Protein AF-A0A1F3MDR1-F1 (afdb_monomer)

Sequence (789 aa):
MFLGCACSKTVTIESLLQEMSDRKQLTYLPEPKFTLRQASSYNRETVAPGNRAWFANADMSYFVRVENKKNRREFVLFDQEGPGAVVRWWMTFWRAEKGIIRVYLDNDSIPEIEGPPFDVISGQLLAPAPFSQSVPEAAPLNERGHNLYLPIPFSDHIKITYECDSLREQDKHYYPDVFYNICYREYEKGTKVKTFSLRGLQEAKPELDRARELLLSDLSGGRIEKSFDQTVLPGDSLVLIINDPGSAISFLSLKIDSRNPEQALRSTVLSVEFDGEQTVWVPVGEFFGTGYIMFPHKTWVNQTSTEGAMKASWIMPYREQCRLSYINFGKDTIRLTGETGLSEYTWKTGSMYFGTSWHEYHHIKTRNEQNWFFDINFVNIKGKGCYIGDQVTLFNMAETWWGEGDEKIFVDGEKFPSSIGTGSEDYYGYAFGHPEPFSHPFISEPTGAGNFVPGMTVNMRHRSLDAIPFGSSISSNIELWHWASTCINYAMTACFYVQFPFEINIKPDIEGVQRRVATAKENFYEEDSLCFSIETYARKGTVKVAIAQIFCLDGDRSGNIVRIENAIIEAIEKGAEIVAFPESSILGWVNPDAHTRAFSIPGPDSEHLCALAKKYKVFISIGLDEKEGDKLFDSAILIDDEGSILLKHRKINTLDELMSPPYTKGEKIEAINTRLGRIGVMICADSFQEDLLIRMKAQRPDWVIIPYGWAANETDWPVHGKELLRVVQHVAGALNCPVIGTDLVGEISHGPWRGMVYGGQSVAVDRHAKVLATGQDRDKDIVVFEVTY

Nearest PDB structures (foldseek):
  5h8l-assembly1_H  TM=8.966E-01  e=9.185E-19  Medicago truncatula
  5h8i-assembly1_H  TM=8.792E-01  e=1.866E-18  Medicago truncatula
  2e11-assembly2_D  TM=8.778E-01  e=6.828E-15  Xanthomonas campestris pv. campestris
  8ah3-assembly1_A  TM=7.997E-01  e=1.566E-17  Dysgonomonas gadei
  4kq7-assembly1_A  TM=8.150E-01  e=6.803E-17  Bacteroides uniformis ATCC 8492

Mean predicted aligned error: 13.14 Å

Radius of gyration: 31.52 Å; Cα contacts (8 Å, |Δi|>4): 2160; chains: 1; bounding box: 108×48×76 Å

Structure (mmCIF, N/CA/C/O backbone):
data_AF-A0A1F3MDR1-F1
#
_entry.id   AF-A0A1F3MDR1-F1
#
loop_
_atom_site.group_PDB
_atom_site.id
_atom_site.type_symbol
_atom_site.label_atom_id
_atom_site.label_alt_id
_atom_site.label_comp_id
_atom_site.label_asym_id
_atom_site.label_entity_id
_atom_site.label_seq_id
_atom_site.pdbx_PDB_ins_code
_atom_site.Cartn_x
_atom_site.Cartn_y
_atom_site.Cartn_z
_atom_site.occupancy
_atom_site.B_iso_or_equiv
_atom_site.auth_seq_id
_atom_site.auth_comp_id
_atom_site.auth_asym_id
_atom_site.auth_atom_id
_atom_site.pdbx_PDB_model_num
ATOM 1 N N . MET A 1 1 ? -51.276 -8.215 12.165 1.00 32.28 1 MET A N 1
ATOM 2 C CA . MET A 1 1 ? -51.148 -8.053 10.703 1.00 32.28 1 MET A CA 1
ATOM 3 C C . MET A 1 1 ? -51.289 -6.566 10.389 1.00 32.28 1 MET A C 1
ATOM 5 O O . MET A 1 1 ? -52.382 -6.099 10.124 1.00 32.28 1 MET A O 1
ATOM 9 N N . PHE A 1 2 ? -50.200 -5.808 10.524 1.00 29.69 2 PHE A N 1
ATOM 10 C CA . PHE A 1 2 ? -50.075 -4.452 9.986 1.00 29.69 2 PHE A CA 1
ATOM 11 C C . PHE A 1 2 ? -48.893 -4.516 9.023 1.00 29.69 2 PHE A C 1
ATOM 13 O O . PHE A 1 2 ? -47.739 -4.479 9.439 1.00 29.69 2 PHE A O 1
ATOM 20 N N . LEU A 1 3 ? -49.194 -4.738 7.743 1.00 33.66 3 LEU A N 1
ATOM 21 C CA . LEU A 1 3 ? -48.249 -4.551 6.649 1.00 33.66 3 LEU A CA 1
ATOM 22 C C . LEU A 1 3 ? -48.023 -3.042 6.509 1.00 33.66 3 LEU A C 1
ATOM 24 O O . LEU A 1 3 ? -48.744 -2.358 5.788 1.00 33.66 3 LEU A O 1
ATOM 28 N N . GLY A 1 4 ? -47.053 -2.516 7.255 1.00 30.23 4 GLY A N 1
ATOM 29 C CA . GLY A 1 4 ? -46.455 -1.226 6.945 1.00 30.23 4 GLY A CA 1
ATOM 30 C C . GLY A 1 4 ? -45.643 -1.396 5.669 1.00 30.23 4 GLY A C 1
ATOM 31 O O . GLY A 1 4 ? -44.603 -2.047 5.680 1.00 30.23 4 GLY A O 1
ATOM 32 N N . CYS A 1 5 ? -46.151 -0.870 4.559 1.00 30.72 5 CYS A N 1
ATOM 33 C CA . CYS A 1 5 ? -45.410 -0.770 3.312 1.00 30.72 5 CYS A CA 1
ATOM 34 C C . CYS A 1 5 ? -44.198 0.140 3.575 1.00 30.72 5 CYS A C 1
ATOM 36 O O . CYS A 1 5 ? -44.348 1.360 3.634 1.00 30.72 5 CYS A O 1
ATOM 38 N N . ALA A 1 6 ? -43.020 -0.443 3.814 1.00 36.97 6 ALA A N 1
ATOM 39 C CA . ALA A 1 6 ? -41.771 0.301 3.892 1.00 36.97 6 ALA A CA 1
ATOM 40 C C . ALA A 1 6 ? -41.564 0.974 2.531 1.00 36.97 6 ALA A C 1
ATOM 42 O O . ALA A 1 6 ? -41.308 0.314 1.525 1.00 36.97 6 ALA A O 1
ATOM 43 N N . CYS A 1 7 ? -41.778 2.285 2.473 1.00 37.50 7 CYS A N 1
ATOM 44 C CA . CYS A 1 7 ? -41.467 3.072 1.293 1.00 37.50 7 CYS A CA 1
ATOM 45 C C . CYS A 1 7 ? -39.940 3.016 1.141 1.00 37.50 7 CYS A C 1
ATOM 47 O O . CYS A 1 7 ? -39.237 3.654 1.923 1.00 37.50 7 CYS A O 1
ATOM 49 N N . SER A 1 8 ? -39.419 2.182 0.233 1.00 55.41 8 SER A N 1
ATOM 50 C CA . SER A 1 8 ? -37.972 2.042 0.039 1.00 55.41 8 SER A CA 1
ATOM 51 C C . SER A 1 8 ? -37.386 3.422 -0.267 1.00 55.41 8 SER A C 1
ATOM 53 O O . SER A 1 8 ? -37.794 4.045 -1.254 1.00 55.41 8 SER A O 1
ATOM 55 N N . LYS A 1 9 ? -36.468 3.916 0.571 1.00 83.25 9 LYS A N 1
ATOM 56 C CA . LYS A 1 9 ? -35.769 5.179 0.309 1.00 83.25 9 LYS A CA 1
ATOM 57 C C . LYS A 1 9 ? -35.046 5.071 -1.035 1.00 83.25 9 LYS A C 1
ATOM 59 O O . LYS A 1 9 ? -34.333 4.101 -1.271 1.00 83.25 9 LYS A O 1
ATOM 64 N N . THR A 1 10 ? -35.268 6.040 -1.917 1.00 95.25 10 THR A N 1
ATOM 65 C CA . THR A 1 10 ? -34.532 6.143 -3.181 1.00 95.25 10 THR A CA 1
ATOM 66 C C . THR A 1 10 ? -33.100 6.578 -2.883 1.00 95.25 10 THR A C 1
ATOM 68 O O . THR A 1 10 ? -32.912 7.569 -2.180 1.00 95.25 10 THR A O 1
ATOM 71 N N . VAL A 1 11 ? -32.111 5.870 -3.425 1.00 97.94 11 VAL A N 1
ATOM 72 C CA . VAL A 1 11 ? -30.701 6.275 -3.377 1.00 97.94 11 VAL A CA 1
ATOM 73 C C . VAL A 1 11 ? -30.489 7.410 -4.374 1.00 97.94 11 VAL A C 1
ATOM 75 O O . VAL A 1 11 ? -30.808 7.269 -5.553 1.00 97.94 11 VAL A O 1
ATOM 78 N N . THR A 1 12 ? -29.964 8.541 -3.917 1.00 98.19 12 THR A N 1
ATOM 79 C CA . THR A 1 12 ? -29.619 9.702 -4.746 1.00 98.19 12 THR A CA 1
ATOM 80 C C . THR A 1 12 ? -28.217 10.196 -4.401 1.00 98.19 12 THR A C 1
ATOM 82 O O . THR A 1 12 ? -27.624 9.772 -3.408 1.00 98.19 12 THR A O 1
ATOM 85 N N . ILE A 1 13 ? -27.676 11.119 -5.200 1.00 98.19 13 ILE A N 1
ATOM 86 C CA . ILE A 1 13 ? -26.407 11.772 -4.866 1.00 98.19 13 ILE A CA 1
ATOM 87 C C . ILE A 1 13 ? -26.489 12.497 -3.512 1.00 98.19 13 ILE A C 1
ATOM 89 O O . ILE A 1 13 ? -25.580 12.372 -2.701 1.00 98.19 13 ILE A O 1
ATOM 93 N N . GLU A 1 14 ? -27.603 13.172 -3.215 1.00 98.19 14 GLU A N 1
ATOM 94 C CA . GLU A 1 14 ? -27.831 13.849 -1.937 1.00 98.19 14 GLU A CA 1
ATOM 95 C C . GLU A 1 14 ? -27.853 12.856 -0.772 1.00 98.19 14 GLU A C 1
ATOM 97 O O . GLU A 1 14 ? -27.182 13.085 0.231 1.00 98.19 14 GLU A O 1
ATOM 102 N N . SER A 1 15 ? -28.566 11.727 -0.900 1.00 97.56 15 SER A N 1
ATOM 103 C CA . SER A 1 15 ? -28.600 10.731 0.180 1.00 97.56 15 SER A CA 1
ATOM 104 C C . SER A 1 15 ? -27.224 10.112 0.435 1.00 97.56 15 SER A C 1
ATOM 106 O O . SER A 1 15 ? -26.888 9.834 1.582 1.00 97.56 15 SER A O 1
ATOM 108 N N . LEU A 1 16 ? -26.419 9.915 -0.615 1.00 98.44 16 LEU A N 1
ATOM 109 C CA . LEU A 1 16 ? -25.056 9.391 -0.496 1.00 98.44 16 LEU A CA 1
ATOM 110 C C . LEU A 1 16 ? -24.096 10.422 0.116 1.00 98.44 16 LEU A C 1
ATOM 112 O O . LEU A 1 16 ? -23.273 10.061 0.947 1.00 98.44 16 LEU A O 1
ATOM 116 N N . LEU A 1 17 ? -24.215 11.708 -0.221 1.00 98.38 17 LEU A N 1
ATOM 117 C CA . LEU A 1 17 ? -23.436 12.776 0.423 1.00 98.38 17 LEU A CA 1
ATOM 118 C C . LEU A 1 17 ? -23.795 12.935 1.912 1.00 98.38 17 LEU A C 1
ATOM 120 O O . LEU A 1 17 ? -22.915 13.158 2.751 1.00 98.38 17 LEU A O 1
ATOM 124 N N . GLN A 1 18 ? -25.074 12.756 2.255 1.00 97.44 18 GLN A N 1
ATOM 125 C CA . GLN A 1 18 ? -25.537 12.722 3.644 1.00 97.44 18 GLN A CA 1
ATOM 126 C C . GLN A 1 18 ? -24.941 11.548 4.410 1.00 97.44 18 GLN A C 1
ATOM 128 O O . GLN A 1 18 ? -24.435 11.741 5.512 1.00 97.44 18 GLN A O 1
ATOM 133 N N . GLU A 1 19 ? -24.973 10.354 3.818 1.00 97.12 19 GLU A N 1
ATOM 134 C CA . GLU A 1 19 ? -24.381 9.153 4.401 1.00 97.12 19 GLU A CA 1
ATOM 135 C C . GLU A 1 19 ? -22.863 9.299 4.569 1.00 97.12 19 GLU A C 1
ATOM 137 O O . GLU A 1 19 ? -22.340 9.029 5.647 1.00 97.12 19 GLU A O 1
ATOM 142 N N . MET A 1 20 ? -22.166 9.810 3.547 1.00 96.62 20 MET A N 1
ATOM 143 C CA . MET A 1 20 ? -20.709 9.975 3.553 1.00 96.62 20 MET A CA 1
ATOM 144 C C . MET A 1 20 ? -20.214 10.819 4.732 1.00 96.62 20 MET A C 1
ATOM 146 O O . MET A 1 20 ? -19.136 10.571 5.273 1.00 96.62 20 MET A O 1
ATOM 150 N N . SER A 1 21 ? -20.992 11.841 5.088 1.00 95.06 21 SER A N 1
ATOM 151 C CA . SER A 1 21 ? -20.658 12.846 6.096 1.00 95.06 21 SER A CA 1
ATOM 152 C C . SER A 1 21 ? -21.312 12.591 7.460 1.00 95.06 21 SER A C 1
ATOM 154 O O . SER A 1 21 ? -21.230 13.443 8.347 1.00 95.06 21 SER A O 1
ATOM 156 N N . ASP A 1 22 ? -21.921 11.418 7.671 1.00 93.94 22 ASP A N 1
ATOM 157 C CA . ASP A 1 22 ? -22.519 11.011 8.946 1.00 93.94 22 ASP A CA 1
ATOM 158 C C . ASP A 1 22 ? -21.873 9.727 9.491 1.00 93.94 22 ASP A C 1
ATOM 160 O O . ASP A 1 22 ? -22.247 8.605 9.143 1.00 93.94 22 ASP A O 1
ATOM 164 N N . ARG A 1 23 ? -20.942 9.893 10.442 1.00 92.06 23 ARG A N 1
ATOM 165 C CA . ARG A 1 23 ? -20.244 8.773 11.102 1.00 92.06 23 ARG A CA 1
ATOM 166 C C . ARG A 1 23 ? -21.205 7.781 11.770 1.00 92.06 23 ARG A C 1
ATOM 168 O O . ARG A 1 23 ? -20.841 6.620 11.942 1.00 92.06 23 ARG A O 1
ATOM 175 N N . LYS A 1 24 ? -22.420 8.201 12.157 1.00 93.69 24 LYS A N 1
ATOM 176 C CA . LYS A 1 24 ? -23.394 7.303 12.798 1.00 93.69 24 LYS A CA 1
ATOM 177 C C . LYS A 1 24 ? -23.957 6.279 11.817 1.00 93.69 24 LYS A C 1
ATOM 179 O O . LYS A 1 24 ? -24.328 5.199 12.272 1.00 93.69 24 LYS A O 1
ATOM 184 N N . GLN A 1 25 ? -24.006 6.562 10.511 1.00 93.38 25 GLN A N 1
ATOM 185 C CA . GLN A 1 25 ? -24.541 5.603 9.532 1.00 93.38 25 GLN A CA 1
ATOM 186 C C . GLN A 1 25 ? -23.728 4.309 9.496 1.00 93.38 25 GLN A C 1
ATOM 188 O O . GLN A 1 25 ? -24.318 3.234 9.456 1.00 93.38 25 GLN A O 1
ATOM 193 N N . LEU A 1 26 ? -22.402 4.401 9.647 1.00 94.75 26 LEU A N 1
ATOM 194 C CA . LEU A 1 26 ? -21.497 3.244 9.687 1.00 94.75 26 LEU A CA 1
ATOM 195 C C . LEU A 1 26 ? -21.776 2.287 10.860 1.00 94.75 26 LEU A C 1
ATOM 197 O O . LEU A 1 26 ? -21.420 1.114 10.800 1.00 94.75 26 LEU A O 1
ATOM 201 N N . THR A 1 27 ? -22.435 2.769 11.920 1.00 97.19 27 THR A N 1
ATOM 202 C CA . THR A 1 27 ? -22.786 1.963 13.103 1.00 97.19 27 THR A CA 1
ATOM 203 C C . THR A 1 27 ? -24.013 1.075 12.887 1.00 97.19 27 THR A C 1
ATOM 205 O O . THR A 1 27 ? -24.374 0.291 13.769 1.00 97.19 27 THR A O 1
ATOM 208 N N . TYR A 1 28 ? -24.692 1.211 11.745 1.00 96.38 28 TYR A N 1
ATOM 209 C CA . TYR A 1 28 ? -25.867 0.427 11.396 1.00 96.38 28 TYR A CA 1
ATOM 210 C C . TYR A 1 28 ? -25.602 -0.426 10.158 1.00 96.38 28 TYR A C 1
ATOM 212 O O . TYR A 1 28 ? -24.894 -0.009 9.248 1.00 96.38 28 TYR A O 1
ATOM 220 N N . LEU A 1 29 ? -26.205 -1.615 10.098 1.00 94.94 29 LEU A N 1
ATOM 221 C CA . LEU A 1 29 ? -26.254 -2.372 8.849 1.00 94.94 29 LEU A CA 1
ATOM 222 C C . LEU A 1 29 ? -26.883 -1.501 7.745 1.00 94.94 29 LEU A C 1
ATOM 224 O O . LEU A 1 29 ? -27.891 -0.833 8.015 1.00 94.94 29 LEU A O 1
ATOM 228 N N . PRO A 1 30 ? -26.315 -1.508 6.526 1.00 93.06 30 PRO A N 1
ATOM 229 C CA . PRO A 1 30 ? -26.724 -0.589 5.476 1.00 93.06 30 PRO A CA 1
ATOM 230 C C . PRO A 1 30 ? -28.161 -0.845 5.016 1.00 93.06 30 PRO A C 1
ATOM 232 O O . PRO A 1 30 ? -28.604 -1.990 4.875 1.00 93.06 30 PRO A O 1
ATOM 235 N N . GLU A 1 31 ? -28.883 0.245 4.760 1.00 90.88 31 GLU A N 1
ATOM 236 C CA . GLU A 1 31 ? -30.234 0.237 4.205 1.00 90.88 31 GLU A CA 1
ATOM 237 C C . GLU A 1 31 ? -30.361 1.346 3.136 1.00 90.88 31 GLU A C 1
ATOM 239 O O . GLU A 1 31 ? -30.298 2.526 3.491 1.00 90.88 31 GLU A O 1
ATOM 244 N N . PRO A 1 32 ? -30.564 1.006 1.845 1.00 94.12 32 PRO A N 1
ATOM 245 C CA . PRO A 1 32 ? -30.720 -0.348 1.304 1.00 94.12 32 PRO A CA 1
ATOM 246 C C . PRO A 1 32 ? -29.438 -1.183 1.422 1.00 94.12 32 PRO A C 1
ATOM 248 O O . PRO A 1 32 ? -28.334 -0.654 1.540 1.00 94.12 32 PRO A O 1
ATOM 251 N N . LYS A 1 33 ? -29.599 -2.507 1.390 1.00 94.62 33 LYS A N 1
ATOM 252 C CA . LYS A 1 33 ? -28.464 -3.429 1.393 1.00 94.62 33 LYS A CA 1
ATOM 253 C C . LYS A 1 33 ? -27.684 -3.315 0.088 1.00 94.62 33 LYS A C 1
ATOM 255 O O . LYS A 1 33 ? -28.278 -3.179 -0.983 1.00 94.62 33 LYS A O 1
ATOM 260 N N . PHE A 1 34 ? -26.369 -3.438 0.194 1.00 96.94 34 PHE A N 1
ATOM 261 C CA . PHE A 1 34 ? -25.465 -3.508 -0.943 1.00 96.94 34 PHE A CA 1
ATOM 262 C C . PHE A 1 34 ? -24.310 -4.466 -0.660 1.00 96.94 34 PHE A C 1
ATOM 264 O O . PHE A 1 34 ? -23.992 -4.739 0.498 1.00 96.94 34 PHE A O 1
ATOM 271 N N . THR A 1 35 ? -23.666 -4.921 -1.727 1.00 97.31 35 THR A N 1
ATOM 272 C CA . THR A 1 35 ? -22.333 -5.530 -1.691 1.00 97.31 35 THR A CA 1
ATOM 273 C C . THR A 1 35 ? -21.336 -4.517 -2.242 1.00 97.31 35 THR A C 1
ATOM 275 O O . THR A 1 35 ? -21.622 -3.857 -3.241 1.00 97.31 35 THR A O 1
ATOM 278 N N . LEU A 1 36 ? -20.185 -4.351 -1.587 1.00 98.25 36 LEU A N 1
ATOM 279 C CA . LEU A 1 36 ? -19.099 -3.540 -2.133 1.00 98.25 36 LEU A CA 1
ATOM 280 C C . LEU A 1 36 ? -18.196 -4.418 -3.003 1.00 98.25 36 LEU A C 1
ATOM 282 O O . LEU A 1 36 ? -17.826 -5.515 -2.591 1.00 98.25 36 LEU A O 1
ATOM 286 N N . ARG A 1 37 ? -17.826 -3.924 -4.183 1.00 97.81 37 ARG A N 1
ATOM 287 C CA . ARG A 1 37 ? -16.889 -4.577 -5.102 1.00 97.81 37 ARG A CA 1
ATOM 288 C C . ARG A 1 37 ? -15.867 -3.574 -5.630 1.00 97.81 37 ARG A C 1
ATOM 290 O O . ARG A 1 37 ? -16.104 -2.365 -5.589 1.00 97.81 37 ARG A O 1
ATOM 297 N N . GLN A 1 38 ? -14.758 -4.078 -6.159 1.00 97.94 38 GLN A N 1
ATOM 298 C CA . GLN A 1 38 ? -13.736 -3.296 -6.851 1.00 97.94 38 GLN A CA 1
ATOM 299 C C . GLN A 1 38 ? -13.513 -3.839 -8.262 1.00 97.94 38 GLN A C 1
ATOM 301 O O . GLN A 1 38 ? -13.366 -5.042 -8.462 1.00 97.94 38 GLN A O 1
ATOM 306 N N . ALA A 1 39 ? -13.474 -2.938 -9.238 1.00 97.62 39 ALA A N 1
ATOM 307 C CA . ALA A 1 39 ? -12.916 -3.203 -10.556 1.00 97.62 39 ALA A CA 1
ATOM 308 C C . ALA A 1 39 ? -11.551 -2.517 -10.656 1.00 97.62 39 ALA A C 1
ATOM 310 O O . ALA A 1 39 ? -11.451 -1.326 -10.360 1.00 97.62 39 ALA A O 1
ATOM 311 N N . SER A 1 40 ? -10.520 -3.251 -11.067 1.00 97.81 40 SER A N 1
ATOM 312 C CA . SER A 1 40 ? -9.162 -2.717 -11.162 1.00 97.81 40 SER A CA 1
ATOM 313 C C . SER A 1 40 ? -8.386 -3.228 -12.372 1.00 97.81 40 SER A C 1
ATOM 315 O O . SER A 1 40 ? -8.806 -4.172 -13.067 1.00 97.81 40 SER A O 1
ATOM 317 N N . SER A 1 41 ? -7.230 -2.610 -12.607 1.00 97.56 41 SER A N 1
ATOM 318 C CA . SER A 1 41 ? -6.243 -3.042 -13.598 1.00 97.56 41 SER A CA 1
ATOM 319 C C . SER A 1 41 ? -5.437 -4.282 -13.183 1.00 97.56 41 SER A C 1
ATOM 321 O O . SER A 1 41 ? -4.570 -4.671 -13.955 1.00 97.56 41 SER A O 1
ATOM 323 N N . TYR A 1 42 ? -5.769 -4.950 -12.061 1.00 95.56 42 TYR A N 1
ATOM 324 C CA . TYR A 1 42 ? -5.056 -6.137 -11.557 1.00 95.56 42 TYR A CA 1
ATOM 325 C C . TYR A 1 42 ? -4.661 -7.134 -12.658 1.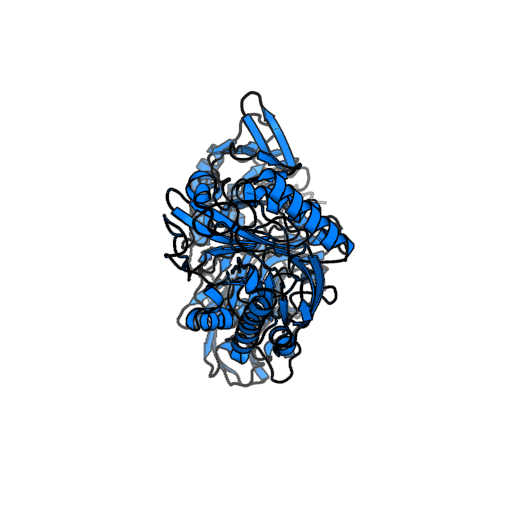00 95.56 42 TYR A C 1
ATOM 327 O O . TYR A 1 42 ? -5.417 -7.381 -13.611 1.00 95.56 42 TYR A O 1
ATOM 335 N N . ASN A 1 43 ? -3.508 -7.777 -12.507 1.00 92.19 43 ASN A N 1
ATOM 336 C CA . ASN A 1 43 ? -3.034 -8.729 -13.502 1.00 92.19 43 ASN A CA 1
ATOM 337 C C . ASN A 1 43 ? -3.990 -9.928 -13.640 1.00 92.19 43 ASN A C 1
ATOM 339 O O . ASN A 1 43 ? -4.242 -10.668 -12.692 1.00 92.19 43 ASN A O 1
ATOM 343 N N . ARG A 1 44 ? -4.507 -10.179 -14.849 1.00 92.56 44 ARG A N 1
ATOM 344 C CA . ARG A 1 44 ? -5.498 -11.248 -15.086 1.00 92.56 44 ARG A CA 1
ATOM 345 C C . ARG A 1 44 ? -4.930 -12.674 -14.992 1.00 92.56 44 ARG A C 1
ATOM 347 O O . ARG A 1 44 ? -5.706 -13.627 -15.048 1.00 92.56 44 ARG A O 1
ATOM 354 N N . GLU A 1 45 ? -3.617 -12.842 -14.832 1.00 91.25 45 GLU A N 1
ATOM 355 C CA . GLU A 1 45 ? -3.001 -14.120 -14.449 1.00 91.25 45 GLU A CA 1
ATOM 356 C C . GLU A 1 45 ? -3.279 -14.491 -12.979 1.00 91.25 45 GLU A C 1
ATOM 358 O O . GLU A 1 45 ? -3.229 -15.675 -12.623 1.00 91.25 45 GLU A O 1
ATOM 363 N N . THR A 1 46 ? -3.664 -13.517 -12.147 1.00 91.94 46 THR A N 1
ATOM 364 C CA . THR A 1 46 ? -4.096 -13.725 -10.761 1.00 91.94 46 THR A CA 1
ATOM 365 C C . THR A 1 46 ? -5.457 -14.416 -10.724 1.00 91.94 46 THR A C 1
ATOM 367 O O . THR A 1 46 ? -6.511 -13.790 -10.821 1.00 91.94 46 THR A O 1
ATOM 370 N N . VAL A 1 47 ? -5.439 -15.749 -10.603 1.00 88.56 47 VAL A N 1
ATOM 371 C CA . VAL A 1 47 ? -6.646 -16.593 -10.723 1.00 88.56 47 VAL A CA 1
ATOM 372 C C . VAL A 1 47 ? -7.039 -17.341 -9.451 1.00 88.56 47 VAL A C 1
ATOM 374 O O . VAL A 1 47 ? -8.228 -17.452 -9.157 1.00 88.56 47 VAL A O 1
ATOM 377 N N . ALA A 1 48 ? -6.079 -17.905 -8.714 1.00 87.81 48 ALA A N 1
ATOM 378 C CA . ALA A 1 48 ? -6.370 -18.734 -7.545 1.00 87.81 48 ALA A CA 1
ATOM 379 C C . ALA A 1 48 ? -5.194 -18.794 -6.553 1.00 87.81 48 ALA A C 1
ATOM 381 O O . ALA A 1 48 ? -4.043 -18.885 -6.998 1.00 87.81 48 ALA A O 1
ATOM 382 N N . PRO A 1 49 ? -5.473 -18.842 -5.234 1.00 84.75 49 PRO A N 1
ATOM 383 C CA . PRO A 1 49 ? -4.449 -19.016 -4.209 1.00 84.75 49 PRO A CA 1
ATOM 384 C C . PRO A 1 49 ? -3.606 -20.281 -4.421 1.00 84.75 49 PRO A C 1
ATOM 386 O O . PRO A 1 49 ? -4.116 -21.326 -4.830 1.00 84.75 49 PRO A O 1
ATOM 389 N N . GLY A 1 50 ? -2.314 -20.201 -4.092 1.00 77.38 50 GLY A N 1
ATOM 390 C CA . GLY A 1 50 ? -1.376 -21.332 -4.143 1.00 77.38 50 GLY A CA 1
ATOM 391 C C . GLY A 1 50 ? -0.683 -21.559 -5.494 1.00 77.38 50 GLY A C 1
ATOM 392 O O . GLY A 1 50 ? 0.200 -22.410 -5.582 1.00 77.38 50 GLY A O 1
ATOM 393 N N . ASN A 1 51 ? -1.033 -20.798 -6.535 1.00 82.69 51 ASN A N 1
ATOM 394 C CA . ASN A 1 51 ? -0.262 -20.709 -7.780 1.00 82.69 51 ASN A CA 1
ATOM 395 C C . ASN A 1 51 ? 0.711 -19.517 -7.701 1.00 82.69 51 ASN A C 1
ATOM 397 O O . ASN A 1 51 ? 0.361 -18.490 -7.135 1.00 82.69 51 ASN A O 1
ATOM 401 N N . ARG A 1 52 ? 1.901 -19.603 -8.311 1.00 82.12 52 ARG A N 1
ATOM 402 C CA . ARG A 1 52 ? 2.833 -18.464 -8.423 1.00 82.12 52 ARG A CA 1
ATOM 403 C C . ARG A 1 52 ? 2.188 -17.248 -9.099 1.00 82.12 52 ARG A C 1
ATOM 405 O O . ARG A 1 52 ? 2.464 -16.127 -8.696 1.00 82.12 52 ARG A O 1
ATOM 412 N N . ALA A 1 53 ? 1.308 -17.480 -10.073 1.00 88.19 53 ALA A N 1
ATOM 413 C CA . ALA A 1 53 ? 0.561 -16.426 -10.759 1.00 88.19 53 ALA A CA 1
ATOM 414 C C . ALA A 1 53 ? -0.437 -15.679 -9.852 1.00 88.19 53 ALA A C 1
ATOM 416 O O . ALA A 1 53 ? -0.962 -14.656 -10.257 1.00 88.19 53 ALA A O 1
ATOM 417 N N . TRP A 1 54 ? -0.695 -16.161 -8.628 1.00 92.44 54 TRP A N 1
ATOM 418 C CA . TRP A 1 54 ? -1.496 -15.439 -7.633 1.00 92.44 54 TRP A CA 1
ATOM 419 C C . TRP A 1 54 ? -0.887 -14.090 -7.229 1.00 92.44 54 TRP A C 1
ATOM 421 O O . TRP A 1 54 ? -1.631 -13.208 -6.824 1.00 92.44 54 TRP A O 1
ATOM 431 N N . PHE A 1 55 ? 0.437 -13.965 -7.376 1.00 91.06 55 PHE A N 1
ATOM 432 C CA . PHE A 1 55 ? 1.245 -12.784 -7.059 1.00 91.06 55 PHE A CA 1
ATOM 433 C C . PHE A 1 55 ? 1.767 -12.097 -8.333 1.00 91.06 55 PHE A C 1
ATOM 435 O O . PHE A 1 55 ? 2.914 -11.641 -8.389 1.00 91.06 55 PHE A O 1
ATOM 442 N N . ALA A 1 56 ? 1.002 -12.168 -9.427 1.00 87.88 56 ALA A N 1
ATOM 443 C CA . ALA A 1 56 ? 1.377 -11.534 -10.684 1.00 87.88 56 ALA A CA 1
ATOM 444 C C . ALA A 1 56 ? 1.188 -10.014 -10.568 1.00 87.88 56 ALA A C 1
ATOM 446 O O . ALA A 1 56 ? 0.062 -9.555 -10.429 1.00 87.88 56 ALA A O 1
ATOM 447 N N . ASN A 1 57 ? 2.284 -9.257 -10.679 1.00 85.88 57 ASN A N 1
ATOM 448 C CA . ASN A 1 57 ? 2.316 -7.828 -10.334 1.00 85.88 57 ASN A CA 1
ATOM 449 C C . ASN A 1 57 ? 2.424 -6.869 -11.529 1.00 85.88 57 ASN A C 1
ATOM 451 O O . ASN A 1 57 ? 2.663 -5.684 -11.370 1.00 85.88 57 ASN A O 1
ATOM 455 N N . ALA A 1 58 ? 2.332 -7.370 -12.763 1.00 84.94 58 ALA A N 1
ATOM 456 C CA . ALA A 1 58 ? 2.145 -6.480 -13.910 1.00 84.94 58 ALA A CA 1
ATOM 457 C C . ALA A 1 58 ? 0.654 -6.141 -13.983 1.00 84.94 58 ALA A C 1
ATOM 459 O O . ALA A 1 58 ? -0.063 -6.784 -14.731 1.00 84.94 58 ALA A O 1
ATOM 460 N N . ASP A 1 59 ? 0.169 -5.253 -13.131 1.00 86.56 59 ASP A N 1
ATOM 461 C CA . ASP A 1 59 ? -1.238 -4.933 -12.840 1.00 86.56 59 ASP A CA 1
ATOM 462 C C . ASP A 1 59 ? -1.677 -3.569 -13.407 1.00 86.56 59 ASP A C 1
ATOM 464 O O . ASP A 1 59 ? -2.632 -2.927 -12.959 1.00 86.56 59 ASP A O 1
ATOM 468 N N . MET A 1 60 ? -0.998 -3.154 -14.469 1.00 93.12 60 MET A N 1
ATOM 469 C CA . MET A 1 60 ? -1.293 -1.975 -15.265 1.00 93.12 60 MET A CA 1
ATOM 470 C C . MET A 1 60 ? -2.017 -2.330 -16.559 1.00 93.12 60 MET A C 1
ATOM 472 O O . MET A 1 60 ? -1.881 -3.422 -17.100 1.00 93.12 60 MET A O 1
ATOM 476 N N . SER A 1 61 ? -2.783 -1.381 -17.097 1.00 95.25 61 SER A N 1
ATOM 477 C CA . SER A 1 61 ? -3.313 -1.402 -18.467 1.00 95.25 61 SER A CA 1
ATOM 478 C C . SER A 1 61 ? -4.146 -2.636 -18.853 1.00 95.25 61 SER A C 1
ATOM 480 O O . SER A 1 61 ? -4.400 -2.880 -20.038 1.00 95.25 61 SER A O 1
ATOM 482 N N . TYR A 1 62 ? -4.654 -3.393 -17.875 1.00 96.00 62 TYR A N 1
ATOM 483 C CA . TYR A 1 62 ? -5.702 -4.379 -18.113 1.00 96.00 62 TYR A CA 1
ATOM 484 C C . TYR A 1 62 ? -7.050 -3.686 -18.190 1.00 96.00 62 TYR A C 1
ATOM 486 O O . TYR A 1 62 ? -7.519 -3.076 -17.233 1.00 96.00 62 TYR A O 1
ATOM 494 N N . PHE A 1 63 ? -7.708 -3.828 -19.332 1.00 96.56 63 PHE A N 1
ATOM 495 C CA . PHE A 1 63 ? -9.038 -3.290 -19.590 1.00 96.56 63 PHE A CA 1
ATOM 496 C C . PHE A 1 63 ? -10.051 -4.430 -19.683 1.00 96.56 63 PHE A C 1
ATOM 498 O O . PHE A 1 63 ? -9.701 -5.551 -20.050 1.00 96.56 63 PHE A O 1
ATOM 505 N N . VAL A 1 64 ? -11.326 -4.152 -19.399 1.00 96.69 64 VAL A N 1
ATOM 506 C CA . VAL A 1 64 ? -12.418 -5.119 -19.611 1.00 96.69 64 VAL A CA 1
ATOM 507 C C . VAL A 1 64 ? -12.463 -5.542 -21.080 1.00 96.69 64 VAL A C 1
ATOM 509 O O . VAL A 1 64 ? -12.628 -6.719 -21.391 1.00 96.69 64 VAL A O 1
ATOM 512 N N . ARG A 1 65 ? -12.339 -4.564 -21.986 1.00 96.75 65 ARG A N 1
ATOM 513 C CA . ARG A 1 65 ? -12.268 -4.739 -23.445 1.00 96.75 65 ARG A CA 1
ATOM 514 C C . ARG A 1 65 ? -11.890 -3.425 -24.132 1.00 96.75 65 ARG A C 1
ATOM 516 O O . ARG A 1 65 ? -11.901 -2.366 -23.507 1.00 96.75 65 ARG A O 1
ATOM 523 N N . VAL A 1 66 ? -11.647 -3.488 -25.441 1.00 96.62 66 VAL A N 1
ATOM 524 C CA . VAL A 1 66 ? -11.444 -2.316 -26.306 1.00 96.62 66 VAL A CA 1
ATOM 525 C C . VAL A 1 66 ? -12.614 -2.174 -27.280 1.00 96.62 66 VAL A C 1
ATOM 527 O O . VAL A 1 66 ? -12.961 -3.117 -27.989 1.00 96.62 66 VAL A O 1
ATOM 530 N N . GLU A 1 67 ? -13.216 -0.988 -27.336 1.00 96.56 67 GLU A N 1
ATOM 531 C CA . GLU A 1 67 ? -14.294 -0.635 -28.261 1.00 96.56 67 GLU A CA 1
ATOM 532 C C . GLU A 1 67 ? -13.781 0.321 -29.347 1.00 96.56 67 GLU A C 1
ATOM 534 O O . GLU A 1 67 ? -13.345 1.439 -29.071 1.00 96.56 67 GLU A O 1
ATOM 539 N N . ASN A 1 68 ? -13.869 -0.100 -30.611 1.00 93.44 68 ASN A N 1
ATOM 540 C CA . ASN A 1 68 ? -13.549 0.749 -31.759 1.00 93.44 68 ASN A CA 1
ATOM 541 C C . ASN A 1 68 ? -14.825 1.435 -32.260 1.00 93.44 68 ASN A C 1
ATOM 543 O O . ASN A 1 68 ? -15.662 0.814 -32.919 1.00 93.44 68 ASN A O 1
ATOM 547 N N . LYS A 1 69 ? -14.985 2.721 -31.943 1.00 89.31 69 LYS A N 1
ATOM 548 C CA . LYS A 1 69 ? -16.051 3.573 -32.488 1.00 89.31 69 LYS A CA 1
ATOM 549 C C . LYS A 1 69 ? -15.547 4.260 -33.758 1.00 89.31 69 LYS A C 1
ATOM 551 O O . LYS A 1 69 ? -14.347 4.360 -33.983 1.00 89.31 69 LYS A O 1
ATOM 556 N N . LYS A 1 70 ? -16.463 4.765 -34.597 1.00 82.62 70 LYS A N 1
ATOM 557 C CA . LYS A 1 70 ? -16.134 5.303 -35.939 1.00 82.62 70 LYS A CA 1
ATOM 558 C C . LYS A 1 70 ? -14.955 6.290 -35.964 1.00 82.62 70 LYS A C 1
ATOM 560 O O . LYS A 1 70 ? -14.224 6.290 -36.945 1.00 82.62 70 LYS A O 1
ATOM 565 N N . ASN A 1 71 ? -14.778 7.090 -34.907 1.00 88.25 71 ASN A N 1
ATOM 566 C CA . ASN A 1 71 ? -13.764 8.147 -34.843 1.00 88.25 71 ASN A CA 1
ATOM 567 C C . ASN A 1 71 ? -12.819 8.046 -33.635 1.00 88.25 71 ASN A C 1
ATOM 569 O O . ASN A 1 71 ? -12.007 8.944 -33.455 1.00 88.25 71 ASN A O 1
ATOM 573 N N . ARG A 1 72 ? -12.954 7.027 -32.778 1.00 92.69 72 ARG A N 1
ATOM 574 C CA . ARG A 1 72 ? -12.158 6.915 -31.547 1.00 92.69 72 ARG A CA 1
ATOM 575 C C . ARG A 1 72 ? -12.107 5.493 -31.014 1.00 92.69 72 ARG A C 1
ATOM 577 O O . ARG A 1 72 ? -13.018 4.699 -31.262 1.00 92.69 72 ARG A O 1
ATOM 584 N N . ARG A 1 73 ? -11.064 5.201 -30.245 1.00 95.44 73 ARG A N 1
ATOM 585 C CA . ARG A 1 73 ? -10.852 3.918 -29.572 1.00 95.44 73 ARG A CA 1
ATOM 586 C C . ARG A 1 73 ? -10.993 4.108 -28.065 1.00 95.44 73 ARG A C 1
ATOM 588 O O . ARG A 1 73 ? -10.267 4.897 -27.473 1.00 95.44 73 ARG A O 1
ATOM 595 N N . GLU A 1 74 ? -11.924 3.378 -27.465 1.00 97.38 74 GLU A N 1
ATOM 596 C CA . GLU A 1 74 ? -12.242 3.455 -26.040 1.00 97.38 74 GLU A CA 1
ATOM 597 C C . GLU A 1 74 ? -11.819 2.163 -25.331 1.00 97.38 74 GLU A C 1
ATOM 599 O O . GLU A 1 74 ? -12.258 1.069 -25.685 1.00 97.38 74 GLU A O 1
ATOM 604 N N . PHE A 1 75 ? -10.974 2.294 -24.315 1.00 98.12 75 PHE A N 1
ATOM 605 C CA . PHE A 1 75 ? -10.584 1.233 -23.396 1.00 98.12 75 PHE A CA 1
ATOM 606 C C . PHE A 1 75 ? -11.592 1.190 -22.247 1.00 98.12 75 PHE A C 1
ATOM 608 O O . PHE A 1 75 ? -11.728 2.156 -21.499 1.00 98.12 75 PHE A O 1
ATOM 615 N N . VAL A 1 76 ? -12.352 0.104 -22.125 1.00 98.44 76 VAL A N 1
ATOM 616 C CA . VAL A 1 76 ? -13.388 -0.026 -21.092 1.00 98.44 76 VAL A CA 1
ATOM 617 C C . VAL A 1 76 ? -12.723 -0.396 -19.768 1.00 98.44 76 VAL A C 1
ATOM 619 O O . VAL A 1 76 ? -12.188 -1.495 -19.641 1.00 98.44 76 VAL A O 1
ATOM 622 N N . LEU A 1 77 ? -12.761 0.517 -18.794 1.00 98.44 77 LEU A N 1
ATOM 623 C CA . LEU A 1 77 ? -12.205 0.308 -17.451 1.00 98.44 77 LEU A CA 1
ATOM 624 C C . LEU A 1 77 ? -13.197 -0.446 -16.559 1.00 98.44 77 LEU A C 1
ATOM 626 O O . LEU A 1 77 ? -12.825 -1.322 -15.786 1.00 98.44 77 LEU A O 1
ATOM 630 N N . PHE A 1 78 ? -14.479 -0.099 -16.679 1.00 98.56 78 PHE A N 1
ATOM 631 C CA . PHE A 1 78 ? -15.553 -0.629 -15.847 1.00 98.56 78 PHE A CA 1
ATOM 632 C C . PHE A 1 78 ? -16.869 -0.648 -16.620 1.00 98.56 78 PHE A C 1
ATOM 634 O O . PHE A 1 78 ? -17.148 0.258 -17.405 1.00 98.56 78 PHE A O 1
ATOM 641 N N . ASP A 1 79 ? -17.656 -1.699 -16.419 1.00 98.44 79 ASP A N 1
ATOM 642 C CA . ASP A 1 79 ? -18.928 -1.922 -17.095 1.00 98.44 79 ASP A CA 1
ATOM 643 C C . ASP A 1 79 ? -19.811 -2.803 -16.209 1.00 98.44 79 ASP A C 1
ATOM 645 O O 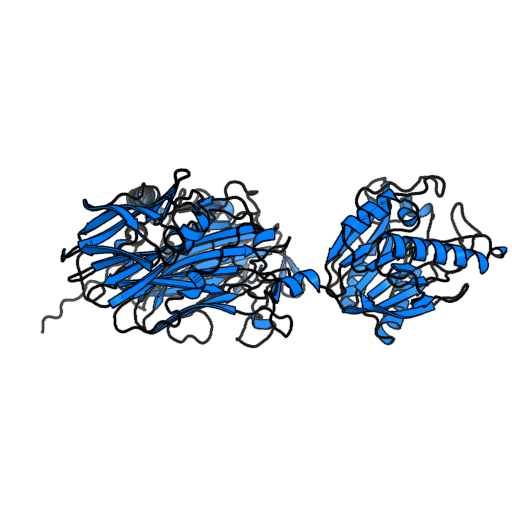. ASP A 1 79 ? -19.455 -3.953 -15.945 1.00 98.44 79 ASP A O 1
ATOM 649 N N . GLN A 1 80 ? -20.908 -2.243 -15.702 1.00 98.00 80 GLN A N 1
ATOM 650 C CA . GLN A 1 80 ? -21.739 -2.889 -14.696 1.00 98.00 80 GLN A CA 1
ATOM 651 C C . GLN A 1 80 ? -23.223 -2.612 -14.926 1.00 98.00 80 GLN A C 1
ATOM 653 O O . GLN A 1 80 ? -23.647 -1.469 -15.083 1.00 98.00 80 GLN A O 1
ATOM 658 N N . GLU A 1 81 ? -24.009 -3.684 -14.874 1.00 97.50 81 GLU A N 1
ATOM 659 C CA . GLU A 1 81 ? -25.471 -3.671 -14.943 1.00 97.50 81 GLU A CA 1
ATOM 660 C C . GLU A 1 81 ? -26.098 -3.628 -13.542 1.00 97.50 81 GLU A C 1
ATOM 662 O O . GLU A 1 81 ? -25.516 -4.099 -12.557 1.00 97.50 81 GLU A O 1
ATOM 667 N N . GLY A 1 82 ? -27.340 -3.157 -13.481 1.00 96.88 82 GLY A N 1
ATOM 668 C CA . GLY A 1 82 ? -28.163 -3.080 -12.281 1.00 96.88 82 GLY A CA 1
ATOM 669 C C . GLY A 1 82 ? -27.993 -1.783 -11.481 1.00 96.88 82 GLY A C 1
ATOM 670 O O . GLY A 1 82 ? -27.140 -0.954 -11.789 1.00 96.88 82 GLY A O 1
ATOM 671 N N . PRO A 1 83 ? -28.811 -1.597 -10.430 1.00 98.00 83 PRO A N 1
ATOM 672 C CA . PRO A 1 83 ? -28.739 -0.416 -9.583 1.00 98.00 83 PRO A CA 1
ATOM 673 C C . PRO A 1 83 ? -27.450 -0.414 -8.757 1.00 98.00 83 PRO A C 1
ATOM 675 O O . PRO A 1 83 ? -27.163 -1.365 -8.025 1.00 98.00 83 PRO A O 1
ATOM 678 N N . GLY A 1 84 ? -26.708 0.689 -8.796 1.00 98.38 84 GLY A N 1
ATOM 679 C CA . GLY A 1 84 ? -25.431 0.798 -8.100 1.00 98.38 84 GLY A CA 1
ATOM 680 C C . GLY A 1 84 ? -24.974 2.230 -7.858 1.00 98.38 84 GLY A C 1
ATOM 681 O O . GLY A 1 84 ? -25.674 3.203 -8.143 1.00 98.38 84 GLY A O 1
ATOM 682 N N . ALA A 1 85 ? -23.786 2.360 -7.273 1.00 98.81 85 ALA A N 1
ATOM 683 C CA . ALA A 1 85 ? -23.081 3.634 -7.184 1.00 98.81 85 ALA A CA 1
ATOM 684 C C . ALA A 1 85 ? -21.569 3.414 -7.171 1.00 98.81 85 ALA A C 1
ATOM 686 O O . ALA A 1 85 ? -21.077 2.645 -6.348 1.00 98.81 85 ALA A O 1
ATOM 687 N N . VAL A 1 86 ? -20.823 4.121 -8.022 1.00 98.88 86 VAL A N 1
ATOM 688 C CA . VAL A 1 86 ? -19.369 4.262 -7.830 1.00 98.88 86 VAL A CA 1
ATOM 689 C C . VAL A 1 86 ? -19.160 5.171 -6.624 1.00 98.88 86 VAL A C 1
ATOM 691 O O . VAL A 1 86 ? -19.779 6.231 -6.551 1.00 98.88 86 VAL A O 1
ATOM 694 N N . VAL A 1 87 ? -18.345 4.739 -5.662 1.00 98.62 87 VAL A N 1
ATOM 695 C CA . VAL A 1 87 ? -18.187 5.409 -4.353 1.00 98.62 87 VAL A CA 1
ATOM 696 C C . VAL A 1 87 ? -16.743 5.766 -4.010 1.00 98.62 87 VAL A C 1
ATOM 698 O O . VAL A 1 87 ? -16.514 6.590 -3.128 1.00 98.62 87 VAL A O 1
ATOM 701 N N . ARG A 1 88 ? -15.776 5.173 -4.713 1.00 98.25 88 ARG A N 1
ATOM 702 C CA . ARG A 1 88 ? -14.372 5.590 -4.717 1.00 98.25 88 ARG A CA 1
ATOM 703 C C . ARG A 1 88 ? -13.767 5.221 -6.061 1.00 98.25 88 ARG A C 1
ATOM 705 O O . ARG A 1 88 ? -13.979 4.115 -6.549 1.00 98.25 88 ARG A O 1
ATOM 712 N N . TRP A 1 89 ? -12.982 6.118 -6.629 1.00 98.50 89 TRP A N 1
ATOM 713 C CA . TRP A 1 89 ? -12.233 5.871 -7.848 1.00 98.50 89 TRP A CA 1
ATOM 714 C C . TRP A 1 89 ? -10.832 6.448 -7.693 1.00 98.50 89 TRP A C 1
ATOM 716 O O . TRP A 1 89 ? -10.671 7.645 -7.482 1.00 98.50 89 TRP A O 1
ATOM 726 N N . TRP A 1 90 ? -9.829 5.583 -7.770 1.00 98.56 90 TRP A N 1
ATOM 727 C CA . TRP A 1 90 ? -8.420 5.945 -7.770 1.00 98.56 90 TRP A CA 1
ATOM 728 C C . TRP A 1 90 ? -7.778 5.619 -9.126 1.00 98.56 90 TRP A C 1
ATOM 730 O O . TRP A 1 90 ? -8.142 4.611 -9.738 1.00 98.56 90 TRP A O 1
ATOM 740 N N . MET A 1 91 ? -6.858 6.465 -9.600 1.00 98.12 91 MET A N 1
ATOM 741 C CA . MET A 1 91 ? -6.023 6.208 -10.782 1.00 98.12 91 MET A CA 1
ATOM 742 C C . MET A 1 91 ? -4.623 6.814 -10.646 1.00 98.12 91 MET A C 1
ATOM 744 O O . MET A 1 91 ? -4.459 7.872 -10.033 1.00 98.12 91 MET A O 1
ATOM 748 N N . THR A 1 92 ? -3.652 6.215 -11.335 1.00 97.75 92 THR A N 1
ATOM 749 C CA . THR A 1 92 ? -2.380 6.861 -11.686 1.00 97.75 92 THR A CA 1
ATOM 750 C C . THR A 1 92 ? -1.904 6.423 -13.076 1.00 97.75 92 THR A C 1
ATOM 752 O O . THR A 1 92 ? -2.490 5.531 -13.700 1.00 97.75 92 THR A O 1
ATOM 755 N N . PHE A 1 93 ? -0.886 7.099 -13.608 1.00 95.56 93 PHE A N 1
ATOM 756 C CA . PHE A 1 93 ? -0.438 6.924 -14.988 1.00 95.56 93 PHE A CA 1
ATOM 757 C C . PHE A 1 93 ? 1.081 6.992 -15.093 1.00 95.56 93 PHE A C 1
ATOM 759 O O . PHE A 1 93 ? 1.708 7.887 -14.535 1.00 95.56 93 PHE A O 1
ATOM 766 N N . TRP A 1 94 ? 1.658 6.151 -15.947 1.00 90.94 94 TRP A N 1
ATOM 767 C CA . TRP A 1 94 ? 3.025 6.330 -16.423 1.00 90.94 94 TRP A CA 1
ATOM 768 C C . TRP A 1 94 ? 3.006 6.627 -17.918 1.00 90.94 94 TRP A C 1
ATOM 770 O O . TRP A 1 94 ? 2.841 5.731 -18.738 1.00 90.94 94 TRP A O 1
ATOM 780 N N . ARG A 1 95 ? 3.169 7.904 -18.299 1.00 91.06 95 ARG A N 1
ATOM 781 C CA . ARG A 1 95 ? 3.186 8.384 -19.704 1.00 91.06 95 ARG A CA 1
ATOM 782 C C . ARG A 1 95 ? 1.881 8.154 -20.487 1.00 91.06 95 ARG A C 1
ATOM 784 O O . ARG A 1 95 ? 1.861 8.238 -21.722 1.00 91.06 95 ARG A O 1
ATOM 791 N N . ALA A 1 96 ? 0.796 7.857 -19.784 1.00 93.31 96 ALA A N 1
ATOM 792 C CA . ALA A 1 96 ? -0.535 7.648 -20.337 1.00 93.31 96 ALA A CA 1
ATOM 793 C C . ALA A 1 96 ? -1.561 8.618 -19.738 1.00 93.31 96 ALA A C 1
ATOM 795 O O . ALA A 1 96 ? -2.738 8.305 -19.733 1.00 93.31 96 ALA A O 1
ATOM 796 N N . GLU A 1 97 ? -1.156 9.787 -19.241 1.00 93.12 97 GLU A N 1
ATOM 797 C CA . GLU A 1 97 ? -2.044 10.763 -18.591 1.00 93.12 97 GLU A CA 1
ATOM 798 C C . GLU A 1 97 ? -2.854 11.623 -19.582 1.00 93.12 97 GLU A C 1
ATOM 800 O O . GLU A 1 97 ? -3.893 12.196 -19.245 1.00 93.12 97 GLU A O 1
ATOM 805 N N . LYS A 1 98 ? -2.389 11.716 -20.836 1.00 93.94 98 LYS A N 1
ATOM 806 C CA . LYS A 1 98 ? -3.018 12.516 -21.898 1.00 93.94 98 LYS A CA 1
ATOM 807 C C . LYS A 1 98 ? -4.101 11.715 -22.615 1.00 93.94 98 LYS A C 1
ATOM 809 O O . LYS A 1 98 ? -3.871 11.164 -23.693 1.00 93.94 98 LYS A O 1
ATOM 814 N N . GLY A 1 99 ? -5.286 11.680 -22.025 1.00 95.38 99 GLY A N 1
ATOM 815 C CA . GLY A 1 99 ? -6.449 11.034 -22.623 1.00 95.38 99 GLY A CA 1
ATOM 816 C C . GLY A 1 99 ? -7.768 11.657 -22.194 1.00 95.38 99 GLY A C 1
ATOM 817 O O . GLY A 1 99 ? -7.792 12.758 -21.648 1.00 95.38 99 GLY A O 1
ATOM 818 N N . ILE A 1 100 ? -8.866 10.953 -22.462 1.00 97.94 100 ILE A N 1
ATOM 819 C CA . ILE A 1 100 ? -10.231 11.382 -22.144 1.00 97.94 100 ILE A CA 1
ATOM 820 C C . ILE A 1 100 ? -10.968 10.250 -21.433 1.00 97.94 100 ILE A C 1
ATOM 822 O O . ILE A 1 100 ? -11.125 9.157 -21.978 1.00 97.94 100 ILE A O 1
ATOM 826 N N . ILE A 1 101 ? -11.452 10.523 -20.226 1.00 98.50 101 ILE A N 1
ATOM 827 C CA . ILE A 1 101 ? -12.382 9.662 -19.499 1.00 98.50 101 ILE A CA 1
ATOM 828 C C . ILE A 1 101 ? -13.804 9.957 -19.963 1.00 98.50 101 ILE A C 1
ATOM 830 O O . ILE A 1 101 ? -14.169 11.116 -20.169 1.00 98.50 101 ILE A O 1
ATOM 834 N N . ARG A 1 102 ? -14.618 8.904 -20.089 1.00 98.44 102 ARG A N 1
ATOM 835 C CA . ARG A 1 102 ? -16.060 9.005 -20.339 1.00 98.44 102 ARG A CA 1
ATOM 836 C C . ARG A 1 102 ? -16.855 8.077 -19.445 1.00 98.44 102 ARG A C 1
ATOM 838 O O . ARG A 1 102 ? -16.513 6.900 -19.350 1.00 98.44 102 ARG A O 1
ATOM 845 N N . VAL A 1 103 ? -17.938 8.592 -18.871 1.00 98.75 103 VAL A N 1
ATOM 846 C CA . VAL A 1 103 ? -18.903 7.825 -18.075 1.00 98.75 103 VAL A CA 1
ATOM 847 C C . VAL A 1 103 ? -20.255 7.849 -18.779 1.00 98.75 103 VAL A C 1
ATOM 849 O O . VAL A 1 103 ? -20.874 8.902 -18.915 1.00 98.75 103 VAL A O 1
ATOM 852 N N . TYR A 1 104 ? -20.696 6.683 -19.235 1.00 98.62 104 TYR A N 1
ATOM 853 C CA . TYR A 1 104 ? -22.014 6.438 -19.814 1.00 98.62 104 TYR A CA 1
ATOM 854 C C . TYR A 1 104 ? -22.924 5.867 -18.732 1.00 98.62 104 TYR A C 1
ATOM 856 O O . TYR A 1 104 ? -22.486 5.008 -17.964 1.00 98.62 104 TYR A O 1
ATOM 864 N N . LEU A 1 105 ? -24.170 6.331 -18.680 1.00 98.50 105 LEU A N 1
ATOM 865 C CA . LEU A 1 105 ? -25.138 5.947 -17.656 1.00 98.50 105 LEU A CA 1
ATOM 866 C C . LEU A 1 105 ? -26.424 5.442 -18.309 1.00 98.50 105 LEU A C 1
ATOM 868 O O . LEU A 1 105 ? -26.859 5.981 -19.324 1.00 98.50 105 LEU A O 1
ATOM 872 N N . ASP A 1 106 ? -27.010 4.404 -17.720 1.00 95.62 106 ASP A N 1
ATOM 873 C CA . ASP A 1 106 ? -28.293 3.796 -18.080 1.00 95.62 106 ASP A CA 1
ATOM 874 C C . ASP A 1 106 ? -28.459 3.529 -19.585 1.00 95.62 106 ASP A C 1
ATOM 876 O O . ASP A 1 106 ? -29.491 3.824 -20.190 1.00 95.62 106 ASP A O 1
ATOM 880 N N . ASN A 1 107 ? -27.424 2.937 -20.192 1.00 93.94 107 ASN A N 1
ATOM 881 C CA . ASN A 1 107 ? -27.362 2.593 -21.615 1.00 93.94 107 ASN A CA 1
ATOM 882 C C . ASN A 1 107 ? -27.440 3.789 -22.586 1.00 93.94 107 ASN A C 1
ATOM 884 O O . ASN A 1 107 ? -27.647 3.585 -23.789 1.00 93.94 107 ASN A O 1
ATOM 888 N N . ASP A 1 108 ? -27.233 5.025 -22.115 1.00 96.31 108 ASP A N 1
ATOM 889 C CA . ASP A 1 108 ? -27.100 6.170 -23.012 1.00 96.31 108 ASP A CA 1
ATOM 890 C C . ASP A 1 108 ? -25.818 6.049 -23.855 1.00 96.31 108 ASP A C 1
ATOM 892 O O . ASP A 1 108 ? -24.736 5.665 -23.403 1.00 96.31 108 ASP A O 1
ATOM 896 N N . SER A 1 109 ? -25.952 6.381 -25.134 1.00 93.31 109 SER A N 1
ATOM 897 C CA . SER A 1 109 ? -24.843 6.449 -26.082 1.00 93.31 109 SER A CA 1
ATOM 898 C C . SER A 1 109 ? -23.990 7.713 -25.923 1.00 93.31 109 SER A C 1
ATOM 900 O O . SER A 1 109 ? -22.867 7.755 -26.437 1.00 93.31 109 SER A O 1
ATOM 902 N N . ILE A 1 110 ? -24.517 8.732 -25.237 1.00 96.31 110 ILE A N 1
ATOM 903 C CA . ILE A 1 110 ? -23.847 9.993 -24.923 1.00 96.31 110 ILE A CA 1
ATOM 904 C C . ILE A 1 110 ? -23.312 9.903 -23.486 1.00 96.31 110 ILE A C 1
ATOM 906 O O . ILE A 1 110 ? -24.063 9.539 -22.584 1.00 96.31 110 ILE A O 1
ATOM 910 N N . PRO A 1 111 ? -22.023 10.200 -23.245 1.00 97.75 111 PRO A N 1
ATOM 911 C CA . PRO A 1 111 ? -21.485 10.182 -21.893 1.00 97.75 111 PRO A CA 1
ATOM 912 C C . PRO A 1 111 ? -22.000 11.383 -21.088 1.00 97.75 111 PRO A C 1
ATOM 914 O O . PRO A 1 111 ? -21.983 12.512 -21.575 1.00 97.75 111 PRO A O 1
ATOM 917 N N . GLU A 1 112 ? -22.403 11.146 -19.841 1.00 98.50 112 GLU A N 1
ATOM 918 C CA . GLU A 1 112 ? -22.818 12.201 -18.903 1.00 98.50 112 GLU A CA 1
ATOM 919 C C . GLU A 1 112 ? -21.604 12.963 -18.348 1.00 98.50 112 GLU A C 1
ATOM 921 O O . GLU A 1 112 ? -21.682 14.154 -18.057 1.00 98.50 112 GLU A O 1
ATOM 926 N N . ILE A 1 113 ? -20.460 12.281 -18.220 1.00 98.56 113 ILE A N 1
ATOM 927 C CA . ILE A 1 113 ? -19.177 12.869 -17.815 1.00 98.56 113 ILE A CA 1
ATOM 928 C C . ILE A 1 113 ? -18.168 12.612 -18.931 1.00 98.56 113 ILE A C 1
ATOM 930 O O . ILE A 1 113 ? -17.961 11.461 -19.316 1.00 98.56 113 ILE A O 1
ATOM 934 N N . GLU A 1 114 ? -17.515 13.665 -19.421 1.00 98.06 114 GLU A N 1
ATOM 935 C CA . GLU A 1 114 ? -16.426 13.586 -20.398 1.00 98.06 114 GLU A CA 1
ATOM 936 C C . GLU A 1 114 ? -15.351 14.631 -20.068 1.00 98.06 114 GLU A C 1
ATOM 938 O O . GLU A 1 114 ? -15.664 15.809 -19.896 1.00 98.06 114 GLU A O 1
ATOM 943 N N . GLY A 1 115 ? -14.085 14.215 -19.982 1.00 97.88 115 GLY A N 1
ATOM 944 C CA . GLY A 1 115 ? -12.974 15.140 -19.751 1.00 97.88 115 GLY A CA 1
ATOM 945 C C . GLY A 1 115 ? -11.619 14.461 -19.526 1.00 97.88 115 GLY A C 1
ATOM 946 O O . GLY A 1 115 ? -11.551 13.231 -19.456 1.00 97.88 115 GLY A O 1
ATOM 947 N N . PRO A 1 116 ? -10.527 15.239 -19.418 1.00 97.62 116 PRO A N 1
ATOM 948 C CA . PRO A 1 116 ? -9.206 14.711 -19.084 1.00 97.62 116 PRO A CA 1
ATOM 949 C C . PRO A 1 116 ? -9.189 14.006 -17.715 1.00 97.62 116 PRO A C 1
ATOM 951 O O . PRO A 1 116 ? -9.865 14.477 -16.795 1.00 97.62 116 PRO A O 1
ATOM 954 N N . PRO A 1 117 ? -8.394 12.931 -17.527 1.00 96.25 117 PRO A N 1
ATOM 955 C CA . PRO A 1 117 ? -8.347 12.188 -16.269 1.00 96.25 117 PRO A CA 1
ATOM 956 C C . PRO A 1 117 ? -8.118 13.057 -15.035 1.00 96.25 117 PRO A C 1
ATOM 958 O O . PRO A 1 117 ? -8.850 12.949 -14.055 1.00 96.25 117 PRO A O 1
ATOM 961 N N . PHE A 1 118 ? -7.144 13.966 -15.097 1.00 96.12 118 PHE A N 1
ATOM 962 C CA . PHE A 1 118 ? -6.806 14.813 -13.954 1.00 96.12 118 PHE A CA 1
ATOM 963 C C . PHE A 1 118 ? -7.913 15.798 -13.598 1.00 96.12 118 PHE A C 1
ATOM 965 O O . PHE A 1 118 ? -8.073 16.089 -12.417 1.00 96.12 118 PHE A O 1
ATOM 972 N N . ASP A 1 119 ? -8.707 16.251 -14.571 1.00 96.81 119 ASP A N 1
ATOM 973 C CA . ASP A 1 119 ? -9.838 17.148 -14.332 1.00 96.81 119 ASP A CA 1
ATOM 974 C C . ASP A 1 119 ? -11.031 16.400 -13.725 1.00 96.81 119 ASP A C 1
ATOM 976 O O . ASP A 1 119 ? -11.680 16.920 -12.814 1.00 96.81 119 ASP A O 1
ATOM 980 N N . VAL A 1 120 ? -11.298 15.180 -14.214 1.00 97.50 120 VAL A N 1
ATOM 981 C CA . VAL A 1 120 ? -12.414 14.321 -13.782 1.00 97.50 120 VAL A CA 1
ATOM 982 C C . VAL A 1 120 ? -12.176 13.736 -12.387 1.00 97.50 120 VAL A C 1
ATOM 984 O O . VAL A 1 120 ? -13.095 13.747 -11.572 1.00 97.50 120 VAL A O 1
ATOM 987 N N . ILE A 1 121 ? -10.974 13.212 -12.121 1.00 97.12 121 ILE A N 1
ATOM 988 C CA . ILE A 1 121 ? -10.699 12.379 -10.938 1.00 97.12 121 ILE A CA 1
ATOM 989 C C . ILE A 1 121 ? -10.179 13.188 -9.751 1.00 97.12 121 ILE A C 1
ATOM 991 O O . ILE A 1 121 ? -10.557 12.919 -8.620 1.00 97.12 121 ILE A O 1
ATOM 995 N N . SER A 1 122 ? -9.295 14.155 -9.993 1.00 95.81 122 SER A N 1
ATOM 996 C CA . SER A 1 122 ? -8.603 14.897 -8.924 1.00 95.81 122 SER A CA 1
ATOM 997 C C . SER A 1 122 ? -8.652 16.417 -9.076 1.00 95.81 122 SER A C 1
ATOM 999 O O . SER A 1 122 ? -8.010 17.141 -8.315 1.00 95.81 122 SER A O 1
ATOM 1001 N N . GLY A 1 123 ? -9.350 16.896 -10.102 1.00 91.75 123 GLY A N 1
ATOM 1002 C CA . GLY A 1 123 ? -9.494 18.299 -10.452 1.00 91.75 123 GLY A CA 1
ATOM 1003 C C . GLY A 1 123 ? -10.843 18.833 -9.995 1.00 91.75 123 GLY A C 1
ATOM 1004 O O . GLY A 1 123 ? -11.465 18.293 -9.086 1.00 91.75 123 GLY A O 1
ATOM 1005 N N . GLN A 1 124 ? -11.313 19.908 -10.622 1.00 91.69 124 GLN A N 1
ATOM 1006 C CA . GLN A 1 124 ? -12.556 20.576 -10.217 1.00 91.69 124 GLN A CA 1
ATOM 1007 C C . GLN A 1 124 ? -13.714 20.371 -11.201 1.00 91.69 124 GLN A C 1
ATOM 1009 O O . GLN A 1 124 ? -14.712 21.082 -11.101 1.00 91.69 124 GLN A O 1
ATOM 1014 N N . LEU A 1 125 ? -13.610 19.426 -12.147 1.00 95.31 125 LEU A N 1
ATOM 1015 C CA . LEU A 1 125 ? -14.679 19.205 -13.128 1.00 95.31 125 LEU A CA 1
ATOM 1016 C C . LEU A 1 125 ? -15.985 18.765 -12.456 1.00 95.31 125 LEU A C 1
ATOM 1018 O O . LEU A 1 125 ? -17.057 19.232 -12.833 1.00 95.31 125 LEU A O 1
ATOM 1022 N N . LEU A 1 126 ? -15.886 17.866 -11.472 1.00 95.81 126 LEU A N 1
ATOM 1023 C CA . LEU A 1 126 ? -17.043 17.305 -10.774 1.00 95.81 126 LEU A CA 1
ATOM 1024 C C . LEU A 1 126 ? -17.232 17.921 -9.385 1.00 95.81 126 LEU A C 1
ATOM 1026 O O . LEU A 1 126 ? -18.311 18.403 -9.055 1.00 95.81 126 LEU A O 1
ATOM 1030 N N . ALA A 1 127 ? -16.195 17.924 -8.552 1.00 96.06 127 ALA A N 1
ATOM 1031 C CA . ALA A 1 127 ? -16.294 18.414 -7.182 1.00 96.06 127 ALA A CA 1
ATOM 1032 C C . ALA A 1 127 ? -14.958 18.994 -6.704 1.00 96.06 127 ALA A C 1
ATOM 1034 O O . ALA A 1 127 ? -13.917 18.650 -7.251 1.00 96.06 127 ALA A O 1
ATOM 1035 N N . PRO A 1 128 ? -14.952 19.877 -5.694 1.00 96.31 128 PRO A N 1
ATOM 1036 C CA . PRO A 1 128 ? -13.715 20.327 -5.065 1.00 96.31 128 PRO A CA 1
ATOM 1037 C C . PRO A 1 128 ? -13.155 19.270 -4.097 1.00 96.31 128 PRO A C 1
ATOM 1039 O O . PRO A 1 128 ? -13.861 18.350 -3.676 1.00 96.31 128 PRO A O 1
ATOM 1042 N N . ALA A 1 129 ? -11.915 19.465 -3.642 1.00 95.94 129 ALA A N 1
ATOM 1043 C CA . ALA A 1 129 ? -11.371 18.741 -2.493 1.00 95.94 129 ALA A CA 1
ATOM 1044 C C . ALA A 1 129 ? -12.305 18.869 -1.264 1.00 95.94 129 ALA A C 1
ATOM 1046 O O . ALA A 1 129 ? -12.850 19.958 -1.030 1.00 95.94 129 ALA A O 1
ATOM 1047 N N . PRO A 1 130 ? -12.498 17.806 -0.462 1.00 96.38 130 PRO A N 1
ATOM 1048 C CA . PRO A 1 130 ? -11.773 16.533 -0.506 1.00 96.38 130 PRO A CA 1
ATOM 1049 C C . PRO A 1 130 ? -12.418 15.469 -1.420 1.00 96.38 130 PRO A C 1
ATOM 1051 O O . PRO A 1 130 ? -11.980 14.330 -1.445 1.00 96.38 130 PRO A O 1
ATOM 1054 N N . PHE A 1 131 ? -13.479 15.782 -2.171 1.00 98.19 131 PHE A N 1
ATOM 1055 C CA . PHE A 1 131 ? -14.142 14.763 -2.999 1.00 98.19 131 PHE A CA 1
ATOM 1056 C C . PHE A 1 131 ? -13.356 14.395 -4.256 1.00 98.19 131 PHE A C 1
ATOM 1058 O O . PHE A 1 131 ? -13.578 13.325 -4.799 1.00 98.19 131 PHE A O 1
ATOM 1065 N N . SER A 1 132 ? -12.500 15.292 -4.734 1.00 97.56 132 SER A N 1
ATOM 1066 C CA . SER A 1 132 ? -11.671 15.134 -5.927 1.00 97.56 132 SER A CA 1
ATOM 1067 C C . SER A 1 132 ? -10.313 15.744 -5.605 1.00 97.56 132 SER A C 1
ATOM 1069 O O . SER A 1 132 ? -10.204 16.964 -5.435 1.00 97.56 132 SER A O 1
ATOM 1071 N N . GLN A 1 133 ? -9.307 14.898 -5.385 1.00 97.19 133 GLN A N 1
ATOM 1072 C CA . GLN A 1 133 ? -7.988 15.328 -4.926 1.00 97.19 133 GLN A CA 1
ATOM 1073 C C . GLN A 1 133 ? -6.903 14.302 -5.273 1.00 97.19 133 GLN A C 1
ATOM 1075 O O . GLN A 1 133 ? -7.115 13.094 -5.205 1.00 97.19 133 GLN A O 1
ATOM 1080 N N . SER A 1 134 ? -5.711 14.787 -5.616 1.00 97.50 134 SER A N 1
ATOM 1081 C CA . SER A 1 134 ? -4.505 13.966 -5.760 1.00 97.50 134 SER A CA 1
ATOM 1082 C C . SER A 1 134 ? -3.630 14.049 -4.506 1.00 97.50 134 SER A C 1
ATOM 1084 O O . SER A 1 134 ? -3.483 15.152 -3.971 1.00 97.50 134 SER A O 1
ATOM 1086 N N . VAL A 1 135 ? -2.994 12.953 -4.090 1.00 97.56 135 VAL A N 1
ATOM 1087 C CA . VAL A 1 135 ? -2.068 12.917 -2.940 1.00 97.56 135 VAL A CA 1
ATOM 1088 C C . VAL A 1 135 ? -0.774 12.138 -3.255 1.00 97.56 135 VAL A C 1
ATOM 1090 O O . VAL A 1 135 ? -0.816 11.246 -4.105 1.00 97.56 135 VAL A O 1
ATOM 1093 N N . PRO A 1 136 ? 0.355 12.455 -2.586 1.00 97.31 136 PRO A N 1
ATOM 1094 C CA . PRO A 1 136 ? 0.566 13.637 -1.743 1.00 97.31 136 PRO A CA 1
ATOM 1095 C C . PRO A 1 136 ? 0.712 14.922 -2.579 1.00 97.31 136 PRO A C 1
ATOM 1097 O O . PRO A 1 136 ? 1.145 14.898 -3.728 1.00 97.31 136 PRO A O 1
ATOM 1100 N N . GLU A 1 137 ? 0.367 16.084 -2.013 1.00 95.06 137 GLU A N 1
ATOM 1101 C CA . GLU A 1 137 ? 0.497 17.374 -2.719 1.00 95.06 137 GLU A CA 1
ATOM 1102 C C . GLU A 1 137 ? 1.962 17.750 -3.012 1.00 95.06 137 GLU A C 1
ATOM 1104 O O . GLU A 1 137 ? 2.225 18.529 -3.925 1.00 95.06 137 GLU A O 1
ATOM 1109 N N . ALA A 1 138 ? 2.920 17.195 -2.270 1.00 95.25 138 ALA A N 1
ATOM 1110 C CA . ALA A 1 138 ? 4.341 17.465 -2.468 1.00 95.25 138 ALA A CA 1
ATOM 1111 C C . ALA A 1 138 ? 4.962 16.690 -3.649 1.00 95.25 138 ALA A C 1
ATOM 1113 O O . ALA A 1 138 ? 5.955 17.151 -4.208 1.00 95.25 138 ALA A O 1
ATOM 1114 N N . ALA A 1 139 ? 4.362 15.571 -4.071 1.00 95.56 139 ALA A N 1
ATOM 1115 C CA . ALA A 1 139 ? 4.852 14.767 -5.191 1.00 95.56 139 ALA A CA 1
ATOM 1116 C C . ALA A 1 139 ? 4.619 15.451 -6.556 1.00 95.56 139 ALA A C 1
ATOM 1118 O O . ALA A 1 139 ? 3.702 16.276 -6.686 1.00 95.56 139 ALA A O 1
ATOM 1119 N N . PRO A 1 140 ? 5.380 15.112 -7.613 1.00 94.81 140 PRO A N 1
ATOM 1120 C CA . PRO A 1 140 ? 5.070 15.513 -8.986 1.00 94.81 140 PRO A CA 1
ATOM 1121 C C . PRO A 1 140 ? 3.644 15.110 -9.379 1.00 94.81 140 PRO A C 1
ATOM 1123 O O . PRO A 1 140 ? 3.198 14.017 -9.060 1.00 94.81 140 PRO A O 1
ATOM 1126 N N . LEU A 1 141 ? 2.901 15.982 -10.074 1.00 93.38 141 LEU A N 1
ATOM 1127 C CA . LEU A 1 141 ? 1.476 15.755 -10.375 1.00 93.38 141 LEU A CA 1
ATOM 1128 C C . LEU A 1 141 ? 1.204 14.409 -11.069 1.00 93.38 141 LEU A C 1
ATOM 1130 O O . LEU A 1 141 ? 0.194 13.785 -10.784 1.00 93.38 141 LEU A O 1
ATOM 1134 N N . ASN A 1 142 ? 2.094 13.990 -11.967 1.00 92.12 142 ASN A N 1
ATOM 1135 C CA . ASN A 1 142 ? 2.017 12.744 -12.731 1.00 92.12 142 ASN A CA 1
ATOM 1136 C C . ASN A 1 142 ? 2.406 11.489 -11.932 1.00 92.12 142 ASN A C 1
ATOM 1138 O O . ASN A 1 142 ? 2.281 10.397 -12.465 1.00 92.12 142 ASN A O 1
ATOM 1142 N N . GLU A 1 143 ? 2.892 11.644 -10.703 1.00 94.44 143 GLU A N 1
ATOM 1143 C CA . GLU A 1 143 ? 3.309 10.551 -9.814 1.00 94.44 143 GLU A CA 1
ATOM 1144 C C . GLU A 1 143 ? 2.425 10.493 -8.554 1.00 94.44 143 GLU A C 1
ATOM 1146 O O . GLU A 1 143 ? 2.724 9.803 -7.587 1.00 94.44 143 GLU A O 1
ATOM 1151 N N . ARG A 1 144 ? 1.295 11.213 -8.548 1.00 97.25 144 ARG A N 1
ATOM 1152 C CA . ARG A 1 144 ? 0.320 11.178 -7.451 1.00 97.25 144 ARG A CA 1
ATOM 1153 C C . ARG A 1 144 ? -0.707 10.071 -7.651 1.00 97.25 144 ARG A C 1
ATOM 1155 O O . ARG A 1 144 ? -1.025 9.674 -8.772 1.00 97.25 144 ARG A O 1
ATOM 1162 N N . GLY A 1 145 ? -1.317 9.654 -6.546 1.00 97.88 145 GLY A N 1
ATOM 1163 C CA . GLY A 1 145 ? -2.585 8.938 -6.582 1.00 97.88 145 GLY A CA 1
ATOM 1164 C C . GLY A 1 145 ? -3.732 9.929 -6.762 1.00 97.88 145 GLY A C 1
ATOM 1165 O O . GLY A 1 145 ? -3.923 10.819 -5.927 1.00 97.88 145 GLY A O 1
ATOM 1166 N N . HIS A 1 146 ? -4.498 9.812 -7.846 1.00 98.38 146 HIS A N 1
ATOM 1167 C CA . HIS A 1 146 ? -5.640 10.683 -8.136 1.00 98.38 146 HIS A CA 1
ATOM 1168 C C . HIS A 1 146 ? -6.923 10.035 -7.621 1.00 98.38 146 HIS A C 1
ATOM 1170 O O . HIS A 1 146 ? -7.271 8.951 -8.073 1.00 98.38 146 HIS A O 1
ATOM 1176 N N . ASN A 1 147 ? -7.637 10.687 -6.697 1.00 98.38 147 ASN A N 1
ATOM 1177 C CA . ASN A 1 147 ? -8.791 10.111 -6.005 1.00 98.38 147 ASN A CA 1
ATOM 1178 C C . ASN A 1 147 ? -10.073 10.927 -6.218 1.00 98.38 147 ASN A C 1
ATOM 1180 O O . ASN A 1 147 ? -10.113 12.112 -5.883 1.00 98.38 147 ASN A O 1
ATOM 1184 N N . LEU A 1 148 ? -11.145 10.242 -6.620 1.00 98.62 148 LEU A N 1
ATOM 1185 C CA . LEU A 1 148 ? -12.519 10.731 -6.641 1.00 98.62 148 LEU A CA 1
ATOM 1186 C C . LEU A 1 148 ? -13.373 9.943 -5.634 1.00 98.62 148 LEU A C 1
ATOM 1188 O O . LEU A 1 148 ? -13.632 8.753 -5.804 1.00 98.62 148 LEU A O 1
ATOM 1192 N N . TYR A 1 149 ? -13.839 10.626 -4.595 1.00 98.50 149 TYR A N 1
ATOM 1193 C CA . TYR A 1 149 ? -14.797 10.138 -3.598 1.00 98.50 149 TYR A CA 1
ATOM 1194 C C . TYR A 1 149 ? -16.231 10.617 -3.867 1.00 98.50 149 TYR A C 1
ATOM 1196 O O . TYR A 1 149 ? -17.154 10.180 -3.185 1.00 98.50 149 TYR A O 1
ATOM 1204 N N . LEU A 1 150 ? -16.451 11.517 -4.837 1.00 98.50 150 LEU A N 1
ATOM 1205 C CA . LEU A 1 150 ? -17.803 11.931 -5.229 1.00 98.50 150 LEU A CA 1
ATOM 1206 C C . LEU A 1 150 ? -18.603 10.711 -5.733 1.00 98.50 150 LEU A C 1
ATOM 1208 O O . LEU A 1 150 ? -18.165 10.067 -6.688 1.00 98.50 150 LEU A O 1
ATOM 1212 N N . PRO A 1 151 ? -19.780 10.401 -5.155 1.00 98.62 151 PRO A N 1
ATOM 1213 C CA . PRO A 1 151 ? -20.543 9.241 -5.579 1.00 98.62 151 PRO A CA 1
ATOM 1214 C C . PRO A 1 151 ? -21.232 9.466 -6.930 1.00 98.62 151 PRO A C 1
ATOM 1216 O O . PRO A 1 151 ? -21.856 10.505 -7.159 1.00 98.62 151 PRO A O 1
ATOM 1219 N N . ILE A 1 152 ? -21.197 8.446 -7.790 1.00 98.81 152 ILE A N 1
ATOM 1220 C CA . ILE A 1 152 ? -21.880 8.418 -9.092 1.00 98.81 152 ILE A CA 1
ATOM 1221 C C . ILE A 1 152 ? -22.933 7.295 -9.054 1.00 98.81 152 ILE A C 1
ATOM 1223 O O . ILE A 1 152 ? -22.608 6.148 -9.376 1.00 98.81 152 ILE A O 1
ATOM 1227 N N . PRO A 1 153 ? -24.172 7.570 -8.595 1.00 98.75 153 PRO A N 1
ATOM 1228 C CA . PRO A 1 153 ? -25.263 6.594 -8.611 1.00 98.75 153 PRO A CA 1
ATOM 1229 C C . PRO A 1 153 ? -25.772 6.311 -10.032 1.00 98.75 153 PRO A C 1
ATOM 1231 O O . PRO A 1 153 ? -25.824 7.211 -10.868 1.00 98.75 153 PRO A O 1
ATOM 1234 N N . PHE A 1 154 ? -26.207 5.081 -10.292 1.00 98.56 154 PHE A N 1
ATOM 1235 C CA . PHE A 1 154 ? -26.784 4.641 -11.567 1.00 98.56 154 PHE A CA 1
ATOM 1236 C C . PHE A 1 154 ? -27.912 3.637 -11.322 1.00 98.56 154 PHE A C 1
ATOM 1238 O O . PHE A 1 154 ? -27.882 2.891 -10.339 1.00 98.56 154 PHE A O 1
ATOM 1245 N N . SER A 1 155 ? -28.945 3.664 -12.164 1.00 97.81 155 SER A N 1
ATOM 1246 C CA . SER A 1 155 ? -30.175 2.901 -11.930 1.00 97.81 155 SER A CA 1
ATOM 1247 C C . SER A 1 155 ? -30.197 1.565 -12.656 1.00 97.81 155 SER A C 1
ATOM 1249 O O . SER A 1 155 ? -30.588 0.559 -12.062 1.00 97.81 155 SER A O 1
ATOM 1251 N N . ASP A 1 156 ? -29.717 1.561 -13.895 1.00 97.06 156 ASP A N 1
ATOM 1252 C CA . ASP A 1 156 ? -29.764 0.414 -14.788 1.00 97.06 156 ASP A CA 1
ATOM 1253 C C . ASP A 1 156 ? -28.362 -0.020 -15.210 1.00 97.06 156 ASP A C 1
ATOM 1255 O O . ASP A 1 156 ? -28.100 -1.218 -15.253 1.00 97.06 156 ASP A O 1
ATOM 1259 N N . HIS A 1 157 ? -27.466 0.920 -15.534 1.00 98.31 157 HIS A N 1
ATOM 1260 C CA . HIS A 1 157 ? -26.158 0.587 -16.106 1.00 98.31 157 HIS A CA 1
ATOM 1261 C C . HIS A 1 157 ? -25.132 1.710 -15.936 1.00 98.31 157 HIS A C 1
ATOM 1263 O O . HIS A 1 157 ? -25.475 2.892 -15.957 1.00 98.31 157 HIS A O 1
ATOM 1269 N N . ILE A 1 158 ? -23.856 1.354 -15.826 1.00 98.75 158 ILE A N 1
ATOM 1270 C CA . ILE A 1 158 ? -22.741 2.292 -15.955 1.00 98.75 158 ILE A CA 1
ATOM 1271 C C . ILE A 1 158 ? -21.624 1.676 -16.791 1.00 98.75 158 ILE A C 1
ATOM 1273 O O . ILE A 1 158 ? -21.235 0.525 -16.594 1.00 98.75 158 ILE A O 1
ATOM 1277 N N . LYS A 1 159 ? -21.042 2.479 -17.683 1.00 98.75 159 LYS A N 1
ATOM 1278 C CA . LYS A 1 159 ? -19.795 2.145 -18.373 1.00 98.75 159 LYS A CA 1
ATOM 1279 C C . LYS A 1 159 ? -18.810 3.296 -18.284 1.00 98.75 159 LYS A C 1
ATOM 1281 O O . LYS A 1 159 ? -19.119 4.420 -18.669 1.00 98.75 159 LYS A O 1
ATOM 1286 N N . ILE A 1 160 ? -17.600 2.992 -17.838 1.00 98.81 160 ILE A N 1
ATOM 1287 C CA . ILE A 1 160 ? -16.483 3.926 -17.753 1.00 98.81 160 ILE A CA 1
ATOM 1288 C C . ILE A 1 160 ? -15.434 3.522 -18.780 1.00 98.81 160 ILE A C 1
ATOM 1290 O O . ILE A 1 160 ? -14.970 2.380 -18.809 1.00 98.81 160 ILE A O 1
ATOM 1294 N N . THR A 1 161 ? -15.042 4.474 -19.618 1.00 98.50 161 THR A N 1
ATOM 1295 C CA . THR A 1 161 ? -14.030 4.264 -20.654 1.00 98.50 161 THR A CA 1
ATOM 1296 C C . THR A 1 161 ? -12.932 5.308 -20.588 1.00 98.50 161 THR A C 1
ATOM 1298 O O . THR A 1 161 ? -13.169 6.438 -20.162 1.00 98.50 161 THR A O 1
ATOM 1301 N N . TYR A 1 162 ? -11.760 4.930 -21.077 1.00 98.31 162 TYR A N 1
ATOM 1302 C CA . TYR A 1 162 ? -10.610 5.790 -21.262 1.00 98.31 162 TYR A CA 1
ATOM 1303 C C . TYR A 1 162 ? -10.197 5.789 -22.736 1.00 98.31 162 TYR A C 1
ATOM 1305 O O . TYR A 1 162 ? -10.086 4.737 -23.355 1.00 98.31 162 TYR A O 1
ATOM 1313 N N . GLU A 1 163 ? -9.996 6.956 -23.330 1.00 96.94 163 GLU A N 1
ATOM 1314 C CA . GLU A 1 163 ? -9.425 7.116 -24.667 1.00 96.94 163 GLU A CA 1
ATOM 1315 C C . GLU A 1 163 ? -8.019 7.687 -24.525 1.00 96.94 163 GLU A C 1
ATOM 1317 O O . GLU A 1 163 ? -7.844 8.733 -23.906 1.00 96.94 163 GLU A O 1
ATOM 1322 N N . CYS A 1 164 ? -7.026 7.029 -25.120 1.00 95.12 164 CYS A N 1
ATOM 1323 C CA . CYS A 1 164 ? -5.659 7.529 -25.137 1.00 95.12 164 CYS A CA 1
ATOM 1324 C C . CYS A 1 164 ? -4.936 7.131 -26.421 1.00 95.12 164 CYS A C 1
ATOM 1326 O O . CYS A 1 164 ? -4.795 5.945 -26.751 1.00 95.12 164 CYS A O 1
ATOM 1328 N N . ASP A 1 165 ? -4.434 8.143 -27.122 1.00 91.69 165 ASP A N 1
ATOM 1329 C CA . ASP A 1 165 ? -3.688 7.978 -28.363 1.00 91.69 165 ASP A CA 1
ATOM 1330 C C . ASP A 1 165 ? -2.242 7.548 -28.139 1.00 91.69 165 ASP A C 1
ATOM 1332 O O . ASP A 1 165 ? -1.584 7.213 -29.120 1.00 91.69 165 ASP A O 1
ATOM 1336 N N . SER A 1 166 ? -1.713 7.528 -26.909 1.00 91.94 166 SER A N 1
ATOM 1337 C CA . SER A 1 166 ? -0.379 6.969 -26.638 1.00 91.94 166 SER A CA 1
ATOM 1338 C C . SER A 1 166 ? -0.412 5.457 -26.416 1.00 91.94 166 SER A C 1
ATOM 1340 O O . SER A 1 166 ? 0.576 4.800 -26.730 1.00 91.94 166 SER A O 1
ATOM 1342 N N . LEU A 1 167 ? -1.549 4.888 -25.994 1.00 94.44 167 LEU A N 1
ATOM 1343 C CA . LEU A 1 167 ? -1.678 3.451 -25.741 1.00 94.44 167 LEU A CA 1
ATOM 1344 C C . LEU A 1 167 ? -1.474 2.622 -27.018 1.00 94.44 167 LEU A C 1
ATOM 1346 O O . LEU A 1 167 ? -2.130 2.828 -28.048 1.00 94.44 167 LEU A O 1
ATOM 1350 N N . ARG A 1 168 ? -0.559 1.661 -26.982 1.00 93.31 168 ARG A N 1
ATOM 1351 C CA . ARG A 1 168 ? -0.226 0.735 -28.068 1.00 93.31 168 ARG A CA 1
ATOM 1352 C C . ARG A 1 168 ? -0.323 -0.684 -27.547 1.00 93.31 168 ARG A C 1
ATOM 1354 O O . ARG A 1 168 ? 0.063 -0.952 -26.419 1.00 93.31 168 ARG A O 1
ATOM 1361 N N . GLU A 1 169 ? -0.852 -1.568 -28.384 1.00 93.25 169 GLU A N 1
ATOM 1362 C CA . GLU A 1 169 ? -0.828 -2.995 -28.094 1.00 93.25 169 GLU A CA 1
ATOM 1363 C C . GLU A 1 169 ? 0.544 -3.554 -28.467 1.00 93.25 169 GLU A C 1
ATOM 1365 O O . GLU A 1 169 ? 1.006 -3.357 -29.593 1.00 93.25 169 GLU A O 1
ATOM 1370 N N . GLN A 1 170 ? 1.170 -4.258 -27.536 1.00 88.88 170 GLN A N 1
ATOM 1371 C CA . GLN A 1 170 ? 2.393 -5.019 -27.730 1.00 88.88 170 GLN A CA 1
ATOM 1372 C C . GLN A 1 170 ? 2.239 -6.345 -26.985 1.00 88.88 170 GLN A C 1
ATOM 1374 O O . GLN A 1 170 ? 1.881 -6.358 -25.813 1.00 88.88 170 GLN A O 1
ATOM 1379 N N . ASP A 1 171 ? 2.454 -7.467 -27.675 1.00 86.38 171 ASP A N 1
ATOM 1380 C CA . ASP A 1 171 ? 2.358 -8.815 -27.093 1.00 86.38 171 ASP A CA 1
ATOM 1381 C C . ASP A 1 171 ? 1.043 -9.090 -26.328 1.00 86.38 171 ASP A C 1
ATOM 1383 O O . ASP A 1 171 ? 1.029 -9.776 -25.311 1.00 86.38 171 ASP A O 1
ATOM 1387 N N . LYS A 1 172 ? -0.088 -8.589 -26.860 1.00 84.38 172 LYS A N 1
ATOM 1388 C CA . LYS A 1 172 ? -1.444 -8.666 -26.265 1.00 84.38 172 LYS A CA 1
ATOM 1389 C C . LYS A 1 172 ? -1.618 -7.893 -24.949 1.00 84.38 172 LYS A C 1
ATOM 1391 O O . LYS A 1 172 ? -2.596 -8.117 -24.238 1.00 84.38 172 LYS A O 1
ATOM 1396 N N . HIS A 1 173 ? -0.706 -6.980 -24.645 1.00 90.00 173 HIS A N 1
ATOM 1397 C CA . HIS A 1 173 ? -0.783 -6.061 -23.516 1.00 90.00 173 HIS A CA 1
ATOM 1398 C C . HIS A 1 173 ? -0.703 -4.608 -24.008 1.00 90.00 173 HIS A C 1
ATOM 1400 O O . HIS A 1 173 ? -0.265 -4.360 -25.132 1.00 90.00 173 HIS A O 1
ATOM 1406 N N . TYR A 1 174 ? -1.159 -3.640 -23.211 1.00 93.75 174 TYR A N 1
ATOM 1407 C CA . TYR A 1 174 ? -1.184 -2.229 -23.605 1.00 93.75 174 TYR A CA 1
ATOM 1408 C C . TYR A 1 174 ? -0.176 -1.401 -22.807 1.00 93.75 174 TYR A C 1
ATOM 1410 O O . TYR A 1 174 ? -0.136 -1.481 -21.589 1.00 93.75 174 TYR A O 1
ATOM 1418 N N . TYR A 1 175 ? 0.581 -0.555 -23.501 1.00 92.25 175 TYR A N 1
ATOM 1419 C CA . TYR A 1 175 ? 1.535 0.391 -22.908 1.00 92.25 175 TYR A CA 1
ATOM 1420 C C . TYR A 1 175 ? 1.355 1.775 -23.535 1.00 92.25 175 TYR A C 1
ATOM 1422 O O . TYR A 1 175 ? 0.986 1.831 -24.713 1.00 92.25 175 TYR A O 1
ATOM 1430 N N . PRO A 1 176 ? 1.660 2.899 -22.859 1.00 92.44 176 PRO A N 1
ATOM 1431 C CA . PRO A 1 176 ? 2.190 3.029 -21.491 1.00 92.44 176 PRO A CA 1
ATOM 1432 C C . PRO A 1 176 ? 1.178 2.704 -20.373 1.00 92.44 176 PRO A C 1
ATOM 1434 O O . PRO A 1 176 ? 0.057 2.297 -20.664 1.00 92.44 176 PRO A O 1
ATOM 1437 N N . ASP A 1 177 ? 1.568 2.856 -19.108 1.00 94.44 177 ASP A N 1
ATOM 1438 C CA . ASP A 1 177 ? 0.874 2.210 -17.987 1.00 94.44 177 ASP A CA 1
ATOM 1439 C C . ASP A 1 177 ? -0.293 3.047 -17.449 1.00 94.44 177 ASP A C 1
ATOM 1441 O O . ASP A 1 177 ? -0.171 4.255 -17.214 1.00 94.44 177 ASP A O 1
ATOM 1445 N N . VAL A 1 178 ? -1.435 2.388 -17.249 1.00 97.25 178 VAL A N 1
ATOM 1446 C CA . VAL A 1 178 ? -2.645 2.956 -16.644 1.00 97.25 178 VAL A CA 1
ATOM 1447 C C . VAL A 1 178 ? -3.065 2.084 -15.470 1.00 97.25 178 VAL A C 1
ATOM 1449 O O . VAL A 1 178 ? -3.452 0.934 -15.675 1.00 97.25 178 VAL A O 1
ATOM 1452 N N . PHE A 1 179 ? -3.066 2.648 -14.268 1.00 97.81 179 PHE A N 1
ATOM 1453 C CA . PHE A 1 179 ? -3.509 1.964 -13.055 1.00 97.81 179 PHE A CA 1
ATOM 1454 C C . PHE A 1 179 ? -4.854 2.533 -12.615 1.00 97.81 179 PHE A C 1
ATOM 1456 O O . PHE A 1 179 ? -5.076 3.748 -12.689 1.00 97.81 179 PHE A O 1
ATOM 1463 N N . TYR A 1 180 ? -5.780 1.677 -12.185 1.00 98.44 180 TYR A N 1
ATOM 1464 C CA . TYR A 1 180 ? -7.071 2.137 -11.680 1.00 98.44 180 TYR A CA 1
ATOM 1465 C C . TYR A 1 180 ? -7.701 1.167 -10.692 1.00 98.44 180 TYR A C 1
ATOM 1467 O O . TYR A 1 180 ? -7.683 -0.036 -10.919 1.00 98.44 180 TYR A O 1
ATOM 1475 N N . ASN A 1 181 ? -8.360 1.729 -9.674 1.00 98.50 181 ASN A N 1
ATOM 1476 C CA . ASN A 1 181 ? -9.167 1.029 -8.675 1.00 98.50 181 ASN A CA 1
ATOM 1477 C C . ASN A 1 181 ? -10.526 1.737 -8.540 1.00 98.50 181 ASN A C 1
ATOM 1479 O O . ASN A 1 181 ? -10.606 2.863 -8.045 1.00 98.50 181 ASN A O 1
ATOM 1483 N N . ILE A 1 182 ? -11.606 1.093 -8.986 1.00 98.69 182 ILE A N 1
ATOM 1484 C CA . ILE A 1 182 ? -12.978 1.625 -8.987 1.00 98.69 182 ILE A CA 1
ATOM 1485 C C . ILE A 1 182 ? -13.818 0.805 -8.010 1.00 98.69 182 ILE A C 1
ATOM 1487 O O . ILE A 1 182 ? -14.257 -0.301 -8.326 1.00 98.69 182 ILE A O 1
ATOM 1491 N N . CYS A 1 183 ? -14.047 1.346 -6.814 1.00 98.50 183 CYS A N 1
ATOM 1492 C CA . CYS A 1 183 ? -14.927 0.748 -5.817 1.00 98.50 183 CYS A CA 1
ATOM 1493 C C . CYS A 1 183 ? -16.375 1.187 -6.064 1.00 98.50 183 CYS A C 1
ATOM 1495 O O . CYS A 1 183 ? -16.678 2.383 -6.167 1.00 98.50 183 CYS A O 1
ATOM 1497 N N . TYR A 1 184 ? -17.292 0.226 -6.087 1.00 98.75 184 TYR A N 1
ATOM 1498 C CA . TYR A 1 184 ? -18.709 0.476 -6.309 1.00 98.75 184 TYR A CA 1
ATOM 1499 C C . TYR A 1 184 ? -19.587 -0.376 -5.395 1.00 98.75 184 TYR A C 1
ATOM 1501 O O . TYR A 1 184 ? -19.229 -1.478 -4.978 1.00 98.75 184 TYR A O 1
ATOM 1509 N N . ARG A 1 185 ? -20.762 0.166 -5.082 1.00 98.50 185 ARG A N 1
ATOM 1510 C CA . ARG A 1 185 ? -21.858 -0.541 -4.428 1.00 98.50 185 ARG A CA 1
ATOM 1511 C C . ARG A 1 185 ? -22.735 -1.183 -5.492 1.00 98.50 185 ARG A C 1
ATOM 1513 O O . ARG A 1 185 ? -23.184 -0.497 -6.409 1.00 98.50 185 ARG A O 1
ATOM 1520 N N . GLU A 1 186 ? -23.015 -2.466 -5.325 1.00 97.94 186 GLU A N 1
ATOM 1521 C CA . GLU A 1 186 ? -24.040 -3.205 -6.057 1.00 97.94 186 GLU A CA 1
ATOM 1522 C C . GLU A 1 186 ? -25.261 -3.361 -5.140 1.00 97.94 186 GLU A C 1
ATOM 1524 O O . GLU A 1 186 ? -25.169 -3.992 -4.083 1.00 97.94 186 GLU A O 1
ATOM 1529 N N . TYR A 1 187 ? -26.392 -2.746 -5.496 1.00 98.00 187 TYR A N 1
ATOM 1530 C CA . TYR A 1 187 ? -27.617 -2.816 -4.694 1.00 98.00 187 TYR A CA 1
ATOM 1531 C C . TYR A 1 187 ? -28.480 -4.023 -5.079 1.00 98.00 187 TYR A C 1
ATOM 1533 O O . TYR A 1 187 ? -28.455 -4.506 -6.211 1.00 98.00 187 TYR A O 1
ATOM 1541 N N . GLU A 1 188 ? -29.322 -4.486 -4.147 1.00 94.88 188 GLU A N 1
ATOM 1542 C CA . GLU A 1 188 ? -30.306 -5.533 -4.446 1.00 94.88 188 GLU A CA 1
ATOM 1543 C C . GLU A 1 188 ? -31.239 -5.106 -5.595 1.00 94.88 188 GLU A C 1
ATOM 1545 O O . GLU A 1 188 ? -31.695 -3.957 -5.670 1.00 94.88 188 GLU A O 1
ATOM 1550 N N . LYS A 1 189 ? -31.576 -6.056 -6.477 1.00 92.25 189 LYS A N 1
ATOM 1551 C CA . LYS A 1 189 ? -32.479 -5.823 -7.611 1.00 92.25 189 LYS A CA 1
ATOM 1552 C C . LYS A 1 189 ? -33.801 -5.199 -7.147 1.00 92.25 189 LYS A C 1
ATOM 1554 O O . LYS A 1 189 ? -34.476 -5.731 -6.271 1.00 92.25 189 LYS A O 1
ATOM 1559 N N . GLY A 1 190 ? -34.203 -4.105 -7.795 1.00 91.12 190 GLY A N 1
ATOM 1560 C CA . GLY A 1 190 ? -35.417 -3.354 -7.457 1.00 91.12 190 GLY A CA 1
ATOM 1561 C C . GLY A 1 190 ? -35.198 -2.211 -6.461 1.00 91.12 190 GLY A C 1
ATOM 1562 O O . GLY A 1 190 ? -36.135 -1.450 -6.211 1.00 91.12 190 GLY A O 1
ATOM 1563 N N . THR A 1 191 ? -33.978 -2.045 -5.936 1.00 96.81 191 THR A N 1
ATOM 1564 C CA . THR A 1 191 ? -33.583 -0.820 -5.230 1.00 96.81 191 THR A CA 1
ATOM 1565 C C . THR A 1 191 ? -33.757 0.375 -6.161 1.00 96.81 191 THR A C 1
ATOM 1567 O O . THR A 1 191 ? -33.259 0.382 -7.283 1.00 96.81 191 THR A O 1
ATOM 1570 N N . LYS A 1 192 ? -34.486 1.394 -5.701 1.00 97.56 192 LYS A N 1
ATOM 1571 C CA . LYS A 1 192 ? -34.679 2.625 -6.468 1.00 97.56 192 LYS A CA 1
ATOM 1572 C C . LYS A 1 192 ? -33.429 3.483 -6.351 1.00 97.56 192 LYS A C 1
ATOM 1574 O O . LYS A 1 192 ? -33.120 3.950 -5.257 1.00 97.56 192 LYS A O 1
ATOM 1579 N N . VAL A 1 193 ? -32.765 3.734 -7.471 1.00 98.25 193 VAL A N 1
ATOM 1580 C CA . VAL A 1 193 ? -31.621 4.645 -7.560 1.00 98.25 193 VAL A CA 1
ATOM 1581 C C . VAL A 1 193 ? -31.966 5.750 -8.554 1.00 98.25 193 VAL A C 1
ATOM 1583 O O . VAL A 1 193 ? -32.512 5.477 -9.620 1.00 98.25 193 VAL A O 1
ATOM 1586 N N . LYS A 1 194 ? -31.703 7.008 -8.195 1.00 98.31 194 LYS A N 1
ATOM 1587 C CA . LYS A 1 194 ? -31.744 8.140 -9.125 1.00 98.31 194 LYS A CA 1
ATOM 1588 C C . LYS A 1 194 ? -30.363 8.265 -9.755 1.00 98.31 194 LYS A C 1
ATOM 1590 O O . LYS A 1 194 ? -29.404 8.587 -9.054 1.00 98.31 194 LYS A O 1
ATOM 1595 N N . THR A 1 195 ? -30.292 8.036 -11.057 1.00 98.50 195 THR A N 1
ATOM 1596 C CA . THR A 1 195 ? -29.053 8.130 -11.829 1.00 98.50 195 THR A CA 1
ATOM 1597 C C . THR A 1 195 ? -28.442 9.517 -11.752 1.00 98.50 195 THR A C 1
ATOM 1599 O O . THR A 1 195 ? -29.140 10.539 -11.735 1.00 98.50 195 THR A O 1
ATOM 1602 N N . PHE A 1 196 ? -27.118 9.533 -11.665 1.00 98.69 196 PHE A N 1
ATOM 1603 C CA . PHE A 1 196 ? -26.303 10.728 -11.676 1.00 98.69 196 PHE A CA 1
ATOM 1604 C C . PHE A 1 196 ? -26.577 11.562 -12.932 1.00 98.69 196 PHE A C 1
ATOM 1606 O O . PHE A 1 196 ? -26.771 11.041 -14.025 1.00 98.69 196 PHE A O 1
ATOM 1613 N N . SER A 1 197 ? -26.565 12.880 -12.767 1.00 98.38 197 SER A N 1
ATOM 1614 C CA . SER A 1 197 ? -26.447 13.826 -13.874 1.00 98.38 197 SER A CA 1
ATOM 1615 C C . SER A 1 197 ? -25.711 15.066 -13.392 1.00 98.38 197 SER A C 1
ATOM 1617 O O . SER A 1 197 ? -25.809 15.421 -12.215 1.00 98.38 197 SER A O 1
ATOM 1619 N N . LEU A 1 198 ? -25.029 15.775 -14.287 1.00 97.88 198 LEU A N 1
ATOM 1620 C CA . LEU A 1 198 ? -24.374 17.048 -13.986 1.00 97.88 198 LEU A CA 1
ATOM 1621 C C . LEU A 1 198 ? -25.382 18.083 -13.480 1.00 97.88 198 LEU A C 1
ATOM 1623 O O . LEU A 1 198 ? -25.096 18.842 -12.555 1.00 97.88 198 LEU A O 1
ATOM 1627 N N . ARG A 1 199 ? -26.603 18.073 -14.028 1.00 97.56 199 ARG A N 1
ATOM 1628 C CA . ARG A 1 199 ? -27.707 18.884 -13.505 1.00 97.56 199 ARG A CA 1
ATOM 1629 C C . ARG A 1 199 ? -28.093 18.462 -12.085 1.00 97.56 199 ARG A C 1
ATOM 1631 O O . ARG A 1 199 ? -28.248 19.321 -11.224 1.00 97.56 199 ARG A O 1
ATOM 1638 N N . GLY A 1 200 ? -28.232 17.161 -11.829 1.00 97.88 200 GLY A N 1
ATOM 1639 C CA . GLY A 1 200 ? -28.521 16.642 -10.491 1.00 97.88 200 GLY A CA 1
ATOM 1640 C C . GLY A 1 200 ? -27.433 17.001 -9.475 1.00 97.88 200 GLY A C 1
ATOM 1641 O O . GLY A 1 200 ? -27.747 17.366 -8.350 1.00 97.88 200 GLY A O 1
ATOM 1642 N N . LEU A 1 201 ? -26.164 16.988 -9.883 1.00 98.06 201 LEU A N 1
ATOM 1643 C CA . LEU A 1 201 ? -25.038 17.433 -9.064 1.00 98.06 201 LEU A CA 1
ATOM 1644 C C . LEU A 1 201 ? -25.105 18.937 -8.747 1.00 98.06 201 LEU A C 1
ATOM 1646 O O . LEU A 1 201 ? -24.854 19.335 -7.611 1.00 98.06 201 LEU A O 1
ATOM 1650 N N . GLN A 1 202 ? -25.490 19.776 -9.715 1.00 97.75 202 GLN A N 1
ATOM 1651 C CA . GLN A 1 202 ? -25.731 21.205 -9.474 1.00 97.75 202 GLN A CA 1
ATOM 1652 C C . GLN A 1 202 ? -26.883 21.430 -8.484 1.00 97.75 202 GLN A C 1
ATOM 1654 O O . GLN A 1 202 ? -26.768 22.271 -7.594 1.00 97.75 202 GLN A O 1
ATOM 1659 N N . GLU A 1 203 ? -27.971 20.666 -8.607 1.00 98.12 203 GLU A N 1
ATOM 1660 C CA . GLU A 1 203 ? -29.104 20.692 -7.670 1.00 98.12 203 GLU A CA 1
ATOM 1661 C C . GLU A 1 203 ? -28.683 20.223 -6.261 1.00 98.12 203 GLU A C 1
ATOM 1663 O O . GLU A 1 203 ? -29.110 20.803 -5.262 1.00 98.12 203 GLU A O 1
ATOM 1668 N N . ALA A 1 204 ? -27.773 19.248 -6.177 1.00 98.00 204 ALA A N 1
ATOM 1669 C CA . ALA A 1 204 ? -27.213 18.710 -4.938 1.00 98.00 204 ALA A CA 1
ATOM 1670 C C . ALA A 1 204 ? -26.115 19.583 -4.302 1.00 98.00 204 ALA A C 1
ATOM 1672 O O . ALA A 1 204 ? -25.614 19.247 -3.226 1.00 98.00 204 ALA A O 1
ATOM 1673 N N . LYS A 1 205 ? -25.736 20.710 -4.922 1.00 97.75 205 LYS A N 1
ATOM 1674 C CA . LYS A 1 205 ? -24.643 21.571 -4.446 1.00 97.75 205 LYS A CA 1
ATOM 1675 C C . LYS A 1 205 ? -24.738 21.964 -2.958 1.00 97.75 205 LYS A C 1
ATOM 1677 O O . LYS A 1 205 ? -23.708 21.891 -2.291 1.00 97.75 205 LYS A O 1
ATOM 1682 N N . PRO A 1 206 ? -25.907 22.336 -2.396 1.00 98.25 206 PRO A N 1
ATOM 1683 C CA . PRO A 1 206 ? -25.999 22.654 -0.969 1.00 98.25 206 PRO A CA 1
ATOM 1684 C C . PRO A 1 206 ? -25.605 21.482 -0.061 1.00 98.25 206 PRO A C 1
ATOM 1686 O O . PRO A 1 206 ? -24.960 21.679 0.965 1.00 98.25 206 PRO A O 1
ATOM 1689 N N . GLU A 1 207 ? -25.964 20.257 -0.450 1.00 98.38 207 GLU A N 1
ATOM 1690 C CA . GLU A 1 207 ? -25.614 19.047 0.294 1.00 98.38 207 GLU A CA 1
ATOM 1691 C C . GLU A 1 207 ? -24.132 18.687 0.113 1.00 98.38 207 GLU A C 1
ATOM 1693 O O . GLU A 1 207 ? -23.471 18.309 1.076 1.00 98.38 207 GLU A O 1
ATOM 1698 N N . LEU A 1 208 ? -23.583 18.883 -1.090 1.00 98.19 208 LEU A N 1
ATOM 1699 C CA . LEU A 1 208 ? -22.150 18.732 -1.364 1.00 98.19 208 LEU A CA 1
ATOM 1700 C C . LEU A 1 208 ? -21.309 19.677 -0.491 1.00 98.19 208 LEU A C 1
ATOM 1702 O O . LEU A 1 208 ? -20.332 19.249 0.123 1.00 98.19 208 LEU A O 1
ATOM 1706 N N . ASP A 1 209 ? -21.708 20.949 -0.403 1.00 98.19 209 ASP A N 1
ATOM 1707 C CA . ASP A 1 209 ? -21.028 21.956 0.415 1.00 98.19 209 ASP A CA 1
ATOM 1708 C C . ASP A 1 209 ? -21.133 21.617 1.919 1.00 98.19 209 ASP A C 1
ATOM 1710 O O . ASP A 1 209 ? -20.135 21.712 2.636 1.00 98.19 209 ASP A O 1
ATOM 1714 N N . ARG A 1 210 ? -22.296 21.130 2.388 1.00 97.94 210 ARG A N 1
ATOM 1715 C CA . ARG A 1 210 ? -22.492 20.653 3.773 1.00 97.94 210 ARG A CA 1
ATOM 1716 C C . ARG A 1 210 ? -21.589 19.463 4.101 1.00 97.94 210 ARG A C 1
ATOM 1718 O O . ARG A 1 210 ? -20.911 19.463 5.127 1.00 97.94 210 ARG A O 1
ATOM 1725 N N . ALA A 1 211 ? -21.570 18.449 3.238 1.00 97.81 211 ALA A N 1
ATOM 1726 C CA . ALA A 1 211 ? -20.730 17.271 3.420 1.00 97.81 211 ALA A CA 1
ATOM 1727 C C . ALA A 1 211 ? -19.241 17.655 3.442 1.00 97.81 211 ALA A C 1
ATOM 1729 O O . ALA A 1 211 ? -18.495 17.177 4.296 1.00 97.81 211 ALA A O 1
ATOM 1730 N N . ARG A 1 212 ? -18.820 18.586 2.574 1.00 97.50 212 ARG A N 1
ATOM 1731 C CA . ARG A 1 212 ? -17.452 19.124 2.553 1.00 97.50 212 ARG A CA 1
ATOM 1732 C C . ARG A 1 212 ? -17.063 19.780 3.872 1.00 97.50 212 ARG A C 1
ATOM 1734 O O . ARG A 1 212 ? -15.980 19.514 4.385 1.00 97.50 212 ARG A O 1
ATOM 1741 N N . GLU A 1 213 ? -17.924 20.641 4.407 1.00 96.44 213 GLU A N 1
ATOM 1742 C CA . GLU A 1 213 ? -17.681 21.319 5.681 1.00 96.44 213 GLU A CA 1
ATOM 1743 C C . GLU A 1 213 ? -17.494 20.305 6.816 1.00 96.44 213 GLU A C 1
ATOM 1745 O O . GLU A 1 213 ? -16.524 20.390 7.567 1.00 96.44 213 GLU A O 1
ATOM 1750 N N . LEU A 1 214 ? -18.354 19.285 6.885 1.00 94.88 214 LEU A N 1
ATOM 1751 C CA . LEU A 1 214 ? -18.269 18.230 7.898 1.00 94.88 214 LEU A CA 1
ATOM 1752 C C . LEU A 1 214 ? -17.003 17.376 7.769 1.00 94.88 214 LEU A C 1
ATOM 1754 O O . LEU A 1 214 ? -16.399 17.036 8.787 1.00 94.88 214 LEU A O 1
ATOM 1758 N N . LEU A 1 215 ? -16.582 17.045 6.546 1.00 95.50 215 LEU A N 1
ATOM 1759 C CA . LEU A 1 215 ? -15.372 16.256 6.297 1.00 95.50 215 LEU A CA 1
ATOM 1760 C C . LEU A 1 215 ? -14.083 17.016 6.644 1.00 95.50 215 LEU A C 1
ATOM 1762 O O . LEU A 1 215 ? -13.105 16.391 7.044 1.00 95.50 215 LEU A O 1
ATOM 1766 N N . LEU A 1 216 ? -14.081 18.347 6.513 1.00 93.88 216 LEU A N 1
ATOM 1767 C CA . LEU A 1 216 ? -12.920 19.202 6.804 1.00 93.88 216 LEU A CA 1
ATOM 1768 C C . LEU A 1 216 ? -12.916 19.785 8.226 1.00 93.88 216 LEU A C 1
ATOM 1770 O O . LEU A 1 216 ? -11.872 20.250 8.701 1.00 93.88 216 LEU A O 1
ATOM 1774 N N . SER A 1 217 ? -14.067 19.771 8.900 1.00 89.88 217 SER A N 1
ATOM 1775 C CA . SER A 1 217 ? -14.220 20.254 10.271 1.00 89.88 217 SER A CA 1
ATOM 1776 C C . SER A 1 217 ? -13.239 19.591 11.243 1.00 89.88 217 SER A C 1
ATOM 1778 O O . SER A 1 217 ? -12.766 18.470 11.037 1.00 89.88 217 SER A O 1
ATOM 1780 N N . ASP A 1 218 ? -12.887 20.300 12.315 1.00 79.69 218 ASP A N 1
ATOM 1781 C CA . ASP A 1 218 ? -12.146 19.684 13.411 1.00 79.69 218 ASP A CA 1
ATOM 1782 C C . ASP A 1 218 ? -12.978 18.587 14.063 1.00 79.69 218 ASP A C 1
ATOM 1784 O O . ASP A 1 218 ? -14.200 18.699 14.202 1.00 79.69 218 ASP A O 1
ATOM 1788 N N . LEU A 1 219 ? -12.285 17.544 14.520 1.00 73.38 219 LEU A N 1
ATOM 1789 C CA . LEU A 1 219 ? -12.869 16.490 15.331 1.00 73.38 219 LEU A CA 1
ATOM 1790 C C . LEU A 1 219 ? -13.459 17.122 16.594 1.00 73.38 219 LEU A C 1
ATOM 1792 O O . LEU A 1 219 ? -12.767 17.373 17.578 1.00 73.38 219 LEU A O 1
ATOM 1796 N N . SER A 1 220 ? -14.744 17.438 16.571 1.00 61.84 220 SER A N 1
ATOM 1797 C CA . SER A 1 220 ? -15.481 18.019 17.681 1.00 61.84 220 SER A CA 1
ATOM 1798 C C . SER A 1 220 ? -16.899 17.478 17.614 1.00 61.84 220 SER A C 1
ATOM 1800 O O . SER A 1 220 ? -17.525 17.437 16.557 1.00 61.84 220 SER A O 1
ATOM 1802 N N . GLY A 1 221 ? -17.392 16.957 18.730 1.00 62.97 221 GLY A N 1
ATOM 1803 C CA . GLY A 1 221 ? -18.725 16.383 18.747 1.00 62.97 221 GLY A CA 1
ATOM 1804 C C . GLY A 1 221 ? -19.030 15.720 20.069 1.00 62.97 221 GLY A C 1
ATOM 1805 O O . GLY A 1 221 ? -18.370 14.764 20.450 1.00 62.97 221 GLY A O 1
ATOM 1806 N N . GLY A 1 222 ? -20.063 16.201 20.747 1.00 79.94 222 GLY A N 1
ATOM 1807 C CA . GLY A 1 222 ? -20.571 15.584 21.965 1.00 79.94 222 GLY A CA 1
ATOM 1808 C C . GLY A 1 222 ? -20.176 16.300 23.252 1.00 79.94 222 GLY A C 1
ATOM 1809 O O . GLY A 1 222 ? -19.293 17.157 23.276 1.00 79.94 222 GLY A O 1
ATOM 1810 N N . ARG A 1 223 ? -20.878 15.950 24.331 1.00 93.94 223 ARG A N 1
ATOM 1811 C CA . ARG A 1 223 ? -20.583 16.441 25.681 1.00 93.94 223 ARG A CA 1
ATOM 1812 C C . ARG A 1 223 ? -19.394 15.679 26.249 1.00 93.94 223 ARG A C 1
ATOM 1814 O O . ARG A 1 223 ? -19.311 14.470 26.059 1.00 93.94 223 ARG A O 1
ATOM 1821 N N . ILE A 1 224 ? -18.514 16.362 26.971 1.00 95.81 224 ILE A N 1
ATOM 1822 C CA . ILE A 1 224 ? -17.481 15.696 27.770 1.00 95.81 224 ILE A CA 1
ATOM 1823 C C . ILE A 1 224 ? -18.183 14.933 28.900 1.00 95.81 224 ILE A C 1
ATOM 1825 O O . ILE A 1 224 ? -18.967 15.521 29.642 1.00 95.81 224 ILE A O 1
ATOM 1829 N N . GLU A 1 225 ? -17.909 13.636 29.010 1.00 96.44 225 GLU A N 1
ATOM 1830 C CA . GLU A 1 225 ? -18.440 12.756 30.059 1.00 96.44 225 GLU A CA 1
ATOM 1831 C C . GLU A 1 225 ? -17.380 12.457 31.123 1.00 96.44 225 GLU A C 1
ATOM 1833 O O . GLU A 1 225 ? -17.655 12.515 32.321 1.00 96.44 225 GLU A O 1
ATOM 1838 N N . LYS A 1 226 ? -16.146 12.162 30.699 1.00 96.75 226 LYS A N 1
ATOM 1839 C CA . LYS A 1 226 ? -15.000 11.963 31.596 1.00 96.75 226 LYS A CA 1
ATOM 1840 C C . LYS A 1 226 ? -13.842 12.850 31.159 1.00 96.75 226 LYS A C 1
ATOM 1842 O O . LYS A 1 226 ? -13.563 12.939 29.968 1.00 96.75 226 LYS A O 1
ATOM 1847 N N . SER A 1 227 ? -13.129 13.400 32.134 1.00 97.62 227 SER A N 1
ATOM 1848 C CA . SER A 1 227 ? -11.789 13.970 31.972 1.00 97.62 227 SER A CA 1
ATOM 1849 C C . SER A 1 227 ? -10.866 13.291 32.977 1.00 97.62 227 SER A C 1
ATOM 1851 O O . SER A 1 227 ? -11.292 12.973 34.092 1.00 97.62 227 SER A O 1
ATOM 1853 N N . PHE A 1 228 ? -9.619 13.047 32.598 1.00 98.31 228 PHE A N 1
ATOM 1854 C CA . PHE A 1 228 ? -8.652 12.362 33.446 1.00 98.31 228 PHE A CA 1
ATOM 1855 C C . PHE A 1 228 ? -7.250 12.946 33.288 1.00 98.31 228 PHE A C 1
ATOM 1857 O O . PHE A 1 228 ? -6.879 13.457 32.236 1.00 98.31 228 PHE A O 1
ATOM 1864 N N . ASP A 1 229 ? -6.489 12.839 34.371 1.00 98.44 229 ASP A N 1
ATOM 1865 C CA . ASP A 1 229 ? -5.060 13.117 34.478 1.00 98.44 229 ASP A CA 1
ATOM 1866 C C . ASP A 1 229 ? -4.539 12.146 35.543 1.00 98.44 229 ASP A C 1
ATOM 1868 O O . ASP A 1 229 ? -4.803 12.325 36.735 1.00 98.44 229 ASP A O 1
ATOM 1872 N N . GLN A 1 230 ? -3.971 11.022 35.110 1.00 98.25 230 GLN A N 1
ATOM 1873 C CA . GLN A 1 230 ? -3.688 9.871 35.969 1.00 98.25 230 GLN A CA 1
ATOM 1874 C C . GLN A 1 230 ? -2.316 9.279 35.678 1.00 98.25 230 GLN A C 1
ATOM 1876 O O . GLN A 1 230 ? -1.896 9.161 34.531 1.00 98.25 230 GLN A O 1
ATOM 1881 N N . THR A 1 231 ? -1.627 8.863 36.738 1.00 98.56 231 THR A N 1
ATOM 1882 C CA . THR A 1 231 ? -0.395 8.075 36.636 1.00 98.56 231 THR A CA 1
ATOM 1883 C C . THR A 1 231 ? -0.751 6.592 36.639 1.00 98.56 231 THR A C 1
ATOM 1885 O O . THR A 1 231 ? -1.462 6.145 37.535 1.00 98.56 231 THR A O 1
ATOM 1888 N N . VAL A 1 232 ? -0.251 5.836 35.664 1.00 98.69 232 VAL A N 1
ATOM 1889 C CA . VAL A 1 232 ? -0.501 4.396 35.514 1.00 98.69 232 VAL A CA 1
ATOM 1890 C C . VAL A 1 232 ? 0.831 3.654 35.598 1.00 98.69 232 VAL A C 1
ATOM 1892 O O . VAL A 1 232 ? 1.740 3.876 34.791 1.00 98.69 232 VAL A O 1
ATOM 1895 N N . LEU A 1 233 ? 0.972 2.795 36.607 1.00 98.69 233 LEU A N 1
ATOM 1896 C CA . LEU A 1 233 ? 2.177 1.990 36.806 1.00 98.69 233 LEU A CA 1
ATOM 1897 C C . LEU A 1 233 ? 2.246 0.838 35.784 1.00 98.69 233 LEU A C 1
ATOM 1899 O O . LEU A 1 233 ? 1.223 0.472 35.204 1.00 98.69 233 LEU A O 1
ATOM 1903 N N . PRO A 1 234 ? 3.432 0.251 35.554 1.00 98.50 234 PRO A N 1
ATOM 1904 C CA . PRO A 1 234 ? 3.565 -0.988 34.790 1.00 98.50 234 PRO A CA 1
ATOM 1905 C C . PRO A 1 234 ? 2.620 -2.087 35.298 1.00 98.50 234 PRO A C 1
ATOM 1907 O O . PRO A 1 234 ? 2.633 -2.413 36.484 1.00 98.50 234 PRO A O 1
ATOM 1910 N N . GLY A 1 235 ? 1.815 -2.661 34.404 1.00 97.19 235 GLY A N 1
ATOM 1911 C CA . GLY A 1 235 ? 0.821 -3.696 34.709 1.00 97.19 235 GLY A CA 1
ATOM 1912 C C . GLY A 1 235 ? -0.534 -3.179 35.213 1.00 97.19 235 GLY A C 1
ATOM 1913 O O . GLY A 1 235 ? -1.487 -3.958 35.251 1.00 97.19 235 GLY A O 1
ATOM 1914 N N . ASP A 1 236 ? -0.648 -1.892 35.552 1.00 98.44 236 ASP A N 1
ATOM 1915 C CA . ASP A 1 236 ? -1.903 -1.278 35.995 1.00 98.44 236 ASP A CA 1
ATOM 1916 C C . ASP A 1 236 ? -2.745 -0.763 34.813 1.00 98.44 236 ASP A C 1
ATOM 1918 O O . ASP A 1 236 ? -2.334 -0.754 33.647 1.00 98.44 236 ASP A O 1
ATOM 1922 N N . SER A 1 237 ? -3.963 -0.309 35.123 1.00 98.38 237 SER A N 1
ATOM 1923 C CA . SER A 1 237 ? -4.860 0.303 34.143 1.00 98.38 237 SER A CA 1
ATOM 1924 C C . SER A 1 237 ? -5.627 1.497 34.705 1.00 98.38 237 SER A C 1
ATOM 1926 O O . SER A 1 237 ? -6.041 1.506 35.865 1.00 98.38 237 SER A O 1
ATOM 1928 N N . LEU A 1 238 ? -5.863 2.492 33.849 1.00 98.62 238 LEU A N 1
ATOM 1929 C CA . LEU A 1 238 ? -6.912 3.488 34.047 1.00 98.62 238 LEU A CA 1
ATOM 1930 C C . LEU A 1 238 ? -8.220 2.914 33.500 1.00 98.62 238 LEU A C 1
ATOM 1932 O O . LEU A 1 238 ? -8.279 2.562 32.325 1.00 98.62 238 LEU A O 1
ATOM 1936 N N . VAL A 1 239 ? -9.269 2.856 34.322 1.00 98.62 239 VAL A N 1
ATOM 1937 C CA . VAL A 1 239 ? -10.587 2.328 33.939 1.00 98.62 239 VAL A CA 1
ATOM 1938 C C . VAL A 1 239 ? -11.642 3.423 34.045 1.00 98.62 239 VAL A C 1
ATOM 1940 O O . VAL A 1 239 ? -11.807 4.033 35.100 1.00 98.62 239 VAL A O 1
ATOM 1943 N N . LEU A 1 240 ? -12.395 3.632 32.967 1.00 98.31 240 LEU A N 1
ATOM 1944 C CA . LEU A 1 240 ? -13.533 4.542 32.896 1.00 98.31 240 LEU A CA 1
ATOM 1945 C C . LEU A 1 240 ? -14.802 3.725 32.628 1.00 98.31 240 LEU A C 1
ATOM 1947 O O . LEU A 1 240 ? -14.908 3.045 31.609 1.00 98.31 240 LEU A O 1
ATOM 1951 N N . ILE A 1 241 ? -15.766 3.792 33.546 1.00 98.12 241 ILE A N 1
ATOM 1952 C CA . ILE A 1 241 ? -17.082 3.157 33.389 1.00 98.12 241 ILE A CA 1
ATOM 1953 C C . ILE A 1 241 ? -18.098 4.239 33.038 1.00 98.12 241 ILE A C 1
ATOM 1955 O O . ILE A 1 241 ? -18.198 5.258 33.731 1.00 98.12 241 ILE A O 1
ATOM 1959 N N . ILE A 1 242 ? -18.846 4.008 31.965 1.00 97.94 242 ILE A N 1
ATOM 1960 C CA . ILE A 1 242 ? -19.866 4.915 31.450 1.00 97.94 242 ILE A CA 1
ATOM 1961 C C . ILE A 1 242 ? -21.195 4.162 31.408 1.00 97.94 242 ILE A C 1
ATOM 1963 O O . ILE A 1 242 ? -21.298 3.119 30.767 1.00 97.94 242 ILE A O 1
ATOM 1967 N N . ASN A 1 243 ? -22.193 4.712 32.104 1.00 96.38 243 ASN A N 1
ATOM 1968 C CA . ASN A 1 243 ? -23.552 4.181 32.215 1.00 96.38 243 ASN A CA 1
ATOM 1969 C C . ASN A 1 243 ? -24.539 5.277 31.788 1.00 96.38 243 ASN A C 1
ATOM 1971 O O . ASN A 1 243 ? -25.120 5.952 32.638 1.00 96.38 243 ASN A O 1
ATOM 1975 N N . ASP A 1 244 ? -24.667 5.496 30.481 1.00 96.00 244 ASP A N 1
ATOM 1976 C CA . ASP A 1 244 ? -25.570 6.498 29.896 1.00 96.00 244 ASP A CA 1
ATOM 1977 C C . ASP A 1 244 ? -26.337 5.886 28.706 1.00 96.00 244 ASP A C 1
ATOM 1979 O O . ASP A 1 244 ? -25.927 6.042 27.552 1.00 96.00 244 ASP A O 1
ATOM 1983 N N . PRO A 1 245 ? -27.410 5.111 28.965 1.00 94.88 245 PRO A N 1
ATOM 1984 C CA . PRO A 1 245 ? -28.209 4.496 27.909 1.00 94.88 245 PRO A CA 1
ATOM 1985 C C . PRO A 1 245 ? -28.767 5.537 26.932 1.00 94.88 245 PRO A C 1
ATOM 1987 O O . PRO A 1 245 ? -29.263 6.588 27.333 1.00 94.88 245 PRO A O 1
ATOM 1990 N N . GLY A 1 246 ? -28.736 5.229 25.634 1.00 94.69 246 GLY A N 1
ATOM 1991 C CA . GLY A 1 246 ? -29.132 6.182 24.586 1.00 94.69 246 GLY A CA 1
ATOM 1992 C C . GLY A 1 246 ? -28.016 7.142 24.158 1.00 94.69 246 GLY A C 1
ATOM 1993 O O . GLY A 1 246 ? -28.275 8.106 23.434 1.00 94.69 246 GLY A O 1
ATOM 1994 N N . SER A 1 247 ? -26.776 6.865 24.562 1.00 96.25 247 SER A N 1
ATOM 1995 C CA . SER A 1 247 ? -25.574 7.555 24.100 1.00 96.25 247 SER A CA 1
ATOM 1996 C C . SER A 1 247 ? -24.614 6.595 23.387 1.00 96.25 247 SER A C 1
ATOM 1998 O O . SER A 1 247 ? -24.692 5.375 23.504 1.00 96.25 247 SER A O 1
ATOM 2000 N N . ALA A 1 248 ? -23.685 7.167 22.628 1.00 97.50 248 ALA A N 1
ATOM 2001 C CA . ALA A 1 248 ? -22.509 6.492 22.090 1.00 97.50 248 ALA A CA 1
ATOM 2002 C C . ALA A 1 248 ? -21.271 7.329 22.413 1.00 97.50 248 ALA A C 1
ATOM 2004 O O . ALA A 1 248 ? -21.358 8.563 22.444 1.00 97.50 248 ALA A O 1
ATOM 2005 N N . ILE A 1 249 ? -20.119 6.678 22.601 1.00 97.81 249 ILE A N 1
ATOM 2006 C CA . ILE A 1 249 ? -18.831 7.384 22.619 1.00 97.81 249 ILE A CA 1
ATOM 2007 C C . ILE A 1 249 ? -18.696 8.109 21.286 1.00 97.81 249 ILE A C 1
ATOM 2009 O O . ILE A 1 249 ? -18.858 7.489 20.239 1.00 97.81 249 ILE A O 1
ATOM 2013 N N . SER A 1 250 ? -18.465 9.417 21.320 1.00 96.25 250 SER A N 1
ATOM 2014 C CA . SER A 1 250 ? -18.345 10.250 20.119 1.00 96.25 250 SER A CA 1
ATOM 2015 C C . SER A 1 250 ? -16.924 10.722 19.865 1.00 96.25 250 SER A C 1
ATOM 2017 O O . SER A 1 250 ? -16.581 11.016 18.721 1.00 96.25 250 SER A O 1
ATOM 2019 N N . PHE A 1 251 ? -16.102 10.796 20.913 1.00 96.75 251 PHE A N 1
ATOM 2020 C CA . PHE A 1 251 ? -14.665 10.972 20.779 1.00 96.75 251 PHE A CA 1
ATOM 2021 C C . PHE A 1 251 ? -13.902 10.464 21.999 1.00 96.75 251 PHE A C 1
ATOM 2023 O O . PHE A 1 251 ? -14.424 10.425 23.116 1.00 96.75 251 PHE A O 1
ATOM 2030 N N . LEU A 1 252 ? -12.627 10.171 21.765 1.00 97.75 252 LEU A N 1
ATOM 2031 C CA . LEU A 1 252 ? -11.593 9.971 22.770 1.00 97.75 252 LEU A CA 1
ATOM 2032 C C . LEU A 1 252 ? -10.465 10.965 22.498 1.00 97.75 252 LEU A C 1
ATOM 2034 O O . LEU A 1 252 ? -10.081 11.149 21.342 1.00 97.75 252 LEU A O 1
ATOM 2038 N N . SER A 1 253 ? -9.931 11.598 23.536 1.00 97.38 253 SER A N 1
ATOM 2039 C CA . SER A 1 253 ? -8.678 12.346 23.468 1.00 97.38 253 SER A CA 1
ATOM 2040 C C . SER A 1 253 ? -7.679 11.788 24.470 1.00 97.38 253 SER A C 1
ATOM 2042 O O . SER A 1 253 ? -8.054 11.314 25.544 1.00 97.38 253 SER A O 1
ATOM 2044 N N . LEU A 1 254 ? -6.404 11.812 24.099 1.00 98.12 254 LEU A N 1
ATOM 2045 C CA . LEU A 1 254 ? -5.329 11.283 24.920 1.00 98.12 254 LEU A CA 1
ATOM 2046 C C . LEU A 1 254 ? -4.030 12.043 24.660 1.00 98.12 254 LEU A C 1
ATOM 2048 O O . LEU A 1 254 ? -3.673 12.338 23.524 1.00 98.12 254 LEU A O 1
ATOM 2052 N N . LYS A 1 255 ? -3.290 12.291 25.729 1.00 98.31 255 LYS A N 1
ATOM 2053 C CA . LYS A 1 255 ? -1.867 12.597 25.732 1.00 98.31 255 LYS A CA 1
ATOM 2054 C C . LYS A 1 255 ? -1.185 11.637 26.700 1.00 98.31 255 LYS A C 1
ATOM 2056 O O . LYS A 1 255 ? -1.731 11.341 27.765 1.00 98.31 255 LYS A O 1
ATOM 2061 N N . ILE A 1 256 ? -0.011 11.154 26.311 1.00 98.06 256 ILE A N 1
ATOM 2062 C CA . ILE A 1 256 ? 0.810 10.242 27.102 1.00 98.06 256 ILE A CA 1
ATOM 2063 C C . ILE A 1 256 ? 2.170 10.879 27.372 1.00 98.06 256 ILE A C 1
ATOM 2065 O O . ILE A 1 256 ? 2.909 11.189 26.442 1.00 98.06 256 ILE A O 1
ATOM 2069 N N . ASP A 1 257 ? 2.502 11.057 28.648 1.00 97.81 257 ASP A N 1
ATOM 2070 C CA . ASP A 1 257 ? 3.843 11.448 29.070 1.00 97.81 257 ASP A CA 1
ATOM 2071 C C . ASP A 1 257 ? 4.570 10.206 29.605 1.00 97.81 257 ASP A C 1
ATOM 2073 O O . ASP A 1 257 ? 4.073 9.498 30.488 1.00 97.81 257 ASP A O 1
ATOM 2077 N N . SER A 1 258 ? 5.755 9.932 29.062 1.00 96.88 258 SER A N 1
ATOM 2078 C CA . SER A 1 258 ? 6.595 8.783 29.412 1.00 96.88 258 SER A CA 1
ATOM 2079 C C . SER A 1 258 ? 8.074 9.134 29.243 1.00 96.88 258 SER A C 1
ATOM 2081 O O . SER A 1 258 ? 8.424 10.057 28.509 1.00 96.88 258 SER A O 1
ATOM 2083 N N . ARG A 1 259 ? 8.957 8.374 29.903 1.00 96.75 259 ARG A N 1
ATOM 2084 C CA . ARG A 1 259 ? 10.412 8.436 29.664 1.00 96.75 259 ARG A CA 1
ATOM 2085 C C . ARG A 1 259 ? 10.808 7.847 28.310 1.00 96.75 259 ARG A C 1
ATOM 2087 O O . ARG A 1 259 ? 11.823 8.255 27.760 1.00 96.75 259 ARG A O 1
ATOM 2094 N N . ASN A 1 260 ? 10.014 6.904 27.810 1.00 96.56 260 ASN A N 1
ATOM 2095 C CA . ASN A 1 260 ? 10.158 6.278 26.503 1.00 96.56 260 ASN A CA 1
ATOM 2096 C C . ASN A 1 260 ? 8.813 6.407 25.766 1.00 96.56 260 ASN A C 1
ATOM 2098 O O . ASN A 1 260 ? 7.961 5.518 25.888 1.00 96.56 260 ASN A O 1
ATOM 2102 N N . PRO A 1 261 ? 8.551 7.558 25.122 1.00 96.06 261 PRO A N 1
ATOM 2103 C CA . PRO A 1 261 ? 7.263 7.826 24.494 1.00 96.06 261 PRO A CA 1
ATOM 2104 C C . PRO A 1 261 ? 6.962 6.856 23.349 1.00 96.06 261 PRO A C 1
ATOM 2106 O O . PRO A 1 261 ? 5.814 6.437 23.217 1.00 96.06 261 PRO A O 1
ATOM 2109 N N . GLU A 1 262 ? 7.968 6.433 22.582 1.00 96.94 262 GLU A N 1
ATOM 2110 C CA . GLU A 1 262 ? 7.783 5.527 21.449 1.00 96.94 262 GLU A CA 1
ATOM 2111 C C . GLU A 1 262 ? 7.290 4.155 21.909 1.00 96.94 262 GLU A C 1
ATOM 2113 O O . GLU A 1 262 ? 6.259 3.657 21.450 1.00 96.94 262 GLU A O 1
ATOM 2118 N N . GLN A 1 263 ? 7.962 3.567 22.905 1.00 97.94 263 GLN A N 1
ATOM 2119 C CA . GLN A 1 263 ? 7.493 2.311 23.482 1.00 97.94 263 GLN A CA 1
ATOM 2120 C C . GLN A 1 263 ? 6.131 2.486 24.155 1.00 97.94 263 GLN A C 1
ATOM 2122 O O . GLN A 1 263 ? 5.286 1.606 24.033 1.00 97.94 263 GLN A O 1
ATOM 2127 N N . ALA A 1 264 ? 5.891 3.608 24.839 1.00 98.38 264 ALA A N 1
ATOM 2128 C CA . ALA A 1 264 ? 4.639 3.845 25.551 1.00 98.38 264 ALA A CA 1
ATOM 2129 C C . ALA A 1 264 ? 3.423 3.949 24.613 1.00 98.38 264 ALA A C 1
ATOM 2131 O O . ALA A 1 264 ? 2.343 3.484 24.984 1.00 98.38 264 ALA A O 1
ATOM 2132 N N . LEU A 1 265 ? 3.591 4.490 23.399 1.00 98.38 265 LEU A N 1
ATOM 2133 C CA . LEU A 1 265 ? 2.553 4.499 22.359 1.00 98.38 265 LEU A CA 1
ATOM 2134 C C . LEU A 1 265 ? 2.162 3.083 21.911 1.00 98.38 265 LEU A C 1
ATOM 2136 O O . LEU A 1 265 ? 0.989 2.845 21.612 1.00 98.38 265 LEU A O 1
ATOM 2140 N N . ARG A 1 266 ? 3.119 2.145 21.899 1.00 98.44 266 ARG A N 1
ATOM 2141 C CA . ARG A 1 266 ? 2.883 0.731 21.571 1.00 98.44 266 ARG A CA 1
ATOM 2142 C C . ARG A 1 266 ? 2.369 -0.082 22.762 1.00 98.44 266 ARG A C 1
ATOM 2144 O O . ARG A 1 266 ? 1.451 -0.878 22.607 1.00 98.44 266 ARG A O 1
ATOM 2151 N N . SER A 1 267 ? 2.948 0.108 23.945 1.00 98.69 267 SER A N 1
ATOM 2152 C CA . SER A 1 267 ? 2.692 -0.727 25.123 1.00 98.69 267 SER A CA 1
ATOM 2153 C C . SER A 1 267 ? 1.519 -0.256 25.980 1.00 98.69 267 SER A C 1
ATOM 2155 O O . SER A 1 267 ? 1.105 -0.970 26.892 1.00 98.69 267 SER A O 1
ATOM 2157 N N . THR A 1 268 ? 0.983 0.939 25.724 1.00 98.81 268 THR A N 1
ATOM 2158 C CA . THR A 1 268 ? -0.289 1.375 26.310 1.00 98.81 268 THR A CA 1
ATOM 2159 C C . THR A 1 268 ? -1.413 0.947 25.385 1.00 98.81 268 THR A C 1
ATOM 2161 O O . THR A 1 268 ? -1.470 1.376 24.235 1.00 98.81 268 THR A O 1
ATOM 2164 N N . VAL A 1 269 ? -2.315 0.108 25.879 1.00 98.88 269 VAL A N 1
ATOM 2165 C CA . VAL A 1 269 ? -3.385 -0.491 25.078 1.00 98.88 269 VAL A CA 1
ATOM 2166 C C . VAL A 1 269 ? -4.735 0.076 25.488 1.00 98.88 269 VAL A C 1
ATOM 2168 O O . VAL A 1 269 ? -5.083 0.080 26.670 1.00 98.88 269 VAL A O 1
ATOM 2171 N N . LEU A 1 270 ? -5.511 0.515 24.499 1.00 98.88 270 LEU A N 1
ATOM 2172 C CA . LEU A 1 270 ? -6.935 0.774 24.642 1.00 98.88 270 LEU A CA 1
ATOM 2173 C C . LEU A 1 270 ? -7.689 -0.558 24.560 1.00 98.88 270 LEU A C 1
ATOM 2175 O O . LEU A 1 270 ? -7.636 -1.256 23.548 1.00 98.88 270 LEU A O 1
ATOM 2179 N N . SER A 1 271 ? -8.417 -0.881 25.624 1.00 98.62 271 SER A N 1
ATOM 2180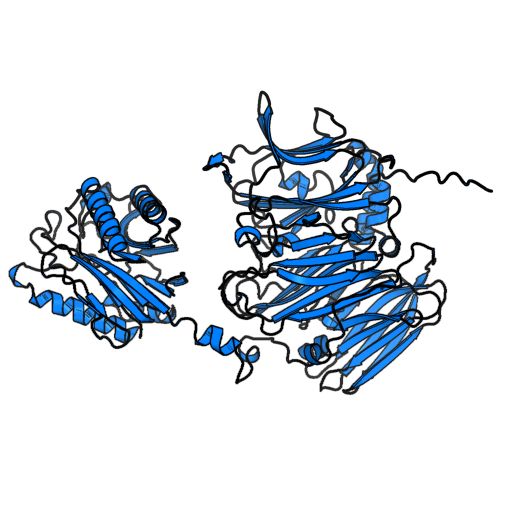 C CA . SER A 1 271 ? -9.350 -2.002 25.690 1.00 98.62 271 SER A CA 1
ATOM 2181 C C . SER A 1 271 ? -10.747 -1.475 25.990 1.00 98.62 271 SER A C 1
ATOM 2183 O O . SER A 1 271 ? -10.924 -0.771 26.984 1.00 98.62 271 SER A O 1
ATOM 2185 N N . VAL A 1 272 ? -11.745 -1.841 25.185 1.00 98.69 272 VAL A N 1
ATOM 2186 C CA . VAL A 1 272 ? -13.141 -1.431 25.416 1.00 98.69 272 VAL A CA 1
ATOM 2187 C C . VAL A 1 272 ? -14.064 -2.637 25.402 1.00 98.69 272 VAL A C 1
ATOM 2189 O O . VAL A 1 272 ? -14.006 -3.481 24.505 1.00 98.69 272 VAL A O 1
ATOM 2192 N N . GLU A 1 273 ? -14.908 -2.688 26.424 1.00 98.31 273 GLU A N 1
ATOM 2193 C CA . GLU A 1 273 ? -15.990 -3.645 26.590 1.00 98.31 273 GLU A CA 1
ATOM 2194 C C . GLU A 1 273 ? -17.324 -2.903 26.492 1.00 98.31 273 GLU A C 1
ATOM 2196 O O . GLU A 1 273 ? -17.552 -1.918 27.204 1.00 98.31 273 GLU A O 1
ATOM 2201 N N . PHE A 1 274 ? -18.197 -3.373 25.605 1.00 98.12 274 PHE A N 1
ATOM 2202 C CA . PHE A 1 274 ? -19.555 -2.869 25.449 1.00 98.12 274 PHE A CA 1
ATOM 2203 C C . PHE A 1 274 ? -20.530 -3.936 25.932 1.00 98.12 274 PHE A C 1
ATOM 2205 O O . PHE A 1 274 ? -20.524 -5.057 25.433 1.00 98.12 274 PHE A O 1
ATOM 2212 N N . ASP A 1 275 ? -21.367 -3.585 26.906 1.00 97.25 275 ASP A N 1
ATOM 2213 C CA . ASP A 1 275 ? -22.415 -4.456 27.448 1.00 97.25 275 ASP A CA 1
ATOM 2214 C C . ASP A 1 275 ? -21.929 -5.860 27.878 1.00 97.25 275 ASP A C 1
ATOM 2216 O O . ASP A 1 275 ? -22.652 -6.843 27.720 1.00 97.25 275 ASP A O 1
ATOM 2220 N N . GLY A 1 276 ? -20.717 -5.964 28.435 1.00 96.00 276 GLY A N 1
ATOM 2221 C CA . GLY A 1 276 ? -20.132 -7.239 28.873 1.00 96.00 276 GLY A CA 1
ATOM 2222 C C . GLY A 1 276 ? -19.147 -7.871 27.887 1.00 96.00 276 GLY A C 1
ATOM 2223 O O . GLY A 1 276 ? -18.464 -8.829 28.244 1.00 96.00 276 GLY A O 1
ATOM 2224 N N . GLU A 1 277 ? -19.056 -7.355 26.659 1.00 96.06 277 GLU A N 1
ATOM 2225 C CA . GLU A 1 277 ? -18.294 -7.983 25.580 1.00 96.06 277 GLU A CA 1
ATOM 2226 C C . GLU A 1 277 ? -17.139 -7.096 25.088 1.00 96.06 277 GLU A C 1
ATOM 2228 O O . GLU A 1 277 ? -17.338 -5.955 24.663 1.00 96.06 277 GLU A O 1
ATOM 2233 N N . GLN A 1 278 ? -15.911 -7.621 25.111 1.00 97.19 278 GLN A N 1
ATOM 2234 C CA . GLN A 1 278 ? -14.724 -6.916 24.615 1.00 97.19 278 GLN A CA 1
ATOM 2235 C C . GLN A 1 278 ? -14.633 -7.006 23.086 1.00 97.19 278 GLN A C 1
ATOM 2237 O O . GLN A 1 278 ? -14.508 -8.096 22.528 1.00 97.19 278 GLN A O 1
ATOM 2242 N N . THR A 1 279 ? -14.620 -5.858 22.409 1.00 97.38 279 THR A N 1
ATOM 2243 C CA . THR A 1 279 ? -14.483 -5.773 20.939 1.00 97.38 279 THR A CA 1
ATOM 2244 C C . THR A 1 279 ? -13.321 -4.900 20.479 1.00 97.38 279 THR A C 1
ATOM 2246 O O . THR A 1 279 ? -12.972 -4.933 19.301 1.00 97.38 279 THR A O 1
ATOM 2249 N N . VAL A 1 280 ? -12.727 -4.115 21.380 1.00 98.62 280 VAL A N 1
ATOM 2250 C CA . VAL A 1 280 ? -11.598 -3.222 21.089 1.00 98.62 280 VAL A CA 1
ATOM 2251 C C . VAL A 1 280 ? -10.405 -3.673 21.916 1.00 98.62 280 VAL A C 1
ATOM 2253 O O . VAL A 1 280 ? -10.499 -3.744 23.143 1.00 98.62 280 VAL A O 1
ATOM 2256 N N . TRP A 1 281 ? -9.289 -3.943 21.245 1.00 98.50 281 TRP A N 1
ATOM 2257 C CA . TRP A 1 281 ? -7.982 -4.167 21.861 1.00 98.50 281 TRP A CA 1
ATOM 2258 C C . TRP A 1 281 ? -6.898 -3.712 20.883 1.00 98.50 281 TRP A C 1
ATOM 2260 O O . TRP A 1 281 ? -6.697 -4.330 19.837 1.00 98.50 281 TRP A O 1
ATOM 2270 N N . VAL A 1 282 ? -6.252 -2.582 21.171 1.00 98.81 282 VAL A N 1
ATOM 2271 C CA . VAL A 1 282 ? -5.336 -1.923 20.225 1.00 98.81 282 VAL A CA 1
ATOM 2272 C C . VAL A 1 282 ? -4.363 -0.986 20.957 1.00 98.81 282 VAL A C 1
ATOM 2274 O O . VAL A 1 282 ? -4.780 -0.296 21.893 1.00 98.81 282 VAL A O 1
ATOM 2277 N N . PRO A 1 283 ? -3.077 -0.919 20.567 1.00 98.81 283 PRO A N 1
ATOM 2278 C CA . PRO A 1 283 ? -2.159 0.107 21.058 1.00 98.81 283 PRO A CA 1
ATOM 2279 C C . PRO A 1 283 ? -2.694 1.518 20.826 1.00 98.81 283 PRO A C 1
ATOM 2281 O O . PRO A 1 283 ? -3.254 1.809 19.769 1.00 98.81 283 PRO A O 1
ATOM 2284 N N . VAL A 1 284 ? -2.502 2.424 21.784 1.00 98.50 284 VAL A N 1
ATOM 2285 C CA . VAL A 1 284 ? -3.044 3.786 21.671 1.00 98.50 284 VAL A CA 1
ATOM 2286 C C . VAL A 1 284 ? -2.483 4.519 20.456 1.00 98.50 284 VAL A C 1
ATOM 2288 O O . VAL A 1 284 ? -3.243 5.165 19.744 1.00 98.50 284 VAL A O 1
ATOM 2291 N N . GLY A 1 285 ? -1.190 4.374 20.162 1.00 98.00 285 GLY A N 1
ATOM 2292 C CA . GLY A 1 285 ? -0.596 5.037 19.006 1.00 98.00 285 GLY A CA 1
ATOM 2293 C C . GLY A 1 285 ? -1.163 4.545 17.668 1.00 98.00 285 GLY A C 1
ATOM 2294 O O . GLY A 1 285 ? -1.402 5.343 16.761 1.00 98.00 285 GLY A O 1
ATOM 2295 N N . GLU A 1 286 ? -1.498 3.256 17.577 1.00 97.81 286 GLU A N 1
ATOM 2296 C CA . GLU A 1 286 ? -2.147 2.679 16.397 1.00 97.81 286 GLU A CA 1
ATOM 2297 C C . GLU A 1 286 ? -3.593 3.174 16.275 1.00 97.81 286 GLU A C 1
ATOM 2299 O O . GLU A 1 286 ? -3.988 3.673 15.228 1.00 97.81 286 GLU A O 1
ATOM 2304 N N . PHE A 1 287 ? -4.357 3.138 17.372 1.00 98.12 287 PHE A N 1
ATOM 2305 C CA . PHE A 1 287 ? -5.746 3.604 17.410 1.00 98.12 287 PHE A CA 1
ATOM 2306 C C . PHE A 1 287 ? -5.901 5.080 17.022 1.00 98.12 287 PHE A C 1
ATOM 2308 O O . PHE A 1 287 ? -6.899 5.461 16.405 1.00 98.12 287 PHE A O 1
ATOM 2315 N N . PHE A 1 288 ? -4.928 5.914 17.398 1.00 97.50 288 PHE A N 1
ATOM 2316 C CA . PHE A 1 288 ? -4.930 7.342 17.102 1.00 97.50 288 PHE A CA 1
ATOM 2317 C C . PHE A 1 288 ? -4.289 7.713 15.760 1.00 97.50 288 PHE A C 1
ATOM 2319 O O . PHE A 1 288 ? -4.399 8.877 15.380 1.00 97.50 288 PHE A O 1
ATOM 2326 N N . GLY A 1 289 ? -3.708 6.762 15.025 1.00 95.69 289 GLY A N 1
ATOM 2327 C CA . GLY A 1 289 ? -3.224 6.987 13.662 1.00 95.69 289 GLY A CA 1
ATOM 2328 C C . GLY A 1 289 ? -1.745 7.349 13.531 1.00 95.69 289 GLY A C 1
ATOM 2329 O O . GLY A 1 289 ? -1.340 7.868 12.505 1.00 95.69 289 GLY A O 1
ATOM 2330 N N . THR A 1 290 ? -0.920 7.148 14.559 1.00 95.00 290 THR A N 1
ATOM 2331 C CA . THR A 1 290 ? 0.493 7.578 14.528 1.00 95.00 290 THR A CA 1
ATOM 2332 C C . THR A 1 290 ? 1.497 6.426 14.560 1.00 95.00 290 THR A C 1
ATOM 2334 O O . THR A 1 290 ? 2.700 6.655 14.465 1.00 95.00 290 THR A O 1
ATOM 2337 N N . GLY A 1 291 ? 1.041 5.183 14.718 1.00 96.56 291 GLY A N 1
ATOM 2338 C CA . GLY A 1 291 ? 1.938 4.067 15.008 1.00 96.56 291 GLY A CA 1
ATOM 2339 C C . GLY A 1 291 ? 2.608 4.262 16.369 1.00 96.56 291 GLY A C 1
ATOM 2340 O O . GLY A 1 291 ? 1.954 4.652 17.333 1.00 96.56 291 GLY A O 1
ATOM 2341 N N . TYR A 1 292 ? 3.909 4.011 16.479 1.00 96.88 292 TYR A N 1
ATOM 2342 C CA . TYR A 1 292 ? 4.646 4.146 17.745 1.00 96.88 292 TYR A CA 1
ATOM 2343 C C . TYR A 1 292 ? 5.640 5.317 17.766 1.00 96.88 292 TYR A C 1
ATOM 2345 O O . TYR A 1 292 ? 6.467 5.402 18.664 1.00 96.88 292 TYR A O 1
ATOM 2353 N N . ILE A 1 293 ? 5.558 6.247 16.813 1.00 95.62 293 ILE A N 1
ATOM 2354 C CA . ILE A 1 293 ? 6.289 7.523 16.841 1.00 95.62 293 ILE A CA 1
ATOM 2355 C C . ILE A 1 293 ? 5.275 8.628 16.562 1.00 95.62 293 ILE A C 1
ATOM 2357 O O . ILE A 1 293 ? 4.422 8.473 15.697 1.00 95.62 293 ILE A O 1
ATOM 2361 N N . MET A 1 294 ? 5.338 9.736 17.298 1.00 95.81 294 MET A N 1
ATOM 2362 C CA . MET A 1 294 ? 4.367 10.820 17.154 1.00 95.81 294 MET A CA 1
ATOM 2363 C C . MET A 1 294 ? 4.607 11.624 15.866 1.00 95.81 294 MET A C 1
ATOM 2365 O O . MET A 1 294 ? 5.572 12.382 15.782 1.00 95.81 294 MET A O 1
ATOM 2369 N N . PHE A 1 295 ? 3.690 11.515 14.908 1.00 94.75 295 PHE A N 1
ATOM 2370 C CA . PHE A 1 295 ? 3.635 12.315 13.686 1.00 94.75 295 PHE A CA 1
ATOM 2371 C C . PHE A 1 295 ? 2.299 13.045 13.611 1.00 94.75 295 PHE A C 1
ATOM 2373 O O . PHE A 1 295 ? 1.270 12.422 13.876 1.00 94.75 295 PHE A O 1
ATOM 2380 N N . PRO A 1 296 ? 2.273 14.344 13.269 1.00 95.38 296 PRO A N 1
ATOM 2381 C CA . PRO A 1 296 ? 1.027 15.080 13.119 1.00 95.38 296 PRO A CA 1
ATOM 2382 C C . PRO A 1 296 ? 0.307 14.660 11.834 1.00 95.38 296 PRO A C 1
ATOM 2384 O O . PRO A 1 296 ? 0.897 14.635 10.759 1.00 95.38 296 PRO A O 1
ATOM 2387 N N . HIS A 1 297 ? -0.987 14.384 11.938 1.00 95.75 297 HIS A N 1
ATOM 2388 C CA . HIS A 1 297 ? -1.859 14.148 10.789 1.00 95.75 297 HIS A CA 1
ATOM 2389 C C . HIS A 1 297 ? -3.310 14.469 11.164 1.00 95.75 297 HIS A C 1
ATOM 2391 O O . HIS A 1 297 ? -3.639 14.643 12.344 1.00 95.75 297 HIS A O 1
ATOM 2397 N N . LYS A 1 298 ? -4.192 14.564 10.164 1.00 95.44 298 LYS A N 1
ATOM 2398 C CA . LYS A 1 298 ? -5.627 14.790 10.381 1.00 95.44 298 LYS A CA 1
ATOM 2399 C C . LYS A 1 298 ? -6.476 14.110 9.308 1.00 95.44 298 LYS A C 1
ATOM 2401 O O . LYS A 1 298 ? -6.536 14.571 8.172 1.00 95.44 298 LYS A O 1
ATOM 2406 N N . THR A 1 299 ? -7.209 13.078 9.699 1.00 95.50 299 THR A N 1
ATOM 2407 C CA . THR A 1 299 ? -8.284 12.479 8.900 1.00 95.50 299 THR A CA 1
ATOM 2408 C C . THR A 1 299 ? -9.653 12.908 9.427 1.00 95.50 299 THR A C 1
ATOM 2410 O O . THR A 1 299 ? -9.775 13.727 10.342 1.00 95.50 299 THR A O 1
ATOM 2413 N N . TRP A 1 300 ? -10.724 12.347 8.862 1.00 93.69 300 TRP A N 1
ATOM 2414 C CA . TRP A 1 300 ? -12.076 12.573 9.361 1.00 93.69 300 TRP A CA 1
ATOM 2415 C C . TRP A 1 300 ? -12.362 11.859 10.684 1.00 93.69 300 TRP A C 1
ATOM 2417 O O . TRP A 1 300 ? -13.382 12.135 11.311 1.00 93.69 300 TRP A O 1
ATOM 2427 N N . VAL A 1 301 ? -11.514 10.938 11.132 1.00 93.25 301 VAL A N 1
ATOM 2428 C CA . VAL A 1 301 ? -11.735 10.180 12.375 1.00 93.25 301 VAL A CA 1
ATOM 2429 C C . VAL A 1 301 ? -10.556 10.241 13.330 1.00 93.25 301 VAL A C 1
ATOM 2431 O O . VAL A 1 301 ? -10.784 10.052 14.521 1.00 93.25 301 VAL A O 1
ATOM 2434 N N . ASN A 1 302 ? -9.355 10.575 12.861 1.00 94.69 302 ASN A N 1
ATOM 2435 C CA . ASN A 1 302 ? -8.123 10.596 13.638 1.00 94.69 302 ASN A CA 1
ATOM 2436 C C . ASN A 1 302 ? -7.394 11.934 13.493 1.00 94.69 302 ASN A C 1
ATOM 2438 O O . ASN A 1 302 ? -7.417 12.564 12.438 1.00 94.69 302 ASN A O 1
ATOM 2442 N N . GLN A 1 303 ? -6.768 12.391 14.573 1.00 95.69 303 GLN A N 1
ATOM 2443 C CA . GLN A 1 303 ? -5.928 13.580 14.563 1.00 95.69 303 GLN A CA 1
ATOM 2444 C C . GLN A 1 303 ? -4.843 13.473 15.629 1.00 95.69 303 GLN A C 1
ATOM 2446 O O . GLN A 1 303 ? -5.123 13.127 16.780 1.00 95.69 303 GLN A O 1
ATOM 2451 N N . THR A 1 304 ? -3.627 13.861 15.266 1.00 96.31 304 THR A N 1
ATOM 2452 C CA . THR A 1 304 ? -2.493 13.993 16.186 1.00 96.31 304 THR A CA 1
ATOM 2453 C C . THR A 1 304 ? -1.763 15.314 15.961 1.00 96.31 304 THR A C 1
ATOM 2455 O O . THR A 1 304 ? -1.818 15.892 14.874 1.00 96.31 304 THR A O 1
ATOM 2458 N N . SER A 1 305 ? -1.092 15.820 16.997 1.00 94.56 305 SER A N 1
ATOM 2459 C CA . SER A 1 305 ? -0.336 17.075 16.937 1.00 94.56 305 SER A CA 1
ATOM 2460 C C . SER A 1 305 ? 1.123 16.905 17.354 1.00 94.56 305 SER A C 1
ATOM 2462 O O . SER A 1 305 ? 1.497 15.947 18.033 1.00 94.56 305 SER A O 1
ATOM 2464 N N . THR A 1 306 ? 1.948 17.886 16.991 1.00 89.56 306 THR A N 1
ATOM 2465 C CA . THR A 1 306 ? 3.364 17.971 17.377 1.00 89.56 306 THR A CA 1
ATOM 2466 C C . THR A 1 306 ? 3.578 18.046 18.890 1.00 89.56 306 THR A C 1
ATOM 2468 O O . THR A 1 306 ? 4.634 17.670 19.388 1.00 89.56 306 THR A O 1
ATOM 2471 N N . GLU A 1 307 ? 2.572 18.483 19.649 1.00 92.19 307 GLU A N 1
ATOM 2472 C CA . GLU A 1 307 ? 2.598 18.581 21.115 1.00 92.19 307 GLU A CA 1
ATOM 2473 C C . GLU A 1 307 ? 2.204 17.264 21.813 1.00 92.19 307 GLU A C 1
ATOM 2475 O O . GLU A 1 307 ? 2.120 17.217 23.050 1.00 92.19 307 GLU A O 1
ATOM 2480 N N . GLY A 1 308 ? 1.939 16.207 21.035 1.00 93.50 308 GLY A N 1
ATOM 2481 C CA . GLY A 1 308 ? 1.572 14.875 21.513 1.00 93.50 308 GLY A CA 1
ATOM 2482 C C . GLY A 1 308 ? 0.098 14.716 21.888 1.00 93.50 308 GLY A C 1
ATOM 2483 O O . GLY A 1 308 ? -0.251 13.762 22.583 1.00 93.50 308 GLY A O 1
ATOM 2484 N N . ALA A 1 309 ? -0.768 15.648 21.477 1.00 95.25 309 ALA A N 1
ATOM 2485 C CA . ALA A 1 309 ? -2.209 15.493 21.637 1.00 95.25 309 ALA A CA 1
ATOM 2486 C C . ALA A 1 309 ? -2.749 14.543 20.564 1.00 95.25 309 ALA A C 1
ATOM 2488 O O . ALA A 1 309 ? -2.456 14.712 19.382 1.00 95.25 309 ALA A O 1
ATOM 2489 N N . MET A 1 310 ? -3.559 13.571 20.975 1.00 97.62 310 MET A N 1
ATOM 2490 C CA . MET A 1 310 ? -4.209 12.607 20.095 1.00 97.62 310 MET A CA 1
ATOM 2491 C C . MET A 1 310 ? -5.726 12.668 20.275 1.00 97.62 310 MET A C 1
ATOM 2493 O O . MET A 1 310 ? -6.220 12.811 21.397 1.00 97.62 310 MET A O 1
ATOM 2497 N N . LYS A 1 311 ? -6.478 12.550 19.179 1.00 96.88 311 LYS A N 1
ATOM 2498 C CA . LYS A 1 311 ? -7.942 12.535 19.187 1.00 96.88 311 LYS A CA 1
ATOM 2499 C C . LYS A 1 311 ? -8.496 11.567 18.148 1.00 96.88 311 LYS A C 1
ATOM 2501 O O . LYS A 1 311 ? -8.007 11.508 17.026 1.00 96.88 311 LYS A O 1
ATOM 2506 N N . ALA A 1 312 ? -9.545 10.841 18.523 1.00 96.50 312 ALA A N 1
ATOM 2507 C CA . ALA A 1 312 ? -10.275 9.933 17.650 1.00 96.50 312 ALA A CA 1
ATOM 2508 C C . ALA A 1 312 ? -11.783 10.162 17.800 1.00 96.50 312 ALA A C 1
ATOM 2510 O O . ALA A 1 312 ? -12.251 10.367 18.917 1.00 96.50 312 ALA A O 1
ATOM 2511 N N . SER A 1 313 ? -12.545 10.132 16.704 1.00 95.06 313 SER A N 1
ATOM 2512 C CA . SER A 1 313 ? -14.004 10.378 16.674 1.00 95.06 313 SER A CA 1
ATOM 2513 C C . SER A 1 313 ? -14.806 9.213 16.088 1.00 95.06 313 SER A C 1
ATOM 2515 O O . SER A 1 313 ? -15.791 9.410 15.372 1.00 95.06 313 SER A O 1
ATOM 2517 N N . TRP A 1 314 ? -14.375 7.986 16.382 1.00 95.56 314 TRP A N 1
ATOM 2518 C CA . TRP A 1 314 ? -15.167 6.782 16.140 1.00 95.56 314 TRP A CA 1
ATOM 2519 C C . TRP A 1 314 ? -16.436 6.808 16.998 1.00 95.56 314 TRP A C 1
ATOM 2521 O O . TRP A 1 314 ? -16.363 7.071 18.199 1.00 95.56 314 TRP A O 1
ATOM 2531 N N . ILE A 1 315 ? -17.593 6.523 16.394 1.00 96.88 315 ILE A N 1
ATOM 2532 C CA . ILE A 1 315 ? -18.852 6.416 17.135 1.00 96.88 315 ILE A CA 1
ATOM 2533 C C . ILE A 1 315 ? -18.931 5.019 17.741 1.00 96.88 315 ILE A C 1
ATOM 2535 O O . ILE A 1 315 ? -19.105 4.054 17.014 1.00 96.88 315 ILE A O 1
ATOM 2539 N N . MET A 1 316 ? -18.836 4.887 19.060 1.00 98.00 316 MET A N 1
ATOM 2540 C CA . MET A 1 316 ? -18.870 3.577 19.719 1.00 98.00 316 MET A CA 1
ATOM 2541 C C . MET A 1 316 ? -20.166 3.420 20.519 1.00 98.00 316 MET A C 1
ATOM 2543 O O . MET A 1 316 ? -20.247 3.896 21.659 1.00 98.00 316 MET A O 1
ATOM 2547 N N . PRO A 1 317 ? -21.218 2.838 19.920 1.00 97.62 317 PRO A N 1
ATOM 2548 C CA . PRO A 1 317 ? -22.494 2.670 20.595 1.00 97.62 317 PRO A CA 1
ATOM 2549 C C . PRO A 1 317 ? -22.463 1.511 21.593 1.00 97.62 317 PRO A C 1
ATOM 2551 O O . PRO A 1 317 ? -21.777 0.510 21.396 1.00 97.62 317 PRO A O 1
ATOM 2554 N N . TYR A 1 318 ? -23.276 1.641 22.634 1.00 97.12 318 TYR A N 1
ATOM 2555 C CA . TYR A 1 318 ? -23.560 0.619 23.639 1.00 97.12 318 TYR A CA 1
ATOM 2556 C C . TYR A 1 318 ? -25.029 0.721 24.056 1.00 97.12 318 TYR A C 1
ATOM 2558 O O . TYR A 1 318 ? -25.693 1.721 23.764 1.00 97.12 318 TYR A O 1
ATOM 2566 N N . ARG A 1 319 ? -25.568 -0.319 24.697 1.00 95.69 319 ARG A N 1
ATOM 2567 C CA . ARG A 1 319 ? -26.958 -0.320 25.174 1.00 95.69 319 ARG A CA 1
ATOM 2568 C C . ARG A 1 319 ? -27.060 0.227 26.585 1.00 95.69 319 ARG A C 1
ATOM 2570 O O . ARG A 1 319 ? -27.836 1.144 26.826 1.00 95.69 319 ARG A O 1
ATOM 2577 N N . GLU A 1 320 ? -26.272 -0.341 27.486 1.00 95.88 320 GLU A N 1
ATOM 2578 C CA . GLU A 1 320 ? -26.363 -0.116 28.925 1.00 95.88 320 GLU A CA 1
ATOM 2579 C C . GLU A 1 320 ? -25.047 0.433 29.475 1.00 95.88 320 GLU A C 1
ATOM 2581 O O . GLU A 1 320 ? -25.048 1.411 30.226 1.00 95.88 320 GLU A O 1
ATOM 2586 N N . GLN A 1 321 ? -23.919 -0.176 29.092 1.00 97.31 321 GLN A N 1
ATOM 2587 C CA . GLN A 1 321 ? -22.621 0.140 29.678 1.00 97.31 321 GLN A CA 1
ATOM 2588 C C . GLN A 1 321 ? -21.477 0.068 28.667 1.00 97.31 321 GLN A C 1
ATOM 2590 O O . GLN A 1 321 ? -21.380 -0.849 27.855 1.00 97.31 321 GLN A O 1
ATOM 2595 N N . CYS A 1 322 ? -20.547 1.010 28.806 1.00 98.25 322 CYS A N 1
ATOM 2596 C CA . CYS A 1 322 ? -19.235 0.976 28.178 1.00 98.25 322 CYS A CA 1
ATOM 2597 C C . CYS A 1 322 ? -18.152 1.017 29.266 1.00 98.25 322 CYS A C 1
ATOM 2599 O O . CYS A 1 322 ? -18.088 1.963 30.058 1.00 98.25 322 CYS A O 1
ATOM 2601 N N . ARG A 1 323 ? -17.278 0.007 29.292 1.00 98.69 323 ARG A N 1
ATOM 2602 C CA . ARG A 1 323 ? -16.091 -0.049 30.151 1.00 98.69 323 ARG A CA 1
ATOM 2603 C C . ARG A 1 323 ? -14.849 0.152 29.288 1.00 98.69 323 ARG A C 1
ATOM 2605 O O . ARG A 1 323 ? -14.410 -0.750 28.581 1.00 98.69 323 ARG A O 1
ATOM 2612 N N . LEU A 1 324 ? -14.268 1.343 29.375 1.00 98.50 324 LEU A N 1
ATOM 2613 C CA . LEU A 1 324 ? -13.050 1.728 28.668 1.00 98.50 324 LEU A CA 1
ATOM 2614 C C . LEU A 1 324 ? -11.845 1.574 29.597 1.00 98.50 324 LEU A C 1
ATOM 2616 O O . LEU A 1 324 ? -11.903 1.942 30.769 1.00 98.50 324 LEU A O 1
ATOM 2620 N N . SER A 1 325 ? -10.745 1.011 29.108 1.00 98.69 325 SER A N 1
ATOM 2621 C CA . SER A 1 325 ? -9.504 0.856 29.870 1.00 98.69 325 SER A CA 1
ATOM 2622 C C . SER A 1 325 ? -8.283 1.243 29.048 1.00 98.69 325 SER A C 1
ATOM 2624 O O . SER A 1 325 ? -8.141 0.797 27.913 1.00 98.69 325 SER A O 1
ATOM 2626 N N . TYR A 1 326 ? -7.379 2.012 29.650 1.00 98.81 326 TYR A N 1
ATOM 2627 C CA . TYR A 1 326 ? -6.014 2.198 29.165 1.00 98.81 326 TYR A CA 1
ATOM 2628 C C . TYR A 1 326 ? -5.082 1.360 30.038 1.00 98.81 326 TYR A C 1
ATOM 2630 O O . TYR A 1 326 ? -4.932 1.644 31.227 1.00 98.81 326 TYR A O 1
ATOM 2638 N N . ILE A 1 327 ? -4.506 0.305 29.469 1.00 98.81 327 ILE A N 1
ATOM 2639 C CA . ILE A 1 327 ? -3.688 -0.683 30.182 1.00 98.81 327 ILE A CA 1
ATOM 2640 C C . ILE A 1 327 ? -2.220 -0.437 29.846 1.00 98.81 327 ILE A C 1
ATOM 2642 O O . ILE A 1 327 ? -1.868 -0.392 28.668 1.00 98.81 327 ILE A O 1
ATOM 2646 N N . ASN A 1 328 ? -1.363 -0.287 30.855 1.00 98.75 328 ASN A N 1
ATOM 2647 C CA . ASN A 1 328 ? 0.072 -0.105 30.651 1.00 98.75 328 ASN A CA 1
ATOM 2648 C C . ASN A 1 328 ? 0.791 -1.460 30.698 1.00 98.75 328 ASN A C 1
ATOM 2650 O O . ASN A 1 328 ? 1.140 -1.945 31.772 1.00 98.75 328 ASN A O 1
ATOM 2654 N N . PHE A 1 329 ? 1.052 -2.065 29.540 1.00 98.75 329 PHE A N 1
ATOM 2655 C CA . PHE A 1 329 ? 1.883 -3.271 29.450 1.00 98.75 329 PHE A CA 1
ATOM 2656 C C . PHE A 1 329 ? 3.388 -2.963 29.418 1.00 98.75 329 PHE A C 1
ATOM 2658 O O . PHE A 1 329 ? 4.199 -3.889 29.442 1.00 98.75 329 PHE A O 1
ATOM 2665 N N . GLY A 1 330 ? 3.768 -1.685 29.361 1.00 97.75 330 GLY A N 1
ATOM 2666 C CA . GLY A 1 330 ? 5.154 -1.236 29.306 1.00 97.75 330 GLY A CA 1
ATOM 2667 C C . GLY A 1 330 ? 5.900 -1.399 30.628 1.00 97.75 330 GLY A C 1
ATOM 2668 O O . GLY A 1 330 ? 5.348 -1.802 31.649 1.00 97.75 330 GLY A O 1
ATOM 2669 N N . LYS A 1 331 ? 7.193 -1.067 30.602 1.00 97.06 331 LYS A N 1
ATOM 2670 C CA . LYS A 1 331 ? 8.078 -1.120 31.781 1.00 97.06 331 LYS A CA 1
ATOM 2671 C C . LYS A 1 331 ? 8.171 0.211 32.528 1.00 97.06 331 LYS A C 1
ATOM 2673 O O . LYS A 1 331 ? 8.596 0.228 33.680 1.00 97.06 331 LYS A O 1
ATOM 2678 N N . ASP A 1 332 ? 7.781 1.305 31.881 1.00 96.88 332 ASP A N 1
ATOM 2679 C CA . ASP A 1 332 ? 7.825 2.647 32.450 1.00 96.88 332 ASP A CA 1
ATOM 2680 C C . ASP A 1 332 ? 6.473 3.039 33.050 1.00 96.88 332 ASP A C 1
ATOM 2682 O O . ASP A 1 332 ? 5.411 2.708 32.522 1.00 96.88 332 ASP A O 1
ATOM 2686 N N . THR A 1 333 ? 6.511 3.791 34.148 1.00 98.38 333 THR A N 1
ATOM 2687 C CA . THR A 1 333 ? 5.340 4.526 34.632 1.00 98.38 333 THR A CA 1
ATOM 2688 C C . THR A 1 333 ? 4.977 5.612 33.623 1.00 98.38 333 THR A C 1
ATOM 2690 O O . THR A 1 333 ? 5.837 6.406 33.238 1.00 98.38 333 THR A O 1
ATOM 2693 N N . ILE A 1 334 ? 3.700 5.681 33.253 1.00 98.62 334 ILE A N 1
ATOM 2694 C CA . ILE A 1 334 ? 3.172 6.669 32.306 1.00 98.62 334 ILE A CA 1
ATOM 2695 C C . ILE A 1 334 ? 2.188 7.608 33.000 1.00 98.62 334 ILE A C 1
ATOM 2697 O O . ILE A 1 334 ? 1.549 7.237 33.988 1.00 98.62 334 ILE A O 1
ATOM 2701 N N . ARG A 1 335 ? 2.030 8.818 32.465 1.00 98.62 335 ARG A N 1
ATOM 2702 C CA . ARG A 1 335 ? 0.939 9.726 32.827 1.00 98.62 335 ARG A CA 1
ATOM 2703 C C . ARG A 1 335 ? 0.021 9.904 31.627 1.00 98.62 335 ARG A C 1
ATOM 2705 O O . ARG A 1 335 ? 0.486 10.221 30.537 1.00 98.62 335 ARG A O 1
ATOM 2712 N N . LEU A 1 336 ? -1.270 9.682 31.837 1.00 98.69 336 LEU A N 1
ATOM 2713 C CA . LEU A 1 336 ? -2.312 9.811 30.828 1.00 98.69 336 LEU A CA 1
ATOM 2714 C C . LEU A 1 336 ? -3.188 11.013 31.155 1.00 98.69 336 LEU A C 1
ATOM 2716 O O . LEU A 1 336 ? -3.738 11.083 32.254 1.00 98.69 336 LEU A O 1
ATOM 2720 N N . THR A 1 337 ? -3.368 11.901 30.182 1.00 98.69 337 THR A N 1
ATOM 2721 C CA . THR A 1 337 ? -4.286 13.042 30.276 1.00 98.69 337 THR A CA 1
ATOM 2722 C C . THR A 1 337 ? -5.231 13.021 29.089 1.00 98.69 337 THR A C 1
ATOM 2724 O O . THR A 1 337 ? -4.786 12.821 27.962 1.00 98.69 337 THR A O 1
ATOM 2727 N N . GLY A 1 338 ? -6.526 13.226 29.300 1.00 97.62 338 GLY A N 1
ATOM 2728 C CA . GLY A 1 338 ? -7.477 13.145 28.199 1.00 97.62 338 GLY A CA 1
ATOM 2729 C C . GLY A 1 338 ? -8.933 13.245 28.610 1.00 97.62 338 GLY A C 1
ATOM 2730 O O . GLY A 1 338 ? -9.269 13.489 29.771 1.00 97.62 338 GLY A O 1
ATOM 2731 N N . GLU A 1 339 ? -9.799 13.067 27.619 1.00 97.62 339 GLU A N 1
ATOM 2732 C CA . GLU A 1 339 ? -11.243 13.201 27.746 1.00 97.62 339 GLU A CA 1
ATOM 2733 C C . GLU A 1 339 ? -11.971 12.120 26.945 1.00 97.62 339 GLU A C 1
ATOM 2735 O O . GLU A 1 339 ? -11.501 11.621 25.922 1.00 97.62 339 GLU A O 1
ATOM 2740 N N . THR A 1 340 ? -13.164 11.771 27.405 1.00 97.12 340 THR A N 1
ATOM 2741 C CA . THR A 1 340 ? -14.109 10.912 26.691 1.00 97.12 340 THR A CA 1
ATOM 2742 C C . THR A 1 340 ? -15.415 11.664 26.535 1.00 97.12 340 THR A C 1
ATOM 2744 O O . THR A 1 340 ? -15.963 12.162 27.523 1.00 97.12 340 THR A O 1
ATOM 2747 N N . GLY A 1 341 ? -15.910 11.747 25.302 1.00 96.38 341 GLY A N 1
ATOM 2748 C CA . GLY A 1 341 ? -17.158 12.430 24.989 1.00 96.38 341 GLY A CA 1
ATOM 2749 C C . GLY A 1 341 ? -18.268 11.506 24.520 1.00 96.38 341 GLY A C 1
ATOM 2750 O O . GLY A 1 341 ? -18.013 10.440 23.959 1.00 96.38 341 GLY A O 1
ATOM 2751 N N . LEU A 1 342 ? -19.504 11.955 24.730 1.00 97.00 342 LEU A N 1
ATOM 2752 C CA . LEU A 1 342 ? -20.728 11.266 24.340 1.00 97.00 342 LEU A CA 1
ATOM 2753 C C . LEU A 1 342 ? -21.569 12.091 23.370 1.00 97.00 342 LEU A C 1
ATOM 2755 O O . LEU A 1 342 ? -21.706 13.309 23.510 1.00 97.00 342 LEU A O 1
ATOM 2759 N N . SER A 1 343 ? -22.232 11.399 22.448 1.00 95.44 343 SER A N 1
ATOM 2760 C CA . SER A 1 343 ? -23.317 11.953 21.638 1.00 95.44 343 SER A CA 1
ATOM 2761 C C . SER A 1 343 ? -24.567 11.089 21.751 1.00 95.44 343 SER A C 1
ATOM 2763 O O . SER A 1 343 ? -24.467 9.888 21.990 1.00 95.44 343 SER A O 1
ATOM 2765 N N . GLU A 1 344 ? -25.736 11.695 21.545 1.00 95.69 344 GLU A N 1
ATOM 2766 C CA . GLU A 1 344 ? -27.005 10.965 21.518 1.00 95.69 344 GLU A CA 1
ATOM 2767 C C . GLU A 1 344 ? -26.987 9.869 20.449 1.00 95.69 344 GLU A C 1
ATOM 2769 O O . GLU A 1 344 ? -26.547 10.087 19.312 1.00 95.69 344 GLU A O 1
ATOM 2774 N N . TYR A 1 345 ? -27.503 8.697 20.797 1.00 96.25 345 TYR A N 1
ATOM 2775 C CA . TYR A 1 345 ? -27.526 7.529 19.936 1.00 96.25 345 TYR A CA 1
ATOM 2776 C C . TYR A 1 345 ? -28.832 6.753 20.093 1.00 96.25 345 TYR A C 1
ATOM 2778 O O . TYR A 1 345 ? -29.327 6.524 21.192 1.00 96.25 345 TYR A O 1
ATOM 2786 N N . THR A 1 346 ? -29.396 6.311 18.973 1.00 95.06 346 THR A N 1
ATOM 2787 C CA . THR A 1 346 ? -30.621 5.510 18.972 1.00 95.06 346 THR A CA 1
ATOM 2788 C C . THR A 1 346 ? -30.287 4.077 18.605 1.00 95.06 346 THR A C 1
ATOM 2790 O O . THR A 1 346 ? -30.072 3.755 17.437 1.00 95.06 346 THR A O 1
ATOM 2793 N N . TRP A 1 347 ? -30.289 3.199 19.604 1.00 94.75 347 TRP A N 1
ATOM 2794 C CA . TRP A 1 347 ? -30.110 1.775 19.365 1.00 94.75 347 TRP A CA 1
ATOM 2795 C C . TRP A 1 347 ? -31.294 1.199 18.575 1.00 94.75 347 TRP A C 1
ATOM 2797 O O . TRP A 1 347 ? -32.452 1.350 18.968 1.00 94.75 347 TRP A O 1
ATOM 2807 N N . LYS A 1 348 ? -31.016 0.503 17.469 1.00 94.12 348 LYS A N 1
ATOM 2808 C CA . LYS A 1 348 ? -32.016 -0.205 16.651 1.00 94.12 348 LYS A CA 1
ATOM 2809 C C . LYS A 1 348 ? -31.541 -1.614 16.301 1.00 94.12 348 LYS A C 1
ATOM 2811 O O . LYS A 1 348 ? -30.404 -1.985 16.563 1.00 94.12 348 LYS A O 1
ATOM 2816 N N . THR A 1 349 ? -32.402 -2.422 15.682 1.00 91.19 349 THR A N 1
ATOM 2817 C CA . THR A 1 349 ? -32.078 -3.814 15.306 1.00 91.19 349 THR A CA 1
ATOM 2818 C C . THR A 1 349 ? -30.826 -3.928 14.431 1.00 91.19 349 THR A C 1
ATOM 2820 O O . THR A 1 349 ? -30.092 -4.904 14.543 1.00 91.19 349 THR A O 1
ATOM 2823 N N . GLY A 1 350 ? -30.573 -2.931 13.580 1.00 93.12 350 GLY A N 1
ATOM 2824 C CA . GLY A 1 350 ? -29.381 -2.869 12.736 1.00 93.12 350 GLY A CA 1
ATOM 2825 C C . GLY A 1 350 ? -28.131 -2.308 13.418 1.00 93.12 350 GLY A C 1
ATOM 2826 O O . GLY A 1 350 ? -27.114 -2.242 12.747 1.00 93.12 350 GLY A O 1
ATOM 2827 N N . SER A 1 351 ? -28.187 -1.876 14.685 1.00 97.25 351 SER A N 1
ATOM 2828 C CA . SER A 1 351 ? -27.022 -1.346 15.410 1.00 97.25 351 SER A CA 1
ATOM 2829 C C . SER A 1 351 ? -25.944 -2.407 15.605 1.00 97.25 351 SER A C 1
ATOM 2831 O O . SER A 1 351 ? -26.238 -3.591 15.799 1.00 97.25 351 SER A O 1
ATOM 2833 N N . MET A 1 352 ? -24.699 -1.951 15.568 1.00 98.06 352 MET A N 1
ATOM 2834 C CA . MET A 1 352 ? -23.488 -2.753 15.664 1.00 98.06 352 MET A CA 1
ATOM 2835 C C . MET A 1 352 ? -22.520 -2.108 16.655 1.00 98.06 352 MET A C 1
ATOM 2837 O O . MET A 1 352 ? -22.471 -0.886 16.769 1.00 98.06 352 MET A O 1
ATOM 2841 N N . TYR A 1 353 ? -21.733 -2.923 17.346 1.00 98.38 353 TYR A N 1
ATOM 2842 C CA . TYR A 1 353 ? -20.678 -2.471 18.247 1.00 98.38 353 TYR A CA 1
ATOM 2843 C C . TYR A 1 353 ? -19.420 -2.136 17.457 1.00 98.38 353 TYR A C 1
ATOM 2845 O O . TYR A 1 353 ? -19.068 -2.869 16.534 1.00 98.38 353 TYR A O 1
ATOM 2853 N N . PHE A 1 354 ? -18.741 -1.049 17.821 1.00 98.69 354 PHE A N 1
ATOM 2854 C CA . PHE A 1 354 ? -17.415 -0.744 17.283 1.00 98.69 354 PHE A CA 1
ATOM 2855 C C . PHE A 1 354 ? -16.413 -1.800 17.753 1.00 98.69 354 PHE A C 1
ATOM 2857 O O . PHE A 1 354 ? -16.509 -2.286 18.879 1.00 98.69 354 PHE A O 1
ATOM 2864 N N . GLY A 1 355 ? -15.442 -2.142 16.920 1.00 98.38 355 GLY A N 1
ATOM 2865 C CA . GLY A 1 355 ? -14.383 -3.070 17.266 1.00 98.38 355 GLY A CA 1
ATOM 2866 C C . GLY A 1 355 ? -13.093 -2.776 16.520 1.00 98.38 355 GLY A C 1
ATOM 2867 O O . GLY A 1 355 ? -13.085 -2.141 15.462 1.00 98.38 355 GLY A O 1
ATOM 2868 N N . THR A 1 356 ? -11.997 -3.249 17.101 1.00 98.44 356 THR A N 1
ATOM 2869 C CA . THR A 1 356 ? -10.670 -3.192 16.498 1.00 98.44 356 THR A CA 1
ATOM 2870 C C . THR A 1 356 ? -9.929 -4.499 16.716 1.00 98.44 356 THR A C 1
ATOM 2872 O O . THR A 1 356 ? -10.179 -5.229 17.676 1.00 98.44 356 THR A O 1
ATOM 2875 N N . SER A 1 357 ? -8.966 -4.772 15.847 1.00 97.31 357 SER A N 1
ATOM 2876 C CA . SER A 1 357 ? -7.938 -5.777 16.098 1.00 97.31 357 SER A CA 1
ATOM 2877 C C . SER A 1 357 ? -6.570 -5.233 15.743 1.00 97.31 357 SER A C 1
ATOM 2879 O O . SER A 1 357 ? -6.444 -4.470 14.787 1.00 97.31 357 SER A O 1
ATOM 2881 N N . TRP A 1 358 ? -5.555 -5.668 16.482 1.00 98.44 358 TRP A N 1
ATOM 2882 C CA . TRP A 1 358 ? -4.160 -5.341 16.228 1.00 98.44 358 TRP A CA 1
ATOM 2883 C C . TRP A 1 358 ? -3.288 -6.581 16.391 1.00 98.44 358 TRP A C 1
ATOM 2885 O O . TRP A 1 358 ? -3.509 -7.374 17.307 1.00 98.44 358 TRP A O 1
ATOM 2895 N N . HIS A 1 359 ? -2.296 -6.722 15.520 1.00 98.06 359 HIS A N 1
ATOM 2896 C CA . HIS A 1 359 ? -1.193 -7.664 15.680 1.00 98.06 359 HIS A CA 1
ATOM 2897 C C . HIS A 1 359 ? 0.021 -7.191 14.876 1.00 98.06 359 HIS A C 1
ATOM 2899 O O . HIS A 1 359 ? -0.112 -6.387 13.951 1.00 98.06 359 HIS A O 1
ATOM 2905 N N . GLU A 1 360 ? 1.203 -7.700 15.219 1.00 97.38 360 GLU A N 1
ATOM 2906 C CA . GLU A 1 360 ? 2.435 -7.433 14.483 1.00 97.38 360 GLU A CA 1
ATOM 2907 C C . GLU A 1 360 ? 3.051 -8.724 13.954 1.00 97.38 360 GLU A C 1
ATOM 2909 O O . GLU A 1 360 ? 3.363 -9.650 14.706 1.00 97.38 360 GLU A O 1
ATOM 2914 N N . TYR A 1 361 ? 3.313 -8.737 12.651 1.00 96.12 361 TYR A N 1
ATOM 2915 C CA . TYR A 1 361 ? 4.255 -9.657 12.040 1.00 96.12 361 TYR A CA 1
ATOM 2916 C C . TYR A 1 361 ? 5.675 -9.169 12.342 1.00 96.12 361 TYR A C 1
ATOM 2918 O O . TYR A 1 361 ? 6.294 -8.432 11.571 1.00 96.12 361 TYR A O 1
ATOM 2926 N N . HIS A 1 362 ? 6.154 -9.534 13.528 1.00 93.38 362 HIS A N 1
ATOM 2927 C CA . HIS A 1 362 ? 7.455 -9.122 14.036 1.00 93.38 362 HIS A CA 1
ATOM 2928 C C . HIS A 1 362 ? 8.573 -9.853 13.291 1.00 93.38 362 HIS A C 1
ATOM 2930 O O . HIS A 1 362 ? 8.543 -11.083 13.200 1.00 93.38 362 HIS A O 1
ATOM 2936 N N . HIS A 1 363 ? 9.563 -9.113 12.783 1.00 91.81 363 HIS A N 1
ATOM 2937 C CA . HIS A 1 363 ? 10.712 -9.677 12.071 1.00 91.81 363 HIS A CA 1
ATOM 2938 C C . HIS A 1 363 ? 10.303 -10.634 10.938 1.00 91.81 363 HIS A C 1
ATOM 2940 O O . HIS A 1 363 ? 10.913 -11.684 10.711 1.00 91.81 363 HIS A O 1
ATOM 2946 N N . ILE A 1 364 ? 9.238 -10.278 10.219 1.00 92.88 364 ILE A N 1
ATOM 2947 C CA . ILE A 1 364 ? 8.725 -11.094 9.129 1.00 92.88 364 ILE A CA 1
ATOM 2948 C C . ILE A 1 364 ? 9.659 -11.028 7.930 1.00 92.88 364 ILE A C 1
ATOM 2950 O O . ILE A 1 364 ? 10.068 -9.952 7.493 1.00 92.88 364 ILE A O 1
ATOM 2954 N N . LYS A 1 365 ? 9.979 -12.198 7.372 1.00 91.88 365 LYS A N 1
ATOM 2955 C CA . LYS A 1 365 ? 10.706 -12.291 6.109 1.00 91.88 365 LYS A CA 1
ATOM 2956 C C . LYS A 1 365 ? 9.781 -11.874 4.977 1.00 91.88 365 LYS A C 1
ATOM 2958 O O . LYS A 1 365 ? 8.699 -12.420 4.818 1.00 91.88 365 LYS A O 1
ATOM 2963 N N . THR A 1 366 ? 10.266 -10.982 4.136 1.00 92.50 366 THR A N 1
ATOM 2964 C CA . THR A 1 366 ? 9.581 -10.504 2.919 1.00 92.50 366 THR A CA 1
ATOM 2965 C C . THR A 1 366 ? 9.522 -11.543 1.792 1.00 92.50 366 THR A C 1
ATOM 2967 O O . THR A 1 366 ? 8.957 -11.292 0.728 1.00 92.50 366 THR A O 1
ATOM 2970 N N . ARG A 1 367 ? 10.130 -12.714 2.006 1.00 87.81 367 ARG A N 1
ATOM 2971 C CA . ARG A 1 367 ? 10.090 -13.885 1.131 1.00 87.81 367 ARG A CA 1
ATOM 2972 C C . ARG A 1 367 ? 9.911 -15.144 1.964 1.00 87.81 367 ARG A C 1
ATOM 2974 O O . ARG A 1 367 ? 10.503 -15.271 3.038 1.00 87.81 367 ARG A O 1
ATOM 2981 N N . ASN A 1 368 ? 9.114 -16.078 1.458 1.00 84.12 368 ASN A N 1
ATOM 2982 C CA . ASN A 1 368 ? 8.977 -17.398 2.063 1.00 84.12 368 ASN A CA 1
ATOM 2983 C C . ASN A 1 368 ? 10.206 -18.289 1.770 1.00 84.12 368 ASN A C 1
ATOM 2985 O O . ASN A 1 368 ? 11.167 -17.872 1.123 1.00 84.12 368 ASN A O 1
ATOM 2989 N N . GLU A 1 369 ? 10.184 -19.538 2.237 1.00 77.50 369 GLU A N 1
ATOM 2990 C CA . GLU A 1 369 ? 11.295 -20.490 2.071 1.00 77.50 369 GLU A CA 1
ATOM 2991 C C . GLU A 1 369 ? 11.605 -20.838 0.605 1.00 77.50 369 GLU A C 1
ATOM 2993 O O . GLU A 1 369 ? 12.734 -21.199 0.281 1.00 77.50 369 GLU A O 1
ATOM 2998 N N . GLN A 1 370 ? 10.625 -20.706 -0.291 1.00 75.19 370 GLN A N 1
ATOM 2999 C CA . GLN A 1 370 ? 10.770 -20.908 -1.736 1.00 75.19 370 GLN A CA 1
ATOM 3000 C C . GLN A 1 370 ? 11.166 -19.617 -2.471 1.00 75.19 370 GLN A C 1
ATOM 3002 O O . GLN A 1 370 ? 11.178 -19.586 -3.702 1.00 75.19 370 GLN A O 1
ATOM 3007 N N . ASN A 1 371 ? 11.501 -18.557 -1.728 1.00 79.56 371 ASN A N 1
ATOM 3008 C CA . ASN A 1 371 ? 11.798 -17.225 -2.243 1.00 79.56 371 ASN A CA 1
ATOM 3009 C C . ASN A 1 371 ? 10.622 -16.588 -3.016 1.00 79.56 371 ASN A C 1
ATOM 3011 O O . ASN A 1 371 ? 10.823 -15.856 -3.985 1.00 79.56 371 ASN A O 1
ATOM 3015 N N . TRP A 1 372 ? 9.385 -16.888 -2.613 1.00 84.25 372 TRP A N 1
ATOM 3016 C CA . TRP A 1 372 ? 8.159 -16.313 -3.176 1.00 84.25 372 TRP A CA 1
ATOM 3017 C C . TRP A 1 372 ? 7.528 -15.283 -2.238 1.00 84.25 372 TRP A C 1
ATOM 3019 O O . TRP A 1 372 ? 7.789 -15.266 -1.030 1.00 84.25 372 TRP A O 1
ATOM 3029 N N . PHE A 1 373 ? 6.674 -14.448 -2.824 1.00 90.69 373 PHE A N 1
ATOM 3030 C CA . PHE A 1 373 ? 5.735 -13.574 -2.126 1.00 90.69 373 PHE A CA 1
ATOM 3031 C C . PHE A 1 373 ? 4.595 -14.386 -1.500 1.00 90.69 373 PHE A C 1
ATOM 3033 O O . PHE A 1 373 ? 4.399 -15.560 -1.833 1.00 90.69 373 PHE A O 1
ATOM 3040 N N . PHE A 1 374 ? 3.880 -13.783 -0.555 1.00 94.06 374 PHE A N 1
ATOM 3041 C CA . PHE A 1 374 ? 2.768 -14.425 0.139 1.00 94.06 374 PHE A CA 1
ATOM 3042 C C . PHE A 1 374 ? 1.806 -13.391 0.728 1.00 94.06 374 PHE A C 1
ATOM 3044 O O . PHE A 1 374 ? 2.204 -12.265 1.010 1.00 94.06 374 PHE A O 1
ATOM 3051 N N . ASP A 1 375 ? 0.552 -13.786 0.939 1.00 95.69 375 ASP A N 1
ATOM 3052 C CA . ASP A 1 375 ? -0.449 -12.943 1.595 1.00 95.69 375 ASP A CA 1
ATOM 3053 C C . ASP A 1 375 ? -0.231 -12.906 3.116 1.00 95.69 375 ASP A C 1
ATOM 3055 O O . ASP A 1 375 ? -0.015 -13.943 3.755 1.00 95.69 375 ASP A O 1
ATOM 3059 N N . ILE A 1 376 ? -0.363 -11.722 3.706 1.00 96.75 376 ILE A N 1
ATOM 3060 C CA . ILE A 1 376 ? -0.518 -11.508 5.148 1.00 96.75 376 ILE A CA 1
ATOM 3061 C C . ILE A 1 376 ? -1.947 -11.044 5.453 1.00 96.75 376 ILE A C 1
ATOM 3063 O O . ILE A 1 376 ? -2.642 -10.492 4.599 1.00 96.75 376 ILE A O 1
ATOM 3067 N N . ASN A 1 377 ? -2.428 -11.316 6.666 1.00 97.31 377 ASN A N 1
ATOM 3068 C CA . ASN A 1 377 ? -3.835 -11.147 7.021 1.00 97.31 377 ASN A CA 1
ATOM 3069 C C . ASN A 1 377 ? -4.022 -9.956 7.960 1.00 97.31 377 ASN A C 1
ATOM 3071 O O . ASN A 1 377 ? -3.459 -9.953 9.042 1.00 97.31 377 ASN A O 1
ATOM 3075 N N . PHE A 1 378 ? -4.889 -9.003 7.610 1.00 97.44 378 PHE A N 1
ATOM 3076 C CA . PHE A 1 378 ? -5.342 -7.988 8.566 1.00 97.44 378 PHE A CA 1
ATOM 3077 C C . PHE A 1 378 ? -6.281 -8.601 9.603 1.00 97.44 378 PHE A C 1
ATOM 3079 O O . PHE A 1 378 ? -6.114 -8.405 10.807 1.00 97.44 378 PHE A O 1
ATOM 3086 N N . VAL A 1 379 ? -7.323 -9.287 9.118 1.00 98.38 379 VAL A N 1
ATOM 3087 C CA . VAL A 1 379 ? -8.362 -9.877 9.961 1.00 98.38 379 VAL A CA 1
ATOM 3088 C C . VAL A 1 379 ? -9.210 -10.889 9.190 1.00 98.38 379 VAL A C 1
ATOM 3090 O O . VAL A 1 379 ? -9.486 -10.729 8.000 1.00 98.38 379 VAL A O 1
ATOM 3093 N N . ASN A 1 380 ? -9.695 -11.899 9.905 1.00 98.62 380 ASN A N 1
ATOM 3094 C CA . ASN A 1 380 ? -10.800 -12.767 9.523 1.00 98.62 380 ASN A CA 1
ATOM 3095 C C . ASN A 1 380 ? -11.899 -12.657 10.581 1.00 98.62 380 ASN A C 1
ATOM 3097 O O . ASN A 1 380 ? -11.671 -12.994 11.745 1.00 98.62 380 ASN A O 1
ATOM 3101 N N . ILE A 1 381 ? -13.091 -12.229 10.172 1.00 98.69 381 ILE A N 1
ATOM 3102 C CA . ILE A 1 381 ? -14.265 -12.120 11.043 1.00 98.69 381 ILE A CA 1
ATOM 3103 C C . ILE A 1 381 ? -15.353 -13.037 10.498 1.00 98.69 381 ILE A C 1
ATOM 3105 O O . ILE A 1 381 ? -15.653 -12.993 9.308 1.00 98.69 381 ILE A O 1
ATOM 3109 N N . LYS A 1 382 ? -15.975 -13.844 11.359 1.00 98.62 382 LYS A N 1
ATOM 3110 C CA . LYS A 1 382 ? -17.229 -14.547 11.056 1.00 98.62 382 LYS A CA 1
ATOM 3111 C C . LYS A 1 382 ? -18.345 -13.943 11.889 1.00 98.62 382 LYS A C 1
ATOM 3113 O O . LYS A 1 382 ? -18.231 -13.873 13.107 1.00 98.62 382 LYS A O 1
ATOM 3118 N N . GLY A 1 383 ? -19.422 -13.522 11.252 1.00 97.69 383 GLY A N 1
ATOM 3119 C CA . GLY A 1 383 ? -20.520 -12.803 11.883 1.00 97.69 383 GLY A CA 1
ATOM 3120 C C . GLY A 1 383 ? -21.160 -11.825 10.908 1.00 97.69 383 GLY A C 1
ATOM 3121 O O . GLY A 1 383 ? -21.006 -11.949 9.697 1.00 97.69 383 GLY A O 1
ATOM 3122 N N . LYS A 1 384 ? -21.881 -10.845 11.449 1.00 98.00 384 LYS A N 1
ATOM 3123 C CA . LYS A 1 384 ? -22.497 -9.760 10.678 1.00 98.00 384 LYS A CA 1
ATOM 3124 C C . LYS A 1 384 ? -21.864 -8.444 11.066 1.00 98.00 384 LYS A C 1
ATOM 3126 O O . LYS A 1 384 ? -21.738 -8.171 12.260 1.00 98.00 384 LYS A O 1
ATOM 3131 N N . GLY A 1 385 ? -21.509 -7.632 10.084 1.00 98.12 385 GLY A N 1
ATOM 3132 C CA . GLY A 1 385 ? -20.819 -6.390 10.368 1.00 98.12 385 GLY A CA 1
ATOM 3133 C C . GLY A 1 385 ? -20.506 -5.553 9.144 1.00 98.12 385 GLY A C 1
ATOM 3134 O O . GLY A 1 385 ? -21.036 -5.770 8.054 1.00 98.12 385 GLY A O 1
ATOM 3135 N N . CYS A 1 386 ? -19.628 -4.584 9.359 1.00 98.25 386 CYS A N 1
ATOM 3136 C CA . CYS A 1 386 ? -19.078 -3.718 8.338 1.00 98.25 386 CYS A CA 1
ATOM 3137 C C . CYS A 1 386 ? -17.605 -3.434 8.639 1.00 98.25 386 CYS A C 1
ATOM 3139 O O . CYS A 1 386 ? -17.266 -3.013 9.744 1.00 98.25 386 CYS A O 1
ATOM 3141 N N . TYR A 1 387 ? -16.728 -3.651 7.662 1.00 98.50 387 TYR A N 1
ATOM 3142 C CA . TYR A 1 387 ? -15.319 -3.271 7.736 1.00 98.50 387 TYR A CA 1
ATOM 3143 C C . TYR A 1 387 ? -15.167 -1.811 7.310 1.00 98.50 387 TYR A C 1
ATOM 3145 O O . TYR A 1 387 ? -15.608 -1.436 6.220 1.00 98.50 387 TYR A O 1
ATOM 3153 N N . ILE A 1 388 ? -14.595 -0.979 8.181 1.00 97.94 388 ILE A N 1
ATOM 3154 C CA . ILE A 1 388 ? -14.650 0.491 8.059 1.00 97.94 388 ILE A CA 1
ATOM 3155 C C . ILE A 1 388 ? -13.276 1.154 7.969 1.00 97.94 388 ILE A C 1
ATOM 3157 O O . ILE A 1 388 ? -13.187 2.377 7.894 1.00 97.94 388 ILE A O 1
ATOM 3161 N N . GLY A 1 389 ? -12.199 0.380 7.991 1.00 97.06 389 GLY A N 1
ATOM 3162 C CA . GLY A 1 389 ? -10.865 0.921 7.813 1.00 97.06 389 GLY A CA 1
ATOM 3163 C C . GLY A 1 389 ? -9.788 0.050 8.415 1.00 97.06 389 GLY A C 1
ATOM 3164 O O . GLY A 1 389 ? -10.059 -0.948 9.086 1.00 97.06 389 GLY A O 1
ATOM 3165 N N . ASP A 1 390 ? -8.566 0.473 8.167 1.00 97.94 390 ASP A N 1
ATOM 3166 C CA . ASP A 1 390 ? -7.362 -0.244 8.526 1.00 97.94 390 ASP A CA 1
ATOM 3167 C C . ASP A 1 390 ? -6.147 0.679 8.485 1.00 97.94 390 ASP A C 1
ATOM 3169 O O . ASP A 1 390 ? -6.200 1.811 7.992 1.00 97.94 390 ASP A O 1
ATOM 3173 N N . GLN A 1 391 ? -5.066 0.184 9.071 1.00 97.81 391 GLN A N 1
ATOM 3174 C CA . GLN A 1 391 ? -3.794 0.874 9.144 1.00 97.81 391 GLN A CA 1
ATOM 3175 C C . GLN A 1 391 ? -2.651 -0.126 9.162 1.00 97.81 391 GLN A C 1
ATOM 3177 O O . GLN A 1 391 ? -2.741 -1.181 9.799 1.00 97.81 391 GLN A O 1
ATOM 3182 N N . VAL A 1 392 ? -1.557 0.269 8.527 1.00 98.12 392 VAL A N 1
ATOM 3183 C CA . VAL A 1 392 ? -0.265 -0.397 8.598 1.00 98.12 392 VAL A CA 1
ATOM 3184 C C . VAL A 1 392 ? 0.740 0.549 9.224 1.00 98.12 392 VAL A C 1
ATOM 3186 O O . VAL A 1 392 ? 0.890 1.685 8.783 1.00 98.12 392 VAL A O 1
ATOM 3189 N N . THR A 1 393 ? 1.453 0.045 10.225 1.00 98.38 393 THR A N 1
ATOM 3190 C CA . THR A 1 393 ? 2.665 0.657 10.771 1.00 98.38 393 THR A CA 1
ATOM 3191 C C . THR A 1 393 ? 3.796 -0.334 10.555 1.00 98.38 393 THR A C 1
ATOM 3193 O O . THR A 1 393 ? 3.783 -1.418 11.142 1.00 98.38 393 THR A O 1
ATOM 3196 N N . LEU A 1 394 ? 4.777 0.008 9.726 1.00 96.69 394 LEU A N 1
ATOM 3197 C CA . LEU A 1 394 ? 5.899 -0.880 9.436 1.00 96.69 394 LEU A CA 1
ATOM 3198 C C . LEU A 1 394 ? 7.241 -0.197 9.625 1.00 96.69 394 LEU A C 1
ATOM 3200 O O . LEU A 1 394 ? 7.349 1.020 9.501 1.00 96.69 394 LEU A O 1
ATOM 3204 N N . PHE A 1 395 ? 8.266 -1.005 9.880 1.00 97.25 395 PHE A N 1
ATOM 3205 C CA . PHE A 1 395 ? 9.657 -0.575 9.852 1.00 97.25 395 PHE A CA 1
ATOM 3206 C C . PHE A 1 395 ? 10.395 -1.336 8.753 1.00 97.25 395 PHE A C 1
ATOM 3208 O O . PHE A 1 395 ? 10.619 -2.544 8.877 1.00 97.25 395 PHE A O 1
ATOM 3215 N N . ASN A 1 396 ? 10.748 -0.628 7.683 1.00 94.31 396 ASN A N 1
ATOM 3216 C CA . ASN A 1 396 ? 11.544 -1.147 6.580 1.00 94.31 396 ASN A CA 1
ATOM 3217 C C . ASN A 1 396 ? 13.026 -1.176 6.980 1.00 94.31 396 ASN A C 1
ATOM 3219 O O . ASN A 1 396 ? 13.495 -0.308 7.713 1.00 94.31 396 ASN A O 1
ATOM 3223 N N . MET A 1 397 ? 13.768 -2.165 6.488 1.00 88.00 397 MET A N 1
ATOM 3224 C CA . MET A 1 397 ? 15.209 -2.327 6.718 1.00 88.00 397 MET A CA 1
ATOM 3225 C C . MET A 1 397 ? 16.044 -2.234 5.438 1.00 88.00 397 MET A C 1
ATOM 3227 O O . MET A 1 397 ? 17.277 -2.173 5.508 1.00 88.00 397 MET A O 1
ATOM 3231 N N . ALA A 1 398 ? 15.390 -2.184 4.276 1.00 85.56 398 ALA A N 1
ATOM 3232 C CA . ALA A 1 398 ? 16.031 -2.158 2.974 1.00 85.56 398 ALA A CA 1
ATOM 3233 C C . ALA A 1 398 ? 15.970 -0.774 2.315 1.00 85.56 398 ALA A C 1
ATOM 3235 O O . ALA A 1 398 ? 15.043 0.005 2.507 1.00 85.56 398 ALA A O 1
ATOM 3236 N N . GLU A 1 399 ? 16.962 -0.500 1.469 1.00 86.69 399 GLU A N 1
ATOM 3237 C CA . GLU A 1 399 ? 17.030 0.697 0.621 1.00 86.69 399 GLU A CA 1
ATOM 3238 C C . GLU A 1 399 ? 16.245 0.501 -0.689 1.00 86.69 399 GLU A C 1
ATOM 3240 O O . GLU A 1 399 ? 16.761 0.690 -1.791 1.00 86.69 399 GLU A O 1
ATOM 3245 N N . THR A 1 400 ? 15.020 -0.015 -0.587 1.00 88.19 400 THR A N 1
ATOM 3246 C CA . THR A 1 400 ? 14.136 -0.245 -1.734 1.00 88.19 400 THR A CA 1
ATOM 3247 C C . THR A 1 400 ? 12.680 -0.350 -1.290 1.00 88.19 400 THR A C 1
ATOM 3249 O O . THR A 1 400 ? 12.403 -0.505 -0.098 1.00 88.19 400 THR A O 1
ATOM 3252 N N . TRP A 1 401 ? 11.764 -0.279 -2.254 1.00 93.81 401 TRP A N 1
ATOM 3253 C CA . TRP A 1 401 ? 10.327 -0.217 -2.021 1.00 93.81 401 TRP A CA 1
ATOM 3254 C C . TRP A 1 401 ? 9.749 -1.517 -1.448 1.00 93.81 401 TRP A C 1
ATOM 3256 O O . TRP A 1 401 ? 10.162 -2.626 -1.817 1.00 93.81 401 TRP A O 1
ATOM 3266 N N . TRP A 1 402 ? 8.811 -1.367 -0.512 1.00 94.94 402 TRP A N 1
ATOM 3267 C CA . TRP A 1 402 ? 8.248 -2.460 0.283 1.00 94.94 402 TRP A CA 1
ATOM 3268 C C . TRP A 1 402 ? 6.847 -2.904 -0.136 1.00 94.94 402 TRP A C 1
ATOM 3270 O O . TRP A 1 402 ? 6.413 -3.954 0.336 1.00 94.94 402 TRP A O 1
ATOM 3280 N N . GLY A 1 403 ? 6.140 -2.109 -0.939 1.00 95.31 403 GLY A N 1
ATOM 3281 C CA . GLY A 1 403 ? 4.682 -2.081 -0.902 1.00 95.31 403 GLY A CA 1
ATOM 3282 C C . GLY A 1 403 ? 3.963 -2.247 -2.229 1.00 95.31 403 GLY A C 1
ATOM 3283 O O . GLY A 1 403 ? 2.913 -1.646 -2.368 1.00 95.31 403 GLY A O 1
ATOM 3284 N N . GLU A 1 404 ? 4.417 -3.074 -3.173 1.00 94.81 404 GLU A N 1
ATOM 3285 C CA . GLU A 1 404 ? 3.564 -3.352 -4.361 1.00 94.81 404 GLU A CA 1
ATOM 3286 C C . GLU A 1 404 ? 2.570 -4.477 -4.122 1.00 94.81 404 GLU A C 1
ATOM 3288 O O . GLU A 1 404 ? 2.078 -5.102 -5.046 1.00 94.81 404 GLU A O 1
ATOM 3293 N N . GLY A 1 405 ? 2.295 -4.780 -2.858 1.00 94.06 405 GLY A N 1
ATOM 3294 C CA . GLY A 1 405 ? 1.390 -5.856 -2.533 1.00 94.06 405 GLY A CA 1
ATOM 3295 C C . GLY A 1 405 ? -0.065 -5.464 -2.748 1.00 94.06 405 GLY A C 1
ATOM 3296 O O . GLY A 1 405 ? -0.552 -4.546 -2.087 1.00 94.06 405 GLY A O 1
ATOM 3297 N N . ASP A 1 406 ? -0.763 -6.219 -3.591 1.00 96.56 406 ASP A N 1
ATOM 3298 C CA . ASP A 1 406 ? -2.208 -6.120 -3.805 1.00 96.56 406 ASP A CA 1
ATOM 3299 C C . ASP A 1 406 ? -3.018 -6.502 -2.565 1.00 96.56 406 ASP A C 1
ATOM 3301 O O . ASP A 1 406 ? -2.835 -7.593 -2.006 1.00 96.56 406 ASP A O 1
ATOM 3305 N N . GLU A 1 407 ? -4.016 -5.696 -2.184 1.00 96.88 407 GLU A N 1
ATOM 3306 C CA . GLU A 1 407 ? -5.031 -6.168 -1.245 1.00 96.88 407 GLU A CA 1
ATOM 3307 C C . GLU A 1 407 ? -5.931 -7.225 -1.894 1.00 96.88 407 GLU A C 1
ATOM 3309 O O . GLU A 1 407 ? -6.271 -7.148 -3.075 1.00 96.88 407 GLU A O 1
ATOM 3314 N N . LYS A 1 408 ? -6.369 -8.205 -1.101 1.00 97.06 408 LYS A N 1
ATOM 3315 C CA . LYS A 1 408 ? -7.314 -9.253 -1.499 1.00 97.06 408 LYS A CA 1
ATOM 3316 C C . LYS A 1 408 ? -8.332 -9.475 -0.392 1.00 97.06 408 LYS A C 1
ATOM 3318 O O . LYS A 1 408 ? -8.058 -10.133 0.619 1.00 97.06 408 LYS A O 1
ATOM 3323 N N . ILE A 1 409 ? -9.527 -8.923 -0.592 1.00 98.00 409 ILE A N 1
ATOM 3324 C CA . ILE A 1 409 ? -10.610 -8.962 0.396 1.00 98.00 409 ILE A CA 1
ATOM 3325 C C . ILE A 1 409 ? -11.729 -9.878 -0.093 1.00 98.00 409 ILE A C 1
ATOM 3327 O O . ILE A 1 409 ? -12.295 -9.684 -1.170 1.00 98.00 409 ILE A O 1
ATOM 3331 N N . PHE A 1 410 ? -12.057 -10.871 0.728 1.00 98.06 410 PHE A N 1
ATOM 3332 C CA . PHE A 1 410 ? -13.116 -11.845 0.487 1.00 98.06 410 PHE A CA 1
ATOM 3333 C C . PHE A 1 410 ? -14.283 -11.572 1.427 1.00 98.06 410 PHE A C 1
ATOM 3335 O O . PHE A 1 410 ? -14.084 -11.418 2.636 1.00 98.06 410 PHE A O 1
ATOM 3342 N N . VAL A 1 411 ? -15.500 -11.576 0.893 1.00 98.25 411 VAL A N 1
ATOM 3343 C CA . VAL A 1 411 ? -16.722 -11.358 1.670 1.00 98.25 411 VAL A CA 1
ATOM 3344 C C . VAL A 1 411 ? -17.620 -12.584 1.548 1.00 98.25 411 VAL A C 1
ATOM 3346 O O . VAL A 1 411 ? -17.704 -13.214 0.503 1.00 98.25 411 VAL A O 1
ATOM 3349 N N . ASP A 1 412 ? -18.268 -12.971 2.643 1.00 97.75 412 ASP A N 1
ATOM 3350 C CA . ASP A 1 412 ? -19.330 -13.982 2.680 1.00 97.75 412 ASP A CA 1
ATOM 3351 C C . ASP A 1 412 ? -19.012 -15.324 1.986 1.00 97.75 412 ASP A C 1
ATOM 3353 O O . ASP A 1 412 ? -19.870 -15.957 1.368 1.00 97.75 412 ASP A O 1
ATOM 3357 N N . GLY A 1 413 ? -17.766 -15.793 2.131 1.00 93.44 413 GLY A N 1
ATOM 3358 C CA . GLY A 1 413 ? -17.319 -17.095 1.625 1.00 93.44 413 GLY A CA 1
ATOM 3359 C C . GLY A 1 413 ? -17.031 -17.130 0.121 1.00 93.44 413 GLY A C 1
ATOM 3360 O O . GLY A 1 413 ? -16.992 -18.214 -0.468 1.00 93.44 413 GLY A O 1
ATOM 3361 N N . GLU A 1 414 ? -16.839 -15.967 -0.503 1.00 95.44 414 GLU A N 1
ATOM 3362 C CA . GLU A 1 414 ? -16.376 -15.844 -1.884 1.00 95.44 414 GLU A CA 1
ATOM 3363 C C . GLU A 1 414 ? -15.102 -16.668 -2.147 1.00 95.44 414 GLU A C 1
ATOM 3365 O O . GLU A 1 414 ? -14.207 -16.774 -1.309 1.00 95.44 414 GLU A O 1
ATOM 3370 N N . LYS A 1 415 ? -15.014 -17.261 -3.346 1.00 92.88 415 LYS A N 1
ATOM 3371 C CA . LYS A 1 415 ? -13.842 -18.046 -3.785 1.00 92.88 415 LYS A CA 1
ATOM 3372 C C . LYS A 1 415 ? -12.770 -17.205 -4.474 1.00 92.88 415 LYS A C 1
ATOM 3374 O O . LYS A 1 415 ? -11.642 -17.662 -4.618 1.00 92.88 415 LYS A O 1
ATOM 3379 N N . PHE A 1 416 ? -13.148 -16.019 -4.932 1.00 94.69 416 PHE A N 1
ATOM 3380 C CA . PHE A 1 416 ? -12.288 -15.034 -5.570 1.00 94.69 416 PHE A CA 1
ATOM 3381 C C . PHE A 1 416 ? -12.627 -13.678 -4.946 1.00 94.69 416 PHE A C 1
ATOM 3383 O O . PHE A 1 416 ? -13.819 -13.427 -4.742 1.00 94.69 416 PHE A O 1
ATOM 3390 N N . PRO A 1 417 ? -11.635 -12.850 -4.588 1.00 96.06 417 PRO A N 1
ATOM 3391 C CA . PRO A 1 417 ? -11.888 -11.655 -3.799 1.00 96.06 417 PRO A CA 1
ATOM 3392 C C . PRO A 1 417 ? -12.733 -10.646 -4.587 1.00 96.06 417 PRO A C 1
ATOM 3394 O O . PRO A 1 417 ? -12.493 -10.401 -5.769 1.00 96.06 417 PRO A O 1
ATOM 3397 N N . SER A 1 418 ? -13.727 -10.047 -3.930 1.00 93.69 418 SER A N 1
ATOM 3398 C CA . SER A 1 418 ? -14.516 -8.945 -4.496 1.00 93.69 418 SER A CA 1
ATOM 3399 C C . SER A 1 418 ? -13.745 -7.623 -4.519 1.00 93.69 418 SER A C 1
ATOM 3401 O O . SER A 1 418 ? -14.144 -6.713 -5.248 1.00 93.69 418 SER A O 1
ATOM 3403 N N . SER A 1 419 ? -12.648 -7.524 -3.758 1.00 96.06 419 SER A N 1
ATOM 3404 C CA . SER A 1 419 ? -11.672 -6.435 -3.834 1.00 96.06 419 SER A CA 1
ATOM 3405 C C . SER A 1 419 ? -10.287 -6.995 -4.120 1.00 96.06 419 SER A C 1
ATOM 3407 O O . SER A 1 419 ? -9.759 -7.734 -3.289 1.00 96.06 419 SER A O 1
ATOM 3409 N N . ILE A 1 420 ? -9.716 -6.632 -5.268 1.00 95.56 420 ILE A N 1
ATOM 3410 C CA . ILE A 1 420 ? -8.331 -6.931 -5.635 1.00 95.56 420 ILE A CA 1
ATOM 3411 C C . ILE A 1 420 ? -7.622 -5.655 -6.100 1.00 95.56 420 ILE A C 1
ATOM 3413 O O . ILE A 1 420 ? -8.170 -4.911 -6.923 1.00 95.56 420 ILE A O 1
ATOM 3417 N N . GLY A 1 421 ? -6.462 -5.400 -5.503 1.00 94.94 421 GLY A N 1
ATOM 3418 C CA . GLY A 1 421 ? -5.661 -4.189 -5.659 1.00 94.94 421 GLY A CA 1
ATOM 3419 C C . GLY A 1 421 ? -4.777 -4.119 -6.893 1.00 94.94 421 GLY A C 1
ATOM 3420 O O . GLY A 1 421 ? -5.004 -4.843 -7.864 1.00 94.94 421 GLY A O 1
ATOM 3421 N N . THR A 1 422 ? -3.822 -3.192 -6.804 1.00 96.19 422 THR A N 1
ATOM 3422 C CA . THR A 1 422 ? -2.729 -2.936 -7.764 1.00 96.19 422 THR A CA 1
ATOM 3423 C C . THR A 1 422 ? -1.419 -2.506 -7.062 1.00 96.19 422 THR A C 1
ATOM 3425 O O . THR A 1 422 ? -0.549 -1.896 -7.667 1.00 96.19 422 THR A O 1
ATOM 3428 N N . GLY A 1 423 ? -1.336 -2.688 -5.739 1.00 96.19 423 GLY A N 1
ATOM 3429 C CA . GLY A 1 423 ? -0.286 -2.116 -4.888 1.00 96.19 423 GLY A CA 1
ATOM 3430 C C . GLY A 1 423 ? -0.788 -1.594 -3.537 1.00 96.19 423 GLY A C 1
ATOM 3431 O O . GLY A 1 423 ? -1.951 -1.204 -3.370 1.00 96.19 423 GLY A O 1
ATOM 3432 N N . SER A 1 424 ? 0.093 -1.568 -2.533 1.00 97.38 424 SER A N 1
ATOM 3433 C CA . SER A 1 424 ? -0.265 -1.117 -1.182 1.00 97.38 424 SER A CA 1
ATOM 3434 C C . SER A 1 424 ? -0.432 0.402 -1.128 1.00 97.38 424 SER A C 1
ATOM 3436 O O . SER A 1 424 ? -1.332 0.903 -0.453 1.00 97.38 424 SER A O 1
ATOM 3438 N N . GLU A 1 425 ? 0.390 1.158 -1.852 1.00 97.31 425 GLU A N 1
ATOM 3439 C CA . GLU A 1 425 ? 0.247 2.608 -1.990 1.00 97.31 425 GLU A CA 1
ATOM 3440 C C . GLU A 1 425 ? -1.060 2.996 -2.690 1.00 97.31 425 GLU A C 1
ATOM 3442 O O . GLU A 1 425 ? -1.746 3.926 -2.255 1.00 97.31 425 GLU A O 1
ATOM 3447 N N . ASP A 1 426 ? -1.460 2.219 -3.696 1.00 97.69 426 ASP A N 1
ATOM 3448 C CA . ASP A 1 426 ? -2.687 2.408 -4.470 1.00 97.69 426 ASP A CA 1
ATOM 3449 C C . ASP A 1 426 ? -3.930 2.157 -3.605 1.00 97.69 426 ASP A C 1
ATOM 3451 O O . ASP A 1 426 ? -4.930 2.899 -3.635 1.00 97.69 426 ASP A O 1
ATOM 3455 N N . TYR A 1 427 ? -3.850 1.120 -2.765 1.00 97.81 427 TYR A N 1
ATOM 3456 C CA . TYR A 1 427 ? -4.847 0.812 -1.748 1.00 97.81 427 TYR A CA 1
ATOM 3457 C C . TYR A 1 427 ? -5.026 1.968 -0.757 1.00 97.81 427 TYR A C 1
ATOM 3459 O O . TYR A 1 427 ? -6.168 2.342 -0.448 1.00 97.81 427 TYR A O 1
ATOM 3467 N N . TYR A 1 428 ? -3.916 2.571 -0.316 1.00 98.19 428 TYR A N 1
ATOM 3468 C CA . TYR A 1 428 ? -3.881 3.759 0.544 1.00 98.19 428 TYR A CA 1
ATOM 3469 C C . TYR A 1 428 ? -4.038 5.085 -0.217 1.00 98.19 428 TYR A C 1
ATOM 3471 O O . TYR A 1 428 ? -4.107 6.152 0.390 1.00 98.19 428 TYR A O 1
ATOM 3479 N N . GLY A 1 429 ? -4.229 5.022 -1.535 1.00 97.38 429 GLY A N 1
ATOM 3480 C CA . GLY A 1 429 ? -4.664 6.118 -2.389 1.00 97.38 429 GLY A CA 1
ATOM 3481 C C . GLY A 1 429 ? -3.579 7.099 -2.831 1.00 97.38 429 GLY A C 1
ATOM 3482 O O . GLY A 1 429 ? -3.936 8.102 -3.450 1.00 97.38 429 GLY A O 1
ATOM 3483 N N . TYR A 1 430 ? -2.301 6.832 -2.566 1.00 97.88 430 TYR A N 1
ATOM 3484 C CA . TYR A 1 430 ? -1.182 7.547 -3.195 1.00 97.88 430 TYR A CA 1
ATOM 3485 C C . TYR A 1 430 ? -0.603 6.700 -4.339 1.00 97.88 430 TYR A C 1
ATOM 3487 O O . TYR A 1 430 ? -1.335 5.871 -4.868 1.00 97.88 430 TYR A O 1
ATOM 3495 N N . ALA A 1 431 ? 0.608 6.989 -4.819 1.00 97.44 431 ALA A N 1
ATOM 3496 C CA . ALA A 1 431 ? 1.233 6.271 -5.932 1.00 97.44 431 ALA A CA 1
ATOM 3497 C C . ALA A 1 431 ? 2.769 6.380 -5.875 1.00 97.44 431 ALA A C 1
ATOM 3499 O O . ALA A 1 431 ? 3.302 7.250 -5.177 1.00 97.44 431 ALA A O 1
ATOM 3500 N N . PHE A 1 432 ? 3.467 5.517 -6.626 1.00 95.38 432 PHE A N 1
ATOM 3501 C CA . PHE A 1 432 ? 4.929 5.534 -6.834 1.00 95.38 432 PHE A CA 1
ATOM 3502 C C . PHE A 1 432 ? 5.771 5.470 -5.542 1.00 95.38 432 PHE A C 1
ATOM 3504 O O . PHE A 1 432 ? 6.929 5.890 -5.517 1.00 95.38 432 PHE A O 1
ATOM 3511 N N . GLY A 1 433 ? 5.199 4.966 -4.444 1.00 96.44 433 GLY A N 1
ATOM 3512 C CA . GLY A 1 433 ? 5.879 4.871 -3.149 1.00 96.44 433 GLY A CA 1
ATOM 3513 C C . GLY A 1 433 ? 6.295 6.217 -2.532 1.00 96.44 433 GLY A C 1
ATOM 3514 O O . GLY A 1 433 ? 7.149 6.232 -1.641 1.00 96.44 433 GLY A O 1
ATOM 3515 N N . HIS A 1 434 ? 5.729 7.344 -2.984 1.00 96.69 434 HIS A N 1
ATOM 3516 C CA . HIS A 1 434 ? 6.111 8.686 -2.528 1.00 96.69 434 HIS A CA 1
ATOM 3517 C C . HIS A 1 434 ? 6.169 8.802 -0.993 1.00 96.69 434 HIS A C 1
ATOM 3519 O O . HIS A 1 434 ? 5.198 8.426 -0.344 1.00 96.69 434 HIS A O 1
ATOM 3525 N N . PRO A 1 435 ? 7.289 9.275 -0.402 1.00 96.38 435 PRO A N 1
ATOM 3526 C CA . PRO A 1 435 ? 7.495 9.270 1.050 1.00 96.38 435 PRO A CA 1
ATOM 3527 C C . PRO A 1 435 ? 6.951 10.512 1.771 1.00 96.38 435 PRO A C 1
ATOM 3529 O O . PRO A 1 435 ? 7.095 10.638 2.994 1.00 96.38 435 PRO A O 1
ATOM 3532 N N . GLU A 1 436 ? 6.465 11.506 1.022 1.00 97.12 436 GLU A N 1
ATOM 3533 C CA . GLU A 1 436 ? 6.038 12.773 1.591 1.00 97.12 436 GLU A CA 1
ATOM 3534 C C . GLU A 1 436 ? 4.736 12.618 2.384 1.00 97.12 436 GLU A C 1
ATOM 3536 O O . GLU A 1 436 ? 3.723 12.182 1.830 1.00 97.12 436 GLU A O 1
ATOM 3541 N N . PRO A 1 437 ? 4.706 13.069 3.651 1.00 97.12 437 PRO A N 1
ATOM 3542 C CA . PRO A 1 437 ? 3.534 12.887 4.482 1.00 97.12 437 PRO A CA 1
ATOM 3543 C C . PRO A 1 437 ? 2.338 13.667 3.935 1.00 97.12 437 PRO A C 1
ATOM 3545 O O . PRO A 1 437 ? 2.459 14.807 3.472 1.00 97.12 437 PRO A O 1
ATOM 3548 N N . PHE A 1 438 ? 1.153 13.077 4.049 1.00 97.88 438 PHE A N 1
ATOM 3549 C CA . PHE A 1 438 ? -0.096 13.714 3.653 1.00 97.88 438 PHE A CA 1
ATOM 3550 C C . PHE A 1 438 ? -1.259 13.316 4.554 1.00 97.88 438 PHE A C 1
ATOM 3552 O O . PHE A 1 438 ? -1.254 12.288 5.231 1.00 97.88 438 PHE A O 1
ATOM 3559 N N . SER A 1 439 ? -2.303 14.140 4.517 1.00 96.75 439 SER A N 1
ATOM 3560 C CA . SER A 1 439 ? -3.561 13.907 5.213 1.00 96.75 439 SER A CA 1
ATOM 3561 C C . SER A 1 439 ? -4.745 14.210 4.310 1.00 96.75 439 SER A C 1
ATOM 3563 O O . SER A 1 439 ? -4.813 15.256 3.666 1.00 96.75 439 SER A O 1
ATOM 3565 N N . HIS A 1 440 ? -5.698 13.291 4.303 1.00 97.50 440 HIS A N 1
ATOM 3566 C CA . HIS A 1 440 ? -6.981 13.401 3.636 1.00 97.50 440 HIS A CA 1
ATOM 3567 C C . HIS A 1 440 ? -8.063 12.839 4.580 1.00 97.50 440 HIS A C 1
ATOM 3569 O O . HIS A 1 440 ? -7.768 11.961 5.393 1.00 97.50 440 HIS A O 1
ATOM 3575 N N . PRO A 1 441 ? -9.334 13.278 4.498 1.00 97.38 441 PRO A N 1
ATOM 3576 C CA . PRO A 1 441 ? -10.406 12.754 5.349 1.00 97.38 441 PRO A CA 1
ATOM 3577 C C . PRO A 1 441 ? -10.500 11.219 5.422 1.00 97.38 441 PRO A C 1
ATOM 3579 O O . PRO A 1 441 ? -10.834 10.684 6.479 1.00 97.38 441 PRO A O 1
ATOM 3582 N N . PHE A 1 442 ? -10.177 10.521 4.330 1.00 97.88 442 PHE A N 1
ATOM 3583 C CA . PHE A 1 442 ? -10.310 9.061 4.207 1.00 97.88 442 PHE A CA 1
ATOM 3584 C C . PHE A 1 442 ? -8.987 8.288 4.128 1.00 97.88 442 PHE A C 1
ATOM 3586 O O . PHE A 1 442 ? -9.008 7.073 4.270 1.00 97.88 442 PHE A O 1
ATOM 3593 N N . ILE A 1 443 ? -7.852 8.947 3.894 1.00 98.06 443 ILE A N 1
ATOM 3594 C CA . ILE A 1 443 ? -6.541 8.292 3.735 1.00 98.06 443 ILE A CA 1
ATOM 3595 C C . ILE A 1 443 ? -5.439 9.183 4.307 1.00 98.06 443 ILE A C 1
ATOM 3597 O O . ILE A 1 443 ? -5.565 10.407 4.292 1.00 98.06 443 ILE A O 1
ATOM 3601 N N . SER A 1 444 ? -4.360 8.607 4.821 1.00 98.06 444 SER A N 1
ATOM 3602 C CA . SER A 1 444 ? -3.226 9.396 5.312 1.00 98.06 444 SER A CA 1
ATOM 3603 C C . SER A 1 444 ? -1.950 8.572 5.313 1.00 98.06 444 SER A C 1
ATOM 3605 O O . SER A 1 444 ? -1.982 7.400 5.686 1.00 98.06 444 SER A O 1
ATOM 3607 N N . GLU A 1 445 ? -0.838 9.237 5.022 1.00 98.25 445 GLU A N 1
ATOM 3608 C CA . GLU A 1 445 ? 0.503 8.764 5.346 1.00 98.25 445 GLU A CA 1
ATOM 3609 C C . GLU A 1 445 ? 1.146 9.792 6.297 1.00 98.25 445 GLU A C 1
ATOM 3611 O O . GLU A 1 445 ? 1.626 10.831 5.846 1.00 98.25 445 GLU A O 1
ATOM 3616 N N . PRO A 1 446 ? 1.104 9.599 7.630 1.00 97.38 446 PRO A N 1
ATOM 3617 C CA . PRO A 1 446 ? 1.765 10.511 8.569 1.00 97.38 446 PRO A CA 1
ATOM 3618 C C . PRO A 1 446 ? 3.293 10.520 8.428 1.00 97.38 446 PRO A C 1
ATOM 3620 O O . PRO A 1 446 ? 3.939 11.510 8.768 1.00 97.38 446 PRO A O 1
ATOM 3623 N N . THR A 1 447 ? 3.870 9.416 7.947 1.00 97.31 447 THR A N 1
ATOM 3624 C CA . THR A 1 447 ? 5.286 9.295 7.593 1.00 97.31 447 THR A CA 1
ATOM 3625 C C . THR A 1 447 ? 5.457 8.213 6.530 1.00 97.31 447 THR A C 1
ATOM 3627 O O . THR A 1 447 ? 4.999 7.089 6.730 1.00 97.31 447 THR A O 1
ATOM 3630 N N . GLY A 1 448 ? 6.145 8.538 5.437 1.00 97.00 448 GLY A N 1
ATOM 3631 C CA . GLY A 1 448 ? 6.644 7.589 4.438 1.00 97.00 448 GLY A CA 1
ATOM 3632 C C . GLY A 1 448 ? 8.165 7.448 4.480 1.00 97.00 448 GLY A C 1
ATOM 3633 O O . GLY A 1 448 ? 8.784 7.005 3.515 1.00 97.00 448 GLY A O 1
ATOM 3634 N N . ALA A 1 449 ? 8.805 7.841 5.589 1.00 95.75 449 ALA A N 1
ATOM 3635 C CA . ALA A 1 449 ? 10.264 7.832 5.720 1.00 95.75 449 ALA A CA 1
ATOM 3636 C C . ALA A 1 449 ? 10.882 6.438 5.497 1.00 95.75 449 ALA A C 1
ATOM 3638 O O . ALA A 1 449 ? 12.035 6.346 5.087 1.00 95.75 449 ALA A O 1
ATOM 3639 N N . GLY A 1 450 ? 10.121 5.368 5.751 1.00 95.62 450 GLY A N 1
ATOM 3640 C CA . GLY A 1 450 ? 10.508 3.982 5.497 1.00 95.62 450 GLY A CA 1
ATOM 3641 C C . GLY A 1 450 ? 10.230 3.468 4.079 1.00 95.62 450 GLY A C 1
ATOM 3642 O O . GLY A 1 450 ? 10.487 2.296 3.815 1.00 95.62 450 GLY A O 1
ATOM 3643 N N . ASN A 1 451 ? 9.699 4.280 3.155 1.00 96.44 451 ASN A N 1
ATOM 3644 C CA . ASN A 1 451 ? 9.234 3.772 1.857 1.00 96.44 451 ASN A CA 1
ATOM 3645 C C . ASN A 1 451 ? 10.378 3.189 1.015 1.00 96.44 451 ASN A C 1
ATOM 3647 O O . ASN A 1 451 ? 10.257 2.076 0.517 1.00 96.44 451 ASN A O 1
ATOM 3651 N N . PHE A 1 452 ? 11.517 3.881 0.930 1.00 92.31 452 PHE A N 1
ATOM 3652 C CA . PHE A 1 452 ? 12.670 3.457 0.119 1.00 92.31 452 PHE A CA 1
ATOM 3653 C C . PHE A 1 452 ? 13.977 3.311 0.903 1.00 92.31 452 PHE A C 1
ATOM 3655 O O . PHE A 1 452 ? 15.019 3.063 0.302 1.00 92.31 452 PHE A O 1
ATOM 3662 N N . VAL A 1 453 ? 13.958 3.501 2.221 1.00 89.38 453 VAL A N 1
ATOM 3663 C CA . VAL A 1 453 ? 15.141 3.429 3.091 1.00 89.38 453 VAL A CA 1
ATOM 3664 C C . VAL A 1 453 ? 14.764 2.826 4.444 1.00 89.38 453 VAL A C 1
ATOM 3666 O O . VAL A 1 453 ? 13.577 2.781 4.774 1.00 89.38 453 VAL A O 1
ATOM 3669 N N . PRO A 1 454 ? 15.743 2.388 5.260 1.00 91.25 454 PRO A N 1
ATOM 3670 C CA . PRO A 1 454 ? 15.454 1.927 6.607 1.00 91.25 454 PRO A CA 1
ATOM 3671 C C . PRO A 1 454 ? 14.734 3.001 7.429 1.00 91.25 454 PRO A C 1
ATOM 3673 O O . PRO A 1 454 ? 15.259 4.100 7.615 1.00 91.25 454 PRO A O 1
ATOM 3676 N N . GLY A 1 455 ? 13.543 2.693 7.933 1.00 94.81 455 GLY A N 1
ATOM 3677 C CA . GLY A 1 455 ? 12.701 3.683 8.596 1.00 94.81 455 GLY A CA 1
ATOM 3678 C C . GLY A 1 455 ? 11.261 3.228 8.770 1.00 94.81 455 GLY A C 1
ATOM 3679 O O . GLY A 1 455 ? 10.870 2.153 8.315 1.00 94.81 455 GLY A O 1
ATOM 3680 N N . MET A 1 456 ? 10.468 4.062 9.444 1.00 96.88 456 MET A N 1
ATOM 3681 C CA . MET A 1 456 ? 9.060 3.774 9.701 1.00 96.88 456 MET A CA 1
ATOM 3682 C C . MET A 1 456 ? 8.155 4.385 8.628 1.00 96.88 456 MET A C 1
ATOM 3684 O O . MET A 1 456 ? 8.319 5.555 8.267 1.00 96.88 456 MET A O 1
ATOM 3688 N N . THR A 1 457 ? 7.164 3.607 8.204 1.00 98.12 457 THR A N 1
ATOM 3689 C CA . THR A 1 457 ? 6.040 4.054 7.380 1.00 98.12 457 THR A CA 1
ATOM 3690 C C . THR A 1 457 ? 4.734 3.790 8.121 1.00 98.12 457 THR A C 1
ATOM 3692 O O . THR A 1 457 ? 4.568 2.731 8.731 1.00 98.12 457 THR A O 1
ATOM 3695 N N . VAL A 1 458 ? 3.812 4.751 8.073 1.00 98.44 458 VAL A N 1
ATOM 3696 C CA . VAL A 1 458 ? 2.446 4.601 8.587 1.00 98.44 458 VAL A CA 1
ATOM 3697 C C . VAL A 1 458 ? 1.483 4.958 7.474 1.00 98.44 458 VAL A C 1
ATOM 3699 O O . VAL A 1 458 ? 1.531 6.074 6.975 1.00 98.44 458 VAL A O 1
ATOM 3702 N N . ASN A 1 459 ? 0.587 4.042 7.134 1.00 98.38 459 ASN A N 1
ATOM 3703 C CA . ASN A 1 459 ? -0.464 4.250 6.149 1.00 98.38 459 ASN A CA 1
ATOM 3704 C C . ASN A 1 459 ? -1.818 3.895 6.750 1.00 98.38 459 ASN A C 1
ATOM 3706 O O . ASN A 1 459 ? -1.940 2.892 7.452 1.00 98.38 459 ASN A O 1
ATOM 3710 N N . MET A 1 460 ? -2.841 4.703 6.481 1.00 97.12 460 MET A N 1
ATOM 3711 C CA . MET A 1 460 ? -4.192 4.461 6.986 1.00 97.12 460 MET A CA 1
ATOM 3712 C C . MET A 1 460 ? -5.258 4.720 5.933 1.00 97.12 460 MET A C 1
ATOM 3714 O O . MET A 1 460 ? -5.155 5.646 5.125 1.00 97.12 460 MET A O 1
ATOM 3718 N N . ARG A 1 461 ? -6.330 3.930 6.008 1.00 97.62 461 ARG A N 1
ATOM 3719 C CA . ARG A 1 461 ? -7.541 4.093 5.212 1.00 97.62 461 ARG A CA 1
ATOM 3720 C C . ARG A 1 461 ? -8.761 4.016 6.114 1.00 97.62 461 ARG A C 1
ATOM 3722 O O . ARG A 1 461 ? -8.987 3.035 6.817 1.00 97.62 461 ARG A O 1
ATOM 3729 N N . HIS A 1 462 ? -9.595 5.041 6.047 1.00 96.19 462 HIS A N 1
ATOM 3730 C CA . HIS A 1 462 ? -10.913 5.084 6.661 1.00 96.19 462 HIS A CA 1
ATOM 3731 C C . HIS A 1 462 ? -11.967 5.041 5.569 1.00 96.19 462 HIS A C 1
ATOM 3733 O O . HIS A 1 462 ? -11.935 5.817 4.616 1.00 96.19 462 HIS A O 1
ATOM 3739 N N . ARG A 1 463 ? -12.922 4.135 5.726 1.00 96.56 463 ARG A N 1
ATOM 3740 C CA . ARG A 1 463 ? -13.952 3.870 4.733 1.00 96.56 463 ARG A CA 1
ATOM 3741 C C . ARG A 1 463 ? -15.247 4.536 5.155 1.00 96.56 463 ARG A C 1
ATOM 3743 O O . ARG A 1 463 ? -15.706 4.365 6.285 1.00 96.56 463 ARG A O 1
ATOM 3750 N N . SER A 1 464 ? -15.822 5.297 4.233 1.00 95.50 464 SER A N 1
ATOM 3751 C CA . SER A 1 464 ? -17.132 5.921 4.411 1.00 95.50 464 SER A CA 1
ATOM 3752 C C . SER A 1 464 ? -18.126 5.235 3.481 1.00 95.50 464 SER A C 1
ATOM 3754 O O . SER A 1 464 ? -18.619 4.153 3.801 1.00 95.50 464 SER A O 1
ATOM 3756 N N . LEU A 1 465 ? -18.360 5.774 2.281 1.00 97.88 465 LEU A N 1
ATOM 3757 C CA . LEU A 1 465 ? -19.252 5.115 1.329 1.00 97.88 465 LEU A CA 1
ATOM 3758 C C . LEU A 1 465 ? -18.714 3.767 0.821 1.00 97.88 465 LEU A C 1
ATOM 3760 O O . LEU A 1 465 ? -19.497 2.898 0.442 1.00 97.88 465 LEU A O 1
ATOM 3764 N N . ASP A 1 466 ? -17.403 3.564 0.858 1.00 97.69 466 ASP A N 1
ATOM 3765 C CA . ASP A 1 466 ? -16.708 2.333 0.478 1.00 97.69 466 ASP A CA 1
ATOM 3766 C C . ASP A 1 466 ? -16.432 1.395 1.672 1.00 97.69 466 ASP A C 1
ATOM 3768 O O . ASP A 1 466 ? -15.484 0.601 1.652 1.00 97.69 466 ASP A O 1
ATOM 3772 N N . ALA A 1 467 ? -17.237 1.490 2.735 1.00 98.00 467 ALA A N 1
ATOM 3773 C CA . ALA A 1 467 ? -17.243 0.502 3.807 1.00 98.00 467 ALA A CA 1
ATOM 3774 C C . ALA A 1 467 ? -17.771 -0.852 3.293 1.00 98.00 467 ALA A C 1
ATOM 3776 O O . ALA A 1 467 ? -18.636 -0.897 2.415 1.00 98.00 467 ALA A O 1
ATOM 3777 N N . ILE A 1 468 ? -17.238 -1.957 3.824 1.00 98.50 468 ILE A N 1
ATOM 3778 C CA . ILE A 1 468 ? -17.497 -3.313 3.314 1.00 98.50 468 ILE A CA 1
ATOM 3779 C C . ILE A 1 468 ? -18.460 -4.043 4.259 1.00 98.50 468 ILE A C 1
ATOM 3781 O O . ILE A 1 468 ? -18.011 -4.586 5.275 1.00 98.50 468 ILE A O 1
ATOM 3785 N N . PRO A 1 469 ? -19.776 -4.062 3.984 1.00 98.12 469 PRO A N 1
ATOM 3786 C CA . PRO A 1 469 ? -20.710 -4.860 4.766 1.00 98.12 469 PRO A CA 1
ATOM 3787 C C . PRO A 1 469 ? -20.488 -6.356 4.516 1.00 98.12 469 PRO A C 1
ATOM 3789 O O . PRO A 1 469 ? -20.213 -6.772 3.393 1.00 98.12 469 PRO A O 1
ATOM 3792 N N . PHE A 1 470 ? -20.659 -7.170 5.556 1.00 98.31 470 PHE A N 1
ATOM 3793 C CA . PHE A 1 470 ? -20.604 -8.629 5.471 1.00 98.31 470 PHE A CA 1
ATOM 3794 C C . PHE A 1 470 ? -21.741 -9.265 6.277 1.00 98.31 470 PHE A C 1
ATOM 3796 O O . PHE A 1 470 ? -22.036 -8.865 7.409 1.00 98.31 470 PHE A O 1
ATOM 3803 N N . GLY A 1 471 ? -22.414 -10.251 5.682 1.00 97.06 471 GLY A N 1
ATOM 3804 C CA . GLY A 1 471 ? -23.560 -10.941 6.277 1.00 97.06 471 GLY A CA 1
ATOM 3805 C C . GLY A 1 471 ? -23.210 -12.217 7.050 1.00 97.06 471 GLY A C 1
ATOM 3806 O O . GLY A 1 471 ? -24.037 -12.717 7.820 1.00 97.06 471 GLY A O 1
ATOM 3807 N N . SER A 1 472 ? -22.019 -12.759 6.824 1.00 97.88 472 SER A N 1
ATOM 3808 C CA . SER A 1 472 ? -21.537 -14.021 7.385 1.00 97.88 472 SER A CA 1
ATOM 3809 C C . SER A 1 472 ? -20.036 -14.029 7.670 1.00 97.88 472 SER A C 1
ATOM 3811 O O . SER A 1 472 ? -19.635 -14.618 8.676 1.00 97.88 472 SER A O 1
ATOM 3813 N N . SER A 1 473 ? -19.201 -13.391 6.841 1.00 98.50 473 SER A N 1
ATOM 3814 C CA . SER A 1 473 ? -17.760 -13.307 7.100 1.00 98.50 473 SER A CA 1
ATOM 3815 C C . SER A 1 473 ? -17.034 -12.282 6.235 1.00 98.50 473 SER A C 1
ATOM 3817 O O . SER A 1 473 ? -17.464 -12.003 5.121 1.00 98.50 473 SER A O 1
ATOM 3819 N N . ILE A 1 474 ? -15.870 -11.827 6.691 1.00 98.62 474 ILE A N 1
ATOM 3820 C CA . ILE A 1 474 ? -14.882 -11.108 5.880 1.00 98.62 474 ILE A CA 1
ATOM 3821 C C . ILE A 1 474 ? -13.480 -11.670 6.145 1.00 98.62 474 ILE A C 1
ATOM 3823 O O . ILE A 1 474 ? -13.157 -12.025 7.280 1.00 98.62 474 ILE A O 1
ATOM 3827 N N . SER A 1 475 ? -12.656 -11.747 5.101 1.00 98.25 475 SER A N 1
ATOM 3828 C CA . SER A 1 475 ? -11.219 -12.022 5.170 1.00 98.25 475 SER A CA 1
ATOM 3829 C C . SER A 1 475 ? -10.479 -10.920 4.423 1.00 98.25 475 SER A C 1
ATOM 3831 O O . SER A 1 475 ? -10.618 -10.813 3.207 1.00 98.25 475 SER A O 1
ATOM 3833 N N . SER A 1 476 ? -9.742 -10.082 5.151 1.00 98.00 476 SER A N 1
ATOM 3834 C CA . SER A 1 476 ? -8.953 -8.985 4.585 1.00 98.00 476 SER A CA 1
ATOM 3835 C C . SER A 1 476 ? -7.477 -9.367 4.589 1.00 98.00 476 SER A C 1
ATOM 3837 O O . SER A 1 476 ? -6.903 -9.611 5.654 1.00 98.00 476 SER A O 1
ATOM 3839 N N . ASN A 1 477 ? -6.883 -9.450 3.403 1.00 97.56 477 ASN A N 1
ATOM 3840 C CA . ASN A 1 477 ? -5.490 -9.829 3.197 1.00 97.56 477 ASN A CA 1
ATOM 3841 C C . ASN A 1 477 ? -4.806 -8.804 2.294 1.00 97.56 477 ASN A C 1
ATOM 3843 O O . ASN A 1 477 ? -5.476 -8.096 1.544 1.00 97.56 477 ASN A O 1
ATOM 3847 N N . ILE A 1 478 ? -3.484 -8.755 2.357 1.00 97.06 478 ILE A N 1
ATOM 3848 C CA . ILE A 1 478 ? -2.643 -7.982 1.445 1.00 97.06 478 ILE A CA 1
ATOM 3849 C C . ILE A 1 478 ? -1.372 -8.772 1.172 1.00 97.06 478 ILE A C 1
ATOM 3851 O O . ILE A 1 478 ? -0.887 -9.487 2.052 1.00 97.06 478 ILE A O 1
ATOM 3855 N N . GLU A 1 479 ? -0.846 -8.691 -0.041 1.00 96.38 479 GLU A N 1
ATOM 3856 C CA . GLU A 1 479 ? 0.427 -9.331 -0.343 1.00 96.38 479 GLU A CA 1
ATOM 3857 C C . GLU A 1 479 ? 1.574 -8.659 0.417 1.00 96.38 479 GLU A C 1
ATOM 3859 O O . GLU A 1 479 ? 1.676 -7.436 0.490 1.00 96.38 479 GLU A O 1
ATOM 3864 N N . LEU A 1 480 ? 2.499 -9.461 0.940 1.00 95.81 480 LEU A N 1
ATOM 3865 C CA . LEU A 1 480 ? 3.810 -8.973 1.337 1.00 95.81 480 LEU A CA 1
ATOM 3866 C C . LEU A 1 480 ? 4.743 -9.012 0.118 1.00 95.81 480 LEU A C 1
ATOM 3868 O O . LEU A 1 480 ? 5.494 -9.973 -0.080 1.00 95.81 480 LEU A O 1
ATOM 3872 N N . TRP A 1 481 ? 4.675 -7.961 -0.702 1.00 93.75 481 TRP A N 1
ATOM 3873 C CA . TRP A 1 481 ? 5.460 -7.813 -1.929 1.00 93.75 481 TRP A CA 1
ATOM 3874 C C . TRP A 1 481 ? 6.482 -6.679 -1.823 1.00 93.75 481 TRP A C 1
ATOM 3876 O O . TRP A 1 481 ? 6.201 -5.514 -2.074 1.00 93.75 481 TRP A O 1
ATOM 3886 N N . HIS A 1 482 ? 7.705 -7.040 -1.438 1.00 93.31 482 HIS A N 1
ATOM 3887 C CA . HIS A 1 482 ? 8.813 -6.101 -1.245 1.00 93.31 482 HIS A CA 1
ATOM 3888 C C . HIS A 1 482 ? 9.906 -6.344 -2.288 1.00 93.31 482 HIS A C 1
ATOM 3890 O O . HIS A 1 482 ? 10.261 -7.493 -2.517 1.00 93.31 482 HIS A O 1
ATOM 3896 N N . TRP A 1 483 ? 10.540 -5.323 -2.860 1.00 85.62 483 TRP A N 1
ATOM 3897 C CA . TRP A 1 483 ? 11.638 -5.511 -3.825 1.00 85.62 483 TRP A CA 1
ATOM 3898 C C . TRP A 1 483 ? 12.896 -6.205 -3.270 1.00 85.62 483 TRP A C 1
ATOM 3900 O O . TRP A 1 483 ? 13.649 -6.821 -4.025 1.00 85.62 483 TRP A O 1
ATOM 3910 N N . ALA A 1 484 ? 13.124 -6.163 -1.955 1.00 85.94 484 ALA A N 1
ATOM 3911 C CA . ALA A 1 484 ? 14.225 -6.861 -1.300 1.00 85.94 484 ALA A CA 1
ATOM 3912 C C . ALA A 1 484 ? 13.748 -8.139 -0.607 1.00 85.94 484 ALA A C 1
ATOM 3914 O O . ALA A 1 484 ? 12.650 -8.195 -0.065 1.00 85.94 484 ALA A O 1
ATOM 3915 N N . SER A 1 485 ? 14.632 -9.138 -0.550 1.00 84.94 485 SER A N 1
ATOM 3916 C CA . SER A 1 485 ? 14.541 -10.227 0.424 1.00 84.94 485 SER A CA 1
ATOM 3917 C C . SER A 1 485 ? 15.200 -9.775 1.730 1.00 84.94 485 SER A C 1
ATOM 3919 O O . SER A 1 485 ? 16.392 -9.992 1.938 1.00 84.94 485 SER A O 1
ATOM 3921 N N . THR A 1 486 ? 14.425 -9.122 2.590 1.00 86.62 486 THR A N 1
ATOM 3922 C CA . THR A 1 486 ? 14.824 -8.652 3.927 1.00 86.62 486 THR A CA 1
ATOM 3923 C C . THR A 1 486 ? 13.819 -9.084 5.010 1.00 86.62 486 THR A C 1
ATOM 3925 O O . THR A 1 486 ? 12.853 -9.802 4.720 1.00 86.62 486 THR A O 1
ATOM 3928 N N . CYS A 1 487 ? 14.039 -8.650 6.250 1.00 90.31 487 CYS A N 1
ATOM 3929 C CA . CYS A 1 487 ? 13.039 -8.660 7.309 1.00 90.31 487 CYS A CA 1
ATOM 3930 C C . CYS A 1 487 ? 12.499 -7.261 7.588 1.00 90.31 487 CYS A C 1
ATOM 3932 O O . CYS A 1 487 ? 13.248 -6.290 7.556 1.00 90.31 487 CYS A O 1
ATOM 3934 N N . ILE A 1 488 ? 11.227 -7.186 7.962 1.00 94.31 488 ILE A N 1
ATOM 3935 C CA . ILE A 1 488 ? 10.577 -5.952 8.411 1.00 94.31 488 ILE A CA 1
ATOM 3936 C C . ILE A 1 488 ? 9.741 -6.229 9.663 1.00 94.31 488 ILE A C 1
ATOM 3938 O O . ILE A 1 488 ? 9.440 -7.383 9.973 1.00 94.31 488 ILE A O 1
ATOM 3942 N N . ASN A 1 489 ? 9.356 -5.179 10.381 1.00 95.88 489 ASN A N 1
ATOM 3943 C CA . ASN A 1 489 ? 8.235 -5.254 11.319 1.00 95.88 489 ASN A CA 1
ATOM 3944 C C . ASN A 1 489 ? 7.004 -4.738 10.593 1.00 95.88 489 ASN A C 1
ATOM 3946 O O . ASN A 1 489 ? 7.087 -3.679 9.980 1.00 95.88 489 ASN A O 1
ATOM 3950 N N . TYR A 1 490 ? 5.893 -5.469 10.646 1.00 97.25 490 TYR A N 1
ATOM 3951 C CA . TYR A 1 490 ? 4.669 -5.095 9.939 1.00 97.25 490 TYR A CA 1
ATOM 3952 C C . TYR A 1 490 ? 3.468 -5.241 10.875 1.00 97.25 490 TYR A C 1
ATOM 3954 O O . TYR A 1 490 ? 2.955 -6.341 11.093 1.00 97.25 490 TYR A O 1
ATOM 3962 N N . ALA A 1 491 ? 3.051 -4.132 11.483 1.00 98.31 491 ALA A N 1
ATOM 3963 C CA . ALA A 1 491 ? 1.913 -4.081 12.388 1.00 98.31 491 ALA A CA 1
ATOM 3964 C C . ALA A 1 491 ? 0.644 -3.677 11.638 1.00 98.31 491 ALA A C 1
ATOM 3966 O O . ALA A 1 491 ? 0.637 -2.705 10.886 1.00 98.31 491 ALA A O 1
ATOM 3967 N N . MET A 1 492 ? -0.430 -4.431 11.862 1.00 98.12 492 MET A N 1
ATOM 3968 C CA . MET A 1 492 ? -1.695 -4.296 11.150 1.00 98.12 492 MET A CA 1
ATOM 3969 C C . MET A 1 492 ? -2.821 -4.017 12.134 1.00 98.12 492 MET A C 1
ATOM 3971 O O . MET A 1 492 ? -3.010 -4.754 13.107 1.00 98.12 492 MET A O 1
ATOM 3975 N N . THR A 1 493 ? -3.602 -2.980 11.844 1.00 98.50 493 THR A N 1
ATOM 3976 C CA . THR A 1 493 ? -4.818 -2.633 12.581 1.00 98.50 493 THR A CA 1
ATOM 3977 C C . THR A 1 493 ? -6.019 -2.736 11.656 1.00 98.50 493 THR A C 1
ATOM 3979 O O . THR A 1 493 ? -5.985 -2.218 10.545 1.00 98.50 493 THR A O 1
ATOM 3982 N N . ALA A 1 494 ? -7.097 -3.360 12.124 1.00 98.50 494 ALA A N 1
ATOM 3983 C CA . ALA A 1 494 ? -8.391 -3.347 11.451 1.00 98.50 494 ALA A CA 1
ATOM 3984 C C . ALA A 1 494 ? -9.445 -2.690 12.344 1.00 98.50 494 ALA A C 1
ATOM 3986 O O . ALA A 1 494 ? -9.476 -2.938 13.550 1.00 98.50 494 ALA A O 1
ATOM 3987 N N . CYS A 1 495 ? -10.334 -1.906 11.737 1.00 98.56 495 CYS A N 1
ATOM 3988 C CA . CYS A 1 495 ? -11.477 -1.263 12.377 1.00 98.56 495 CYS A CA 1
ATOM 3989 C C . CYS A 1 495 ? -12.776 -1.763 11.735 1.00 98.56 495 CYS A C 1
ATOM 3991 O O . CYS A 1 495 ? -12.917 -1.807 10.508 1.00 98.56 495 CYS A O 1
ATOM 3993 N N . PHE A 1 496 ? -13.755 -2.123 12.561 1.00 98.69 496 PHE A N 1
ATOM 3994 C CA . PHE A 1 496 ? -15.018 -2.699 12.103 1.00 98.69 496 PHE A CA 1
ATOM 3995 C C . PHE A 1 496 ? -16.176 -2.358 13.044 1.00 98.69 496 PHE A C 1
ATOM 3997 O O . PHE A 1 496 ? -15.985 -1.972 14.194 1.00 98.69 496 PHE A O 1
ATOM 4004 N N . TYR A 1 497 ? -17.396 -2.539 12.550 1.00 98.69 497 TYR A N 1
ATOM 4005 C CA . TYR A 1 497 ? -18.601 -2.634 13.364 1.00 98.69 497 TYR A CA 1
ATOM 4006 C C . TYR A 1 497 ? -19.186 -4.040 13.243 1.00 98.69 497 TYR A C 1
ATOM 4008 O O . TYR A 1 497 ? -19.264 -4.567 12.137 1.00 98.69 497 TYR A O 1
ATOM 4016 N N . VAL A 1 498 ? -19.610 -4.655 14.348 1.00 98.31 498 VAL A N 1
ATOM 4017 C CA . VAL A 1 498 ? -20.111 -6.043 14.373 1.00 98.31 498 VAL A CA 1
ATOM 4018 C C . VAL A 1 498 ? -21.341 -6.227 15.260 1.00 98.31 498 VAL A C 1
ATOM 4020 O O . VAL A 1 498 ? -21.554 -5.505 16.234 1.00 98.31 498 VAL A O 1
ATOM 4023 N N . GLN A 1 499 ? -22.162 -7.225 14.934 1.00 97.31 499 GLN A N 1
ATOM 4024 C CA . GLN A 1 499 ? -23.206 -7.746 15.818 1.00 97.31 499 GLN A CA 1
ATOM 4025 C C . GLN A 1 499 ? -22.738 -9.031 16.503 1.00 97.31 499 GLN A C 1
ATOM 4027 O O . GLN A 1 499 ? -22.061 -9.854 15.890 1.00 97.31 499 GLN A O 1
ATOM 4032 N N . PHE A 1 500 ? -23.162 -9.239 17.750 1.00 94.88 500 PHE A N 1
ATOM 4033 C CA . PHE A 1 500 ? -22.953 -10.507 18.447 1.00 94.88 500 PHE A CA 1
ATOM 4034 C C . PHE A 1 500 ? -23.970 -11.584 18.027 1.00 94.88 500 PHE A C 1
ATOM 4036 O O . PHE A 1 500 ? -25.132 -11.256 17.759 1.00 94.88 500 PHE A O 1
ATOM 4043 N N . PRO A 1 501 ? -23.573 -12.872 18.047 1.00 95.94 501 PRO A N 1
ATOM 4044 C CA . PRO A 1 501 ? -22.204 -13.360 18.259 1.00 95.94 501 PRO A CA 1
ATOM 4045 C C . PRO A 1 501 ? -21.330 -13.203 16.999 1.00 95.94 501 PRO A C 1
ATOM 4047 O O . PRO A 1 501 ? -21.840 -13.261 15.880 1.00 95.94 501 PRO A O 1
ATOM 4050 N N . PHE A 1 502 ? -20.013 -13.066 17.181 1.00 97.44 502 PHE A N 1
ATOM 4051 C CA . PHE A 1 502 ? -19.026 -13.115 16.097 1.00 97.44 502 PHE A CA 1
ATOM 4052 C C . PHE A 1 502 ? -17.750 -13.849 16.542 1.00 97.44 502 PHE A C 1
ATOM 4054 O O . PHE A 1 502 ? -17.479 -13.982 17.735 1.00 97.44 502 PHE A O 1
ATOM 4061 N N . GLU A 1 503 ? -16.958 -14.318 15.581 1.00 98.06 503 GLU A N 1
ATOM 4062 C CA . GLU A 1 503 ? -15.615 -14.864 15.789 1.00 98.06 503 GLU A CA 1
ATOM 4063 C C . GLU A 1 503 ? -14.590 -13.994 15.065 1.00 98.06 503 GLU A C 1
ATOM 4065 O O . GLU A 1 503 ? -14.844 -13.523 13.959 1.00 98.06 503 GLU A O 1
ATOM 4070 N N . ILE A 1 504 ? -13.410 -13.839 15.661 1.00 98.19 504 ILE A N 1
ATOM 4071 C CA . ILE A 1 504 ? -12.265 -13.141 15.072 1.00 98.19 504 ILE A CA 1
ATOM 4072 C C . ILE A 1 504 ? -10.989 -13.956 15.297 1.00 98.19 504 ILE A C 1
ATOM 4074 O O . ILE A 1 504 ? -10.801 -14.533 16.380 1.00 98.19 504 ILE A O 1
ATOM 4078 N N . ASN A 1 505 ? -10.135 -14.043 14.274 1.00 98.25 505 ASN A N 1
ATOM 4079 C CA . ASN A 1 505 ? -8.878 -14.798 14.332 1.00 98.25 505 ASN A CA 1
ATOM 4080 C C . ASN A 1 505 ? -7.785 -14.090 15.144 1.00 98.25 505 ASN A C 1
ATOM 4082 O O . ASN A 1 505 ? -6.996 -14.768 15.796 1.00 98.25 505 ASN A O 1
ATOM 4086 N N . ILE A 1 506 ? -7.754 -12.757 15.126 1.00 97.44 506 ILE A N 1
ATOM 4087 C CA . ILE A 1 506 ? -6.777 -11.968 15.877 1.00 97.44 506 ILE A CA 1
ATOM 4088 C C . ILE A 1 506 ? -7.179 -11.929 17.351 1.00 97.44 506 ILE A C 1
ATOM 4090 O O . ILE A 1 506 ? -8.328 -11.640 17.692 1.00 97.44 506 ILE A O 1
ATOM 4094 N N . LYS A 1 507 ? -6.230 -12.254 18.230 1.00 95.50 507 LYS A N 1
ATOM 4095 C CA . LYS A 1 507 ? -6.392 -12.236 19.688 1.00 95.50 507 LYS A CA 1
ATOM 4096 C C . LYS A 1 507 ? -5.470 -11.177 20.298 1.00 95.50 507 LYS A C 1
ATOM 4098 O O . LYS A 1 507 ? -4.450 -10.876 19.685 1.00 95.50 507 LYS A O 1
ATOM 4103 N N . PRO A 1 508 ? -5.800 -10.642 21.488 1.00 96.50 508 PRO A N 1
ATOM 4104 C CA . PRO A 1 508 ? -4.902 -9.772 22.242 1.00 96.50 508 PRO A CA 1
ATOM 4105 C C . PRO A 1 508 ? -3.472 -10.325 22.329 1.00 96.50 508 PRO A C 1
ATOM 4107 O O . PRO A 1 508 ? -3.268 -11.422 22.851 1.00 96.50 508 PRO A O 1
ATOM 4110 N N . ASP A 1 509 ? -2.495 -9.560 21.840 1.00 95.81 509 ASP A N 1
ATOM 4111 C CA . ASP A 1 509 ? -1.080 -9.944 21.788 1.00 95.81 509 ASP A CA 1
ATOM 4112 C C . ASP A 1 509 ? -0.256 -9.123 22.790 1.00 95.81 509 ASP A C 1
ATOM 4114 O O . ASP A 1 509 ? 0.366 -8.112 22.456 1.00 95.81 509 ASP A O 1
ATOM 4118 N N . ILE A 1 510 ? -0.290 -9.550 24.058 1.00 97.25 510 ILE A N 1
ATOM 4119 C CA . ILE A 1 510 ? 0.430 -8.880 25.153 1.00 97.25 510 ILE A CA 1
ATOM 4120 C C . ILE A 1 510 ? 1.941 -8.877 24.893 1.00 97.25 510 ILE A C 1
ATOM 4122 O O . ILE A 1 510 ? 2.606 -7.881 25.170 1.00 97.25 510 ILE A O 1
ATOM 4126 N N . GLU A 1 511 ? 2.483 -9.966 24.349 1.00 96.12 511 GLU A N 1
ATOM 4127 C CA . GLU A 1 511 ? 3.910 -10.055 24.052 1.00 96.12 511 GLU A CA 1
ATOM 4128 C C . GLU A 1 511 ? 4.289 -9.041 22.966 1.00 96.12 511 GLU A C 1
ATOM 4130 O O . GLU A 1 511 ? 5.219 -8.261 23.159 1.00 96.12 511 GLU A O 1
ATOM 4135 N N . GLY A 1 512 ? 3.521 -8.974 21.875 1.00 95.69 512 GLY A N 1
ATOM 4136 C CA . GLY A 1 512 ? 3.747 -8.042 20.771 1.00 95.69 512 GLY A CA 1
ATOM 4137 C C . GLY A 1 512 ? 3.749 -6.571 21.190 1.00 95.69 512 GLY A C 1
ATOM 4138 O O . GLY A 1 512 ? 4.604 -5.811 20.740 1.00 95.69 512 GLY A O 1
ATOM 4139 N N . VAL A 1 513 ? 2.860 -6.152 22.098 1.00 98.06 513 VAL A N 1
ATOM 4140 C CA . VAL A 1 513 ? 2.856 -4.759 22.599 1.00 98.06 513 VAL A CA 1
ATOM 4141 C C . VAL A 1 513 ? 3.983 -4.465 23.597 1.00 98.06 513 VAL A C 1
ATOM 4143 O O . VAL A 1 513 ? 4.311 -3.302 23.838 1.00 98.06 513 VAL A O 1
ATOM 4146 N N . GLN A 1 514 ? 4.592 -5.504 24.174 1.00 97.00 514 GLN A N 1
ATOM 4147 C CA . GLN A 1 514 ? 5.755 -5.401 25.059 1.00 97.00 514 GLN A CA 1
ATOM 4148 C C . GLN A 1 514 ? 7.092 -5.460 24.318 1.00 97.00 514 GLN A C 1
ATOM 4150 O O . GLN A 1 514 ? 8.102 -5.015 24.877 1.00 97.00 514 GLN A O 1
ATOM 4155 N N . ARG A 1 515 ? 7.117 -5.997 23.090 1.00 94.19 515 ARG A N 1
ATOM 4156 C CA . ARG A 1 515 ? 8.321 -6.035 22.251 1.00 94.19 515 ARG A CA 1
ATOM 4157 C C . ARG A 1 515 ? 8.851 -4.628 22.016 1.00 94.19 515 ARG A C 1
ATOM 4159 O O . ARG A 1 515 ? 8.095 -3.659 21.906 1.00 94.19 515 ARG A O 1
ATOM 4166 N N . ARG A 1 516 ? 10.180 -4.533 21.962 1.00 93.25 516 ARG A N 1
ATOM 4167 C CA . ARG A 1 516 ? 10.872 -3.271 21.722 1.00 93.25 516 ARG A CA 1
ATOM 4168 C C . ARG A 1 516 ? 10.503 -2.755 20.334 1.00 93.25 516 ARG A C 1
ATOM 4170 O O . ARG A 1 516 ? 10.680 -3.468 19.352 1.00 93.25 516 ARG A O 1
ATOM 4177 N N . VAL A 1 517 ? 10.037 -1.515 20.255 1.00 95.38 517 VAL A N 1
ATOM 4178 C CA . VAL A 1 517 ? 9.776 -0.869 18.963 1.00 95.38 517 VAL A CA 1
ATOM 4179 C C . VAL A 1 517 ? 11.077 -0.450 18.276 1.00 95.38 517 VAL A C 1
ATOM 4181 O O . VAL A 1 517 ? 12.007 0.036 18.928 1.00 95.38 517 VAL A O 1
ATOM 4184 N N . ALA A 1 518 ? 11.135 -0.623 16.954 1.00 93.56 518 ALA A N 1
ATOM 4185 C CA . ALA A 1 518 ? 12.272 -0.207 16.139 1.00 93.56 518 ALA A CA 1
ATOM 4186 C C . ALA A 1 518 ? 12.119 1.261 15.725 1.00 93.56 518 ALA A C 1
ATOM 4188 O O . ALA A 1 518 ? 11.161 1.618 15.046 1.00 93.56 518 ALA A O 1
ATOM 4189 N N . THR A 1 519 ? 13.059 2.114 16.116 1.00 90.50 519 THR A N 1
ATOM 4190 C CA . THR A 1 519 ? 13.088 3.541 15.738 1.00 90.50 519 THR A CA 1
ATOM 4191 C C . THR A 1 519 ? 14.279 3.895 14.852 1.00 90.50 519 THR A C 1
ATOM 4193 O O . THR A 1 519 ? 14.321 4.988 14.297 1.00 90.50 519 THR A O 1
ATOM 4196 N N . ALA A 1 520 ? 15.236 2.975 14.704 1.00 87.19 520 ALA A N 1
ATOM 4197 C CA . ALA A 1 520 ? 16.404 3.114 13.848 1.00 87.19 520 ALA A CA 1
ATOM 4198 C C . ALA A 1 520 ? 16.953 1.726 13.476 1.00 87.19 520 ALA A C 1
ATOM 4200 O O . ALA A 1 520 ? 16.665 0.730 14.140 1.00 87.19 520 ALA A O 1
ATOM 4201 N N . LYS A 1 521 ? 17.791 1.643 12.440 1.00 81.38 521 LYS A N 1
ATOM 4202 C CA . LYS A 1 521 ? 18.365 0.364 11.988 1.00 81.38 521 LYS A CA 1
ATOM 4203 C C . LYS A 1 521 ? 19.127 -0.357 13.110 1.00 81.38 521 LYS A C 1
ATOM 4205 O O . LYS A 1 521 ? 19.079 -1.580 13.224 1.00 81.38 521 LYS A O 1
ATOM 4210 N N . GLU A 1 522 ? 19.793 0.406 13.972 1.00 82.06 522 GLU A N 1
ATOM 4211 C CA . GLU A 1 522 ? 20.640 -0.089 15.060 1.00 82.06 522 GLU A CA 1
ATOM 4212 C C . GLU A 1 522 ? 19.845 -0.752 16.188 1.00 82.06 522 GLU A C 1
ATOM 4214 O O . GLU A 1 522 ? 20.420 -1.494 16.981 1.00 82.06 522 GLU A O 1
ATOM 4219 N N . ASN A 1 523 ? 18.542 -0.472 16.294 1.00 83.50 523 ASN A N 1
ATOM 4220 C CA . ASN A 1 523 ? 17.684 -1.040 17.332 1.00 83.50 523 ASN A CA 1
ATOM 4221 C C . ASN A 1 523 ? 16.635 -2.024 16.810 1.00 83.50 523 ASN A C 1
ATOM 4223 O O . ASN A 1 523 ? 15.834 -2.505 17.610 1.00 83.50 523 ASN A O 1
ATOM 4227 N N . PHE A 1 524 ? 16.671 -2.328 15.511 1.00 85.00 524 PHE A N 1
ATOM 4228 C CA . PHE A 1 524 ? 15.825 -3.344 14.902 1.00 85.00 524 PHE A CA 1
ATOM 4229 C C . PHE A 1 524 ? 16.269 -4.754 15.313 1.00 85.00 524 PHE A C 1
ATOM 4231 O O . PHE A 1 524 ? 15.459 -5.556 15.758 1.00 85.00 524 PHE A O 1
ATOM 4238 N N . TYR A 1 525 ? 17.566 -5.061 15.221 1.00 74.06 525 TYR A N 1
ATOM 4239 C CA . TYR A 1 525 ? 18.065 -6.402 15.526 1.00 74.06 525 TYR A CA 1
ATOM 4240 C C . TYR A 1 525 ? 18.252 -6.653 17.023 1.00 74.06 525 TYR A C 1
ATOM 4242 O O . TYR A 1 525 ? 18.847 -5.851 17.743 1.00 74.06 525 TYR A O 1
ATOM 4250 N N . GLU A 1 526 ? 17.827 -7.835 17.463 1.00 67.62 526 GLU A N 1
ATOM 4251 C CA . GLU A 1 526 ? 18.270 -8.443 18.720 1.00 67.62 526 GLU A CA 1
ATOM 4252 C C . GLU A 1 526 ? 19.549 -9.263 18.464 1.00 67.62 526 GLU A C 1
ATOM 4254 O O . GLU A 1 526 ? 19.711 -9.796 17.360 1.00 67.62 526 GLU A O 1
ATOM 4259 N N . GLU A 1 527 ? 20.447 -9.364 19.460 1.00 50.59 527 GLU A N 1
ATOM 4260 C CA . GLU A 1 527 ? 21.819 -9.918 19.336 1.00 50.59 527 GLU A CA 1
ATOM 4261 C C . GLU A 1 527 ? 21.890 -11.352 18.753 1.00 50.59 527 GLU A C 1
ATOM 4263 O O . GLU A 1 527 ? 22.944 -11.741 18.260 1.00 50.59 527 GLU A O 1
ATOM 4268 N N . ASP A 1 528 ? 20.768 -12.084 18.685 1.00 51.44 528 ASP A N 1
ATOM 4269 C CA . ASP A 1 528 ? 20.661 -13.454 18.152 1.00 51.44 528 ASP A CA 1
ATOM 4270 C C . ASP A 1 528 ? 19.557 -13.642 17.076 1.00 51.44 528 ASP A C 1
ATOM 4272 O O . ASP A 1 528 ? 19.114 -14.761 16.801 1.00 51.44 528 ASP A O 1
ATOM 4276 N N . SER A 1 529 ? 19.057 -12.565 16.455 1.00 55.34 529 SER A N 1
ATOM 4277 C CA . SER A 1 529 ? 17.908 -12.673 15.538 1.00 55.34 529 SER A CA 1
ATOM 4278 C C . SER A 1 529 ? 18.253 -13.304 14.174 1.00 55.34 529 SER A C 1
ATOM 4280 O O . SER A 1 529 ? 19.201 -12.919 13.488 1.00 55.34 529 SER A O 1
ATOM 4282 N N . LEU A 1 530 ? 17.404 -14.229 13.701 1.00 53.12 530 LEU A N 1
ATOM 4283 C CA . LEU A 1 530 ? 17.444 -14.783 12.333 1.00 53.12 530 LEU A CA 1
ATOM 4284 C C . LEU A 1 530 ? 17.413 -13.688 11.250 1.00 53.12 530 LEU A C 1
ATOM 4286 O O . LEU A 1 530 ? 17.961 -13.879 10.166 1.00 53.12 530 LEU A O 1
ATOM 4290 N N . CYS A 1 531 ? 16.817 -12.535 11.543 1.00 57.53 531 CYS A N 1
ATOM 4291 C CA . CYS A 1 531 ? 16.785 -11.393 10.637 1.00 57.53 531 CYS A CA 1
ATOM 4292 C C . CYS A 1 531 ? 18.135 -10.692 10.496 1.00 57.53 531 CYS A C 1
ATOM 4294 O O . CYS A 1 531 ? 18.479 -10.300 9.383 1.00 57.53 531 CYS A O 1
ATOM 4296 N N . PHE A 1 532 ? 18.951 -10.640 11.557 1.00 47.59 532 PHE A N 1
ATOM 4297 C CA . PHE A 1 532 ? 20.339 -10.185 11.449 1.00 47.59 532 PHE A CA 1
ATOM 4298 C C . PHE A 1 532 ? 21.109 -11.072 10.466 1.00 47.59 532 PHE A C 1
ATOM 4300 O O . PHE A 1 532 ? 21.866 -10.582 9.631 1.00 47.59 532 PHE A O 1
ATOM 4307 N N . SER A 1 533 ? 20.854 -12.385 10.482 1.00 43.12 533 SER A N 1
ATOM 4308 C CA . SER A 1 533 ? 21.478 -13.296 9.524 1.00 43.12 533 SER A CA 1
ATOM 4309 C C . SER A 1 533 ? 21.017 -13.063 8.080 1.00 43.12 533 SER A C 1
ATOM 4311 O O . SER A 1 533 ? 21.822 -13.232 7.184 1.00 43.12 533 SER A O 1
ATOM 4313 N N . ILE A 1 534 ? 19.794 -12.597 7.813 1.00 48.50 534 ILE A N 1
ATOM 4314 C CA . ILE A 1 534 ? 19.322 -12.350 6.437 1.00 48.50 534 ILE A CA 1
ATOM 4315 C C . ILE A 1 534 ? 20.053 -11.170 5.788 1.00 48.50 534 ILE A C 1
ATOM 4317 O O . ILE A 1 534 ? 20.484 -11.296 4.647 1.00 48.50 534 ILE A O 1
ATOM 4321 N N . GLU A 1 535 ? 20.277 -10.067 6.508 1.00 46.38 535 GLU A N 1
ATOM 4322 C CA . GLU A 1 535 ? 21.061 -8.939 5.974 1.00 46.38 535 GLU A CA 1
ATOM 4323 C C . GLU A 1 535 ? 22.579 -9.161 6.033 1.00 46.38 535 GLU A C 1
ATOM 4325 O O . GLU A 1 535 ? 23.309 -8.583 5.231 1.00 46.38 535 GLU A O 1
ATOM 4330 N N . THR A 1 536 ? 23.065 -10.010 6.947 1.00 40.72 536 THR A N 1
ATOM 4331 C CA . THR A 1 536 ? 24.511 -10.256 7.132 1.00 40.72 536 THR A CA 1
ATOM 4332 C C . THR A 1 536 ? 25.014 -11.518 6.403 1.00 40.72 536 THR A C 1
ATOM 4334 O O . THR A 1 536 ? 26.218 -11.665 6.205 1.00 40.72 536 THR A O 1
ATOM 4337 N N . TYR A 1 537 ? 24.121 -12.422 5.968 1.00 41.88 537 TYR A N 1
ATOM 4338 C CA . TYR A 1 537 ? 24.416 -13.607 5.133 1.00 41.88 537 TYR A CA 1
ATOM 4339 C C . TYR A 1 537 ? 23.907 -13.496 3.685 1.00 41.88 537 TYR A C 1
ATOM 4341 O O . TYR A 1 537 ? 24.175 -14.392 2.879 1.00 41.88 537 TYR A O 1
ATOM 4349 N N . ALA A 1 538 ? 23.211 -12.418 3.319 1.00 42.41 538 ALA A N 1
ATOM 4350 C CA . ALA A 1 538 ? 22.987 -12.081 1.919 1.00 42.41 538 ALA A CA 1
ATOM 4351 C C . ALA A 1 538 ? 24.319 -11.556 1.330 1.00 42.41 538 ALA A C 1
ATOM 4353 O O . ALA A 1 538 ? 24.699 -10.427 1.598 1.00 42.41 538 ALA A O 1
ATOM 4354 N N . ARG A 1 539 ? 25.083 -12.309 0.537 1.00 52.50 539 ARG A N 1
ATOM 4355 C CA . ARG A 1 539 ? 24.683 -13.450 -0.285 1.00 52.50 539 ARG A CA 1
ATOM 4356 C C . ARG A 1 539 ? 25.800 -14.478 -0.383 1.00 52.50 539 ARG A C 1
ATOM 4358 O O . ARG A 1 539 ? 26.797 -14.219 -1.033 1.00 52.50 539 ARG A O 1
ATOM 4365 N N . LYS A 1 540 ? 25.575 -15.669 0.176 1.00 54.59 540 LYS A N 1
ATOM 4366 C CA . LYS A 1 540 ? 26.273 -16.872 -0.286 1.00 54.59 540 LYS A CA 1
ATOM 4367 C C . LYS A 1 540 ? 25.520 -17.484 -1.450 1.00 54.59 540 LYS A C 1
ATOM 4369 O O . LYS A 1 540 ? 24.453 -18.061 -1.261 1.00 54.59 540 LYS A O 1
ATOM 4374 N N . GLY A 1 541 ? 26.076 -17.336 -2.641 1.00 69.81 541 GLY A N 1
ATOM 4375 C CA . GLY A 1 541 ? 25.553 -17.925 -3.866 1.00 69.81 541 GLY A CA 1
ATOM 4376 C C . GLY A 1 541 ? 26.686 -18.498 -4.697 1.00 69.81 541 GLY A C 1
ATOM 4377 O O . GLY A 1 541 ? 27.835 -18.084 -4.562 1.00 69.81 541 GLY A O 1
ATOM 4378 N N . THR A 1 542 ? 26.357 -19.459 -5.550 1.00 88.38 542 THR A N 1
ATOM 4379 C CA . THR A 1 542 ? 27.258 -19.933 -6.598 1.00 88.38 542 THR A CA 1
ATOM 4380 C C . THR A 1 542 ? 26.584 -19.651 -7.929 1.00 88.38 542 THR A C 1
ATOM 4382 O O . THR A 1 542 ? 25.466 -20.111 -8.143 1.00 88.38 542 THR A O 1
ATOM 4385 N N . VAL A 1 543 ? 27.247 -18.888 -8.794 1.00 94.25 543 VAL A N 1
ATOM 4386 C CA . VAL A 1 543 ? 26.772 -18.560 -10.146 1.00 94.25 543 VAL A CA 1
ATOM 4387 C C . VAL A 1 543 ? 27.711 -19.154 -11.185 1.00 94.25 543 VAL A C 1
ATOM 4389 O O . VAL A 1 543 ? 28.932 -19.126 -11.007 1.00 94.25 543 VAL A O 1
ATOM 4392 N N . LYS A 1 544 ? 27.157 -19.667 -12.287 1.00 97.38 544 LYS A N 1
ATOM 4393 C CA . LYS A 1 544 ? 27.953 -20.093 -13.447 1.00 97.38 544 LYS A CA 1
ATOM 4394 C C . LYS A 1 544 ? 28.175 -18.934 -14.411 1.00 97.38 544 LYS A C 1
ATOM 4396 O O . LYS A 1 544 ? 27.251 -18.498 -15.095 1.00 97.38 544 LYS A O 1
ATOM 4401 N N . VAL A 1 545 ? 29.412 -18.457 -14.482 1.00 98.38 545 VAL A N 1
ATOM 4402 C CA . VAL A 1 545 ? 29.831 -17.341 -15.339 1.00 98.38 545 VAL A CA 1
ATOM 4403 C C . VAL A 1 545 ? 30.563 -17.885 -16.557 1.00 98.38 545 VAL A C 1
ATOM 4405 O O . VAL A 1 545 ? 31.440 -18.736 -16.413 1.00 98.38 545 VAL A O 1
ATOM 4408 N N . ALA A 1 546 ? 30.234 -17.379 -17.744 1.00 98.62 546 ALA A N 1
ATOM 4409 C CA . ALA A 1 546 ? 31.025 -17.574 -18.952 1.00 98.62 546 ALA A CA 1
ATOM 4410 C C . ALA A 1 546 ? 31.886 -16.341 -19.237 1.00 98.62 546 ALA A C 1
ATOM 4412 O O . ALA A 1 546 ? 31.358 -15.248 -19.427 1.00 98.62 546 ALA A O 1
ATOM 4413 N N . ILE A 1 547 ? 33.200 -16.531 -19.335 1.00 98.19 547 ILE A N 1
ATOM 4414 C CA . ILE A 1 547 ? 34.087 -15.594 -20.033 1.00 98.19 547 ILE A CA 1
ATOM 4415 C C . ILE A 1 547 ? 33.934 -15.863 -21.528 1.00 98.19 547 ILE A C 1
ATOM 4417 O O . ILE A 1 547 ? 34.210 -16.979 -21.974 1.00 98.19 547 ILE A O 1
ATOM 4421 N N . ALA A 1 548 ? 33.512 -14.858 -22.292 1.00 98.25 548 ALA A N 1
ATOM 4422 C CA . ALA A 1 548 ? 33.421 -14.926 -23.743 1.00 98.25 548 ALA A CA 1
ATOM 4423 C C . ALA A 1 548 ? 34.598 -14.194 -24.395 1.00 98.25 548 ALA A C 1
ATOM 4425 O O . ALA A 1 548 ? 34.474 -13.061 -24.853 1.00 98.25 548 ALA A O 1
ATOM 4426 N N . GLN A 1 549 ? 35.747 -14.864 -24.460 1.00 97.88 549 GLN A N 1
ATOM 4427 C CA . GLN A 1 549 ? 36.919 -14.373 -25.177 1.00 97.88 549 GLN A CA 1
ATOM 4428 C C . GLN A 1 549 ? 36.713 -14.585 -26.679 1.00 97.88 549 GLN A C 1
ATOM 4430 O O . GLN A 1 549 ? 36.755 -15.713 -27.180 1.00 97.88 549 GLN A O 1
ATOM 4435 N N . ILE A 1 550 ? 36.451 -13.500 -27.405 1.00 97.94 550 ILE A N 1
ATOM 4436 C CA . ILE A 1 550 ? 36.021 -13.553 -28.806 1.00 97.94 550 ILE A CA 1
ATOM 4437 C C . ILE A 1 550 ? 36.883 -12.682 -29.717 1.00 97.94 550 ILE A C 1
ATOM 4439 O O . ILE A 1 550 ? 37.506 -11.712 -29.290 1.00 97.94 550 ILE A O 1
ATOM 4443 N N . PHE A 1 551 ? 36.860 -13.013 -31.008 1.00 96.56 551 PHE A N 1
ATOM 4444 C CA . PHE A 1 551 ? 37.323 -12.108 -32.054 1.00 96.56 551 PHE A CA 1
ATOM 4445 C C . PHE A 1 551 ? 36.312 -10.974 -32.245 1.00 96.56 551 PHE A C 1
ATOM 4447 O O . PHE A 1 551 ? 35.121 -11.237 -32.436 1.00 96.56 551 PHE A O 1
ATOM 4454 N N . CYS A 1 552 ? 36.803 -9.739 -32.289 1.00 94.56 552 CYS A N 1
ATOM 4455 C CA . CYS A 1 552 ? 36.067 -8.571 -32.765 1.00 94.56 552 CYS A CA 1
ATOM 4456 C C . CYS A 1 552 ? 36.808 -8.029 -33.988 1.00 94.56 552 CYS A C 1
ATOM 4458 O O . CYS A 1 552 ? 37.965 -7.636 -33.885 1.00 94.56 552 CYS A O 1
ATOM 4460 N N . LEU A 1 553 ? 36.177 -8.075 -35.163 1.00 94.69 553 LEU A N 1
ATOM 4461 C CA . LEU A 1 553 ? 36.769 -7.505 -36.373 1.00 94.69 553 LEU A CA 1
ATOM 4462 C C . LEU A 1 553 ? 36.376 -6.032 -36.470 1.00 94.69 553 LEU A C 1
ATOM 4464 O O . LEU A 1 553 ? 35.181 -5.723 -36.473 1.00 94.69 553 LEU A O 1
ATOM 4468 N N . ASP A 1 554 ? 37.356 -5.136 -36.570 1.00 93.56 554 ASP A N 1
ATOM 4469 C CA . ASP A 1 554 ? 37.100 -3.695 -36.507 1.00 93.56 554 ASP A CA 1
ATOM 4470 C C . ASP A 1 554 ? 36.091 -3.254 -37.572 1.00 93.56 554 ASP A C 1
ATOM 4472 O O . ASP A 1 554 ? 36.272 -3.432 -38.779 1.00 93.56 554 ASP A O 1
ATOM 4476 N N . GLY A 1 555 ? 34.984 -2.678 -37.112 1.00 90.00 555 GLY A N 1
ATOM 4477 C CA . GLY A 1 555 ? 33.916 -2.192 -37.971 1.00 90.00 555 GLY A CA 1
ATOM 4478 C C . GLY A 1 555 ? 33.012 -3.264 -38.603 1.00 90.00 555 GLY A C 1
ATOM 4479 O O . GLY A 1 555 ? 32.059 -2.880 -39.289 1.00 90.00 555 GLY A O 1
ATOM 4480 N N . ASP A 1 556 ? 33.206 -4.564 -38.371 1.00 95.75 556 ASP A N 1
ATOM 4481 C CA . ASP A 1 556 ? 32.292 -5.634 -38.821 1.00 95.75 556 ASP A CA 1
ATOM 4482 C C . ASP A 1 556 ? 31.116 -5.814 -37.844 1.00 95.75 556 ASP A C 1
ATOM 4484 O O . ASP A 1 556 ? 30.916 -6.882 -37.270 1.00 95.75 556 ASP A O 1
ATOM 4488 N N . ARG A 1 557 ? 30.312 -4.758 -37.645 1.00 96.94 557 ARG A N 1
ATOM 4489 C CA . ARG A 1 557 ? 29.168 -4.768 -36.708 1.00 96.94 557 ARG A CA 1
ATOM 4490 C C . ARG A 1 557 ? 28.319 -6.035 -36.846 1.00 96.94 557 ARG A C 1
ATOM 4492 O O . ARG A 1 557 ? 28.030 -6.696 -35.856 1.00 96.94 557 ARG A O 1
ATOM 4499 N N . SER A 1 558 ? 27.895 -6.359 -38.069 1.00 96.25 558 SER A N 1
ATOM 4500 C CA . SER A 1 558 ? 27.007 -7.498 -38.318 1.00 96.25 558 SER A CA 1
ATOM 4501 C C . SER A 1 558 ? 27.670 -8.830 -37.989 1.00 96.25 558 SER A C 1
ATOM 4503 O O . SER A 1 558 ? 27.041 -9.674 -37.356 1.00 96.25 558 SER A O 1
ATOM 4505 N N . GLY A 1 559 ? 28.928 -9.031 -38.390 1.00 97.38 559 GLY A N 1
ATOM 4506 C CA . GLY A 1 559 ? 29.633 -10.266 -38.076 1.00 97.38 559 GLY A CA 1
ATOM 4507 C C . GLY A 1 559 ? 29.959 -10.381 -36.589 1.00 97.38 559 GLY A C 1
ATOM 4508 O O . GLY A 1 559 ? 29.861 -11.470 -36.031 1.00 97.38 559 GLY A O 1
ATOM 4509 N N . ASN A 1 560 ? 30.283 -9.275 -35.918 1.00 98.06 560 ASN A N 1
ATOM 4510 C CA . ASN A 1 560 ? 30.557 -9.261 -34.482 1.00 98.06 560 ASN A CA 1
ATOM 4511 C C . ASN A 1 560 ? 29.302 -9.578 -33.660 1.00 98.06 560 ASN A C 1
ATOM 4513 O O . ASN A 1 560 ? 29.385 -10.390 -32.744 1.00 98.06 560 ASN A O 1
ATOM 4517 N N . ILE A 1 561 ? 28.124 -9.075 -34.048 1.00 98.12 561 ILE A N 1
ATOM 4518 C CA . ILE A 1 561 ? 26.846 -9.484 -33.436 1.00 98.12 561 ILE A CA 1
ATOM 4519 C C . ILE A 1 561 ? 26.621 -10.997 -33.578 1.00 98.12 561 ILE A C 1
ATOM 4521 O O . ILE A 1 561 ? 26.261 -11.659 -32.607 1.00 98.12 561 ILE A O 1
ATOM 4525 N N . VAL A 1 562 ? 26.900 -11.575 -34.751 1.00 97.62 562 VAL A N 1
ATOM 4526 C CA . VAL A 1 562 ? 26.800 -13.032 -34.955 1.00 97.62 562 VAL A CA 1
ATOM 4527 C C . VAL A 1 562 ? 27.800 -13.795 -34.076 1.00 97.62 562 VAL A C 1
ATOM 4529 O O . VAL A 1 562 ? 27.472 -14.852 -33.539 1.00 97.62 562 VAL A O 1
ATOM 4532 N N . ARG A 1 563 ? 29.021 -13.278 -33.890 1.00 97.88 563 ARG A N 1
ATOM 4533 C CA . ARG A 1 563 ? 30.024 -13.878 -32.988 1.00 97.88 563 ARG A CA 1
ATOM 4534 C C . ARG A 1 563 ? 29.575 -13.830 -31.528 1.00 97.88 563 ARG A C 1
ATOM 4536 O O . ARG A 1 563 ? 29.738 -14.830 -30.833 1.00 97.88 563 ARG A O 1
ATOM 4543 N N . ILE A 1 564 ? 28.976 -12.718 -31.100 1.00 98.69 564 ILE A N 1
ATOM 4544 C CA . ILE A 1 564 ? 28.379 -12.554 -29.770 1.00 98.69 564 ILE A CA 1
ATOM 4545 C C . ILE A 1 564 ? 27.251 -13.572 -29.567 1.00 98.69 564 ILE A C 1
ATOM 4547 O O . ILE A 1 564 ? 27.274 -14.311 -28.587 1.00 98.69 564 ILE A O 1
ATOM 4551 N N . GLU A 1 565 ? 26.307 -13.686 -30.506 1.00 98.56 565 GLU A N 1
ATOM 4552 C CA . GLU A 1 565 ? 25.215 -14.664 -30.404 1.00 98.56 565 GLU A CA 1
ATOM 4553 C C . GLU A 1 565 ? 25.741 -16.108 -30.349 1.00 98.56 565 GLU A C 1
ATOM 4555 O O . GLU A 1 565 ? 25.318 -16.886 -29.496 1.00 98.56 565 GLU A O 1
ATOM 4560 N N . ASN A 1 566 ? 26.720 -16.464 -31.184 1.00 98.25 566 ASN A N 1
ATOM 4561 C CA . ASN A 1 566 ? 27.332 -17.796 -31.149 1.00 98.25 566 ASN A CA 1
ATOM 4562 C C . ASN A 1 566 ? 28.034 -18.087 -29.812 1.00 98.25 566 ASN A C 1
ATOM 4564 O O . ASN A 1 566 ? 27.976 -19.214 -29.321 1.00 98.25 566 ASN A O 1
ATOM 4568 N N . ALA A 1 567 ? 28.690 -17.088 -29.217 1.00 98.62 567 ALA A N 1
ATOM 4569 C CA . ALA A 1 567 ? 29.303 -17.212 -27.898 1.00 98.62 567 ALA A CA 1
ATOM 4570 C C . ALA A 1 567 ? 28.253 -17.398 -26.790 1.00 98.62 567 ALA A C 1
ATOM 4572 O O . ALA A 1 567 ? 28.463 -18.212 -25.894 1.00 98.62 567 ALA A O 1
ATOM 4573 N N . ILE A 1 568 ? 27.111 -16.704 -26.879 1.00 98.75 568 ILE A N 1
ATOM 4574 C CA . ILE A 1 568 ? 25.973 -16.886 -25.964 1.00 98.75 568 ILE A CA 1
ATOM 4575 C C . ILE A 1 568 ? 25.448 -18.321 -26.037 1.00 98.75 568 ILE A C 1
ATOM 4577 O O . ILE A 1 568 ? 25.291 -18.968 -25.003 1.00 98.75 568 ILE A O 1
ATOM 4581 N N . ILE A 1 569 ? 25.215 -18.834 -27.249 1.00 98.44 569 ILE A N 1
ATOM 4582 C CA . ILE A 1 569 ? 24.720 -20.201 -27.458 1.00 98.44 569 ILE A CA 1
ATOM 4583 C C . ILE A 1 569 ? 25.682 -21.215 -26.824 1.00 98.44 569 ILE A C 1
ATOM 4585 O O . ILE A 1 569 ? 25.259 -22.041 -26.019 1.00 98.44 569 ILE A O 1
ATOM 4589 N N . GLU A 1 570 ? 26.981 -21.105 -27.115 1.00 98.31 570 GLU A N 1
ATOM 4590 C CA . GLU A 1 570 ? 27.998 -22.012 -26.570 1.00 98.31 570 GLU A CA 1
ATOM 4591 C C . GLU A 1 570 ? 28.100 -21.929 -25.033 1.00 98.31 570 GLU A C 1
ATOM 4593 O O . GLU A 1 570 ? 28.265 -22.945 -24.355 1.00 98.31 570 GLU A O 1
ATOM 4598 N N . ALA A 1 571 ? 27.984 -20.727 -24.461 1.00 98.38 571 ALA A N 1
ATOM 4599 C CA . ALA A 1 571 ? 28.009 -20.524 -23.015 1.00 98.38 571 ALA A CA 1
ATOM 4600 C C . ALA A 1 571 ? 26.818 -21.202 -22.317 1.00 98.38 571 ALA A C 1
ATOM 4602 O O . ALA A 1 571 ? 26.986 -21.853 -21.283 1.00 98.38 571 ALA A O 1
ATOM 4603 N N . ILE A 1 572 ? 25.623 -21.094 -22.897 1.00 96.50 572 ILE A N 1
ATOM 4604 C CA . ILE A 1 572 ? 24.396 -21.681 -22.343 1.00 96.50 572 ILE A CA 1
ATOM 4605 C C . ILE A 1 572 ? 24.395 -23.200 -22.471 1.00 96.50 572 ILE A C 1
ATOM 4607 O O . ILE A 1 572 ? 23.974 -23.883 -21.539 1.00 96.50 572 ILE A O 1
ATOM 4611 N N . GLU A 1 573 ? 24.922 -23.752 -23.567 1.00 96.50 573 GLU A N 1
ATOM 4612 C CA . GLU A 1 573 ? 25.129 -25.202 -23.701 1.00 96.50 573 GLU A CA 1
ATOM 4613 C C . GLU A 1 573 ? 26.025 -25.757 -22.580 1.00 96.50 573 GLU A C 1
ATOM 4615 O O . GLU A 1 573 ? 25.837 -26.886 -22.124 1.00 96.50 573 GLU A O 1
ATOM 4620 N N . LYS A 1 574 ? 26.960 -24.938 -22.080 1.00 96.38 574 LYS A N 1
ATOM 4621 C CA . LYS A 1 574 ? 27.819 -25.235 -20.922 1.00 96.38 574 LYS A CA 1
ATOM 4622 C C . LYS A 1 574 ? 27.186 -24.852 -19.569 1.00 96.38 574 LYS A C 1
ATOM 4624 O O . LYS A 1 574 ? 27.800 -25.063 -18.522 1.00 96.38 574 LYS A O 1
ATOM 4629 N N . GLY A 1 575 ? 25.953 -24.342 -19.565 1.00 95.00 575 GLY A N 1
ATOM 4630 C CA . GLY A 1 575 ? 25.165 -24.029 -18.372 1.00 95.00 575 GLY A CA 1
ATOM 4631 C C . GLY A 1 575 ? 25.476 -22.681 -17.722 1.00 95.00 575 GLY A C 1
ATOM 4632 O O . GLY A 1 575 ? 25.268 -22.546 -16.518 1.00 95.00 575 GLY A O 1
ATOM 4633 N N . ALA A 1 576 ? 26.009 -21.715 -18.473 1.00 97.75 576 ALA A N 1
ATOM 4634 C CA . ALA A 1 576 ? 26.235 -20.365 -17.970 1.00 97.75 576 ALA A CA 1
ATOM 4635 C C . ALA A 1 576 ? 24.916 -19.629 -17.692 1.00 97.75 576 ALA A C 1
ATOM 4637 O O . ALA A 1 576 ? 23.965 -19.709 -18.466 1.00 97.75 576 ALA A O 1
ATOM 4638 N N . GLU A 1 577 ? 24.891 -18.871 -16.601 1.00 97.75 577 GLU A N 1
ATOM 4639 C CA . GLU A 1 577 ? 23.776 -17.998 -16.221 1.00 97.75 577 GLU A CA 1
ATOM 4640 C C . GLU A 1 577 ? 24.016 -16.541 -16.625 1.00 97.75 577 GLU A C 1
ATOM 4642 O O . GLU A 1 577 ? 23.068 -15.765 -16.762 1.00 97.75 577 GLU A O 1
ATOM 4647 N N . ILE A 1 578 ? 25.284 -16.183 -16.830 1.00 98.69 578 ILE A N 1
ATOM 4648 C CA . ILE A 1 578 ? 25.734 -14.887 -17.325 1.00 98.69 578 ILE A CA 1
ATOM 4649 C C . ILE A 1 578 ? 26.923 -15.059 -18.265 1.00 98.69 578 ILE A C 1
ATOM 4651 O O . ILE A 1 578 ? 27.819 -15.866 -18.005 1.00 98.69 578 ILE A O 1
ATOM 4655 N N . VAL A 1 579 ? 26.943 -14.267 -19.335 1.00 98.81 579 VAL A N 1
ATOM 4656 C CA . VAL A 1 579 ? 28.046 -14.207 -20.297 1.00 98.81 579 VAL A CA 1
ATOM 4657 C C . VAL A 1 579 ? 28.712 -12.833 -20.226 1.00 98.81 579 VAL A 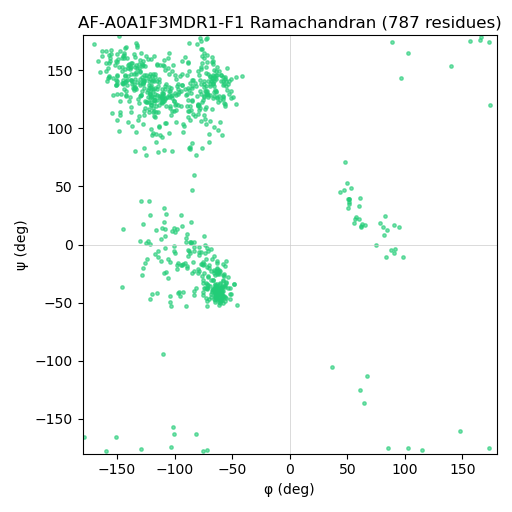C 1
ATOM 4659 O O . VAL A 1 579 ? 28.058 -11.813 -20.446 1.00 98.81 579 VAL A O 1
ATOM 4662 N N . ALA A 1 580 ? 30.003 -12.810 -19.895 1.00 98.69 580 ALA A N 1
ATOM 4663 C CA . ALA A 1 580 ? 30.829 -11.611 -19.814 1.00 98.69 580 ALA A CA 1
ATOM 4664 C C . ALA A 1 580 ? 31.659 -11.456 -21.095 1.00 98.69 580 ALA A C 1
ATOM 4666 O O . ALA A 1 580 ? 32.438 -12.342 -21.446 1.00 98.69 580 ALA A O 1
ATOM 4667 N N . PHE A 1 581 ? 31.475 -10.333 -21.783 1.00 98.75 581 PHE A N 1
ATOM 4668 C CA . PHE A 1 581 ? 32.120 -9.991 -23.045 1.00 98.75 581 PHE A CA 1
ATOM 4669 C C . PHE A 1 581 ? 33.162 -8.871 -22.881 1.00 98.75 581 PHE A C 1
ATOM 4671 O O . PHE A 1 581 ? 33.078 -8.098 -21.923 1.00 98.75 581 PHE A O 1
ATOM 4678 N N . PRO A 1 582 ? 34.116 -8.750 -23.823 1.00 98.50 582 PRO A N 1
ATOM 4679 C CA . PRO A 1 582 ? 35.182 -7.747 -23.781 1.00 98.50 582 PRO A CA 1
ATOM 4680 C C . PRO A 1 582 ? 34.739 -6.301 -24.066 1.00 98.50 582 PRO A C 1
ATOM 4682 O O . PRO A 1 582 ? 33.575 -6.015 -24.370 1.00 98.50 582 PRO A O 1
ATOM 4685 N N . GLU A 1 583 ? 35.702 -5.382 -23.977 1.00 97.56 583 GLU A N 1
ATOM 4686 C CA . GLU A 1 583 ? 35.560 -3.951 -24.291 1.00 97.56 583 GLU A CA 1
ATOM 4687 C C . GLU A 1 583 ? 35.310 -3.735 -25.796 1.00 97.56 583 GLU A C 1
ATOM 4689 O O . GLU A 1 583 ? 35.848 -4.463 -26.628 1.00 97.56 583 GLU A O 1
ATOM 4694 N N . SER A 1 584 ? 34.471 -2.754 -26.157 1.00 96.00 584 SER A N 1
ATOM 4695 C CA . SER A 1 584 ? 34.133 -2.399 -27.552 1.00 96.00 584 SER A CA 1
ATOM 4696 C C . SER A 1 584 ? 33.856 -3.592 -28.493 1.00 96.00 584 SER A C 1
ATOM 4698 O O . SER A 1 584 ? 34.295 -3.630 -29.646 1.00 96.00 584 SER A O 1
ATOM 4700 N N . SER A 1 585 ? 33.065 -4.568 -28.035 1.00 97.62 585 SER A N 1
ATOM 4701 C CA . SER A 1 585 ? 32.830 -5.857 -28.714 1.00 97.62 585 SER A CA 1
ATOM 4702 C C . SER A 1 585 ? 32.032 -5.779 -30.028 1.00 97.62 585 SER A C 1
ATOM 4704 O O . SER A 1 585 ? 31.835 -6.797 -30.690 1.00 97.62 585 SER A O 1
ATOM 4706 N N . ILE A 1 586 ? 31.547 -4.597 -30.424 1.00 97.62 586 ILE A N 1
ATOM 4707 C CA . ILE A 1 586 ? 30.751 -4.411 -31.651 1.00 97.62 586 ILE A CA 1
ATOM 4708 C C . ILE A 1 586 ? 31.568 -3.765 -32.768 1.00 97.62 586 ILE A C 1
ATOM 4710 O O . ILE A 1 586 ? 31.538 -4.248 -33.903 1.00 97.62 586 ILE A O 1
ATOM 4714 N N . LEU A 1 587 ? 32.264 -2.664 -32.476 1.00 96.62 587 LEU A N 1
ATOM 4715 C CA . LEU A 1 587 ? 32.992 -1.888 -33.483 1.00 96.62 587 LEU A CA 1
ATOM 4716 C C . LEU A 1 587 ? 34.510 -2.068 -33.414 1.00 96.62 587 LEU A C 1
ATOM 4718 O O . LEU A 1 587 ? 35.170 -1.709 -34.388 1.00 96.62 587 LEU A O 1
ATOM 4722 N N . GLY A 1 588 ? 35.038 -2.671 -32.349 1.00 94.25 588 GLY A N 1
ATOM 4723 C CA . GLY A 1 588 ? 36.472 -2.807 -32.112 1.00 94.25 588 GLY A CA 1
ATOM 4724 C C . GLY A 1 588 ? 36.993 -1.712 -31.187 1.00 94.25 588 GLY A C 1
ATOM 4725 O O . GLY A 1 588 ? 36.534 -0.569 -31.230 1.00 94.25 588 GLY A O 1
ATOM 4726 N N . TRP A 1 589 ? 37.937 -2.074 -30.322 1.00 94.75 589 TRP A N 1
ATOM 4727 C CA . TRP A 1 589 ? 38.524 -1.154 -29.351 1.00 94.75 589 TRP A CA 1
ATOM 4728 C C . TRP A 1 589 ? 39.422 -0.127 -30.049 1.00 94.75 589 TRP A C 1
ATOM 4730 O O . TRP A 1 589 ? 40.119 -0.456 -31.005 1.00 94.75 589 TRP A O 1
ATOM 4740 N N . VAL A 1 590 ? 39.371 1.130 -29.588 1.00 91.50 590 VAL A N 1
ATOM 4741 C CA . VAL A 1 590 ? 40.084 2.300 -30.155 1.00 91.50 590 VAL A CA 1
ATOM 4742 C C . VAL A 1 590 ? 39.898 2.498 -31.667 1.00 91.50 590 VAL A C 1
ATOM 4744 O O . VAL A 1 590 ? 40.778 3.026 -32.354 1.00 91.50 590 VAL A O 1
ATOM 4747 N N . ASN A 1 591 ? 38.730 2.114 -32.192 1.00 94.12 591 ASN A N 1
ATOM 4748 C CA . ASN A 1 591 ? 38.357 2.309 -33.588 1.00 94.12 591 ASN A CA 1
ATOM 4749 C C . ASN A 1 591 ? 37.768 3.722 -33.829 1.00 94.12 591 ASN A C 1
ATOM 4751 O O . ASN A 1 591 ? 36.633 3.984 -33.418 1.00 94.12 591 ASN A O 1
ATOM 4755 N N . PRO A 1 592 ? 38.448 4.623 -34.575 1.00 93.50 592 PRO A N 1
ATOM 4756 C CA . PRO A 1 592 ? 37.956 5.982 -34.820 1.00 93.50 592 PRO A CA 1
ATOM 4757 C C . PRO A 1 592 ? 36.614 6.046 -35.559 1.00 93.50 592 PRO A C 1
ATOM 4759 O O . PRO A 1 592 ? 35.878 7.024 -35.405 1.00 93.50 592 PRO A O 1
ATOM 4762 N N . ASP A 1 593 ? 36.252 5.011 -36.323 1.00 94.44 593 ASP A N 1
ATOM 4763 C CA . ASP A 1 593 ? 34.965 4.958 -37.018 1.00 94.44 593 ASP A CA 1
ATOM 4764 C C . ASP A 1 593 ? 33.778 4.956 -36.042 1.00 94.44 593 ASP A C 1
ATOM 4766 O O . ASP A 1 593 ? 32.671 5.357 -36.424 1.00 94.44 593 ASP A O 1
ATOM 4770 N N . ALA A 1 594 ? 33.987 4.575 -34.775 1.00 95.56 594 ALA A N 1
ATOM 4771 C CA . ALA A 1 594 ? 32.968 4.617 -33.731 1.00 95.56 594 ALA A CA 1
ATOM 4772 C C . ALA A 1 594 ? 32.345 6.016 -33.577 1.00 95.56 594 ALA A C 1
ATOM 4774 O O . ALA A 1 594 ? 31.133 6.121 -33.393 1.00 95.56 594 ALA A O 1
ATOM 4775 N N . HIS A 1 595 ? 33.105 7.095 -33.812 1.00 95.44 595 HIS A N 1
ATOM 4776 C CA . HIS A 1 595 ? 32.584 8.474 -33.812 1.00 95.44 595 HIS A CA 1
ATOM 4777 C C . HIS A 1 595 ? 31.448 8.702 -34.807 1.00 95.44 595 HIS A C 1
ATOM 4779 O O . HIS A 1 595 ? 30.604 9.574 -34.604 1.00 95.44 595 HIS A O 1
ATOM 4785 N N . THR A 1 596 ? 31.400 7.937 -35.895 1.00 94.81 596 THR A N 1
ATOM 4786 C CA . THR A 1 596 ? 30.347 8.053 -36.915 1.00 94.81 596 THR A CA 1
ATOM 4787 C C . THR A 1 596 ? 29.360 6.897 -36.883 1.00 94.81 596 THR A C 1
ATOM 4789 O O . THR A 1 596 ? 28.223 7.066 -37.320 1.00 94.81 596 THR A O 1
ATOM 4792 N N . ARG A 1 597 ? 29.773 5.742 -36.354 1.00 96.38 597 ARG A N 1
ATOM 4793 C CA . ARG A 1 597 ? 29.015 4.496 -36.459 1.00 96.38 597 ARG A CA 1
ATOM 4794 C C . ARG A 1 597 ? 28.321 4.081 -35.173 1.00 96.38 597 ARG A C 1
ATOM 4796 O O . ARG A 1 597 ? 27.294 3.420 -35.295 1.00 96.38 597 ARG A O 1
ATOM 4803 N N . ALA A 1 598 ? 28.839 4.427 -33.994 1.00 97.44 598 ALA A N 1
ATOM 4804 C CA . ALA A 1 598 ? 28.257 4.023 -32.716 1.00 97.44 598 ALA A CA 1
ATOM 4805 C C . ALA A 1 598 ? 26.833 4.571 -32.535 1.00 97.44 598 ALA A C 1
ATOM 4807 O O . ALA A 1 598 ? 26.486 5.641 -33.047 1.00 97.44 598 ALA A O 1
ATOM 4808 N N . PHE A 1 599 ? 26.009 3.818 -31.810 1.00 98.12 599 PHE A N 1
ATOM 4809 C CA . PHE A 1 599 ? 24.643 4.204 -31.468 1.00 98.12 599 PHE A CA 1
ATOM 4810 C C . PHE A 1 599 ? 24.542 4.642 -30.004 1.00 98.12 599 PHE A C 1
ATOM 4812 O O . PHE A 1 599 ? 25.446 4.400 -29.207 1.00 98.12 5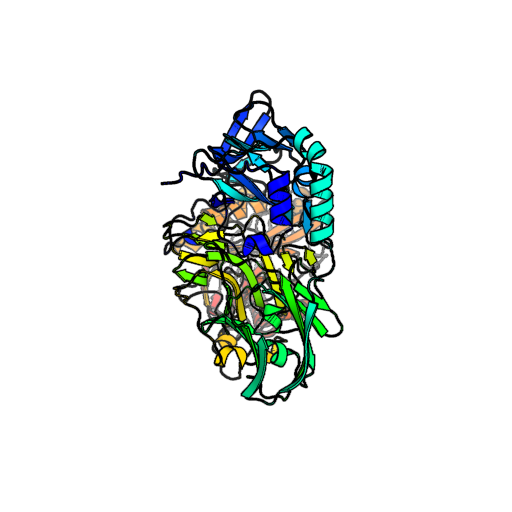99 PHE A O 1
ATOM 4819 N N . SER A 1 600 ? 23.440 5.302 -29.648 1.00 97.69 600 SER A N 1
ATOM 4820 C CA . SER A 1 600 ? 23.114 5.605 -28.254 1.00 97.69 600 SER A CA 1
ATOM 4821 C C . SER A 1 600 ? 22.799 4.338 -27.462 1.00 97.69 600 SER A C 1
ATOM 4823 O O . SER A 1 600 ? 22.455 3.303 -28.038 1.00 97.69 600 SER A O 1
ATOM 4825 N N . ILE A 1 601 ? 22.864 4.442 -26.134 1.00 97.44 601 ILE A N 1
ATOM 4826 C CA . ILE A 1 601 ? 22.373 3.413 -25.218 1.00 97.44 601 ILE A CA 1
ATOM 4827 C C . ILE A 1 601 ? 21.318 4.047 -24.292 1.00 97.44 601 ILE A C 1
ATOM 4829 O O . ILE A 1 601 ? 21.673 4.891 -23.458 1.00 97.44 601 ILE A O 1
ATOM 4833 N N . PRO A 1 602 ? 20.036 3.642 -24.381 1.00 96.88 602 PRO A N 1
ATOM 4834 C CA . PRO A 1 602 ? 19.492 2.627 -25.288 1.00 96.88 602 PRO A CA 1
ATOM 4835 C C . PRO A 1 602 ? 19.522 3.055 -26.769 1.00 96.88 602 PRO A C 1
ATOM 4837 O O . PRO A 1 602 ? 19.573 4.244 -27.100 1.00 96.88 602 PRO A O 1
ATOM 4840 N N . GLY A 1 603 ? 19.512 2.064 -27.657 1.00 96.31 603 GLY A N 1
ATOM 4841 C CA . GLY A 1 603 ? 19.588 2.220 -29.112 1.00 96.31 603 GLY A CA 1
ATOM 4842 C C . GLY A 1 603 ? 19.898 0.894 -29.819 1.00 96.31 603 GLY A C 1
ATOM 4843 O O . GLY A 1 603 ? 20.113 -0.109 -29.133 1.00 96.31 603 GLY A O 1
ATOM 4844 N N . PRO A 1 604 ? 19.964 0.869 -31.167 1.00 97.81 604 PRO A N 1
ATOM 4845 C CA . PRO A 1 604 ? 19.865 -0.361 -31.964 1.00 97.81 604 PRO A CA 1
ATOM 4846 C C . PRO A 1 604 ? 20.801 -1.505 -31.559 1.00 97.81 604 PRO A C 1
ATOM 4848 O O . PRO A 1 604 ? 20.376 -2.657 -31.509 1.00 97.81 604 PRO A O 1
ATOM 4851 N N . ASP A 1 605 ? 22.065 -1.198 -31.250 1.00 97.56 605 ASP A N 1
ATOM 4852 C CA . ASP A 1 605 ? 23.049 -2.208 -30.846 1.00 97.56 605 ASP A CA 1
ATOM 4853 C C . ASP A 1 605 ? 22.696 -2.792 -29.455 1.00 97.56 605 ASP A C 1
ATOM 4855 O O . ASP A 1 605 ? 22.654 -4.010 -29.281 1.00 97.56 605 ASP A O 1
ATOM 4859 N N . SER A 1 606 ? 22.345 -1.945 -28.478 1.00 98.25 606 SER A N 1
ATOM 4860 C CA . SER A 1 606 ? 21.935 -2.389 -27.132 1.00 98.25 606 SER A CA 1
ATOM 4861 C C . SER A 1 606 ? 20.563 -3.077 -27.101 1.00 98.25 606 SER A C 1
ATOM 4863 O O . SER A 1 606 ? 20.394 -4.055 -26.383 1.00 98.25 606 SER A O 1
ATOM 4865 N N . GLU A 1 607 ? 19.608 -2.648 -27.930 1.00 98.44 607 GLU A N 1
ATOM 4866 C CA . GLU A 1 607 ? 18.297 -3.297 -28.079 1.00 98.44 607 GLU A CA 1
ATOM 4867 C C . GLU A 1 607 ? 18.427 -4.706 -28.670 1.00 98.44 607 GLU A C 1
ATOM 4869 O O . GLU A 1 607 ? 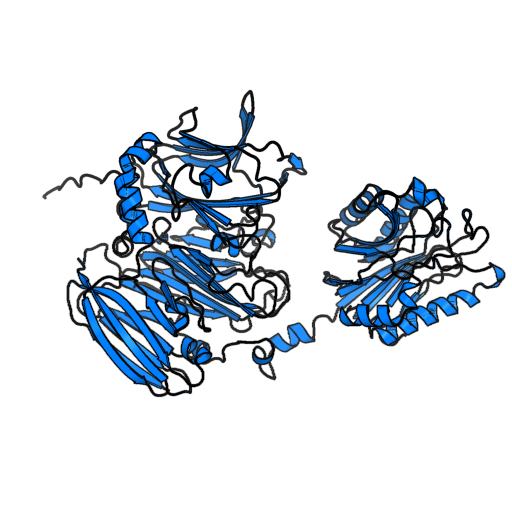17.732 -5.630 -28.244 1.00 98.44 607 GLU A O 1
ATOM 4874 N N . HIS A 1 608 ? 19.351 -4.900 -29.618 1.00 98.38 608 HIS A N 1
ATOM 4875 C CA . HIS A 1 608 ? 19.646 -6.226 -30.153 1.00 98.38 608 HIS A CA 1
ATOM 4876 C C . HIS A 1 608 ? 20.210 -7.147 -29.064 1.00 98.38 608 HIS A C 1
ATOM 4878 O O . HIS A 1 608 ? 19.782 -8.293 -28.938 1.00 98.38 608 HIS A O 1
ATOM 4884 N N . LEU A 1 609 ? 21.133 -6.644 -28.241 1.00 98.62 609 LEU A N 1
ATOM 4885 C CA . LEU A 1 609 ? 21.696 -7.393 -27.114 1.00 98.62 609 LEU A CA 1
ATOM 4886 C C . LEU A 1 609 ? 20.626 -7.738 -26.064 1.00 98.62 609 LEU A C 1
ATOM 4888 O O . LEU A 1 609 ? 20.576 -8.878 -25.606 1.00 98.62 609 LEU A O 1
ATOM 4892 N N . CYS A 1 610 ? 19.716 -6.809 -25.756 1.00 98.44 610 CYS A N 1
ATOM 4893 C CA . CYS A 1 610 ? 18.535 -7.063 -24.925 1.00 98.44 610 CYS A CA 1
ATOM 4894 C C . CYS A 1 610 ? 17.663 -8.193 -25.485 1.00 98.44 610 CYS A C 1
ATOM 4896 O O . CYS A 1 610 ? 17.245 -9.089 -24.748 1.00 98.44 610 CYS A O 1
ATOM 4898 N N . ALA A 1 611 ? 17.417 -8.188 -26.798 1.00 98.31 611 ALA A N 1
ATOM 4899 C CA . ALA A 1 611 ? 16.647 -9.236 -27.457 1.00 98.31 611 ALA A CA 1
ATOM 4900 C C . ALA A 1 611 ? 17.343 -10.604 -27.371 1.00 98.31 611 ALA A C 1
ATOM 4902 O O . ALA A 1 611 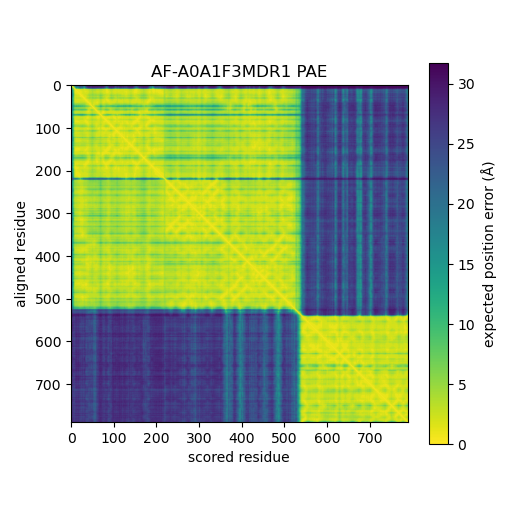? 16.667 -11.609 -27.156 1.00 98.31 611 ALA A O 1
ATOM 4903 N N . LEU A 1 612 ? 18.676 -10.654 -27.491 1.00 98.50 612 LEU A N 1
ATOM 4904 C CA . LEU A 1 612 ? 19.447 -11.887 -27.306 1.00 98.50 612 LEU A CA 1
ATOM 4905 C C . LEU A 1 612 ? 19.368 -12.390 -25.858 1.00 98.50 612 LEU A C 1
ATOM 4907 O O . LEU A 1 612 ? 19.061 -13.564 -25.656 1.00 98.50 612 LEU A O 1
ATOM 4911 N N . ALA A 1 613 ? 19.563 -11.518 -24.863 1.00 98.31 613 ALA A N 1
ATOM 4912 C CA . ALA A 1 613 ? 19.462 -11.877 -23.445 1.00 98.31 613 ALA A CA 1
ATOM 4913 C C . ALA A 1 613 ? 18.093 -12.497 -23.115 1.00 98.31 613 ALA A C 1
ATOM 4915 O O . ALA A 1 613 ? 18.014 -13.607 -22.584 1.00 98.31 613 ALA A O 1
ATOM 4916 N N . LYS A 1 614 ? 17.009 -11.845 -23.562 1.00 97.00 614 LYS A N 1
ATOM 4917 C CA . LYS A 1 614 ? 15.630 -12.327 -23.400 1.00 97.00 614 LYS A CA 1
ATOM 4918 C C . LYS A 1 614 ? 15.365 -13.638 -24.139 1.00 97.00 614 LYS A C 1
ATOM 4920 O O . LYS A 1 614 ? 14.736 -14.542 -23.589 1.00 97.00 614 LYS A O 1
ATOM 4925 N N . LYS A 1 615 ? 15.816 -13.744 -25.396 1.00 97.81 615 LYS A N 1
ATOM 4926 C CA . LYS A 1 615 ? 15.637 -14.936 -26.247 1.00 97.81 615 LYS A CA 1
ATOM 4927 C C . LYS A 1 615 ? 16.269 -16.167 -25.611 1.00 97.81 615 LYS A C 1
ATOM 4929 O O . LYS A 1 615 ? 15.684 -17.245 -25.659 1.00 97.81 615 LYS A O 1
ATOM 4934 N N . TYR A 1 616 ? 17.455 -15.994 -25.043 1.00 96.81 616 TYR A N 1
ATOM 4935 C CA . TYR A 1 616 ? 18.260 -17.087 -24.523 1.00 96.81 616 TYR A CA 1
ATOM 4936 C C . TYR A 1 616 ? 18.179 -17.259 -23.002 1.00 96.81 616 TYR A C 1
ATOM 4938 O O . TYR A 1 616 ? 18.762 -18.203 -22.477 1.00 96.81 616 TYR A O 1
ATOM 4946 N N . LYS A 1 617 ? 17.421 -16.401 -22.306 1.00 95.31 617 LYS A N 1
ATOM 4947 C CA . LYS A 1 617 ? 17.224 -16.440 -20.851 1.00 95.31 617 LYS A CA 1
ATOM 4948 C C . LYS A 1 617 ? 18.546 -16.465 -20.080 1.00 95.31 617 LYS A C 1
ATOM 4950 O O . LYS A 1 617 ? 18.745 -17.271 -19.174 1.00 95.31 617 LYS A O 1
ATOM 4955 N N . VAL A 1 618 ? 19.448 -15.561 -20.457 1.00 98.06 618 VAL A N 1
ATOM 4956 C CA . VAL A 1 618 ? 20.784 -15.429 -19.868 1.00 98.06 618 VAL A CA 1
ATOM 4957 C C . VAL A 1 618 ? 21.098 -13.963 -19.598 1.00 98.06 618 VAL A C 1
ATOM 4959 O O . VAL A 1 618 ? 20.694 -13.092 -20.366 1.00 98.06 618 VAL A O 1
ATOM 4962 N N . PHE A 1 619 ? 21.852 -13.690 -18.537 1.00 98.62 619 PHE A N 1
ATOM 4963 C CA . PHE A 1 619 ? 22.408 -12.358 -18.316 1.00 98.62 619 PHE A CA 1
ATOM 4964 C C . PHE A 1 619 ? 23.551 -12.089 -19.304 1.00 98.62 619 PHE A C 1
ATOM 4966 O O . PHE A 1 619 ? 24.315 -12.991 -19.660 1.00 98.62 619 PHE A O 1
ATOM 4973 N N . ILE A 1 620 ? 23.719 -10.831 -19.706 1.00 98.88 620 ILE A N 1
ATOM 4974 C CA . ILE A 1 620 ? 24.815 -10.401 -20.585 1.00 98.88 620 ILE A CA 1
ATOM 4975 C C . ILE A 1 620 ? 25.512 -9.196 -19.960 1.00 98.88 620 ILE A C 1
ATOM 4977 O O . ILE A 1 620 ? 24.862 -8.209 -19.626 1.00 98.88 620 ILE A O 1
ATOM 4981 N N . SER A 1 621 ? 26.838 -9.250 -19.842 1.00 98.69 621 SER A N 1
ATOM 4982 C CA . SER A 1 621 ? 27.674 -8.077 -19.580 1.00 98.69 621 SER A CA 1
ATOM 4983 C C . SER A 1 621 ? 28.586 -7.842 -20.775 1.00 98.69 621 SER A C 1
ATOM 4985 O O . SER A 1 621 ? 29.279 -8.767 -21.187 1.00 98.69 621 SER A O 1
ATOM 4987 N N . ILE A 1 622 ? 28.563 -6.650 -21.370 1.00 98.69 622 ILE A N 1
ATOM 4988 C CA . ILE A 1 622 ? 29.288 -6.387 -22.621 1.00 98.69 622 ILE A CA 1
ATOM 4989 C C . ILE A 1 622 ? 29.735 -4.934 -22.742 1.00 98.69 622 ILE A C 1
ATOM 4991 O O . ILE A 1 622 ? 28.970 -4.021 -22.427 1.00 98.69 622 ILE A O 1
ATOM 4995 N N . GLY A 1 623 ? 30.972 -4.739 -23.213 1.00 98.12 623 GLY A N 1
ATOM 4996 C CA . GLY A 1 623 ? 31.516 -3.437 -23.586 1.00 98.12 623 GLY A CA 1
ATOM 4997 C C . GLY A 1 623 ? 31.182 -3.059 -25.032 1.00 98.12 623 GLY A C 1
ATOM 4998 O O . GLY A 1 623 ? 31.241 -3.897 -25.934 1.00 98.12 623 GLY A O 1
ATOM 4999 N N . LEU A 1 624 ? 30.832 -1.796 -25.263 1.00 98.00 624 LEU A N 1
ATOM 5000 C CA . LEU A 1 624 ? 30.470 -1.234 -26.562 1.00 98.00 624 LEU A CA 1
ATOM 5001 C C . LEU A 1 624 ? 30.646 0.291 -26.590 1.00 98.00 624 LEU A C 1
ATOM 5003 O O . LEU A 1 624 ? 30.493 0.978 -25.581 1.00 98.00 624 LEU A O 1
ATOM 5007 N N . ASP A 1 625 ? 30.906 0.825 -27.780 1.00 98.12 625 ASP A N 1
ATOM 5008 C CA . ASP A 1 625 ? 30.980 2.264 -28.007 1.00 98.12 625 ASP A CA 1
ATOM 5009 C C . ASP A 1 625 ? 29.571 2.888 -28.013 1.00 98.12 625 ASP A C 1
ATOM 5011 O O . ASP A 1 625 ? 28.683 2.451 -28.750 1.00 98.12 625 ASP A O 1
ATOM 5015 N N . GLU A 1 626 ? 29.371 3.936 -27.213 1.00 98.19 626 GLU A N 1
ATOM 5016 C CA . GLU A 1 626 ? 28.115 4.680 -27.086 1.00 98.19 626 GLU A CA 1
ATOM 5017 C C . GLU A 1 626 ? 28.259 6.080 -27.685 1.00 98.19 626 GLU A C 1
ATOM 5019 O O . GLU A 1 626 ? 29.162 6.834 -27.325 1.00 98.19 626 GLU A O 1
ATOM 5024 N N . LYS A 1 627 ? 27.315 6.478 -28.540 1.00 97.25 627 LYS A N 1
ATOM 5025 C CA . LYS A 1 627 ? 27.240 7.842 -29.069 1.00 97.25 627 LYS A CA 1
ATOM 5026 C C . LYS A 1 627 ? 26.058 8.612 -28.487 1.00 97.25 627 LYS A C 1
ATOM 5028 O O . LYS A 1 627 ? 24.908 8.214 -28.653 1.00 97.25 627 LYS A O 1
ATOM 5033 N N . GLU A 1 628 ? 26.335 9.761 -27.877 1.00 96.12 628 GLU A N 1
ATOM 5034 C CA . GLU A 1 628 ? 25.327 10.700 -27.378 1.00 96.12 628 GLU A CA 1
ATOM 5035 C C . GLU A 1 628 ? 25.609 12.104 -27.931 1.00 96.12 628 GLU A C 1
ATOM 5037 O O . GLU A 1 628 ? 26.529 12.804 -27.501 1.00 96.12 628 GLU A O 1
ATOM 5042 N N . GLY A 1 629 ? 24.824 12.515 -28.931 1.00 93.12 629 GLY A N 1
ATOM 5043 C CA . GLY A 1 629 ? 25.113 13.725 -29.701 1.00 93.12 629 GLY A CA 1
ATOM 5044 C C . GLY A 1 629 ? 26.467 13.614 -30.410 1.00 93.12 629 GLY A C 1
ATOM 5045 O O . GLY A 1 629 ? 26.711 12.649 -31.136 1.00 93.12 629 GLY A O 1
ATOM 5046 N N . ASP A 1 630 ? 27.347 14.587 -30.173 1.00 92.12 630 ASP A N 1
ATOM 5047 C CA . ASP A 1 630 ? 28.713 14.617 -30.720 1.00 92.12 630 ASP A CA 1
ATOM 5048 C C . ASP A 1 630 ? 29.749 13.930 -29.811 1.00 92.12 630 ASP A C 1
ATOM 5050 O O . ASP A 1 630 ? 30.941 13.934 -30.116 1.00 92.12 630 ASP A O 1
ATOM 5054 N N . LYS A 1 631 ? 29.319 13.359 -28.679 1.00 96.69 631 LYS A N 1
ATOM 5055 C CA . LYS A 1 631 ? 30.200 12.692 -27.716 1.00 96.69 631 LYS A CA 1
ATOM 5056 C C . LYS A 1 631 ? 30.201 11.186 -27.945 1.00 96.69 631 LYS A C 1
ATOM 5058 O O . LYS A 1 631 ? 29.140 10.572 -28.064 1.00 96.69 631 LYS A O 1
ATOM 5063 N N . LEU A 1 632 ? 31.395 10.605 -27.949 1.00 97.75 632 LEU A N 1
ATOM 5064 C CA . LEU A 1 632 ? 31.615 9.162 -27.944 1.00 97.75 632 LEU A CA 1
ATOM 5065 C C . LEU A 1 632 ? 32.051 8.728 -26.545 1.00 97.75 632 LEU A C 1
ATOM 5067 O O . LEU A 1 632 ? 32.949 9.347 -25.979 1.00 97.75 632 LEU A O 1
ATOM 5071 N N . PHE A 1 633 ? 31.452 7.678 -26.002 1.00 98.06 633 PHE A N 1
ATOM 5072 C CA . PHE A 1 633 ? 31.792 7.085 -24.712 1.00 98.06 633 PHE A CA 1
ATOM 5073 C C . PHE A 1 633 ? 32.174 5.619 -24.902 1.00 98.06 633 PHE A C 1
ATOM 5075 O O . PHE A 1 633 ? 31.551 4.910 -25.688 1.00 98.06 633 PHE A O 1
ATOM 5082 N N . ASP A 1 634 ? 33.156 5.161 -24.139 1.00 97.88 634 ASP A N 1
ATOM 5083 C CA . ASP A 1 634 ? 33.422 3.739 -23.939 1.00 97.88 634 ASP A CA 1
ATOM 5084 C C . ASP A 1 634 ? 32.537 3.256 -22.786 1.00 97.88 634 ASP A C 1
ATOM 5086 O O . ASP A 1 634 ? 32.616 3.788 -21.670 1.00 97.88 634 ASP A O 1
ATOM 5090 N N . SER A 1 635 ? 31.612 2.346 -23.085 1.00 98.38 635 SER A N 1
ATOM 5091 C CA . SER A 1 635 ? 30.548 1.953 -22.165 1.00 98.38 635 SER A CA 1
ATOM 5092 C C . SER A 1 635 ? 30.472 0.448 -21.985 1.00 98.38 635 SER A C 1
ATOM 5094 O O . SER A 1 635 ? 30.793 -0.323 -22.881 1.00 98.38 635 SER A O 1
ATOM 5096 N N . ALA A 1 636 ? 29.964 0.019 -20.837 1.00 98.56 636 ALA A N 1
ATOM 5097 C CA . ALA A 1 636 ? 29.609 -1.361 -20.566 1.00 98.56 636 ALA A CA 1
ATOM 5098 C C . ALA A 1 636 ? 28.195 -1.423 -20.008 1.00 98.56 636 ALA A C 1
ATOM 5100 O O . ALA A 1 636 ? 27.806 -0.599 -19.176 1.00 98.56 636 ALA A O 1
ATOM 5101 N N . ILE A 1 637 ? 27.427 -2.407 -20.460 1.00 98.56 637 ILE A N 1
ATOM 5102 C CA . ILE A 1 637 ? 26.068 -2.646 -19.976 1.00 98.56 637 ILE A CA 1
ATOM 5103 C C . ILE A 1 637 ? 25.950 -4.018 -19.330 1.00 98.56 637 ILE A C 1
ATOM 5105 O O . ILE A 1 637 ? 26.606 -4.969 -19.752 1.00 98.56 637 ILE A O 1
ATOM 5109 N N . LEU A 1 638 ? 25.096 -4.102 -18.312 1.00 98.69 638 LEU A N 1
ATOM 5110 C CA . LEU A 1 638 ? 24.613 -5.343 -17.716 1.00 98.69 638 LEU A CA 1
ATOM 5111 C C . LEU A 1 638 ? 23.132 -5.493 -18.060 1.00 98.69 638 LEU A C 1
ATOM 5113 O O . LEU A 1 638 ? 22.343 -4.595 -17.770 1.00 98.69 638 LEU A O 1
ATOM 5117 N N . ILE A 1 639 ? 22.769 -6.621 -18.656 1.00 98.50 639 ILE A N 1
ATOM 5118 C CA . ILE A 1 639 ? 21.421 -6.943 -19.124 1.00 98.50 639 ILE A CA 1
ATOM 5119 C C . ILE A 1 639 ? 20.942 -8.205 -18.402 1.00 98.50 639 ILE A C 1
ATOM 5121 O O . ILE A 1 639 ? 21.713 -9.162 -18.287 1.00 98.50 639 ILE A O 1
ATOM 5125 N N . ASP A 1 640 ? 19.698 -8.211 -17.921 1.00 95.12 640 ASP A N 1
ATOM 5126 C CA . ASP A 1 640 ? 19.075 -9.400 -17.326 1.00 95.12 640 ASP A CA 1
ATOM 5127 C C . ASP A 1 640 ? 18.531 -10.394 -18.367 1.00 95.12 640 ASP A C 1
ATOM 5129 O O . ASP A 1 640 ? 18.486 -10.130 -19.569 1.00 95.12 640 ASP A O 1
ATOM 5133 N N . ASP A 1 641 ? 18.093 -11.559 -17.892 1.00 93.44 641 ASP A N 1
ATOM 5134 C CA . ASP A 1 641 ? 17.491 -12.625 -18.698 1.00 93.44 641 ASP A CA 1
ATOM 5135 C C . ASP A 1 641 ? 16.056 -12.328 -19.180 1.00 93.44 641 ASP A C 1
ATOM 5137 O O . ASP A 1 641 ? 15.466 -13.124 -19.920 1.00 93.44 641 ASP A O 1
ATOM 5141 N N . GLU A 1 642 ? 15.502 -11.167 -18.828 1.00 90.56 642 GLU A N 1
ATOM 5142 C CA . GLU A 1 642 ? 14.254 -10.630 -19.374 1.00 90.56 642 GLU A CA 1
ATOM 5143 C C . GLU A 1 642 ? 14.491 -9.560 -20.456 1.00 90.56 642 GLU A C 1
ATOM 5145 O O . GLU A 1 642 ? 13.550 -9.162 -21.152 1.00 90.56 642 GLU A O 1
ATOM 5150 N N . GLY A 1 643 ? 15.751 -9.174 -20.686 1.00 88.50 643 GLY A N 1
ATOM 5151 C CA . GLY A 1 643 ? 16.167 -8.209 -21.700 1.00 88.50 643 GLY A CA 1
ATOM 5152 C C . GLY A 1 643 ? 16.203 -6.758 -21.217 1.00 88.50 643 GLY A C 1
ATOM 5153 O O . GLY A 1 643 ? 16.232 -5.851 -22.049 1.00 88.50 643 GLY A O 1
ATOM 5154 N N . SER A 1 644 ? 16.208 -6.506 -19.910 1.00 91.06 644 SER A N 1
ATOM 5155 C CA . SER A 1 644 ? 16.303 -5.161 -19.334 1.00 91.06 644 SER A CA 1
ATOM 5156 C C . SER A 1 644 ? 17.759 -4.774 -19.083 1.00 91.06 644 SER A C 1
ATOM 5158 O O . SER A 1 644 ? 18.521 -5.542 -18.499 1.00 91.06 644 SER A O 1
ATOM 5160 N N . ILE A 1 645 ? 18.156 -3.559 -19.481 1.00 97.50 645 ILE A N 1
ATOM 5161 C CA . ILE A 1 645 ? 19.463 -2.992 -19.113 1.00 97.50 645 ILE A CA 1
ATOM 5162 C C . ILE A 1 645 ? 19.399 -2.582 -17.640 1.00 97.50 645 ILE A C 1
ATOM 5164 O O . ILE A 1 645 ? 18.757 -1.593 -17.295 1.00 97.50 645 ILE A O 1
ATOM 5168 N N . LEU A 1 646 ? 20.076 -3.338 -16.782 1.00 86.62 646 LEU A N 1
ATOM 5169 C CA . LEU A 1 646 ? 20.127 -3.112 -15.339 1.00 86.62 646 LEU A CA 1
ATOM 5170 C C . LEU A 1 646 ? 21.138 -2.032 -14.950 1.00 86.62 646 LEU A C 1
ATOM 5172 O O . LEU A 1 646 ? 20.920 -1.272 -14.012 1.00 86.62 646 LEU A O 1
ATOM 5176 N N . LEU A 1 647 ? 22.273 -1.987 -15.646 1.00 94.69 647 LEU A N 1
ATOM 5177 C CA . LEU A 1 647 ? 23.368 -1.073 -15.337 1.00 94.69 647 LEU A CA 1
ATOM 5178 C C . LEU A 1 647 ? 24.050 -0.634 -16.629 1.00 94.69 647 LEU A C 1
ATOM 5180 O O . LEU A 1 647 ? 24.279 -1.451 -17.519 1.00 94.69 647 LEU A O 1
ATOM 5184 N N . LYS A 1 648 ? 24.391 0.656 -16.714 1.00 97.56 648 LYS A N 1
ATOM 5185 C CA . LYS A 1 648 ? 25.222 1.238 -17.772 1.00 97.56 648 LYS A CA 1
ATOM 5186 C C . LYS A 1 648 ? 26.371 2.007 -17.134 1.00 97.56 648 LYS A C 1
ATOM 5188 O O . LYS A 1 648 ? 26.146 3.022 -16.480 1.00 97.56 648 LYS A O 1
ATOM 5193 N N . HIS A 1 649 ? 27.590 1.541 -17.359 1.00 98.06 649 HIS A N 1
ATOM 5194 C CA . HIS A 1 649 ? 28.812 2.188 -16.900 1.00 98.06 649 HIS A CA 1
ATOM 5195 C C . HIS A 1 649 ? 29.506 2.873 -18.074 1.00 98.06 649 HIS A C 1
ATOM 5197 O O . HIS A 1 649 ? 29.672 2.258 -19.122 1.00 98.06 649 HIS A O 1
ATOM 5203 N N . ARG A 1 650 ? 29.914 4.133 -17.900 1.00 98.38 650 ARG A N 1
ATOM 5204 C CA . ARG A 1 650 ? 30.763 4.871 -18.849 1.00 98.38 650 ARG A CA 1
ATOM 5205 C C . ARG A 1 650 ? 32.151 4.980 -18.239 1.00 98.38 650 ARG A C 1
ATOM 5207 O O . ARG A 1 650 ? 32.272 5.468 -17.114 1.00 98.38 650 ARG A O 1
ATOM 5214 N N . LYS A 1 651 ? 33.177 4.568 -18.978 1.00 97.81 651 LYS A N 1
ATOM 5215 C CA . LYS A 1 651 ? 34.566 4.553 -18.511 1.00 97.81 651 LYS A CA 1
ATOM 5216 C C . LYS A 1 651 ? 34.996 5.927 -18.014 1.00 97.81 651 LYS A C 1
ATOM 5218 O O . LYS A 1 651 ? 34.760 6.943 -18.672 1.00 97.81 651 LYS A O 1
ATOM 5223 N N . ILE A 1 652 ? 35.627 5.966 -16.846 1.00 97.62 652 ILE A N 1
ATOM 5224 C CA . ILE A 1 652 ? 36.059 7.213 -16.206 1.00 97.62 652 ILE A CA 1
ATOM 5225 C C . ILE A 1 652 ? 37.520 7.488 -16.570 1.00 97.62 652 ILE A C 1
ATOM 5227 O O . ILE A 1 652 ? 37.872 8.608 -16.949 1.00 97.62 652 ILE A O 1
ATOM 5231 N N . ASN A 1 653 ? 38.367 6.459 -16.518 1.00 96.19 653 ASN A N 1
ATOM 5232 C CA . ASN A 1 653 ? 39.755 6.542 -16.950 1.00 96.19 653 ASN A CA 1
ATOM 5233 C C . ASN A 1 653 ? 39.878 6.243 -18.454 1.00 96.19 653 ASN A C 1
ATOM 5235 O O . ASN A 1 653 ? 40.152 5.118 -18.860 1.00 96.19 653 ASN A O 1
ATOM 5239 N N . THR A 1 654 ? 39.645 7.249 -19.295 1.00 91.56 654 THR A N 1
ATOM 5240 C CA . THR A 1 654 ? 39.535 7.099 -20.758 1.00 91.56 654 THR A CA 1
ATOM 5241 C C . THR A 1 654 ? 40.854 6.920 -21.504 1.00 91.56 654 THR A C 1
ATOM 5243 O O . THR A 1 654 ? 40.804 6.469 -22.644 1.00 91.56 654 THR A O 1
ATOM 5246 N N . LEU A 1 655 ? 42.003 7.245 -20.890 1.00 90.38 655 LEU A N 1
ATOM 5247 C CA . LEU A 1 655 ? 43.320 7.276 -21.551 1.00 90.38 655 LEU A CA 1
ATOM 5248 C C . LEU A 1 655 ? 43.251 8.055 -22.883 1.00 90.38 655 LEU A C 1
ATOM 5250 O O . LEU A 1 655 ? 43.280 7.486 -23.974 1.00 90.38 655 LEU A O 1
ATOM 5254 N N . ASP A 1 656 ? 43.089 9.378 -22.775 1.00 87.50 656 ASP A N 1
ATOM 5255 C CA . ASP A 1 656 ? 42.745 10.288 -23.882 1.00 87.50 656 ASP A CA 1
ATOM 5256 C C . ASP A 1 656 ? 43.733 10.224 -25.076 1.00 87.50 656 ASP A C 1
ATOM 5258 O O . ASP A 1 656 ? 43.409 10.642 -26.186 1.00 87.50 656 ASP A O 1
ATOM 5262 N N . GLU A 1 657 ? 44.935 9.688 -24.875 1.00 88.25 657 GLU A N 1
ATOM 5263 C CA . GLU A 1 657 ? 45.970 9.476 -25.887 1.00 88.25 657 GLU A CA 1
ATOM 5264 C C . GLU A 1 657 ? 45.721 8.295 -26.846 1.00 88.25 657 GLU A C 1
ATOM 5266 O O . GLU A 1 657 ? 46.391 8.205 -27.877 1.00 88.25 657 GLU A O 1
ATOM 5271 N N . LEU A 1 658 ? 44.790 7.386 -26.538 1.00 86.62 658 LEU A N 1
ATOM 5272 C CA . LEU A 1 658 ? 44.620 6.136 -27.291 1.00 86.62 658 LEU A CA 1
ATOM 5273 C C . LEU A 1 658 ? 43.923 6.306 -28.648 1.00 86.62 658 LEU A C 1
ATOM 5275 O O . LEU A 1 658 ? 44.146 5.510 -29.562 1.00 86.62 658 LEU A O 1
ATOM 5279 N N . MET A 1 659 ? 43.083 7.333 -28.792 1.00 88.50 659 MET A N 1
ATOM 5280 C CA . MET A 1 659 ? 42.294 7.585 -29.997 1.00 88.50 659 MET A CA 1
ATOM 5281 C C . MET A 1 659 ? 42.049 9.085 -30.184 1.00 88.50 659 MET A C 1
ATOM 5283 O O . MET A 1 659 ? 41.887 9.825 -29.219 1.00 88.50 659 MET A O 1
ATOM 5287 N N . SER A 1 660 ? 42.000 9.545 -31.438 1.00 88.56 660 SER A N 1
ATOM 5288 C CA . SER A 1 660 ? 41.654 10.930 -31.772 1.00 88.56 660 SER A CA 1
ATOM 5289 C C . SER A 1 660 ? 40.477 10.973 -32.756 1.00 88.56 660 SER A C 1
ATOM 5291 O O . SER A 1 660 ? 40.605 10.411 -33.847 1.00 88.56 660 SER A O 1
ATOM 5293 N N . PRO A 1 661 ? 39.356 11.645 -32.421 1.00 93.06 661 PRO A N 1
ATOM 5294 C CA . PRO A 1 661 ? 39.049 12.269 -31.125 1.00 93.06 661 PRO A CA 1
ATOM 5295 C C . PRO A 1 661 ? 38.960 11.251 -29.964 1.00 93.06 661 PRO A C 1
ATOM 5297 O O . PRO A 1 661 ? 38.647 10.084 -30.216 1.00 93.06 661 PRO A O 1
ATOM 5300 N N . PRO A 1 662 ? 39.229 11.662 -28.710 1.00 94.62 662 PRO A N 1
ATOM 5301 C CA . PRO A 1 662 ? 39.193 10.759 -27.560 1.00 94.62 662 PRO A CA 1
ATOM 5302 C C . PRO A 1 662 ? 37.763 10.401 -27.142 1.00 94.62 662 PRO A C 1
ATOM 5304 O O . PRO A 1 662 ? 36.798 11.080 -27.509 1.00 94.62 662 PRO A O 1
ATOM 5307 N N . TYR A 1 663 ? 37.643 9.354 -26.324 1.00 96.62 663 TYR A N 1
ATOM 5308 C CA . TYR A 1 663 ? 36.412 9.065 -25.594 1.00 96.62 663 TYR A CA 1
ATOM 5309 C C . TYR A 1 663 ? 36.108 10.158 -24.562 1.00 96.62 663 TYR A C 1
ATOM 5311 O O . TYR A 1 663 ? 36.993 10.796 -23.993 1.00 96.62 663 TYR A O 1
ATOM 5319 N N . THR A 1 664 ? 34.825 10.362 -24.295 1.00 97.50 664 THR A N 1
ATOM 5320 C CA . THR A 1 664 ? 34.334 11.249 -23.246 1.00 97.50 664 THR A CA 1
ATOM 5321 C C . THR A 1 664 ? 34.301 10.498 -21.919 1.00 97.50 664 THR A C 1
ATOM 5323 O O . THR A 1 664 ? 33.845 9.358 -21.860 1.00 97.50 664 THR A O 1
ATOM 5326 N N . LYS A 1 665 ? 34.759 11.151 -20.847 1.00 97.19 665 LYS A N 1
ATOM 5327 C CA . LYS A 1 665 ? 34.796 10.578 -19.493 1.00 97.19 665 LYS A CA 1
ATOM 5328 C C . LYS A 1 665 ? 33.392 10.398 -18.919 1.00 97.19 665 LYS A C 1
ATOM 5330 O O . LYS A 1 665 ? 32.555 11.296 -19.022 1.00 97.19 665 LYS A O 1
ATOM 5335 N N . GLY A 1 666 ? 33.156 9.247 -18.299 1.00 96.44 666 GLY A N 1
ATOM 5336 C CA . GLY A 1 666 ? 32.023 9.004 -17.413 1.00 96.44 666 GLY A CA 1
ATOM 5337 C C . GLY A 1 666 ? 32.219 9.620 -16.025 1.00 96.44 666 GLY A C 1
ATOM 5338 O O . GLY A 1 666 ? 33.280 10.153 -15.700 1.00 96.44 666 GLY A O 1
ATOM 5339 N N . GLU A 1 667 ? 31.184 9.530 -15.187 1.00 92.38 667 GLU A N 1
ATOM 5340 C CA . GLU A 1 667 ? 31.173 10.157 -13.853 1.00 92.38 667 GLU A CA 1
ATOM 5341 C C . GLU A 1 667 ? 30.792 9.195 -12.720 1.00 92.38 667 GLU A C 1
ATOM 5343 O O . GLU A 1 667 ? 31.189 9.404 -11.570 1.00 92.38 667 GLU A O 1
ATOM 5348 N N . LYS A 1 668 ? 30.031 8.135 -13.015 1.00 89.94 668 LYS A N 1
ATOM 5349 C CA . LYS A 1 668 ? 29.411 7.249 -12.020 1.00 89.94 668 LYS A CA 1
ATOM 5350 C C . LYS A 1 668 ? 30.087 5.885 -11.988 1.00 89.94 668 LYS A C 1
ATOM 5352 O O . LYS A 1 668 ? 30.605 5.429 -12.996 1.00 89.94 668 LYS A O 1
ATOM 5357 N N . ILE A 1 669 ? 30.068 5.258 -10.816 1.00 91.81 669 ILE A N 1
ATOM 5358 C CA . ILE A 1 669 ? 30.507 3.880 -10.606 1.00 91.81 669 ILE A CA 1
ATOM 5359 C C . ILE A 1 669 ? 29.515 3.229 -9.649 1.00 91.81 669 ILE A C 1
ATOM 5361 O O . ILE A 1 669 ? 29.237 3.770 -8.577 1.00 91.81 669 ILE A O 1
ATOM 5365 N N . GLU A 1 670 ? 28.916 2.125 -10.076 1.00 87.94 670 GLU A N 1
ATOM 5366 C CA . GLU A 1 670 ? 27.727 1.559 -9.442 1.00 87.94 670 GLU A CA 1
ATOM 5367 C C . GLU A 1 670 ? 27.823 0.029 -9.412 1.00 87.94 670 GLU A C 1
ATOM 5369 O O . GLU A 1 670 ? 28.507 -0.591 -10.230 1.00 87.94 670 GLU A O 1
ATOM 5374 N N . ALA A 1 671 ? 27.129 -0.579 -8.453 1.00 91.25 671 ALA A N 1
ATOM 5375 C CA . ALA A 1 671 ? 26.851 -2.008 -8.437 1.00 91.25 671 ALA A CA 1
ATOM 5376 C C . ALA A 1 671 ? 25.352 -2.205 -8.205 1.00 91.25 671 ALA A C 1
ATOM 5378 O O . ALA A 1 671 ? 24.748 -1.468 -7.422 1.00 91.25 671 ALA A O 1
ATOM 5379 N N . ILE A 1 672 ? 24.748 -3.194 -8.860 1.00 84.88 672 ILE A N 1
ATOM 5380 C CA . ILE A 1 672 ? 23.299 -3.418 -8.795 1.00 84.88 672 ILE A CA 1
ATOM 5381 C C . ILE A 1 672 ? 22.960 -4.806 -8.266 1.00 84.88 672 ILE A C 1
ATOM 5383 O O . ILE A 1 672 ? 23.687 -5.773 -8.479 1.00 84.88 672 ILE A O 1
ATOM 5387 N N . ASN A 1 673 ? 21.848 -4.898 -7.539 1.00 82.44 673 ASN A N 1
ATOM 5388 C CA . ASN A 1 673 ? 21.318 -6.155 -7.033 1.00 82.44 673 ASN A CA 1
ATOM 5389 C C . ASN A 1 673 ? 20.667 -6.955 -8.162 1.00 82.44 673 ASN A C 1
ATOM 5391 O O . ASN A 1 673 ? 19.778 -6.450 -8.837 1.00 82.44 673 ASN A O 1
ATOM 5395 N N . THR A 1 674 ? 21.075 -8.211 -8.322 1.00 83.50 674 THR A N 1
ATOM 5396 C CA . THR A 1 674 ? 20.499 -9.143 -9.298 1.00 83.50 674 THR A CA 1
ATOM 5397 C C . THR A 1 674 ? 20.199 -10.489 -8.637 1.00 83.50 674 THR A C 1
ATOM 5399 O O . THR A 1 674 ? 20.640 -10.750 -7.512 1.00 83.50 674 THR A O 1
ATOM 5402 N N . ARG A 1 675 ? 19.516 -11.392 -9.356 1.00 84.19 675 ARG A N 1
ATOM 5403 C CA . ARG A 1 675 ? 19.368 -12.795 -8.923 1.00 84.19 675 ARG A CA 1
ATOM 5404 C C . ARG A 1 675 ? 20.703 -13.553 -8.834 1.00 84.19 675 ARG A C 1
ATOM 5406 O O . ARG A 1 675 ? 20.750 -14.603 -8.208 1.00 84.19 675 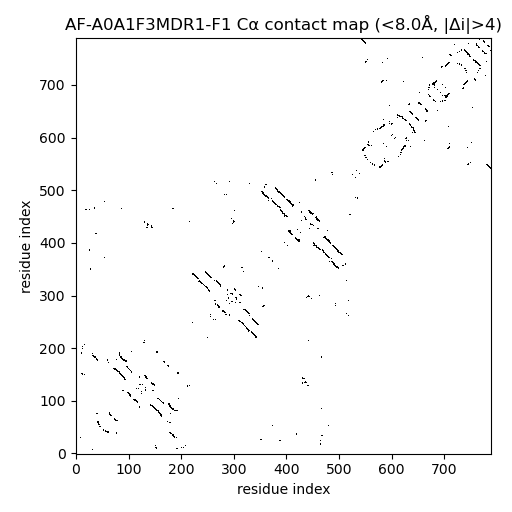ARG A O 1
ATOM 5413 N N . LEU A 1 676 ? 21.766 -13.015 -9.438 1.00 87.75 676 LEU A N 1
ATOM 5414 C CA . LEU A 1 676 ? 23.121 -13.574 -9.494 1.00 87.75 676 LEU A CA 1
ATOM 5415 C C . LEU A 1 676 ? 24.094 -12.897 -8.511 1.00 87.75 676 LEU A C 1
ATOM 5417 O O . LEU A 1 676 ? 25.305 -13.079 -8.608 1.00 87.75 676 LEU A O 1
ATOM 5421 N N . GLY A 1 677 ? 23.584 -12.085 -7.580 1.00 86.94 677 GLY A N 1
ATOM 5422 C CA . GLY A 1 677 ? 24.398 -11.287 -6.662 1.00 86.94 677 GLY A CA 1
ATOM 5423 C C . GLY A 1 677 ? 24.475 -9.808 -7.046 1.00 86.94 677 GLY A C 1
ATOM 5424 O O . GLY A 1 677 ? 23.770 -9.333 -7.939 1.00 86.94 677 GLY A O 1
ATOM 5425 N N . ARG A 1 678 ? 25.280 -9.045 -6.304 1.00 89.06 678 ARG A N 1
ATOM 5426 C CA . ARG A 1 678 ? 25.473 -7.601 -6.450 1.00 89.06 678 ARG A CA 1
ATOM 5427 C C . ARG A 1 678 ? 26.639 -7.419 -7.389 1.00 89.06 678 ARG A C 1
ATOM 5429 O O . ARG A 1 678 ? 27.784 -7.589 -6.983 1.00 89.06 678 ARG A O 1
ATOM 5436 N N . ILE A 1 679 ? 26.333 -7.103 -8.634 1.00 96.69 679 ILE A N 1
ATOM 5437 C CA . ILE A 1 679 ? 27.335 -7.082 -9.690 1.00 96.69 679 ILE A CA 1
ATOM 5438 C C . ILE A 1 679 ? 27.808 -5.647 -9.860 1.00 96.69 679 ILE A C 1
ATOM 5440 O O . ILE A 1 679 ? 27.005 -4.757 -10.149 1.00 96.69 679 ILE A O 1
ATOM 5444 N N . GLY A 1 680 ? 29.104 -5.429 -9.652 1.00 97.56 680 GLY A N 1
ATOM 5445 C CA . GLY A 1 680 ? 29.779 -4.201 -10.066 1.00 97.56 680 GLY A CA 1
ATOM 5446 C C . GLY A 1 680 ? 30.319 -4.338 -11.487 1.00 97.56 680 GLY A C 1
ATOM 5447 O O . GLY A 1 680 ? 30.767 -5.416 -11.881 1.00 97.56 680 GLY A O 1
ATOM 5448 N N . VAL A 1 681 ? 30.309 -3.247 -12.248 1.00 98.19 681 VAL A N 1
ATOM 5449 C CA . VAL A 1 681 ? 30.934 -3.188 -13.577 1.00 98.19 681 VAL A CA 1
ATOM 5450 C C . VAL A 1 681 ? 31.936 -2.038 -13.602 1.00 98.19 681 VAL A C 1
ATOM 5452 O O . VAL A 1 681 ? 31.626 -0.928 -13.176 1.00 98.19 681 VAL A O 1
ATOM 5455 N N . MET A 1 682 ? 33.144 -2.316 -14.083 1.00 98.44 682 MET A N 1
ATOM 5456 C CA . MET A 1 682 ? 34.192 -1.327 -14.376 1.00 98.44 682 MET A CA 1
ATOM 5457 C C . MET A 1 682 ? 34.698 -1.572 -15.796 1.00 98.44 682 MET A C 1
ATOM 5459 O O . MET A 1 682 ? 34.436 -2.643 -16.324 1.00 98.44 682 MET A O 1
ATOM 5463 N N . ILE A 1 683 ? 35.431 -0.643 -16.418 1.00 98.50 683 ILE A N 1
ATOM 5464 C CA . ILE A 1 683 ? 36.025 -0.882 -17.746 1.00 98.50 683 ILE A CA 1
ATOM 5465 C C . ILE A 1 683 ? 37.530 -0.668 -17.699 1.00 98.50 683 ILE A C 1
ATOM 5467 O O . ILE A 1 683 ? 37.995 0.422 -17.371 1.00 98.50 683 ILE A O 1
ATOM 5471 N N . CYS A 1 684 ? 38.284 -1.702 -18.071 1.00 97.25 684 CYS A N 1
ATOM 5472 C CA . CYS A 1 684 ? 39.721 -1.668 -18.321 1.00 97.25 684 CYS A CA 1
ATOM 5473 C C . CYS A 1 684 ? 40.507 -0.737 -17.387 1.00 97.25 684 CYS A C 1
ATOM 5475 O O . CYS A 1 684 ? 40.687 -1.051 -16.212 1.00 97.25 684 CYS A O 1
ATOM 5477 N N . ALA A 1 685 ? 40.944 0.424 -17.874 1.00 97.12 685 ALA A N 1
ATOM 5478 C CA . ALA A 1 685 ? 41.786 1.361 -17.141 1.00 97.12 685 ALA A CA 1
ATOM 5479 C C . ALA A 1 685 ? 41.148 1.961 -15.874 1.00 97.12 685 ALA A C 1
ATOM 5481 O O . ALA A 1 685 ? 41.876 2.490 -15.029 1.00 97.12 685 ALA A O 1
ATOM 5482 N N . ASP A 1 686 ? 39.831 1.836 -15.675 1.00 97.81 686 ASP A N 1
ATOM 5483 C CA . ASP A 1 686 ? 39.201 2.145 -14.386 1.00 97.81 686 ASP A CA 1
ATOM 5484 C C . ASP A 1 686 ? 39.813 1.299 -13.254 1.00 97.81 686 ASP A C 1
ATOM 5486 O O . ASP A 1 686 ? 39.940 1.763 -12.124 1.00 97.81 686 ASP A O 1
ATOM 5490 N N . SER A 1 687 ? 40.256 0.074 -13.564 1.00 96.81 687 SER A N 1
ATOM 5491 C CA . SER A 1 687 ? 40.899 -0.840 -12.609 1.00 96.81 687 SER A CA 1
ATOM 5492 C C . SER A 1 687 ? 42.272 -0.377 -12.110 1.00 96.81 687 SER A C 1
ATOM 5494 O O . SER A 1 687 ? 42.785 -0.935 -11.142 1.00 96.81 687 SER A O 1
ATOM 5496 N N . PHE A 1 688 ? 42.875 0.638 -12.740 1.00 95.38 688 PHE A N 1
ATOM 5497 C CA . PHE A 1 688 ? 44.196 1.150 -12.358 1.00 95.38 688 PHE A CA 1
ATOM 5498 C C . PHE A 1 688 ? 44.120 2.281 -11.327 1.00 95.38 688 PHE A C 1
ATOM 5500 O O . PHE A 1 688 ? 45.138 2.644 -10.739 1.00 95.38 688 PHE A O 1
ATOM 5507 N N . GLN A 1 689 ? 42.942 2.886 -11.151 1.00 93.75 689 GLN A N 1
ATOM 5508 C CA . GLN A 1 689 ? 42.766 4.066 -10.312 1.00 93.75 689 GLN A CA 1
ATOM 5509 C C . GLN A 1 689 ? 42.222 3.684 -8.932 1.00 93.75 689 GLN A C 1
ATOM 5511 O O . GLN A 1 689 ? 41.098 3.209 -8.790 1.00 93.75 689 GLN A O 1
ATOM 5516 N N . GLU A 1 690 ? 43.022 3.925 -7.892 1.00 93.38 690 GLU A N 1
ATOM 5517 C CA . GLU A 1 690 ? 42.677 3.570 -6.508 1.00 93.38 690 GLU A CA 1
ATOM 5518 C C . GLU A 1 690 ? 41.408 4.268 -5.995 1.00 93.38 690 GLU A C 1
ATOM 5520 O O . GLU A 1 690 ? 40.641 3.682 -5.232 1.00 93.38 690 GLU A O 1
ATOM 5525 N N . ASP A 1 691 ? 41.139 5.505 -6.418 1.00 94.88 691 ASP A N 1
ATOM 5526 C CA . ASP A 1 691 ? 39.919 6.218 -6.029 1.00 94.88 691 ASP A CA 1
ATOM 5527 C C . ASP A 1 691 ? 38.662 5.539 -6.594 1.00 94.88 691 ASP A C 1
ATOM 5529 O O . ASP A 1 691 ? 37.653 5.427 -5.893 1.00 94.88 691 ASP A O 1
ATOM 5533 N N . LEU A 1 692 ? 38.727 5.014 -7.820 1.00 96.56 692 LEU A N 1
ATOM 5534 C CA . LEU A 1 692 ? 37.647 4.235 -8.420 1.00 96.56 692 LEU A CA 1
ATOM 5535 C C . LEU A 1 692 ? 37.459 2.896 -7.708 1.00 96.56 692 LEU A C 1
ATOM 5537 O O . LEU A 1 692 ? 36.320 2.514 -7.444 1.00 96.56 692 LEU A O 1
ATOM 5541 N N . LEU A 1 693 ? 38.541 2.225 -7.302 1.00 97.38 693 LEU A N 1
ATOM 5542 C CA . LEU A 1 693 ? 38.448 1.009 -6.486 1.00 97.38 693 LEU A CA 1
ATOM 5543 C C . LEU A 1 693 ? 37.790 1.284 -5.129 1.00 97.38 693 LEU A C 1
ATOM 5545 O O . LEU A 1 693 ? 36.929 0.520 -4.696 1.00 97.38 693 LEU A O 1
ATOM 5549 N N . ILE A 1 694 ? 38.119 2.401 -4.473 1.00 92.25 694 ILE A N 1
ATOM 5550 C CA . ILE A 1 694 ? 37.468 2.817 -3.221 1.00 92.25 694 ILE A CA 1
ATOM 5551 C C . ILE A 1 694 ? 35.972 3.061 -3.443 1.00 92.25 694 ILE A C 1
ATOM 5553 O O . ILE A 1 694 ? 35.144 2.586 -2.661 1.00 92.25 694 ILE A O 1
ATOM 5557 N N . ARG A 1 695 ? 35.611 3.772 -4.516 1.00 95.06 695 ARG A N 1
ATOM 5558 C CA . ARG A 1 695 ? 34.209 4.053 -4.846 1.00 95.06 695 ARG A CA 1
ATOM 5559 C C . ARG A 1 695 ? 33.438 2.776 -5.180 1.00 95.06 695 ARG A C 1
ATOM 5561 O O . ARG A 1 695 ? 32.329 2.617 -4.679 1.00 95.06 695 ARG A O 1
ATOM 5568 N N . MET A 1 696 ? 34.023 1.849 -5.941 1.00 97.25 696 MET A N 1
ATOM 5569 C CA . MET A 1 696 ? 33.421 0.542 -6.221 1.00 97.25 696 MET A CA 1
ATOM 5570 C C . MET A 1 696 ? 33.272 -0.286 -4.941 1.00 97.25 696 MET A C 1
ATOM 5572 O O . MET A 1 696 ? 32.211 -0.842 -4.682 1.00 97.25 696 MET A O 1
ATOM 5576 N N . LYS A 1 697 ? 34.284 -0.311 -4.069 1.00 92.06 697 LYS A N 1
ATOM 5577 C CA . LYS A 1 697 ? 34.202 -1.005 -2.776 1.00 92.06 697 LYS A CA 1
ATOM 5578 C C . LYS A 1 697 ? 33.076 -0.462 -1.898 1.00 92.06 697 LYS A C 1
ATOM 5580 O O . LYS A 1 697 ? 32.404 -1.236 -1.219 1.00 92.06 697 LYS A O 1
ATOM 5585 N N . ALA A 1 698 ? 32.841 0.851 -1.929 1.00 85.56 698 ALA A N 1
ATOM 5586 C CA . ALA A 1 698 ? 31.730 1.476 -1.215 1.00 85.56 698 ALA A CA 1
ATOM 5587 C C . ALA A 1 698 ? 30.358 1.000 -1.727 1.00 85.56 698 ALA A C 1
ATOM 5589 O O . ALA A 1 698 ? 29.412 0.957 -0.945 1.00 85.56 698 ALA A O 1
ATOM 5590 N N . GLN A 1 699 ? 30.268 0.554 -2.987 1.00 87.19 699 GLN A N 1
ATOM 5591 C CA . GLN A 1 699 ? 29.071 -0.083 -3.544 1.00 87.19 699 GLN A CA 1
ATOM 5592 C C . GLN A 1 699 ? 28.851 -1.514 -3.038 1.00 87.19 699 GLN A C 1
ATOM 5594 O O . GLN A 1 699 ? 27.798 -2.078 -3.319 1.00 87.19 699 GLN A O 1
ATOM 5599 N N . ARG A 1 700 ? 29.804 -2.097 -2.294 1.00 87.25 700 ARG A N 1
ATOM 5600 C CA . ARG A 1 700 ? 29.746 -3.454 -1.718 1.00 87.25 700 ARG A CA 1
ATOM 5601 C C . ARG A 1 700 ? 29.353 -4.540 -2.739 1.00 87.25 700 ARG A C 1
ATOM 5603 O O . ARG A 1 700 ? 28.388 -5.260 -2.492 1.00 87.25 700 ARG A O 1
ATOM 5610 N N . PRO A 1 701 ? 30.036 -4.651 -3.894 1.00 93.31 701 PRO A N 1
ATOM 5611 C CA . PRO A 1 701 ? 29.741 -5.707 -4.853 1.00 93.31 701 PRO A CA 1
ATOM 5612 C C . PRO A 1 701 ? 30.037 -7.086 -4.251 1.00 93.31 701 PRO A C 1
ATOM 5614 O O . PRO A 1 701 ? 31.029 -7.268 -3.544 1.00 93.31 701 PRO A O 1
ATOM 5617 N N . ASP A 1 702 ? 29.188 -8.053 -4.582 1.00 93.12 702 ASP A N 1
ATOM 5618 C CA . ASP A 1 702 ? 29.432 -9.466 -4.306 1.00 93.12 702 ASP A CA 1
ATOM 5619 C C . ASP A 1 702 ? 30.525 -9.999 -5.240 1.00 93.12 702 ASP A C 1
ATOM 5621 O O . ASP A 1 702 ? 31.305 -10.855 -4.839 1.00 93.12 702 ASP A O 1
ATOM 5625 N N . TRP A 1 703 ? 30.590 -9.480 -6.472 1.00 97.06 703 TRP A N 1
ATOM 5626 C CA . TRP A 1 703 ? 31.637 -9.730 -7.466 1.00 97.06 703 TRP A CA 1
ATOM 5627 C C . TRP A 1 703 ? 31.601 -8.666 -8.580 1.00 97.06 703 TRP A C 1
ATOM 5629 O O . TRP A 1 703 ? 30.614 -7.937 -8.732 1.00 97.06 703 TRP A O 1
ATOM 5639 N N . VAL A 1 704 ? 32.692 -8.537 -9.342 1.00 98.50 704 VAL A N 1
ATOM 5640 C CA . VAL A 1 704 ? 32.872 -7.477 -10.354 1.00 98.50 704 VAL A CA 1
ATOM 5641 C C . VAL A 1 704 ? 33.255 -8.039 -11.722 1.00 98.50 704 VAL A C 1
ATOM 5643 O O . VAL A 1 704 ? 34.089 -8.939 -11.821 1.00 98.50 704 VAL A O 1
ATOM 5646 N N . ILE A 1 705 ? 32.678 -7.469 -12.782 1.00 98.56 705 ILE A N 1
ATOM 5647 C CA . ILE A 1 705 ? 33.027 -7.755 -14.180 1.00 98.56 705 ILE A CA 1
ATOM 5648 C C . ILE A 1 705 ? 33.767 -6.558 -14.771 1.00 98.56 705 ILE A C 1
ATOM 5650 O O . ILE A 1 705 ? 33.362 -5.410 -14.578 1.00 98.56 705 ILE A O 1
ATOM 5654 N N . ILE A 1 706 ? 34.841 -6.837 -15.506 1.00 98.69 706 ILE A N 1
ATOM 5655 C CA . ILE A 1 706 ? 35.654 -5.830 -16.178 1.00 98.69 706 ILE A CA 1
ATOM 5656 C C . ILE A 1 706 ? 35.896 -6.269 -17.631 1.00 98.69 706 ILE A C 1
ATOM 5658 O O . ILE A 1 706 ? 36.659 -7.212 -17.862 1.00 98.69 706 ILE A O 1
ATOM 5662 N N . PRO A 1 707 ? 35.257 -5.627 -18.626 1.00 98.44 707 PRO A N 1
ATOM 5663 C CA . PRO A 1 707 ? 35.656 -5.757 -20.017 1.00 98.44 707 PRO A CA 1
ATOM 5664 C C . PRO A 1 707 ? 37.012 -5.072 -20.227 1.00 98.44 707 PRO A C 1
ATOM 5666 O O . PRO A 1 707 ? 37.246 -3.968 -19.720 1.00 98.44 707 PRO A O 1
ATOM 5669 N N . TYR A 1 708 ? 37.880 -5.724 -20.991 1.00 98.19 708 TYR A N 1
ATOM 5670 C CA . TYR A 1 708 ? 39.190 -5.233 -21.398 1.00 98.19 708 TYR A CA 1
ATOM 5671 C C . TYR A 1 708 ? 39.333 -5.260 -22.927 1.00 98.19 708 TYR A C 1
ATOM 5673 O O . TYR A 1 708 ? 38.784 -6.131 -23.601 1.00 98.19 708 TYR A O 1
ATOM 5681 N N . GLY A 1 709 ? 40.064 -4.278 -23.449 1.00 94.88 709 GLY A N 1
ATOM 5682 C CA . GLY A 1 709 ? 40.773 -4.290 -24.724 1.00 94.88 709 GLY A CA 1
ATOM 5683 C C . GLY A 1 709 ? 42.272 -4.204 -24.441 1.00 94.88 709 GLY A C 1
ATOM 5684 O O . GLY A 1 709 ? 42.866 -3.129 -24.483 1.00 94.88 709 GLY A O 1
ATOM 5685 N N . TRP A 1 710 ? 42.877 -5.330 -24.068 1.00 95.62 710 TRP A N 1
ATOM 5686 C CA . TRP A 1 710 ? 44.255 -5.432 -23.593 1.00 95.62 710 TRP A CA 1
ATOM 5687 C C . TRP A 1 710 ? 45.182 -5.883 -24.730 1.00 95.62 710 TRP A C 1
ATOM 5689 O O . TRP A 1 710 ? 45.187 -7.043 -25.137 1.00 95.62 710 TRP A O 1
ATOM 5699 N N . ALA A 1 711 ? 45.977 -4.960 -25.276 1.00 95.75 711 ALA A N 1
ATOM 5700 C CA . ALA A 1 711 ? 46.779 -5.207 -26.475 1.00 95.75 711 ALA A CA 1
ATOM 5701 C C . ALA A 1 711 ? 48.269 -4.882 -26.291 1.00 95.75 711 ALA A C 1
ATOM 5703 O O . ALA A 1 711 ? 48.633 -3.914 -25.625 1.00 95.75 711 ALA A O 1
ATOM 5704 N N . ALA A 1 712 ? 49.128 -5.657 -26.957 1.00 96.44 712 ALA A N 1
ATOM 5705 C CA . ALA A 1 712 ? 50.577 -5.438 -27.033 1.00 96.44 712 ALA A CA 1
ATOM 5706 C C . ALA A 1 712 ? 51.150 -5.925 -28.372 1.00 96.44 712 ALA A C 1
ATOM 5708 O O . ALA A 1 712 ? 50.415 -6.450 -29.212 1.00 96.44 712 ALA A O 1
ATOM 5709 N N . ASN A 1 713 ? 52.464 -5.779 -28.582 1.00 96.62 713 ASN A N 1
ATOM 5710 C CA . ASN A 1 713 ? 53.101 -6.369 -29.758 1.00 96.62 713 ASN A CA 1
ATOM 5711 C C . ASN A 1 713 ? 52.995 -7.895 -29.692 1.00 96.62 713 ASN A C 1
ATOM 5713 O O . ASN A 1 713 ? 53.065 -8.491 -28.617 1.00 96.62 713 ASN A O 1
ATOM 5717 N N . GLU A 1 714 ? 52.917 -8.545 -30.852 1.00 93.38 714 GLU A N 1
ATOM 5718 C CA . GLU A 1 714 ? 52.830 -10.007 -30.943 1.00 93.38 714 GLU A CA 1
ATOM 5719 C C . GLU A 1 714 ? 53.941 -10.723 -30.147 1.00 93.38 714 GLU A C 1
ATOM 5721 O O . GLU A 1 714 ? 53.693 -11.741 -29.503 1.00 93.38 714 GLU A O 1
ATOM 5726 N N . THR A 1 715 ? 55.157 -10.165 -30.136 1.00 95.75 715 THR A N 1
ATOM 5727 C CA . THR A 1 715 ? 56.324 -10.731 -29.439 1.00 95.75 715 THR A CA 1
ATOM 5728 C C . THR A 1 715 ? 56.242 -10.673 -27.915 1.00 95.75 715 THR A C 1
ATOM 5730 O O . THR A 1 715 ? 56.999 -11.379 -27.248 1.00 95.75 715 THR A O 1
ATOM 5733 N N . ASP A 1 716 ? 55.358 -9.840 -27.362 1.00 95.88 716 ASP A N 1
ATOM 5734 C CA . ASP A 1 716 ? 55.188 -9.672 -25.915 1.00 95.88 716 ASP A CA 1
ATOM 5735 C C . ASP A 1 716 ? 54.250 -10.749 -25.326 1.00 95.88 716 ASP A C 1
ATOM 5737 O O . ASP A 1 716 ? 54.237 -11.006 -24.115 1.00 95.88 716 ASP A O 1
ATOM 5741 N N . TRP A 1 717 ? 53.502 -11.453 -26.180 1.00 94.12 717 TRP A N 1
ATOM 5742 C CA . TRP A 1 717 ? 52.645 -12.574 -25.801 1.00 94.12 717 TRP A CA 1
ATOM 5743 C C . TRP A 1 717 ? 53.429 -13.897 -25.734 1.00 94.12 717 TRP A C 1
ATOM 5745 O O . TRP A 1 717 ? 54.313 -14.144 -26.557 1.00 94.12 717 TRP A O 1
ATOM 5755 N N . PRO A 1 718 ? 53.145 -14.787 -24.760 1.00 93.38 718 PRO A N 1
ATOM 5756 C CA . PRO A 1 718 ? 52.052 -14.747 -23.778 1.00 93.38 718 PRO A CA 1
ATOM 5757 C C . PRO A 1 718 ? 52.445 -14.099 -22.433 1.00 93.38 718 PRO A C 1
ATOM 5759 O O . PRO A 1 718 ? 51.806 -14.330 -21.406 1.00 93.38 718 PRO A O 1
ATOM 5762 N N . VAL A 1 719 ? 53.563 -13.365 -22.368 1.00 94.19 719 VAL A N 1
ATOM 5763 C CA . VAL A 1 719 ? 54.045 -12.789 -21.099 1.00 94.19 719 VAL A CA 1
ATOM 5764 C C . VAL A 1 719 ? 53.149 -11.636 -20.653 1.00 94.19 719 VAL A C 1
ATOM 5766 O O . VAL A 1 719 ? 52.869 -11.535 -19.458 1.00 94.19 719 VAL A O 1
ATOM 5769 N N . HIS A 1 720 ? 52.659 -10.831 -21.596 1.00 94.00 720 HIS A N 1
ATOM 5770 C CA . HIS A 1 720 ? 51.802 -9.681 -21.320 1.00 94.00 720 HIS A CA 1
ATOM 5771 C C . HIS A 1 720 ? 50.480 -10.048 -20.619 1.00 94.00 720 HIS A C 1
ATOM 5773 O O . HIS A 1 720 ? 50.059 -9.335 -19.711 1.00 94.00 720 HIS A O 1
ATOM 5779 N N . GLY A 1 721 ? 49.886 -11.219 -20.888 1.00 94.06 721 GLY A N 1
ATOM 5780 C CA . GLY A 1 721 ? 48.688 -11.675 -20.162 1.00 94.06 721 GLY A CA 1
ATOM 5781 C C . GLY A 1 721 ? 48.910 -11.901 -18.659 1.00 94.06 721 GLY A C 1
ATOM 5782 O O . GLY A 1 721 ? 47.972 -11.838 -17.864 1.00 94.06 721 GLY A O 1
ATOM 5783 N N . LYS A 1 722 ? 50.164 -12.079 -18.210 1.00 95.06 722 LYS A N 1
ATOM 5784 C CA . LYS A 1 722 ? 50.482 -12.112 -16.769 1.00 95.06 722 LYS A CA 1
ATOM 5785 C C . LYS A 1 722 ? 50.292 -10.751 -16.102 1.00 95.06 722 LYS A C 1
ATOM 5787 O O . LYS A 1 722 ? 50.146 -10.701 -14.883 1.00 95.06 722 LYS A O 1
ATOM 5792 N N . GLU A 1 723 ? 50.332 -9.659 -16.860 1.00 96.50 723 GLU A N 1
ATOM 5793 C CA . GLU A 1 723 ? 50.070 -8.313 -16.351 1.00 96.50 723 GLU A CA 1
ATOM 5794 C C . GLU A 1 723 ? 48.573 -8.107 -16.131 1.00 96.50 723 GLU A C 1
ATOM 5796 O O . GLU A 1 723 ? 48.197 -7.678 -15.042 1.00 96.50 723 GLU A O 1
ATOM 5801 N N . LEU A 1 724 ? 47.728 -8.549 -17.072 1.00 96.75 724 LEU A N 1
ATOM 5802 C CA . LEU A 1 724 ? 46.272 -8.572 -16.896 1.00 96.75 724 LEU A CA 1
ATOM 5803 C C . LEU A 1 724 ? 45.869 -9.375 -15.648 1.00 96.75 724 LEU A C 1
ATOM 5805 O O . LEU A 1 724 ? 45.105 -8.886 -14.816 1.00 96.75 724 LEU A O 1
ATOM 5809 N N . LEU A 1 725 ? 46.458 -10.562 -15.446 1.00 97.81 725 LEU A N 1
ATOM 5810 C CA . LEU A 1 725 ? 46.252 -11.344 -14.221 1.00 97.81 725 LEU A CA 1
ATOM 5811 C C . LEU A 1 725 ? 46.601 -10.544 -12.957 1.00 97.81 725 LEU A C 1
ATOM 5813 O O . LEU A 1 725 ? 45.821 -10.545 -12.008 1.00 97.81 725 LEU A O 1
ATOM 5817 N N . ARG A 1 726 ? 47.746 -9.848 -12.925 1.00 97.88 726 ARG A N 1
ATOM 5818 C CA . ARG A 1 726 ? 48.145 -9.046 -11.753 1.00 97.88 726 ARG A CA 1
ATOM 5819 C C . ARG A 1 726 ? 47.171 -7.905 -11.483 1.00 97.88 726 ARG A C 1
ATOM 5821 O O . ARG A 1 726 ? 46.874 -7.651 -10.319 1.00 97.88 726 ARG A O 1
ATOM 5828 N N . VAL A 1 727 ? 46.674 -7.243 -12.528 1.00 97.81 727 VAL A N 1
ATOM 5829 C CA . VAL A 1 727 ? 45.660 -6.188 -12.400 1.00 97.81 727 VAL A CA 1
ATOM 5830 C C . VAL A 1 727 ? 44.382 -6.764 -11.796 1.00 97.81 727 VAL A C 1
ATOM 5832 O O . VAL A 1 727 ? 43.921 -6.278 -10.768 1.00 97.81 727 VAL A O 1
ATOM 5835 N N . VAL A 1 728 ? 43.848 -7.847 -12.362 1.00 98.31 728 VAL A N 1
ATOM 5836 C CA . VAL A 1 728 ? 42.614 -8.481 -11.871 1.00 98.31 728 VAL A CA 1
ATOM 5837 C C . VAL A 1 728 ? 42.771 -8.982 -10.425 1.00 98.31 728 VAL A C 1
ATOM 5839 O O . VAL A 1 728 ? 41.875 -8.793 -9.602 1.00 98.31 728 VAL A O 1
ATOM 5842 N N . GLN A 1 729 ? 43.934 -9.541 -10.070 1.00 98.31 729 GLN A N 1
ATOM 5843 C CA . GLN A 1 729 ? 44.263 -9.929 -8.692 1.00 98.31 729 GLN A CA 1
ATOM 5844 C C . GLN A 1 729 ? 44.328 -8.735 -7.733 1.00 98.31 729 GLN A C 1
ATOM 5846 O O . GLN A 1 729 ? 43.833 -8.831 -6.608 1.00 98.31 729 GLN A O 1
ATOM 5851 N N . HIS A 1 730 ? 44.924 -7.620 -8.164 1.00 97.69 730 HIS A N 1
ATOM 5852 C CA . HIS A 1 730 ? 44.983 -6.385 -7.380 1.00 97.69 730 HIS A CA 1
ATOM 5853 C C . HIS A 1 730 ? 43.581 -5.856 -7.080 1.00 97.69 730 HIS A C 1
ATOM 5855 O O . HIS A 1 730 ? 43.258 -5.607 -5.918 1.00 97.69 730 HIS A O 1
ATOM 5861 N N . VAL A 1 731 ? 42.717 -5.783 -8.097 1.00 98.25 731 VAL A N 1
ATOM 5862 C CA . VAL A 1 731 ? 41.320 -5.356 -7.934 1.00 98.25 731 VAL A CA 1
ATOM 5863 C C . VAL A 1 731 ? 40.578 -6.272 -6.961 1.00 98.25 731 VAL A C 1
ATOM 5865 O O . VAL A 1 731 ? 39.937 -5.781 -6.032 1.00 98.25 731 VAL A O 1
ATOM 5868 N N . ALA A 1 732 ? 40.698 -7.594 -7.114 1.00 97.62 732 ALA A N 1
ATOM 5869 C CA . ALA A 1 732 ? 40.039 -8.547 -6.221 1.00 97.62 732 ALA A CA 1
ATOM 5870 C C . ALA A 1 732 ? 40.482 -8.371 -4.762 1.00 97.62 732 ALA A C 1
ATOM 5872 O O . ALA A 1 732 ? 39.649 -8.375 -3.854 1.00 97.62 732 ALA A O 1
ATOM 5873 N N . GLY A 1 733 ? 41.778 -8.134 -4.533 1.00 94.69 733 GLY A N 1
ATOM 5874 C CA . GLY A 1 733 ? 42.316 -7.821 -3.210 1.00 94.69 733 GLY A CA 1
ATOM 5875 C C . GLY A 1 733 ? 41.804 -6.490 -2.649 1.00 94.69 733 GLY A C 1
ATOM 5876 O O . GLY A 1 733 ? 41.421 -6.419 -1.479 1.00 94.69 733 GLY A O 1
ATOM 5877 N N . ALA A 1 734 ? 41.748 -5.441 -3.474 1.00 94.50 734 ALA A N 1
ATOM 5878 C CA . ALA A 1 734 ? 41.272 -4.120 -3.069 1.00 94.50 734 ALA A CA 1
ATOM 5879 C C . ALA A 1 734 ? 39.783 -4.139 -2.684 1.00 94.50 734 ALA A C 1
ATOM 5881 O O . ALA A 1 734 ? 39.397 -3.607 -1.633 1.00 94.50 734 ALA A O 1
ATOM 5882 N N . LEU A 1 735 ? 38.955 -4.796 -3.501 1.00 94.62 735 LEU A N 1
ATOM 5883 C CA . LEU A 1 735 ? 37.505 -4.874 -3.323 1.00 94.62 735 LEU A CA 1
ATOM 5884 C C . LEU A 1 735 ? 37.074 -5.965 -2.333 1.00 94.62 735 LEU A C 1
ATOM 5886 O O . LEU A 1 735 ? 36.017 -5.830 -1.723 1.00 94.62 735 LEU A O 1
ATOM 5890 N N . ASN A 1 736 ? 37.906 -6.990 -2.113 1.00 94.00 736 ASN A N 1
ATOM 5891 C CA . ASN A 1 736 ? 37.606 -8.183 -1.308 1.00 94.00 736 ASN A CA 1
ATOM 5892 C C . ASN A 1 736 ? 36.413 -8.999 -1.854 1.00 94.00 736 ASN A C 1
ATOM 5894 O O . ASN A 1 736 ? 35.599 -9.507 -1.081 1.00 94.00 736 ASN A O 1
ATOM 5898 N N . CYS A 1 737 ? 36.328 -9.131 -3.180 1.00 95.44 737 CYS A N 1
ATOM 5899 C CA . CYS A 1 737 ? 35.311 -9.908 -3.898 1.00 95.44 737 CYS A CA 1
ATOM 5900 C C . CYS A 1 737 ? 35.916 -10.564 -5.162 1.00 95.44 737 CYS A C 1
ATOM 5902 O O . CYS A 1 737 ? 37.003 -10.153 -5.580 1.00 95.44 737 CYS A O 1
ATOM 5904 N N . PRO A 1 738 ? 35.278 -11.590 -5.760 1.00 98.12 738 PRO A N 1
ATOM 5905 C CA . PRO A 1 738 ? 35.691 -12.149 -7.046 1.00 98.12 738 PRO A CA 1
ATOM 5906 C C . PRO A 1 738 ? 35.663 -11.116 -8.180 1.00 98.12 738 PRO A C 1
ATOM 5908 O O . PRO A 1 738 ? 34.789 -10.248 -8.221 1.00 98.12 738 PRO A O 1
ATOM 5911 N N . VAL A 1 739 ? 36.599 -11.238 -9.123 1.00 98.62 739 VAL A N 1
ATOM 5912 C CA . VAL A 1 739 ? 36.724 -10.334 -10.278 1.00 98.62 739 VAL A CA 1
ATOM 5913 C C . VAL A 1 739 ? 36.916 -11.140 -11.555 1.00 98.62 739 VAL A C 1
ATOM 5915 O O . VAL A 1 739 ? 37.729 -12.065 -11.591 1.00 98.62 739 VAL A O 1
ATOM 5918 N N . ILE A 1 740 ? 36.176 -10.775 -12.600 1.00 98.56 740 ILE A N 1
ATOM 5919 C CA . ILE A 1 740 ? 36.198 -11.409 -13.918 1.00 98.56 740 ILE A CA 1
ATOM 5920 C C . ILE A 1 740 ? 36.649 -10.377 -14.952 1.00 98.56 740 ILE A C 1
ATOM 5922 O O . ILE A 1 740 ? 35.916 -9.437 -15.249 1.00 98.56 740 ILE A O 1
ATOM 5926 N N . GLY A 1 741 ? 37.849 -10.559 -15.499 1.00 98.19 741 GLY A N 1
ATOM 5927 C CA . GLY A 1 741 ? 38.401 -9.770 -16.596 1.00 98.19 741 GLY A CA 1
ATOM 5928 C C . GLY A 1 741 ? 38.257 -10.497 -17.930 1.00 98.19 741 GLY A C 1
ATOM 5929 O O . GLY A 1 741 ? 38.794 -11.594 -18.084 1.00 98.19 741 GLY A O 1
ATOM 5930 N N . THR A 1 742 ? 37.556 -9.895 -18.892 1.00 98.19 742 THR A N 1
ATOM 5931 C CA . THR A 1 742 ? 37.320 -10.499 -20.219 1.00 98.19 742 THR A CA 1
ATOM 5932 C C . THR A 1 742 ? 37.968 -9.651 -21.304 1.00 98.19 742 THR A C 1
ATOM 5934 O O . THR A 1 742 ? 37.666 -8.467 -21.394 1.00 98.19 742 THR A O 1
ATOM 5937 N N . ASP A 1 743 ? 38.830 -10.253 -22.120 1.00 98.00 743 ASP A N 1
ATOM 5938 C CA . ASP A 1 743 ? 39.608 -9.592 -23.169 1.00 98.00 743 ASP A CA 1
ATOM 5939 C C . ASP A 1 743 ? 39.316 -10.165 -24.570 1.00 98.00 743 ASP A C 1
ATOM 5941 O O . ASP A 1 743 ? 38.790 -11.275 -24.718 1.00 98.00 743 ASP A O 1
ATOM 5945 N N . LEU A 1 744 ? 39.636 -9.386 -25.602 1.00 97.25 744 LEU A N 1
ATOM 5946 C CA . LEU A 1 744 ? 39.519 -9.765 -27.012 1.00 97.25 744 LEU A CA 1
ATOM 5947 C C . LEU A 1 744 ? 40.642 -10.722 -27.447 1.00 97.25 744 LEU A C 1
ATOM 5949 O O . LEU A 1 744 ? 41.645 -10.901 -26.762 1.00 97.25 744 LEU A O 1
ATOM 5953 N N . VAL A 1 745 ? 40.494 -11.320 -28.631 1.00 96.88 745 VAL A N 1
ATOM 5954 C CA . VAL A 1 745 ? 41.588 -12.008 -29.340 1.00 96.88 745 VAL A CA 1
ATOM 5955 C C . VAL A 1 745 ? 41.699 -11.547 -30.787 1.00 96.88 745 VAL A C 1
ATOM 5957 O O . VAL A 1 745 ? 40.696 -11.227 -31.428 1.00 96.88 745 VAL A O 1
ATOM 5960 N N . GLY A 1 746 ? 42.922 -11.556 -31.314 1.00 95.19 746 GLY A N 1
ATOM 5961 C CA . GLY A 1 746 ? 43.224 -11.222 -32.707 1.00 95.19 746 GLY A CA 1
ATOM 5962 C C . GLY A 1 746 ? 44.064 -9.956 -32.857 1.00 95.19 746 GLY A C 1
ATOM 5963 O O . GLY A 1 746 ? 44.503 -9.359 -31.880 1.00 95.19 746 GLY A O 1
ATOM 5964 N N . GLU A 1 747 ? 44.320 -9.567 -34.103 1.00 95.44 747 GLU A N 1
ATOM 5965 C CA . GLU A 1 747 ? 45.082 -8.360 -34.436 1.00 95.44 747 GLU A CA 1
ATO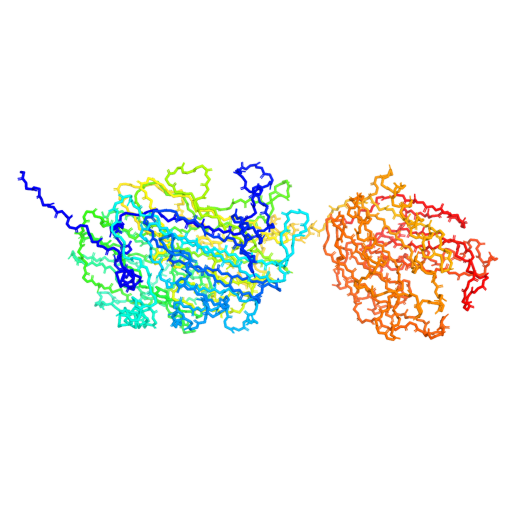M 5966 C C . GLU A 1 747 ? 44.142 -7.171 -34.658 1.00 95.44 747 GLU A C 1
ATOM 5968 O O . GLU A 1 747 ? 43.128 -7.293 -35.350 1.00 95.44 747 GLU A O 1
ATOM 5973 N N . ILE A 1 748 ? 44.519 -6.010 -34.124 1.00 95.94 748 ILE A N 1
ATOM 5974 C CA . ILE A 1 748 ? 43.864 -4.732 -34.400 1.00 95.94 748 ILE A CA 1
ATOM 5975 C C . ILE A 1 748 ? 44.128 -4.363 -35.857 1.00 95.94 748 ILE A C 1
ATOM 5977 O O . ILE A 1 748 ? 45.262 -4.126 -36.274 1.00 95.94 748 ILE A O 1
ATOM 5981 N N . SER A 1 749 ? 43.070 -4.284 -36.650 1.00 93.81 749 SER A N 1
ATOM 5982 C CA . SER A 1 749 ? 43.131 -4.059 -38.094 1.00 93.81 749 SER A CA 1
ATOM 5983 C C . SER A 1 749 ? 42.915 -2.595 -38.488 1.00 93.81 749 SER A C 1
ATOM 5985 O O . SER A 1 749 ? 43.292 -2.188 -39.596 1.00 93.81 749 SER A O 1
ATOM 5987 N N . HIS A 1 750 ? 42.354 -1.785 -37.585 1.00 91.38 750 HIS A N 1
ATOM 5988 C CA . HIS A 1 750 ? 42.003 -0.390 -37.832 1.00 91.38 750 HIS A CA 1
ATOM 5989 C C . HIS A 1 750 ? 42.327 0.533 -36.644 1.00 91.38 750 HIS A C 1
ATOM 5991 O O . HIS A 1 750 ? 42.392 0.103 -35.501 1.00 91.38 750 HIS A O 1
ATOM 5997 N N . GLY A 1 751 ? 42.523 1.827 -36.912 1.00 89.88 751 GLY A N 1
ATOM 5998 C CA . GLY A 1 751 ? 42.816 2.824 -35.877 1.00 89.88 751 GLY A CA 1
ATOM 5999 C C . GLY A 1 751 ? 44.300 2.954 -35.493 1.00 89.88 751 GLY A C 1
ATOM 6000 O O . GLY A 1 751 ? 45.171 2.362 -36.139 1.00 89.88 751 GLY A O 1
ATOM 6001 N N . PRO A 1 752 ? 44.618 3.775 -34.472 1.00 91.88 752 PRO A N 1
ATOM 6002 C CA . PRO A 1 752 ? 45.998 4.121 -34.106 1.00 91.88 752 PRO A CA 1
ATOM 6003 C C . PRO A 1 752 ? 46.836 2.941 -33.603 1.00 91.88 752 PRO A C 1
ATOM 6005 O O . PRO A 1 752 ? 48.060 2.983 -33.688 1.00 91.88 752 PRO A O 1
ATOM 6008 N N . TRP A 1 753 ? 46.176 1.892 -33.112 1.00 93.75 753 TRP A N 1
ATOM 6009 C CA . TRP A 1 753 ? 46.800 0.688 -32.559 1.00 93.75 753 TRP A CA 1
ATOM 6010 C C . TRP A 1 753 ? 46.883 -0.470 -33.559 1.00 93.75 753 TRP A C 1
ATOM 6012 O O . TRP A 1 753 ? 47.166 -1.604 -33.178 1.00 93.75 753 TRP A O 1
ATOM 6022 N N . ARG A 1 754 ? 46.654 -0.201 -34.849 1.00 94.88 754 ARG A N 1
ATOM 6023 C CA . ARG A 1 754 ? 46.733 -1.211 -35.905 1.00 94.88 754 ARG A CA 1
ATOM 6024 C C . ARG A 1 754 ? 48.051 -1.998 -35.854 1.00 94.88 754 ARG A C 1
ATOM 6026 O O . ARG A 1 754 ? 49.128 -1.405 -35.828 1.00 94.88 754 ARG A O 1
ATOM 6033 N N . GLY A 1 755 ? 47.951 -3.323 -35.934 1.00 94.25 755 GLY A N 1
ATOM 6034 C CA . GLY A 1 755 ? 49.072 -4.265 -35.872 1.00 94.25 755 GLY A CA 1
ATOM 6035 C C . GLY A 1 755 ? 49.413 -4.747 -34.459 1.00 94.25 755 GLY A C 1
ATOM 6036 O O . GLY A 1 755 ? 50.231 -5.651 -34.312 1.00 94.25 755 GLY A O 1
ATOM 6037 N N . MET A 1 756 ? 48.796 -4.176 -33.420 1.00 96.38 756 MET A N 1
ATOM 6038 C CA . MET A 1 756 ? 48.861 -4.730 -32.067 1.00 96.38 756 MET A CA 1
ATOM 6039 C C . MET A 1 756 ? 47.936 -5.941 -31.943 1.00 96.38 756 MET A C 1
ATOM 6041 O O . MET A 1 756 ? 46.960 -6.075 -32.680 1.00 96.38 756 MET A O 1
ATOM 6045 N N . VAL A 1 757 ? 48.239 -6.822 -30.995 1.00 96.62 757 VAL A N 1
ATOM 6046 C CA . VAL A 1 757 ? 47.536 -8.089 -30.788 1.00 96.62 757 VAL A CA 1
ATOM 6047 C C . VAL A 1 757 ? 46.841 -8.086 -29.433 1.00 96.62 757 VAL A C 1
ATOM 6049 O O . VAL A 1 757 ? 47.496 -7.859 -28.410 1.00 96.62 757 VAL A O 1
ATOM 6052 N N . TYR A 1 758 ? 45.547 -8.409 -29.432 1.00 96.25 758 TYR A N 1
ATOM 6053 C CA . TYR A 1 758 ? 44.849 -8.915 -28.255 1.00 96.25 758 TYR A CA 1
ATOM 6054 C C . TYR A 1 758 ? 45.193 -10.396 -28.097 1.00 96.25 758 TYR A C 1
ATOM 6056 O O . TYR A 1 758 ? 44.896 -11.225 -28.967 1.00 96.25 758 TYR A O 1
ATOM 6064 N N . GLY A 1 759 ? 45.872 -10.736 -27.008 1.00 92.69 759 GLY A N 1
ATOM 6065 C CA . GLY A 1 759 ? 46.256 -12.115 -26.718 1.00 92.69 759 GLY A CA 1
ATOM 6066 C C . GLY A 1 759 ? 45.181 -12.898 -25.980 1.00 92.69 759 GLY A C 1
ATOM 6067 O O . GLY A 1 759 ? 45.336 -14.108 -25.800 1.00 92.69 759 GLY A O 1
ATOM 6068 N N . GLY A 1 760 ? 44.101 -12.239 -25.558 1.00 95.56 760 GLY A N 1
ATOM 6069 C CA . GLY A 1 760 ? 43.094 -12.836 -24.708 1.00 95.56 760 GLY A CA 1
ATOM 6070 C C . GLY A 1 760 ? 43.685 -13.133 -23.341 1.00 95.56 760 GLY A C 1
ATOM 6071 O O . GLY A 1 760 ? 44.032 -12.230 -22.585 1.00 95.56 760 GLY A O 1
ATOM 6072 N N . GLN A 1 761 ? 43.803 -14.420 -23.005 1.00 96.75 761 GLN A N 1
ATOM 6073 C CA . GLN A 1 761 ? 44.151 -14.860 -21.652 1.00 96.75 761 GLN A CA 1
ATOM 6074 C C . GLN A 1 761 ? 43.249 -14.213 -20.586 1.00 96.75 761 GLN A C 1
ATOM 6076 O O . GLN A 1 761 ? 43.692 -13.927 -19.470 1.00 96.75 761 GLN A O 1
ATOM 6081 N N . SER A 1 762 ? 41.974 -14.008 -20.945 1.00 98.31 762 SER A N 1
ATOM 6082 C CA . SER A 1 762 ? 40.908 -13.542 -20.054 1.00 98.31 762 SER A CA 1
ATOM 6083 C C . SER A 1 762 ? 40.940 -14.328 -18.752 1.00 98.31 762 SER A C 1
ATOM 6085 O O . SER A 1 762 ? 41.231 -15.524 -18.760 1.00 98.31 762 SER A O 1
ATOM 6087 N N . VAL A 1 763 ? 40.647 -13.702 -17.620 1.00 98.31 763 VAL A N 1
ATOM 6088 C CA . VAL A 1 763 ? 40.938 -14.302 -16.319 1.00 98.31 763 VAL A CA 1
ATOM 6089 C C . VAL A 1 763 ? 39.891 -13.960 -15.278 1.00 98.31 763 VAL A C 1
ATOM 6091 O O . VAL A 1 763 ? 39.449 -12.822 -15.163 1.00 98.31 763 VAL A O 1
ATOM 6094 N N . ALA A 1 764 ? 39.532 -14.954 -14.473 1.00 98.44 764 ALA A N 1
ATOM 6095 C CA . ALA A 1 764 ? 38.722 -14.760 -13.282 1.00 98.44 764 ALA A CA 1
ATOM 6096 C C . ALA A 1 764 ? 39.484 -15.191 -12.038 1.00 98.44 764 ALA A C 1
ATOM 6098 O O . ALA A 1 764 ? 40.187 -16.208 -12.049 1.00 98.44 764 ALA A O 1
ATOM 6099 N N . VAL A 1 765 ? 39.311 -14.444 -10.953 1.00 98.25 765 VAL A N 1
ATOM 6100 C CA . VAL A 1 765 ? 39.895 -14.747 -9.646 1.00 98.25 765 VAL A CA 1
ATOM 6101 C C . VAL A 1 765 ? 38.839 -14.660 -8.549 1.00 98.25 765 VAL A C 1
ATOM 6103 O O . VAL A 1 765 ? 37.872 -13.908 -8.663 1.00 98.25 765 VAL A O 1
ATOM 6106 N N . ASP A 1 766 ? 39.024 -15.423 -7.477 1.00 96.25 766 ASP A N 1
ATOM 6107 C CA . ASP A 1 766 ? 38.196 -15.321 -6.280 1.00 96.25 766 ASP A CA 1
ATOM 6108 C C . ASP A 1 766 ? 38.584 -14.111 -5.412 1.00 96.25 766 ASP A C 1
ATOM 6110 O O . ASP A 1 766 ? 39.552 -13.393 -5.674 1.00 96.25 766 ASP A O 1
ATOM 6114 N N . ARG A 1 767 ? 37.845 -13.911 -4.318 1.00 92.94 767 ARG A N 1
ATOM 6115 C CA . ARG A 1 767 ? 38.105 -12.859 -3.321 1.00 92.94 767 ARG A CA 1
ATOM 6116 C C . ARG A 1 767 ? 39.492 -12.917 -2.663 1.00 92.94 767 ARG A C 1
ATOM 6118 O O . ARG A 1 767 ? 39.892 -11.966 -1.999 1.00 92.94 767 ARG A O 1
ATOM 6125 N N . HIS A 1 768 ? 40.193 -14.044 -2.772 1.00 91.56 768 HIS A N 1
ATOM 6126 C CA . HIS A 1 768 ? 41.546 -14.254 -2.260 1.00 91.56 768 HIS A CA 1
ATOM 6127 C C . HIS A 1 768 ? 42.596 -14.136 -3.374 1.00 91.56 768 HIS A C 1
ATOM 6129 O O . HIS A 1 768 ? 43.747 -14.531 -3.176 1.00 91.56 768 HIS A O 1
ATOM 6135 N N . ALA A 1 769 ? 42.207 -13.588 -4.531 1.00 92.12 769 ALA A N 1
ATOM 6136 C CA . ALA A 1 769 ? 43.030 -13.431 -5.722 1.00 92.12 769 ALA A CA 1
ATOM 6137 C C . ALA A 1 769 ? 43.557 -14.763 -6.296 1.00 92.12 769 ALA A C 1
ATOM 6139 O O . ALA A 1 769 ? 44.550 -14.787 -7.031 1.00 92.12 769 ALA A O 1
ATOM 6140 N N . LYS A 1 770 ? 42.902 -15.891 -5.992 1.00 96.50 770 LYS A N 1
ATOM 6141 C CA . LYS A 1 770 ? 43.221 -17.188 -6.593 1.00 96.50 770 LYS A CA 1
ATOM 6142 C C . LYS A 1 770 ? 42.488 -17.326 -7.921 1.00 96.50 770 LYS A C 1
ATOM 6144 O O . LYS A 1 770 ? 41.294 -17.066 -8.006 1.00 96.50 770 LYS A O 1
ATOM 6149 N N . VAL A 1 771 ? 43.199 -17.784 -8.947 1.00 98.12 771 VAL A N 1
ATOM 6150 C CA . VAL A 1 771 ? 42.634 -18.009 -10.284 1.00 98.12 771 VAL A CA 1
ATOM 6151 C C . VAL A 1 771 ? 41.525 -19.064 -10.239 1.00 98.12 771 VAL A C 1
ATOM 6153 O O . VAL A 1 771 ? 41.735 -20.171 -9.738 1.00 98.12 771 VAL A O 1
ATOM 6156 N N . LEU A 1 772 ? 40.366 -18.700 -10.786 1.00 97.25 772 LEU A N 1
ATOM 6157 C CA . LEU A 1 772 ? 39.199 -19.556 -11.004 1.00 97.25 772 LEU A CA 1
ATOM 6158 C C . LEU A 1 772 ? 39.157 -20.089 -12.439 1.00 97.25 772 LEU A C 1
ATOM 6160 O O . LEU A 1 772 ? 38.869 -21.264 -12.650 1.00 97.25 772 LEU A O 1
ATOM 6164 N N . ALA A 1 773 ? 39.470 -19.234 -13.415 1.00 97.56 773 ALA A N 1
ATOM 6165 C CA . ALA A 1 773 ? 39.455 -19.568 -14.834 1.00 97.56 773 ALA A CA 1
ATOM 6166 C C . ALA A 1 773 ? 40.461 -18.717 -15.618 1.00 97.56 773 ALA A C 1
ATOM 6168 O O . ALA A 1 773 ? 40.803 -17.604 -15.210 1.00 97.56 773 ALA A O 1
ATOM 6169 N N . THR A 1 774 ? 40.933 -19.241 -16.749 1.00 97.31 774 THR A N 1
ATOM 6170 C CA . THR A 1 774 ? 41.796 -18.521 -17.694 1.00 97.31 774 THR A CA 1
ATOM 6171 C C . THR A 1 774 ? 41.451 -18.941 -19.121 1.00 97.31 774 THR A C 1
ATOM 6173 O O . THR A 1 774 ? 41.296 -20.134 -19.374 1.00 97.31 774 THR A O 1
ATOM 6176 N N . GLY A 1 775 ? 41.322 -17.975 -20.029 1.00 96.25 775 GLY A N 1
ATOM 6177 C CA . GLY A 1 775 ? 41.143 -18.196 -21.463 1.00 96.25 775 GLY A CA 1
ATOM 6178 C C . GLY A 1 775 ? 42.445 -18.601 -22.156 1.00 96.25 775 GLY A C 1
ATOM 6179 O O . GLY A 1 775 ? 43.544 -18.409 -21.628 1.00 96.25 775 GLY A O 1
ATOM 6180 N N . GLN A 1 776 ? 42.329 -19.169 -23.352 1.00 95.69 776 GLN A N 1
ATOM 6181 C CA . GLN A 1 776 ? 43.483 -19.582 -24.153 1.00 95.69 776 GLN A CA 1
ATOM 6182 C C . GLN A 1 776 ? 44.341 -18.399 -24.637 1.00 95.69 776 GLN A C 1
ATOM 6184 O O . GLN A 1 776 ? 43.865 -17.271 -24.758 1.00 95.69 776 GLN A O 1
ATOM 6189 N N . ASP A 1 777 ? 45.623 -18.665 -24.910 1.00 95.62 777 ASP A N 1
ATOM 6190 C CA . ASP A 1 777 ? 46.524 -17.708 -25.570 1.00 95.62 777 ASP A CA 1
ATOM 6191 C C . ASP A 1 777 ? 46.140 -17.591 -27.048 1.00 95.62 777 ASP A C 1
ATOM 6193 O O . ASP A 1 777 ? 46.226 -18.576 -27.782 1.00 95.62 777 ASP A O 1
ATOM 6197 N N . ARG A 1 778 ? 45.744 -16.386 -27.473 1.00 93.19 778 ARG A N 1
ATOM 6198 C CA . ARG A 1 778 ? 45.492 -16.003 -28.874 1.00 93.19 778 ARG A CA 1
ATOM 6199 C C . ARG A 1 778 ? 44.441 -16.837 -29.624 1.00 93.19 778 ARG A C 1
ATOM 6201 O O . ARG A 1 778 ? 44.445 -16.844 -30.853 1.00 93.19 778 ARG A O 1
ATOM 6208 N N . ASP A 1 779 ? 43.514 -17.482 -28.919 1.00 95.81 779 ASP A N 1
ATOM 6209 C CA . ASP A 1 779 ? 42.398 -18.213 -29.536 1.00 95.81 779 ASP A CA 1
ATOM 6210 C C . ASP A 1 779 ? 41.046 -17.851 -28.907 1.00 95.81 779 ASP A C 1
ATOM 6212 O O . ASP A 1 779 ? 40.975 -17.416 -27.756 1.00 95.81 779 ASP A O 1
ATOM 6216 N N . LYS A 1 780 ? 39.958 -18.026 -29.662 1.00 96.31 780 LYS A N 1
ATOM 6217 C CA . LYS A 1 780 ? 38.592 -17.852 -29.152 1.00 96.31 780 LYS A CA 1
ATOM 6218 C C . LYS A 1 780 ? 38.339 -18.900 -28.071 1.00 96.31 780 LYS A C 1
ATOM 6220 O O . LYS A 1 780 ? 38.519 -20.091 -28.314 1.00 96.31 780 LYS A O 1
ATOM 6225 N N . ASP A 1 781 ? 37.822 -18.474 -26.923 1.00 97.69 781 ASP A N 1
ATOM 6226 C CA . ASP A 1 781 ? 37.474 -19.398 -25.848 1.00 97.69 781 ASP A CA 1
ATOM 6227 C C . ASP A 1 781 ? 36.229 -18.952 -25.077 1.00 97.69 781 ASP A C 1
ATOM 6229 O O . ASP A 1 781 ? 36.063 -17.775 -24.759 1.00 97.69 781 ASP A O 1
ATOM 6233 N N . ILE A 1 782 ? 35.360 -19.914 -24.763 1.00 98.19 782 ILE A N 1
ATOM 6234 C CA . ILE A 1 782 ? 34.180 -19.717 -23.915 1.00 98.19 782 ILE A CA 1
ATOM 6235 C C . ILE A 1 782 ? 34.358 -20.576 -22.668 1.00 98.19 782 ILE A C 1
ATOM 6237 O O . ILE A 1 782 ? 34.045 -21.775 -22.669 1.00 98.19 782 ILE A O 1
ATOM 6241 N N . VAL A 1 783 ? 34.871 -19.961 -21.604 1.00 97.25 783 VAL A N 1
ATOM 6242 C CA . VAL A 1 783 ? 35.230 -20.656 -20.364 1.00 97.25 783 VAL A CA 1
ATOM 6243 C C . VAL A 1 783 ? 34.131 -20.451 -19.332 1.00 97.25 783 VAL A C 1
ATOM 6245 O O . VAL A 1 783 ? 33.912 -19.329 -18.881 1.00 97.25 783 VAL A O 1
ATOM 6248 N N . VAL A 1 784 ? 33.454 -21.538 -18.946 1.00 98.00 784 VAL A N 1
ATOM 6249 C CA . VAL A 1 784 ? 32.420 -21.525 -17.900 1.00 98.00 784 VAL A CA 1
ATOM 6250 C C . VAL A 1 784 ? 32.996 -22.027 -16.584 1.00 98.00 784 VAL A C 1
ATOM 6252 O O . VAL A 1 784 ? 33.619 -23.087 -16.536 1.00 98.00 784 VAL A O 1
ATOM 6255 N N . PHE A 1 785 ? 32.776 -21.272 -15.514 1.00 97.69 785 PHE A N 1
ATOM 6256 C CA . PHE A 1 785 ? 33.255 -21.577 -14.170 1.00 97.69 785 PHE A CA 1
ATOM 6257 C C . PHE A 1 785 ? 32.266 -21.073 -13.122 1.00 97.69 785 PHE A C 1
ATOM 6259 O O . PHE A 1 785 ? 31.352 -20.302 -13.413 1.00 97.69 785 PHE A O 1
ATOM 6266 N N . GLU A 1 786 ? 32.450 -21.527 -11.889 1.00 96.12 786 GLU A N 1
ATOM 6267 C CA . GLU A 1 786 ? 31.612 -21.141 -10.762 1.00 96.12 786 GLU A CA 1
ATOM 6268 C C . GLU A 1 786 ? 32.261 -20.007 -9.968 1.00 96.12 786 GLU A C 1
ATOM 6270 O O . GLU A 1 786 ? 33.421 -20.094 -9.559 1.00 96.12 786 GLU A O 1
ATOM 6275 N N . VAL A 1 787 ? 31.493 -18.949 -9.718 1.00 93.12 787 VAL A N 1
ATOM 6276 C CA . VAL A 1 787 ? 31.851 -17.877 -8.789 1.00 93.12 787 VAL A CA 1
ATOM 6277 C C . VAL A 1 787 ? 31.035 -18.072 -7.526 1.00 93.12 787 VAL A C 1
ATOM 6279 O O . VAL A 1 787 ? 29.808 -18.042 -7.571 1.00 93.12 787 VAL A O 1
ATOM 6282 N N . THR A 1 788 ? 31.723 -18.282 -6.404 1.00 87.31 788 THR A N 1
ATOM 6283 C CA . THR A 1 788 ? 31.099 -18.277 -5.077 1.00 87.31 788 THR A CA 1
ATOM 6284 C C . THR A 1 788 ? 31.378 -16.938 -4.413 1.00 87.31 788 THR A C 1
ATOM 6286 O O . THR A 1 788 ? 32.547 -16.561 -4.287 1.00 87.31 788 THR A O 1
ATOM 6289 N N . TYR A 1 789 ? 30.321 -16.237 -4.016 1.00 76.50 789 TYR A N 1
ATOM 6290 C CA . TYR A 1 789 ? 30.385 -14.934 -3.352 1.00 76.50 789 TYR A CA 1
ATOM 6291 C C . TYR A 1 789 ? 29.909 -15.019 -1.901 1.00 76.50 789 TYR A C 1
ATOM 6293 O O . TYR A 1 789 ? 29.149 -15.968 -1.594 1.00 76.50 789 TYR A O 1
#

Solvent-accessible surface area (backbone atoms only — not comparable to full-atom values): 39439 Å² total; per-residue (Å²): 141,79,86,74,79,76,76,76,74,64,47,35,58,53,56,50,36,52,47,52,52,33,73,68,55,68,33,33,65,66,81,77,54,54,46,57,36,41,45,44,12,37,25,83,66,44,74,50,88,93,45,79,42,48,73,44,75,72,20,45,38,48,50,80,45,77,46,81,50,102,88,48,58,33,36,27,63,44,76,49,78,46,24,33,26,41,29,34,36,38,38,40,37,49,87,48,64,75,35,37,35,34,34,24,50,60,81,44,91,63,56,73,43,74,41,40,45,60,36,60,28,28,27,68,72,76,39,57,69,82,32,10,33,52,27,39,81,86,48,60,83,68,49,19,8,25,27,21,48,62,60,45,31,21,39,50,16,41,36,35,30,40,29,48,87,65,57,40,80,55,98,92,41,46,38,49,35,38,37,41,43,39,31,29,37,45,39,54,89,86,55,52,38,45,54,62,42,69,66,56,52,62,72,31,40,70,48,52,54,51,26,45,52,58,45,69,48,75,93,75,59,58,50,81,76,45,75,50,76,46,79,35,45,52,74,35,63,50,75,49,79,45,78,57,64,49,29,18,39,26,27,43,37,42,31,72,51,48,94,53,50,41,49,43,24,36,10,26,28,40,36,33,26,43,68,89,42,76,40,31,43,36,30,44,19,54,73,30,66,36,33,44,52,94,38,51,36,50,42,57,43,30,28,33,38,91,88,51,46,31,30,31,44,62,56,38,46,41,67,57,31,38,42,40,31,46,34,28,61,33,89,60,61,33,35,41,36,37,39,35,19,34,31,85,37,82,87,51,94,49,48,27,36,46,29,38,41,40,53,61,46,69,68,35,60,36,37,50,99,86,70,40,69,51,74,44,73,60,46,41,39,40,28,34,39,30,44,35,33,38,35,40,34,32,35,36,66,43,80,41,49,54,46,63,13,34,37,41,30,28,50,60,81,51,94,62,53,42,31,50,35,72,8,39,38,51,72,45,44,28,27,90,63,64,40,63,56,36,60,34,52,43,28,32,26,47,32,21,61,12,30,49,27,60,28,50,26,33,42,30,36,49,38,56,73,67,32,40,56,26,80,45,19,40,36,38,31,30,35,41,33,34,81,50,82,44,41,28,37,44,30,32,35,34,34,33,23,36,37,87,77,64,48,64,74,71,59,91,51,69,66,66,33,52,50,84,70,62,86,46,78,87,55,58,58,55,101,83,39,73,53,51,46,44,72,71,52,66,62,75,49,74,40,37,38,15,40,37,27,37,65,45,52,62,65,36,44,71,62,16,52,52,48,51,52,53,47,50,54,56,30,44,78,71,58,29,52,31,40,35,30,15,29,20,43,38,44,25,60,58,32,61,62,44,79,78,65,39,43,35,82,82,32,71,68,53,51,51,52,22,50,50,17,35,74,67,59,21,26,39,34,40,16,32,53,30,27,60,88,94,43,36,28,49,28,37,40,34,28,36,38,79,29,47,80,77,44,78,37,36,29,53,51,55,59,62,87,58,35,80,82,47,55,46,66,37,90,66,72,61,42,47,84,51,101,84,44,25,45,23,57,54,39,47,57,33,73,74,38,68,68,53,47,52,50,44,39,74,49,60,38,41,30,36,43,27,22,21,72,60,68,41,54,69,86,48,56,78,61,54,42,56,52,56,49,51,50,48,30,50,46,6,54,75,51,60,16,27,26,36,38,16,14,30,23,46,65,38,80,45,49,83,57,46,71,25,25,22,42,29,36,22,37,27,27,34,42,82,40,45,78,71,48,70,43,45,79,59,42,76,32,73,50,68,45,77,50,75,64

Secondary structure (DSSP, 8-state):
-------PPPB-HHHHHHHHT-TTGGGB--SS-EEEEEEE---TT--STTSGGGG----SS--SEEEEETTEEEEEEEEEESSEEEEEEEEEEES--SSEEEEEETT-SS-SEEE-HHHHHSSSSS--TTSEEEE-TTS-GGGSEEEE-S-EEESSEEEEEEE-SS-EEETTEEESEEEEEEEEEEEPTT--B----HHHHHHTHHHHHHHHHHHHS-S--SEEEEEEEEEE-TT-EEEEEE--TTEEEEEEEEEEE-SSHHHHHHHEEEEEEETTEEEEEEEHHHHHT-TTS---EE-SSEEE-TTS-EEE---EE-SS-EEEEEEE-SSS-EEEEEEEEEEE----TTB-EEEEEEEEEEEEESS-TTS--EEEEEEEEEEEEEEEEEEEEEEE-SSS----PPEEEEETT-SS-SEE-S-HHHHTT--TT--S-EE-SSEEEEE-TTSSSSEEEEEEEE-STT-EEESSEEEEEEEE--SS--EEEEEEEEEEEEEEEEEES----HHHHHSPPPSSHHHH--TT-HHHHHHHHTT--EEEEEEEE-B--TT-HHHHHHHHHHHHHHHHHTT-SEEE--TTTTT-TT-TTHHHH-B-SSSHHHHHHHHHHHHHT-EEEEEEEEEETTEEEEEEEEE-TTS-EEEEEE-S---TTSSSSPPPP-----EEEETTEEEEE--GGGGG-HHHHHHHHHT--SEEEEE---EE-GGGTTTTHHHHHHHHHHHHHHHTS-EEEE--EEE--SSTTTT-EEEB--EEE-TTS-EEEEPPBSS-EEEEEEEE-

Foldseek 3Di:
DDPPPPPQDAAELLVQLVLLLDLQCQQFQDGVHWFKFKQKLQDPLLDAPPDLSVFVQPSWQDAPDWDDDPPFIWGWRDKDWAWKKFQKKKKAFDVFQPWKKFKDAPPDPHGLDIDGPLCVFANPVQHHPPQWHWPDPPDDPRFTITMHRRMFTGGTIMIMIITTPVWDDDPNGIDDTMIMMTMMIHGDHPRRYDGDHSVSSVVSVVSSVVSRCSFPDPLDDFDWPDWDKDKAAAQGKDKDKDFDAQKWFFKKKKAKDWPQQLLQQLQWWKWKDAPNRTFATGRNCFQQQRRSDFFAEDASAHGGDPVRMIMGGNTFDHGGMMMIMTGGNENIIMIMTITIGMDGHDDDPRGFGKHKFKDKPAQDWLADPVRGKDKDWQKKKFAWWKWFKKKKKKWAAAQAAWKQKWKFKPADPDRGGSGTHNIRCVVLRTGPLDFDWDYGNFKTWSGSPRGRHGAITMIMGGHRSSIGTHHTMMIIIIMRHTPDRATMMIMMMTIITGDPPMDMPGDRDSVRSHDDDDGGSVPSDDPDDPRVCRVVPPPFDKFKEKQFAEAAAAQPQVVLLVRVLVLLVVLVVVPHQEYEAAAASRHDPQFQCCLVPAEAVVDDSLQSVLVSLQVSLHKYWYWHWHDDPSAIFTKIFIAGSNSDTFDIDTAQPFVCVSYVNTHDHDDDWAWPQDPRFTETEYEACCLVDLVSLVRNLVNVGQEYEYHDAQWDAPVCPPVSLVVVLVSLLVSLQSNLAKYWYHYYADAHCHHPRGNITTQTQTFIAGSNSHTFDTDHGRDGDIDIGMGTD

pLDDT: mean 93.98, std 9.64, range [29.69, 98.88]